Protein AF-A0A8T2TH40-F1 (afdb_monomer)

Mean predicted aligned error: 24.07 Å

Sequence (1000 aa):
MSAMVNRLKNELKEEKEKAQEEAEDLTQEMAELRYQLLQRVDEERELRARTEEVYLKRITELETQLRHSKQETALLLGQKQSAEVQAQSRNFELQNLKSALQEAKNVQNKLLQEKEQLENYMAAERQSLQSQLRISQEEFTSVSMKLRIADKNLEELGKTCSRLKEENEAIFLSMERKRVELQLKAIEEGIAQSDRISHLSDSKVLDHLRTSDQQKSYLLEGVSEMLELIASFKLQLFVLASEYQNLESRLQSKHQQSEARQDALEGMPYLDESCNDLNSDVIRDVACITDIEEATPWSDVSYCVTSTAHVFEEKPDTALANAQEGNATDAFNVDKFVRDLTQVSGSDFMNPTDLKEVEIEKTSLEAEVHINDRNSITSDCNLDPNCGQRQIEQTVVNMVDLVTEEMTKLLRILLKCSQFEKLEELNSLESRLQLWSNIPQKNLPDKIFGAGVLSEWVDLVIDLLVAYRQELSFAHQTCRNLESEVESLRSVEEQSHTLSKEARHAKNESAKIQMQFEAELALKEDMLQAVERELRARTSNLVEAHKTIAQLEACNKSFQDQIQQLEELFKNSKAGWESERQSLERSLAEQLVTMQGEKARTNKEIDRLERTLEEFRSRLAENEQELEELIHANNLNIDAVIAAKLRQLNLKLRDSQLAEAKLQAECNRLSGQVVQLQVKLQEAEWELEAENEHHVGALIQYEEERGLLEEKLEAGKQGLHSNIRALVHDGGQKRTPSHGVESWLDDAAGEELHYSIGEKKQMRELIEELKHSILEKDIFLSAQKEDLVFQKELNRKLMDQVDQLERELDSVREELLLCESQATDMESTIANLHEELLLERMKAEQAEADNERHARKQNEGYLQLKLSIDELLSNMQTELAESRKKEAEALDQVKKLGSELLLAKEQVKNSELRLQNVLKQFQDQLDAEREKLQSYVSAQEQAELHLLEQAEELNILKGERSTLQRLLVQVERERDDYRIAYMDLESQASRTRSRSMFFK

Secondary structure (DSSP, 8-state):
-HHHHHHHHHHHHHHHHHHHHHHHHHHHHHHHHHHHHHHHHHHHHHHHHHHHHHHHHHHHHHHHHHHHHHHHHHHHHHHHHHHHHHHHHHHHHHHHHHHHHHHHHHHHHHHHHHHHHHHHHHHHHHHHHHHHHHHHHHHHHHHHHHHHHHHHHHHHHHHHHHHHHHHHHHHHHHHHHHHHHHHHHHHHHHHHHHTT--------SSSSSSHHHHHHHHHHHHHHHHHHHHHHHHHHHHHHHHHHHHHHHHHHHHHHHHHHHHHHHH-----------------SS--S------------------PPP-PPPPPP-------------------SSS-SS---------------------------------------------S-SHHHHHHHHHHHHHHHHHHHHHHHHHHHH---TTHHHHHHHHHHHHHHHTS-GGGHHHHHSSSSHHHHHHHHHHHHHHHHHHHHHHHHHHHHHHHHHHHHHHHHHHHHHHHHHHHHHHHHHHHHHHHHHHHHHHHHHHHHHHHHHHHHHHHHHHHHHHHHHHHHHHHHHHHHHHHHHHHHHHHHHHHHHHHHHHHHHHHHHHHHHHHHHHHHHHHHHHHHHHHHHHHHHHHHHHHHHHHHHHHHHH----HHHHHHHHHHHHHHHHHHHHHHHHHHHHHHHHHHHHHHHHHHHHHHHHHHHHHHHHHHHHHHHHHHHHHHHHHHHHHHHHHHHHHHHHHHHHTTS--------TT-TTTHHHHHHHHHHHHHHHHHHHHHHHHHHHHHHHHHHHHHHHHHHHHHHHHHHHHHHHHHHHHHHHHHHHHHHHHHHHHHHHHHHHHHHHHHHHHHHHHHHHHHHHHTTT-SS-----SSSSHHHHHHHHHHHHHHHHHHHHHHHHHHHHHHHHHHHHHHHHHHHHHHHHHHHHHHHHHHHHHHHHHHHHHHHHHHHHHHHHHHHHHHHHHHHHHHHHHHHHHHHHHHHHHHHHHHHHHHHHHHHHHHHHHHHHH-

Radius of gyration: 78.17 Å; Cα contacts (8 Å, |Δi|>4): 16; chains: 1; bounding box: 186×70×258 Å

pLDDT: mean 70.6, std 19.07, range [25.77, 94.62]

Structure (mmCIF, N/CA/C/O backbone):
data_AF-A0A8T2TH40-F1
#
_entry.id   AF-A0A8T2TH40-F1
#
loop_
_atom_site.group_PDB
_atom_site.id
_atom_site.type_symbol
_atom_site.label_atom_id
_atom_site.label_alt_id
_atom_site.label_comp_id
_atom_site.label_asym_id
_atom_site.label_entity_id
_atom_site.label_seq_id
_atom_site.pdbx_PDB_ins_code
_atom_site.Cartn_x
_atom_site.Cartn_y
_atom_site.Cartn_z
_atom_site.occupancy
_atom_site.B_iso_or_equiv
_atom_site.auth_seq_id
_atom_site.auth_comp_id
_atom_site.auth_asym_id
_atom_site.auth_atom_id
_atom_site.pdbx_PDB_model_num
ATOM 1 N N . MET A 1 1 ? -81.983 -6.417 112.569 1.00 62.47 1 MET A N 1
ATOM 2 C CA . MET A 1 1 ? -82.206 -6.496 111.106 1.00 62.47 1 MET A CA 1
ATOM 3 C C . MET A 1 1 ? -81.988 -5.159 110.397 1.00 62.47 1 MET A C 1
ATOM 5 O O . MET A 1 1 ? -81.083 -5.111 109.583 1.00 62.47 1 MET A O 1
ATOM 9 N N . SER A 1 2 ? -82.705 -4.071 110.724 1.00 72.12 2 SER A N 1
ATOM 10 C CA . SER A 1 2 ? -82.573 -2.774 110.010 1.00 72.12 2 SER A CA 1
ATOM 11 C C . SER A 1 2 ? -81.133 -2.211 109.936 1.00 72.12 2 SER A C 1
ATOM 13 O O . SER A 1 2 ? -80.667 -1.847 108.862 1.00 72.12 2 SER A O 1
ATOM 15 N N . ALA A 1 3 ? -80.368 -2.250 111.036 1.00 76.44 3 ALA A N 1
ATOM 16 C CA . ALA A 1 3 ? -78.977 -1.772 111.048 1.00 76.44 3 ALA A CA 1
ATOM 17 C C . ALA A 1 3 ? -78.010 -2.607 110.181 1.00 76.44 3 ALA A C 1
ATOM 19 O O . ALA A 1 3 ? -77.065 -2.065 109.620 1.00 76.44 3 ALA A O 1
ATOM 20 N N . MET A 1 4 ? -78.256 -3.914 110.038 1.00 79.12 4 MET A N 1
ATOM 21 C CA . MET A 1 4 ? -77.413 -4.818 109.243 1.00 79.12 4 MET A CA 1
ATOM 22 C C . MET A 1 4 ? -77.676 -4.654 107.742 1.00 79.12 4 MET A C 1
ATOM 24 O O . MET A 1 4 ? -76.740 -4.637 106.954 1.00 79.12 4 MET A O 1
ATOM 28 N N . VAL A 1 5 ? -78.940 -4.451 107.357 1.00 81.94 5 VAL A N 1
ATOM 29 C CA . VAL A 1 5 ? -79.325 -4.178 105.962 1.00 81.94 5 VAL A CA 1
ATOM 30 C C . VAL A 1 5 ? -78.735 -2.855 105.472 1.00 81.94 5 VAL A C 1
ATOM 32 O O . VAL A 1 5 ? -78.277 -2.782 104.338 1.00 81.94 5 VAL A O 1
ATOM 35 N N . ASN A 1 6 ? -78.701 -1.822 106.320 1.00 83.81 6 ASN A N 1
ATOM 36 C CA . ASN A 1 6 ? -78.085 -0.544 105.957 1.00 83.81 6 ASN A CA 1
ATOM 37 C C . ASN A 1 6 ? -76.559 -0.641 105.827 1.00 83.81 6 ASN A C 1
ATOM 39 O O . ASN A 1 6 ? -75.999 -0.009 104.940 1.00 83.81 6 ASN A O 1
ATOM 43 N N . ARG A 1 7 ? -75.894 -1.459 106.657 1.00 85.31 7 ARG A N 1
ATOM 44 C CA . ARG A 1 7 ? -74.448 -1.702 106.539 1.00 85.31 7 ARG A CA 1
ATOM 45 C C . ARG A 1 7 ? -74.102 -2.409 105.229 1.00 85.31 7 ARG A C 1
ATOM 47 O O . ARG A 1 7 ? -73.306 -1.885 104.468 1.00 85.31 7 ARG A O 1
ATOM 54 N N . LEU A 1 8 ? -74.813 -3.494 104.912 1.00 84.94 8 LEU A N 1
ATOM 55 C CA . LEU A 1 8 ? -74.640 -4.238 103.658 1.00 84.94 8 LEU A CA 1
ATOM 56 C C . LEU A 1 8 ? -74.975 -3.397 102.417 1.00 84.94 8 LEU A C 1
ATOM 58 O O . LEU A 1 8 ? -74.342 -3.548 101.381 1.00 84.94 8 LEU A O 1
ATOM 62 N N . LYS A 1 9 ? -75.961 -2.490 102.499 1.00 84.56 9 LYS A N 1
ATOM 63 C CA . LYS A 1 9 ? -76.253 -1.545 101.408 1.00 84.56 9 LYS A CA 1
ATOM 64 C C . LYS A 1 9 ? -75.131 -0.536 101.186 1.00 84.56 9 LYS A C 1
ATOM 66 O O . LYS A 1 9 ? -74.907 -0.164 100.041 1.00 84.56 9 LYS A O 1
ATOM 71 N N . ASN A 1 10 ? -74.491 -0.072 102.257 1.00 87.44 10 ASN A N 1
ATOM 72 C CA . ASN A 1 10 ? -73.373 0.859 102.159 1.00 87.44 10 ASN A CA 1
ATOM 73 C C . ASN A 1 10 ? -72.119 0.145 101.647 1.00 87.44 10 ASN A C 1
ATOM 75 O O . ASN A 1 10 ? -71.521 0.641 100.705 1.00 87.44 10 ASN A O 1
ATOM 79 N N . GLU A 1 11 ? -71.812 -1.049 102.163 1.00 87.44 11 GLU A N 1
ATOM 80 C CA . GLU A 1 11 ? -70.717 -1.900 101.672 1.00 87.44 11 GLU A CA 1
ATOM 81 C C . GLU A 1 11 ? -70.893 -2.210 100.177 1.00 87.44 11 GLU A C 1
ATOM 83 O O . GLU A 1 11 ? -69.985 -1.963 99.400 1.00 87.44 11 GLU A O 1
ATOM 88 N N . LEU A 1 12 ? -72.094 -2.606 99.728 1.00 87.06 12 LEU A N 1
ATOM 89 C CA . LEU A 1 12 ? -72.374 -2.837 98.302 1.00 87.06 12 LEU A CA 1
ATOM 90 C C . LEU A 1 12 ? -72.225 -1.567 97.447 1.00 87.06 12 LEU A C 1
ATOM 92 O O . LEU A 1 12 ? -71.902 -1.644 96.263 1.00 87.06 12 LEU A O 1
ATOM 96 N N . LYS A 1 13 ? -72.521 -0.393 98.012 1.00 90.44 13 LYS A N 1
ATOM 97 C CA . LYS A 1 13 ? -72.400 0.876 97.292 1.00 90.44 13 LYS A CA 1
ATOM 98 C C . LYS A 1 13 ? -70.935 1.296 97.165 1.00 90.44 13 LYS A C 1
ATOM 100 O O . LYS A 1 13 ? -70.541 1.695 96.077 1.00 90.44 13 LYS A O 1
ATOM 105 N N . GLU A 1 14 ? -70.154 1.133 98.230 1.00 90.88 14 GLU A N 1
ATOM 106 C CA . GLU A 1 14 ? -68.702 1.346 98.237 1.00 90.88 14 GLU A CA 1
ATOM 107 C C . GLU A 1 14 ? -67.995 0.362 97.295 1.00 90.88 14 GLU A C 1
ATOM 109 O O . GLU A 1 14 ? -67.164 0.772 96.495 1.00 90.88 14 GLU A O 1
ATOM 114 N N . GLU A 1 15 ? -68.377 -0.917 97.302 1.00 88.94 15 GLU A N 1
ATOM 115 C CA . GLU A 1 15 ? -67.802 -1.938 96.417 1.00 88.94 15 GLU A CA 1
ATOM 116 C C . GLU A 1 15 ? -68.154 -1.677 94.943 1.00 88.94 15 GLU A C 1
ATOM 118 O O . GLU A 1 15 ? -67.334 -1.893 94.054 1.00 88.94 15 GLU A O 1
ATOM 123 N N . LYS A 1 16 ? -69.352 -1.138 94.673 1.00 88.31 16 LYS A N 1
ATOM 124 C CA . LYS A 1 16 ? -69.759 -0.716 93.327 1.00 88.31 16 LYS A CA 1
ATOM 125 C C . LYS A 1 16 ? -69.027 0.544 92.857 1.00 88.31 16 LYS A C 1
ATOM 127 O O . LYS A 1 16 ? -68.678 0.611 91.684 1.00 88.31 16 LYS A O 1
ATOM 132 N N . GLU A 1 17 ? -68.829 1.530 93.732 1.00 89.12 17 GLU A N 1
ATOM 133 C CA . GLU A 1 17 ? -68.045 2.736 93.422 1.00 89.12 17 GLU A CA 1
ATOM 134 C C . GLU A 1 17 ? -66.577 2.360 93.164 1.00 89.12 17 GLU A C 1
ATOM 136 O O . GLU A 1 17 ? -66.019 2.776 92.154 1.00 89.12 17 GLU A O 1
ATOM 141 N N . LYS A 1 18 ? -66.003 1.455 93.966 1.00 91.12 18 LYS A N 1
ATOM 142 C CA . LYS A 1 18 ? -64.640 0.948 93.769 1.00 91.12 18 LYS A CA 1
ATOM 143 C C . LYS A 1 18 ? -64.476 0.142 92.476 1.00 91.12 18 LYS A C 1
ATOM 145 O O . LYS A 1 18 ? -63.529 0.362 91.736 1.00 91.12 18 LYS A O 1
ATOM 150 N N . ALA A 1 19 ? -65.421 -0.747 92.162 1.00 89.56 19 ALA A N 1
ATOM 151 C CA . ALA A 1 19 ? -65.402 -1.492 90.901 1.00 89.56 19 ALA A CA 1
ATOM 152 C C . ALA A 1 19 ? -65.585 -0.583 89.672 1.00 89.56 19 ALA A C 1
ATOM 154 O O . ALA A 1 19 ? -65.152 -0.937 88.578 1.00 89.56 19 ALA A O 1
ATOM 155 N N . GLN A 1 20 ? -66.248 0.569 89.830 1.00 89.12 20 GLN A N 1
ATOM 156 C CA . GLN A 1 20 ? -66.361 1.566 88.770 1.00 89.12 20 GLN A CA 1
ATOM 157 C C . GLN A 1 20 ? -65.043 2.331 88.581 1.00 89.12 20 GLN A C 1
ATOM 159 O O . GLN A 1 20 ? -64.619 2.485 87.442 1.00 89.12 20 GLN A O 1
ATOM 164 N N . GLU A 1 21 ? -64.383 2.744 89.665 1.00 91.25 21 GLU A N 1
ATOM 165 C CA . GLU A 1 21 ? -63.069 3.405 89.627 1.00 91.25 21 GLU A CA 1
ATOM 166 C C . GLU A 1 21 ? -61.998 2.476 89.025 1.00 91.25 21 GLU A C 1
ATOM 168 O O . GLU A 1 21 ? -61.333 2.851 88.067 1.00 91.25 21 GLU A O 1
ATOM 173 N N . GLU A 1 22 ? -61.943 1.206 89.450 1.00 90.88 22 GLU A N 1
ATOM 174 C CA . GLU A 1 22 ? -61.042 0.194 88.869 1.00 90.88 22 GLU A CA 1
ATOM 175 C C . GLU A 1 22 ? -61.333 -0.063 87.374 1.00 90.88 22 GLU A C 1
ATOM 177 O O . GLU A 1 22 ? -60.416 -0.311 86.592 1.00 90.88 22 GLU A O 1
ATOM 182 N N . ALA A 1 23 ? -62.599 0.013 86.938 1.00 90.44 23 ALA A N 1
ATOM 183 C CA . ALA A 1 23 ? -62.955 -0.117 85.523 1.00 90.44 23 ALA A CA 1
ATOM 184 C C . ALA A 1 23 ? -62.583 1.128 84.696 1.00 90.44 23 ALA A C 1
ATOM 186 O O . ALA A 1 23 ? -62.231 0.994 83.520 1.00 90.44 23 ALA A O 1
ATOM 187 N N . GLU A 1 24 ? -62.667 2.325 85.280 1.00 89.81 24 GLU A N 1
ATOM 188 C CA . GLU A 1 24 ? -62.242 3.585 84.660 1.00 89.81 24 GLU A CA 1
ATOM 189 C C . GLU A 1 24 ? -60.709 3.635 84.529 1.00 89.81 24 GLU A C 1
ATOM 191 O O . GLU A 1 24 ? -60.220 3.880 83.421 1.00 89.81 24 GLU A O 1
ATOM 196 N N . ASP A 1 25 ? -59.966 3.255 85.575 1.00 92.19 25 ASP A N 1
ATOM 197 C CA . ASP A 1 25 ? -58.500 3.130 85.562 1.00 92.19 25 ASP A CA 1
ATOM 198 C C . ASP A 1 25 ? -58.032 2.124 84.500 1.00 92.19 25 ASP A C 1
ATOM 200 O O . ASP A 1 25 ? -57.187 2.438 83.660 1.00 92.19 25 ASP A O 1
ATOM 204 N N . LEU A 1 26 ? -58.654 0.939 84.439 1.00 91.75 26 LEU A N 1
ATOM 205 C CA . LEU A 1 26 ? -58.315 -0.072 83.432 1.00 91.75 26 LEU A CA 1
ATOM 206 C C . LEU A 1 26 ? -58.625 0.408 82.004 1.00 91.75 26 LEU A C 1
ATOM 208 O O . LEU A 1 26 ? -57.935 0.055 81.045 1.00 91.75 26 LEU A O 1
ATOM 212 N N . THR A 1 27 ? -59.672 1.220 81.835 1.00 90.06 27 THR A N 1
ATOM 213 C CA . THR A 1 27 ? -60.007 1.813 80.533 1.00 90.06 27 THR A CA 1
ATOM 214 C C . THR A 1 27 ? -58.964 2.853 80.123 1.00 90.06 27 THR A C 1
ATOM 216 O O . THR A 1 27 ? -58.609 2.917 78.942 1.00 90.06 27 THR A O 1
ATOM 219 N N . GLN A 1 28 ? -58.445 3.626 81.079 1.00 92.69 28 GLN A N 1
ATOM 220 C CA . GLN A 1 28 ? -57.371 4.583 80.846 1.00 92.69 28 GLN A CA 1
ATOM 221 C C . GLN A 1 28 ? -56.048 3.882 80.505 1.00 92.69 28 GLN A C 1
ATOM 223 O O . GLN A 1 28 ? -55.459 4.200 79.472 1.00 92.69 28 GLN A O 1
ATOM 228 N N . GLU A 1 29 ? -55.638 2.863 81.265 1.00 92.12 29 GLU A N 1
ATOM 229 C CA . GLU A 1 29 ? -54.441 2.066 80.956 1.00 92.12 29 GLU A CA 1
ATOM 230 C C . GLU A 1 29 ? -54.535 1.420 79.564 1.00 92.12 29 GLU A C 1
ATOM 232 O O . GLU A 1 29 ? -53.583 1.436 78.781 1.00 92.12 29 GLU A O 1
ATOM 237 N N . MET A 1 30 ? -55.713 0.905 79.193 1.00 89.38 30 MET A N 1
ATOM 238 C CA . MET A 1 30 ? -55.950 0.353 77.856 1.00 89.38 30 MET A CA 1
ATOM 239 C C . MET A 1 30 ? -55.881 1.414 76.749 1.00 89.38 30 MET A C 1
ATOM 241 O O . MET A 1 30 ? -55.498 1.092 75.620 1.00 89.38 30 MET A O 1
ATOM 245 N N . ALA A 1 31 ? -56.259 2.663 77.030 1.00 91.06 31 ALA A N 1
ATOM 246 C CA . ALA A 1 31 ? -56.126 3.769 76.087 1.00 91.06 31 ALA A CA 1
ATOM 247 C C . ALA A 1 31 ? -54.656 4.191 75.919 1.00 91.06 31 ALA A C 1
ATOM 249 O O . ALA A 1 31 ? -54.203 4.358 74.785 1.00 91.06 31 ALA A O 1
ATOM 250 N N . GLU A 1 32 ? -53.901 4.280 77.014 1.00 91.69 32 GLU A N 1
ATOM 251 C CA . GLU A 1 32 ? -52.466 4.587 77.006 1.00 91.69 32 GLU A CA 1
ATOM 252 C C . GLU A 1 32 ? -51.664 3.498 76.283 1.00 91.69 32 GLU A C 1
ATOM 254 O O . GLU A 1 32 ? -50.868 3.801 75.390 1.00 91.69 32 GLU A O 1
ATOM 259 N N . LEU A 1 33 ? -51.954 2.220 76.554 1.00 94.12 33 LEU A N 1
ATOM 260 C CA . LEU A 1 33 ? -51.353 1.094 75.838 1.00 94.12 33 LEU A CA 1
ATOM 261 C C . LEU A 1 33 ? -51.657 1.137 74.341 1.00 94.12 33 LEU A C 1
ATOM 263 O O . LEU A 1 33 ? -50.765 0.890 73.531 1.00 94.12 33 LEU A O 1
ATOM 267 N N . ARG A 1 34 ? -52.895 1.464 73.943 1.00 90.69 34 ARG A N 1
ATOM 268 C CA . ARG A 1 34 ? -53.246 1.622 72.520 1.00 90.69 34 ARG A CA 1
ATOM 269 C C . ARG A 1 34 ? -52.456 2.745 71.865 1.00 90.69 34 ARG A C 1
ATOM 271 O O . ARG A 1 34 ? -52.020 2.564 70.732 1.00 90.69 34 ARG A O 1
ATOM 278 N N . TYR A 1 35 ? -52.265 3.864 72.559 1.00 94.62 35 TYR A N 1
ATOM 279 C CA . TYR A 1 35 ? -51.498 4.994 72.044 1.00 94.62 35 TYR A CA 1
ATOM 280 C C . TYR A 1 35 ? -50.020 4.627 71.850 1.00 94.62 35 TYR A C 1
ATOM 282 O O . TYR A 1 35 ? -49.473 4.841 70.771 1.00 94.62 35 TYR A O 1
ATOM 290 N N . GLN A 1 36 ? -49.407 3.965 72.836 1.00 90.50 36 GLN A N 1
ATOM 291 C CA . GLN A 1 36 ? -48.027 3.473 72.740 1.00 90.50 36 GLN A CA 1
ATOM 292 C C . GLN A 1 36 ? -47.847 2.446 71.611 1.00 90.50 36 GLN A C 1
ATOM 294 O O . GLN A 1 36 ? -46.850 2.472 70.890 1.00 90.50 36 GLN A O 1
ATOM 299 N N . LEU A 1 37 ? -48.817 1.543 71.426 1.00 91.12 37 LEU A N 1
ATOM 300 C CA . LEU A 1 37 ? -48.788 0.561 70.338 1.00 91.12 37 LEU A CA 1
ATOM 301 C C . LEU A 1 37 ? -48.908 1.228 68.966 1.00 91.12 37 LEU A C 1
ATOM 303 O O . LEU A 1 37 ? -48.231 0.802 68.034 1.00 91.12 37 LEU A O 1
ATOM 307 N N . LEU A 1 38 ? -49.746 2.262 68.844 1.00 91.69 38 LEU A N 1
ATOM 308 C CA . LEU A 1 38 ? -49.887 3.029 67.608 1.00 91.69 38 LEU A CA 1
ATOM 309 C C . LEU A 1 38 ? -48.578 3.752 67.266 1.00 91.69 38 LEU A C 1
ATOM 311 O O . LEU A 1 38 ? -48.088 3.612 66.151 1.00 91.69 38 LEU A O 1
ATOM 315 N N . GLN A 1 39 ? -47.967 4.411 68.256 1.00 92.75 39 GLN A N 1
ATOM 316 C CA . GLN A 1 39 ? -46.684 5.093 68.096 1.00 92.75 39 GLN A CA 1
ATOM 317 C C . GLN A 1 39 ? -45.587 4.135 67.607 1.00 92.75 39 GLN A C 1
ATOM 319 O O . GLN A 1 39 ? -44.907 4.431 66.630 1.00 92.75 39 GLN A O 1
ATOM 324 N N . ARG A 1 40 ? -45.463 2.941 68.206 1.00 89.88 40 ARG A N 1
ATOM 325 C CA . ARG A 1 40 ? -44.482 1.939 67.745 1.00 89.88 40 ARG A CA 1
ATOM 326 C C . ARG A 1 40 ? -44.759 1.413 66.337 1.00 89.88 40 ARG A C 1
ATOM 328 O O . ARG A 1 40 ? -43.827 1.043 65.630 1.00 89.88 40 ARG A O 1
ATOM 335 N N . VAL A 1 41 ? -46.026 1.334 65.929 1.00 91.50 41 VAL A N 1
ATOM 336 C CA . VAL A 1 41 ? -46.385 0.933 64.560 1.00 91.50 41 VAL A CA 1
ATOM 337 C C . VAL A 1 41 ? -45.989 2.011 63.555 1.00 91.50 41 VAL A C 1
ATOM 339 O O . VAL A 1 41 ? -45.533 1.669 62.465 1.00 91.50 41 VAL A O 1
ATOM 342 N N . ASP A 1 42 ? -46.139 3.285 63.904 1.00 91.50 42 ASP A N 1
ATOM 343 C CA . ASP A 1 42 ? -45.733 4.388 63.036 1.00 91.50 42 ASP A CA 1
ATOM 344 C C . ASP A 1 42 ? -44.201 4.506 62.950 1.00 91.50 42 ASP A C 1
ATOM 346 O O . ASP A 1 42 ? -43.669 4.629 61.848 1.00 91.50 42 ASP A O 1
ATOM 350 N N . GLU A 1 43 ? -43.477 4.311 64.059 1.00 92.56 43 GLU A N 1
ATOM 351 C CA . GLU A 1 43 ? -42.006 4.215 64.066 1.00 92.56 43 GLU A CA 1
ATOM 352 C C . GLU A 1 43 ? -41.496 3.068 63.169 1.00 92.56 43 GLU A C 1
ATOM 354 O O . GLU A 1 43 ? -40.582 3.251 62.365 1.00 92.56 43 GLU A O 1
ATOM 359 N N . GLU A 1 44 ? -42.118 1.887 63.239 1.00 90.81 44 GLU A N 1
ATOM 360 C CA . GLU A 1 44 ? -41.777 0.741 62.382 1.00 90.81 44 GLU A CA 1
ATOM 361 C C . GLU A 1 44 ? -42.081 1.014 60.897 1.00 90.81 44 GLU A C 1
ATOM 363 O O . GLU A 1 44 ? -41.334 0.584 60.014 1.00 90.81 44 GLU A O 1
ATOM 368 N N . ARG A 1 45 ? -43.166 1.739 60.594 1.00 90.25 45 ARG A N 1
ATOM 369 C CA . ARG A 1 45 ? -43.485 2.162 59.221 1.00 90.25 45 ARG A CA 1
ATOM 370 C C . ARG A 1 45 ? -42.442 3.128 58.677 1.00 90.25 45 ARG A C 1
ATOM 372 O O . ARG A 1 45 ? -42.028 2.961 57.533 1.00 90.25 45 ARG A O 1
ATOM 379 N N . GLU A 1 46 ? -41.997 4.091 59.480 1.00 91.00 46 GLU A N 1
ATOM 380 C CA . GLU A 1 46 ? -40.926 5.005 59.083 1.00 91.00 46 GLU A CA 1
ATOM 381 C C . GLU A 1 46 ? -39.601 4.274 58.857 1.00 91.00 46 GLU A C 1
ATOM 383 O O . GLU A 1 46 ? -38.927 4.527 57.859 1.00 91.00 46 GLU A O 1
ATOM 388 N N . LEU A 1 47 ? -39.235 3.336 59.735 1.00 93.06 47 LEU A N 1
ATOM 389 C CA . LEU A 1 47 ? -38.017 2.539 59.569 1.00 93.06 47 LEU A CA 1
ATOM 390 C C . LEU A 1 47 ? -38.049 1.711 58.282 1.00 93.06 47 LEU A C 1
ATOM 392 O O . LEU A 1 47 ? -37.052 1.666 57.557 1.00 93.06 47 LEU A O 1
ATOM 396 N N . ARG A 1 48 ? -39.192 1.096 57.954 1.00 91.44 48 ARG A N 1
ATOM 397 C CA . ARG A 1 48 ? -39.363 0.370 56.687 1.00 91.44 48 ARG A CA 1
ATOM 398 C C . ARG A 1 48 ? -39.279 1.291 55.482 1.00 91.44 48 ARG A C 1
ATOM 400 O O . ARG A 1 48 ? -38.547 0.962 54.559 1.00 91.44 48 ARG A O 1
ATOM 407 N N . ALA A 1 49 ? -39.944 2.446 55.519 1.00 90.69 49 ALA A N 1
ATOM 408 C CA . ALA A 1 49 ? -39.887 3.420 54.432 1.00 90.69 49 ALA A CA 1
ATOM 409 C C . ALA A 1 49 ? -38.447 3.892 54.165 1.00 90.69 49 ALA A C 1
ATOM 411 O O . ALA A 1 49 ? -37.999 3.870 53.023 1.00 90.69 49 ALA A O 1
ATOM 412 N N . ARG A 1 50 ? -37.681 4.223 55.215 1.00 91.88 50 ARG A N 1
ATOM 413 C CA . ARG A 1 50 ? -36.263 4.612 55.080 1.00 91.88 50 ARG A CA 1
ATOM 414 C C . ARG A 1 50 ? -35.403 3.472 54.536 1.00 91.88 50 ARG A C 1
ATOM 416 O O . ARG A 1 50 ? -34.520 3.693 53.716 1.00 91.88 50 ARG A O 1
ATOM 423 N N . THR A 1 51 ? -35.663 2.245 54.979 1.00 91.38 51 THR A N 1
ATOM 424 C CA . THR A 1 51 ? -34.929 1.063 54.512 1.00 91.38 51 THR A CA 1
ATOM 425 C C . THR A 1 51 ? -35.218 0.775 53.034 1.00 91.38 51 THR A C 1
ATOM 427 O O . THR A 1 51 ? -34.293 0.512 52.268 1.00 91.38 51 THR A O 1
ATOM 430 N N . GLU A 1 52 ? -36.482 0.861 52.615 1.00 92.62 52 GLU A N 1
ATOM 431 C CA . GLU A 1 52 ? -36.887 0.731 51.210 1.00 92.62 52 GLU A CA 1
ATOM 432 C C . GLU A 1 52 ? -36.260 1.825 50.340 1.00 92.62 52 GLU A C 1
ATOM 434 O O . GLU A 1 52 ? -35.762 1.522 49.259 1.00 92.62 52 GLU A O 1
ATOM 439 N N . GLU A 1 53 ? -36.197 3.068 50.823 1.00 92.19 53 GLU A N 1
ATOM 440 C CA . GLU A 1 53 ? -35.557 4.173 50.105 1.00 92.19 53 GLU A CA 1
ATOM 441 C C . GLU A 1 53 ? -34.057 3.921 49.866 1.00 92.19 53 GLU A C 1
ATOM 443 O O . GLU A 1 53 ? -33.567 4.107 48.751 1.00 92.19 53 GLU A O 1
ATOM 448 N N . VAL A 1 54 ? -33.329 3.422 50.874 1.00 91.44 54 VAL A N 1
ATOM 449 C CA . VAL A 1 54 ? -31.906 3.052 50.736 1.00 91.44 54 VAL A CA 1
ATOM 450 C C . VAL A 1 54 ? -31.720 1.916 49.727 1.00 91.44 54 VAL A C 1
ATOM 452 O O . VAL A 1 54 ? -30.810 1.971 48.895 1.00 91.44 54 VAL A O 1
ATOM 455 N N . TYR A 1 55 ? -32.583 0.895 49.756 1.00 88.81 55 TYR A N 1
ATOM 456 C CA . TYR A 1 55 ? -32.524 -0.190 48.775 1.00 88.81 55 TYR A CA 1
ATOM 457 C C . TYR A 1 55 ? -32.830 0.295 47.358 1.00 88.81 55 TYR A C 1
ATOM 459 O O . TYR A 1 55 ? -32.134 -0.111 46.428 1.00 88.81 55 TYR A O 1
ATOM 467 N N . LEU A 1 56 ? -33.814 1.182 47.186 1.00 92.12 56 LEU A N 1
ATOM 468 C CA . LEU A 1 56 ? -34.135 1.769 45.887 1.00 92.12 56 LEU A CA 1
ATOM 469 C C . LEU A 1 56 ? -32.953 2.567 45.335 1.00 92.12 56 LEU A C 1
ATOM 471 O O . LEU A 1 56 ? -32.555 2.298 44.208 1.00 92.12 56 LEU A O 1
ATOM 475 N N . LYS A 1 57 ? -32.328 3.441 46.141 1.00 89.12 57 LYS A N 1
ATOM 476 C CA . LYS A 1 57 ? -31.113 4.186 45.749 1.00 89.12 57 LYS A CA 1
ATOM 477 C C . LYS A 1 57 ? -29.986 3.256 45.304 1.00 89.12 57 LYS A C 1
ATOM 479 O O . LYS A 1 57 ? -29.343 3.493 44.284 1.00 89.12 57 LYS A O 1
ATOM 484 N N . ARG A 1 58 ? -29.762 2.163 46.041 1.00 94.31 58 ARG A N 1
ATOM 485 C CA . ARG A 1 58 ? -28.725 1.187 45.689 1.00 94.31 58 ARG A CA 1
ATOM 486 C C . ARG A 1 58 ? -29.036 0.447 44.389 1.00 94.31 58 ARG A C 1
ATOM 488 O O . ARG A 1 58 ? -28.115 0.142 43.635 1.00 94.31 58 ARG A O 1
ATOM 495 N N . ILE A 1 59 ? -30.305 0.141 44.124 1.00 91.31 59 ILE A N 1
ATOM 496 C CA . ILE A 1 59 ? -30.725 -0.484 42.866 1.00 91.31 59 ILE A CA 1
ATOM 497 C C . ILE A 1 59 ? -30.480 0.474 41.697 1.00 91.31 59 ILE A C 1
ATOM 499 O O . ILE A 1 59 ? -29.857 0.057 40.724 1.00 91.31 59 ILE A O 1
ATOM 503 N N . THR A 1 60 ? -30.866 1.750 41.802 1.00 90.38 60 THR A N 1
ATOM 504 C CA . THR A 1 60 ? -30.596 2.739 40.744 1.00 90.38 60 THR A CA 1
ATOM 505 C C . THR A 1 60 ? -29.101 2.921 40.491 1.00 90.38 60 THR A C 1
ATOM 507 O O . THR A 1 60 ? -28.687 2.936 39.335 1.00 90.38 60 THR A O 1
ATOM 510 N N . GLU A 1 61 ? -28.272 2.981 41.537 1.00 91.56 61 GLU A N 1
ATOM 511 C CA . GLU A 1 61 ? -26.809 3.063 41.399 1.00 91.56 61 GLU A CA 1
ATOM 512 C C . GLU A 1 61 ? -26.222 1.835 40.675 1.00 91.56 61 GLU A C 1
ATOM 514 O O . GLU A 1 61 ? -25.350 1.948 39.813 1.00 91.56 61 GLU A O 1
ATOM 519 N N . LEU A 1 62 ? -26.714 0.632 40.984 1.00 90.38 62 LEU A N 1
ATOM 520 C CA . LEU A 1 62 ? -26.279 -0.584 40.294 1.00 90.38 62 LEU A CA 1
ATOM 521 C C . LEU A 1 62 ? -26.756 -0.616 38.834 1.00 90.38 62 LEU A C 1
ATOM 523 O O . LEU A 1 62 ? -26.025 -1.078 37.956 1.00 90.38 62 LEU A O 1
ATOM 527 N N . GLU A 1 63 ? -27.955 -0.109 38.544 1.00 90.38 63 GLU A N 1
ATOM 528 C CA . GLU A 1 63 ? -28.471 0.000 37.179 1.00 90.38 63 GLU A CA 1
ATOM 529 C C . GLU A 1 63 ? -27.674 1.002 36.331 1.00 90.38 63 GLU A C 1
ATOM 531 O O . GLU A 1 63 ? -27.411 0.725 35.156 1.00 90.38 63 GLU A O 1
ATOM 536 N N . THR A 1 64 ? -27.238 2.132 36.901 1.00 89.88 64 THR A N 1
ATOM 537 C CA . THR A 1 64 ? -26.388 3.104 36.193 1.00 89.88 64 THR A CA 1
ATOM 538 C C . THR A 1 64 ? -24.995 2.540 35.926 1.00 89.88 64 THR A C 1
ATOM 540 O O . THR A 1 64 ? -24.520 2.629 34.790 1.00 89.88 64 THR A O 1
ATOM 543 N N . GLN A 1 65 ? -24.379 1.864 36.903 1.00 88.19 65 GLN A N 1
ATOM 544 C CA . GLN A 1 65 ? -23.102 1.160 36.717 1.00 88.19 65 GLN A CA 1
ATOM 545 C C . GLN A 1 65 ? -23.197 0.086 35.623 1.00 88.19 65 GLN A C 1
ATOM 547 O O . GLN A 1 65 ? -22.318 -0.017 34.763 1.00 88.19 65 GLN A O 1
ATOM 552 N N . LEU A 1 66 ? -24.293 -0.680 35.595 1.00 90.81 66 LEU A N 1
ATOM 553 C CA . LEU A 1 66 ? -24.526 -1.689 34.563 1.00 90.81 66 LEU A CA 1
ATOM 554 C C . LEU A 1 66 ? -24.681 -1.059 33.169 1.00 90.81 66 LEU A C 1
ATOM 556 O O . LEU A 1 66 ? -24.145 -1.592 32.197 1.00 90.81 66 LEU A O 1
ATOM 560 N N . ARG A 1 67 ? -25.396 0.069 33.048 1.00 88.62 67 ARG A N 1
ATOM 561 C CA . ARG A 1 67 ? -25.531 0.797 31.772 1.00 88.62 67 ARG A CA 1
ATOM 562 C C . ARG A 1 67 ? -24.190 1.343 31.290 1.00 88.62 67 ARG A C 1
ATOM 564 O O . ARG A 1 67 ? -23.885 1.179 30.113 1.00 88.62 67 ARG A O 1
ATOM 571 N N . HIS A 1 68 ? -23.383 1.915 32.185 1.00 88.88 68 HIS A N 1
ATOM 572 C CA . HIS A 1 68 ? -22.046 2.402 31.844 1.00 88.88 68 HIS A CA 1
ATOM 573 C C . HIS A 1 68 ? -21.152 1.264 31.341 1.00 88.88 68 HIS A C 1
ATOM 575 O O . HIS A 1 68 ? -20.564 1.365 30.269 1.00 88.88 68 HIS A O 1
ATOM 581 N N . SER A 1 69 ? -21.122 0.133 32.053 1.00 88.75 69 SER A N 1
ATOM 582 C CA . SER A 1 69 ? -20.359 -1.048 31.629 1.00 88.75 69 SER A CA 1
ATOM 583 C C . SER A 1 69 ? -20.835 -1.600 30.275 1.00 88.75 69 SER A C 1
ATOM 585 O O . SER A 1 69 ? -20.021 -1.992 29.437 1.00 88.75 69 SER A O 1
ATOM 587 N N . LYS A 1 70 ? -22.148 -1.585 30.003 1.00 87.19 70 LYS A N 1
ATOM 588 C CA . LYS A 1 70 ? -22.697 -1.962 28.689 1.00 87.19 70 LYS A CA 1
ATOM 589 C C . LYS A 1 70 ? -22.286 -0.997 27.573 1.00 87.19 70 LYS A C 1
ATOM 591 O O . LYS A 1 70 ? -21.946 -1.454 26.488 1.00 87.19 70 LYS A O 1
ATOM 596 N N . GLN A 1 71 ? -22.290 0.311 27.824 1.00 90.12 71 GLN A N 1
ATOM 597 C CA . GLN A 1 71 ? -21.826 1.305 26.849 1.00 90.12 71 GLN A CA 1
ATOM 598 C C . GLN A 1 71 ? -20.326 1.158 26.568 1.00 90.12 71 GLN A C 1
ATOM 600 O O . GLN A 1 71 ? -19.912 1.163 25.413 1.00 90.12 71 GLN A O 1
ATOM 605 N N . GLU A 1 72 ? -19.521 0.948 27.607 1.00 89.25 72 GLU A N 1
ATOM 606 C CA . GLU A 1 72 ? -18.077 0.748 27.486 1.00 89.25 72 GLU A CA 1
ATOM 607 C C . GLU A 1 72 ? -17.740 -0.534 26.710 1.00 89.25 72 GLU A C 1
ATOM 609 O O . GLU A 1 72 ? -16.913 -0.520 25.799 1.00 89.25 72 GLU A O 1
ATOM 614 N N . THR A 1 73 ? -18.438 -1.637 26.994 1.00 86.81 73 THR A N 1
ATOM 615 C CA . THR A 1 73 ? -18.265 -2.890 26.242 1.00 86.81 73 THR A CA 1
ATOM 616 C C . THR A 1 73 ? -18.733 -2.776 24.791 1.00 86.81 73 THR A C 1
ATOM 618 O O . THR A 1 73 ? -18.062 -3.314 23.912 1.00 86.81 73 THR A O 1
ATOM 621 N N . ALA A 1 74 ? -19.813 -2.040 24.507 1.00 87.25 74 ALA A N 1
ATOM 622 C CA . ALA A 1 74 ? -20.260 -1.768 23.139 1.00 87.25 74 ALA A CA 1
ATOM 623 C C . ALA A 1 74 ? -19.253 -0.905 22.356 1.00 87.25 74 ALA A C 1
ATOM 625 O O . ALA A 1 74 ? -18.940 -1.222 21.208 1.00 87.25 74 ALA A O 1
ATOM 626 N N . LEU A 1 75 ? -18.684 0.131 22.983 1.00 90.00 75 LEU A N 1
ATOM 627 C CA . LEU A 1 75 ? -17.631 0.961 22.387 1.00 90.00 75 LEU A CA 1
ATOM 628 C C . LEU A 1 75 ? -16.369 0.149 22.084 1.00 90.00 75 LEU A C 1
ATOM 630 O O . LEU A 1 75 ? -15.836 0.233 20.978 1.00 90.00 75 LEU A O 1
ATOM 634 N N . LEU A 1 76 ? -15.913 -0.677 23.031 1.00 88.31 76 LEU A N 1
ATOM 635 C CA . LEU A 1 76 ? -14.759 -1.558 22.827 1.00 88.31 76 LEU A CA 1
ATOM 636 C C . LEU A 1 76 ? -15.015 -2.592 21.721 1.00 88.31 76 LEU A C 1
ATOM 638 O O . LEU A 1 76 ? -14.112 -2.893 20.939 1.00 88.31 76 LEU A O 1
ATOM 642 N N . LEU A 1 77 ? -16.242 -3.113 21.615 1.00 89.50 77 LEU A N 1
ATOM 643 C CA . LEU A 1 77 ? -16.626 -4.030 20.542 1.00 89.50 77 LEU A CA 1
ATOM 644 C C . LEU A 1 77 ? -16.611 -3.333 19.172 1.00 89.50 77 LEU A C 1
ATOM 646 O O . LEU A 1 77 ? -16.049 -3.882 18.226 1.00 89.50 77 LEU A O 1
ATOM 650 N N . GLY A 1 78 ? -17.141 -2.109 19.080 1.00 86.44 78 GLY A N 1
ATOM 651 C CA . GLY A 1 78 ? -17.104 -1.303 17.856 1.00 86.44 78 GLY A CA 1
ATOM 652 C C . GLY A 1 78 ? -15.678 -0.930 17.434 1.00 86.44 78 GLY A C 1
ATOM 653 O O . GLY A 1 78 ? -15.324 -1.041 16.260 1.00 86.44 78 GLY A O 1
ATOM 654 N N . GLN A 1 79 ? -14.814 -0.572 18.389 1.00 86.06 79 GLN A N 1
ATOM 655 C CA . GLN A 1 79 ? -13.390 -0.330 18.128 1.00 86.06 79 GLN A CA 1
ATOM 656 C C . GLN A 1 79 ? -12.679 -1.590 17.625 1.00 86.06 79 GLN A C 1
ATOM 658 O O . GLN A 1 79 ? -11.905 -1.516 16.671 1.00 86.06 79 GLN A O 1
ATOM 663 N N . LYS A 1 80 ? -12.968 -2.755 18.220 1.00 88.94 80 LYS A N 1
ATOM 664 C CA . LYS A 1 80 ? -12.422 -4.040 17.771 1.00 88.94 80 LYS A CA 1
ATOM 665 C C . LYS A 1 80 ? -12.857 -4.367 16.340 1.00 88.94 80 LYS A C 1
ATOM 667 O O . LYS A 1 80 ? -12.006 -4.716 15.531 1.00 88.94 80 LYS A O 1
ATOM 672 N N . GLN A 1 81 ? -14.144 -4.227 16.020 1.00 86.69 81 GLN A N 1
ATOM 673 C CA . GLN A 1 81 ? -14.665 -4.479 14.670 1.00 86.69 81 GLN A CA 1
ATOM 674 C C . GLN A 1 81 ? -14.058 -3.519 13.639 1.00 86.69 81 GLN A C 1
ATOM 676 O O . GLN A 1 81 ? -13.641 -3.952 12.571 1.00 86.69 81 GLN A O 1
ATOM 681 N N . SER A 1 82 ? -13.924 -2.232 13.974 1.00 84.75 82 SER A N 1
ATOM 682 C CA . SER A 1 82 ? -13.259 -1.248 13.110 1.00 84.75 82 SER A CA 1
ATOM 683 C C . SER A 1 82 ? -11.788 -1.603 12.855 1.00 84.75 82 SER A C 1
ATOM 685 O O . SER A 1 82 ? -11.330 -1.589 11.711 1.00 84.75 82 SER A O 1
ATOM 687 N N . ALA A 1 83 ? -11.054 -2.007 13.898 1.00 84.50 83 ALA A N 1
ATOM 688 C CA . ALA A 1 83 ? -9.676 -2.474 13.763 1.00 84.50 83 ALA A CA 1
ATOM 689 C C . ALA A 1 83 ? -9.572 -3.756 12.916 1.00 84.50 83 ALA A C 1
ATOM 691 O O . ALA A 1 83 ? -8.623 -3.908 12.149 1.00 84.50 83 ALA A O 1
ATOM 692 N N . GLU A 1 84 ? -10.548 -4.660 13.016 1.00 87.31 84 GLU A N 1
ATOM 693 C CA . GLU A 1 84 ? -10.612 -5.896 12.232 1.00 87.31 84 GLU A CA 1
ATOM 694 C C . GLU A 1 84 ? -10.891 -5.618 10.748 1.00 87.31 84 GLU A C 1
ATOM 696 O O . GLU A 1 84 ? -10.180 -6.140 9.890 1.00 87.31 84 GLU A O 1
ATOM 701 N N . VAL A 1 85 ? -11.821 -4.710 10.432 1.00 88.38 85 VAL A N 1
ATOM 702 C CA . VAL A 1 85 ? -12.077 -4.247 9.055 1.00 88.38 85 VAL A CA 1
ATOM 703 C C . VAL A 1 85 ? -10.846 -3.545 8.473 1.00 88.38 85 VAL A C 1
ATOM 705 O O . VAL A 1 85 ? -10.454 -3.816 7.338 1.00 88.38 85 VAL A O 1
ATOM 708 N N . GLN A 1 86 ? -10.173 -2.690 9.251 1.00 86.56 86 GLN A N 1
ATOM 709 C CA . GLN A 1 86 ? -8.920 -2.062 8.816 1.00 86.56 86 GLN A CA 1
ATOM 710 C C . GLN A 1 86 ? -7.808 -3.091 8.581 1.00 86.56 86 GLN A C 1
ATOM 712 O O . GLN A 1 86 ? -7.063 -2.978 7.605 1.00 86.56 86 GLN A O 1
ATOM 717 N N . ALA A 1 87 ? -7.691 -4.104 9.442 1.00 84.56 87 ALA A N 1
ATOM 718 C CA . ALA A 1 87 ? -6.725 -5.182 9.267 1.00 84.56 87 ALA A CA 1
ATOM 719 C C . ALA A 1 87 ? -7.021 -5.999 8.003 1.00 84.56 87 ALA A C 1
ATOM 721 O O . ALA A 1 87 ? -6.094 -6.293 7.253 1.00 84.56 87 ALA A O 1
ATOM 722 N N . GLN A 1 88 ? -8.291 -6.309 7.725 1.00 87.81 88 GLN A N 1
ATOM 723 C CA . GLN A 1 88 ? -8.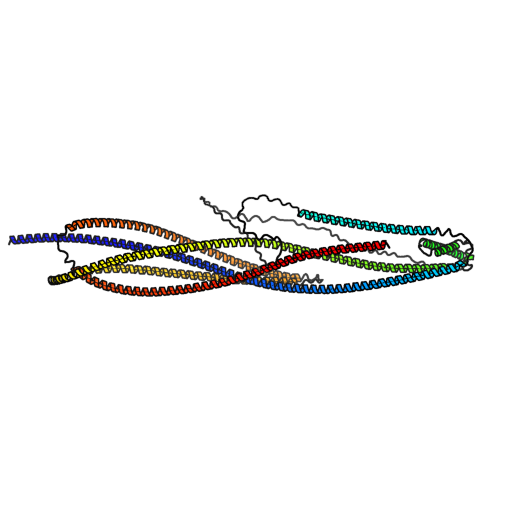713 -6.997 6.502 1.00 87.81 88 GLN A CA 1
ATOM 724 C C . GLN A 1 88 ? -8.410 -6.169 5.246 1.00 87.81 88 GLN A C 1
ATOM 726 O O . GLN A 1 88 ? -7.811 -6.699 4.310 1.00 87.81 88 GLN A O 1
ATOM 731 N N . SER A 1 89 ? -8.721 -4.867 5.253 1.00 89.31 89 SER A N 1
ATOM 732 C CA . SER A 1 89 ? -8.395 -3.947 4.152 1.00 89.31 89 SER A CA 1
ATOM 733 C C . SER A 1 89 ? -6.890 -3.912 3.872 1.00 89.31 89 SER A C 1
ATOM 735 O O . SER A 1 89 ? -6.462 -4.078 2.732 1.00 89.31 89 SER A O 1
ATOM 737 N N . ARG A 1 90 ? -6.062 -3.781 4.918 1.00 87.31 90 ARG A N 1
ATOM 738 C CA . ARG A 1 90 ? -4.596 -3.811 4.781 1.00 87.31 90 ARG A CA 1
ATOM 739 C C . ARG A 1 90 ? -4.081 -5.158 4.281 1.00 87.31 90 ARG A C 1
ATOM 741 O O . ARG A 1 90 ? -3.105 -5.202 3.539 1.00 87.31 90 ARG A O 1
ATOM 748 N N . ASN A 1 91 ? -4.712 -6.261 4.675 1.00 86.94 91 ASN A N 1
ATOM 749 C CA . ASN A 1 91 ? -4.321 -7.591 4.211 1.00 86.94 91 ASN A CA 1
ATOM 750 C C . ASN A 1 91 ? -4.612 -7.763 2.711 1.00 86.94 91 ASN A C 1
ATOM 752 O O . ASN A 1 91 ? -3.786 -8.306 1.979 1.00 86.94 91 ASN A O 1
ATOM 756 N N . PHE A 1 92 ? -5.743 -7.229 2.242 1.00 86.88 92 PHE A N 1
ATOM 757 C CA . PHE A 1 92 ? -6.079 -7.181 0.820 1.00 86.88 92 PHE A CA 1
ATOM 758 C C . PHE A 1 92 ? -5.081 -6.320 0.027 1.00 86.88 92 PHE A C 1
ATOM 760 O O . PHE A 1 92 ? -4.567 -6.754 -1.004 1.00 86.88 92 PHE A O 1
ATOM 767 N N . GLU A 1 93 ? -4.713 -5.143 0.542 1.00 88.94 93 GLU A N 1
ATOM 768 C CA . GLU A 1 93 ? -3.664 -4.298 -0.049 1.00 88.94 93 GLU A CA 1
ATOM 769 C C . GLU A 1 93 ? -2.309 -5.017 -0.123 1.00 88.94 93 GLU A C 1
ATOM 771 O O . GLU A 1 93 ? -1.655 -4.999 -1.167 1.00 88.94 93 GLU A O 1
ATOM 776 N N . LEU A 1 94 ? -1.899 -5.713 0.943 1.00 87.12 94 LEU A N 1
ATOM 777 C CA . LEU A 1 94 ? -0.670 -6.511 0.953 1.00 87.12 94 LEU A CA 1
ATOM 778 C C . LEU A 1 94 ? -0.710 -7.650 -0.072 1.00 87.12 94 LEU A C 1
ATOM 780 O O . LEU A 1 94 ? 0.304 -7.938 -0.710 1.00 87.12 94 LEU A O 1
ATOM 784 N N . GLN A 1 95 ? -1.864 -8.287 -0.266 1.00 86.94 95 GLN A N 1
ATOM 785 C CA . GLN A 1 95 ? -2.035 -9.337 -1.268 1.00 86.94 95 GLN A CA 1
ATOM 786 C C . GLN A 1 95 ? -1.943 -8.784 -2.700 1.00 86.94 95 GLN A C 1
ATOM 788 O O . GLN A 1 95 ? -1.302 -9.403 -3.558 1.00 86.94 95 GLN A O 1
ATOM 793 N N . ASN A 1 96 ? -2.488 -7.590 -2.941 1.00 87.81 96 ASN A N 1
ATOM 794 C CA . ASN A 1 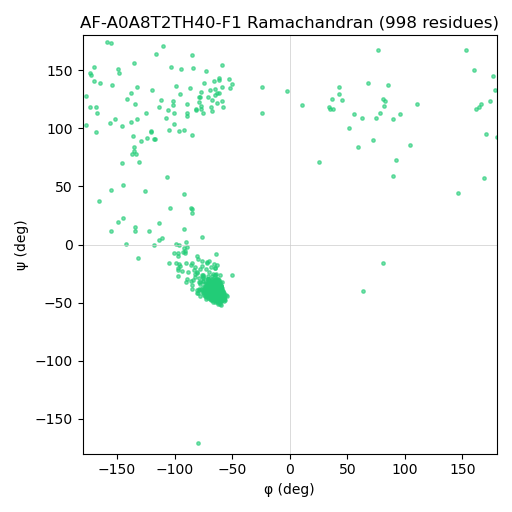96 ? -2.349 -6.882 -4.215 1.00 87.81 96 ASN A CA 1
ATOM 795 C C . ASN A 1 96 ? -0.893 -6.480 -4.476 1.00 87.81 96 ASN A C 1
ATOM 797 O O . ASN A 1 96 ? -0.360 -6.764 -5.549 1.00 87.81 96 ASN A O 1
ATOM 801 N N . LEU A 1 97 ? -0.207 -5.916 -3.477 1.00 88.50 97 LEU A N 1
ATOM 802 C CA . LEU A 1 97 ? 1.216 -5.571 -3.572 1.00 88.50 97 LEU A CA 1
ATOM 803 C C . LEU A 1 97 ? 2.093 -6.804 -3.815 1.00 88.50 97 LEU A C 1
ATOM 805 O O . LEU A 1 97 ? 3.027 -6.752 -4.612 1.00 88.50 97 LEU A O 1
ATOM 809 N N . LYS A 1 98 ? 1.780 -7.940 -3.183 1.00 90.06 98 LYS A N 1
ATOM 810 C CA . LYS A 1 98 ? 2.490 -9.206 -3.408 1.00 90.06 98 LYS A CA 1
ATOM 811 C C . LYS A 1 98 ? 2.301 -9.721 -4.836 1.00 90.06 98 LYS A C 1
ATOM 813 O O . LYS A 1 98 ? 3.259 -10.218 -5.428 1.00 90.06 98 LYS A O 1
ATOM 818 N N . SER A 1 99 ? 1.097 -9.580 -5.389 1.00 89.56 99 SER A N 1
ATOM 819 C CA . SER A 1 99 ? 0.792 -9.954 -6.775 1.00 89.56 99 SER A CA 1
ATOM 820 C C . SER A 1 99 ? 1.531 -9.049 -7.766 1.00 89.56 99 SER A C 1
ATOM 822 O O . SER A 1 99 ? 2.239 -9.554 -8.635 1.00 89.56 99 SER A O 1
ATOM 824 N N . ALA A 1 100 ? 1.501 -7.729 -7.552 1.00 88.00 100 ALA A N 1
ATOM 825 C CA . ALA A 1 100 ? 2.242 -6.757 -8.358 1.00 88.00 100 ALA A CA 1
ATOM 826 C C . ALA A 1 100 ? 3.766 -6.979 -8.297 1.00 88.00 100 ALA A C 1
ATOM 828 O O . ALA A 1 100 ? 4.454 -6.925 -9.316 1.00 88.00 100 ALA A O 1
ATOM 829 N N . LEU A 1 101 ? 4.313 -7.304 -7.120 1.00 90.06 101 LEU A N 1
ATOM 830 C CA . LEU A 1 101 ? 5.730 -7.641 -6.966 1.00 90.06 101 LEU A CA 1
ATOM 831 C C . LEU A 1 101 ? 6.099 -8.921 -7.731 1.00 90.06 101 LEU A C 1
ATOM 833 O O . LEU A 1 101 ? 7.181 -9.010 -8.315 1.00 90.06 101 LEU A O 1
ATOM 837 N N . GLN A 1 102 ? 5.216 -9.920 -7.737 1.00 89.88 102 GLN A N 1
ATOM 838 C CA . GLN A 1 102 ? 5.431 -11.149 -8.495 1.00 89.88 102 GLN A CA 1
ATOM 839 C C . GLN A 1 102 ? 5.387 -10.893 -10.009 1.00 89.88 102 GLN A C 1
ATOM 841 O O . GLN A 1 102 ? 6.208 -11.441 -10.744 1.00 89.88 102 GLN A O 1
ATOM 846 N N . GLU A 1 103 ? 4.483 -10.033 -10.478 1.00 89.38 103 GLU A N 1
ATOM 847 C CA . GLU A 1 103 ? 4.450 -9.584 -11.872 1.00 89.38 103 GLU A CA 1
ATOM 848 C C . GLU A 1 103 ? 5.720 -8.824 -12.256 1.00 89.38 103 GLU A C 1
ATOM 850 O O . GLU A 1 103 ? 6.331 -9.141 -13.277 1.00 89.38 103 GLU A O 1
ATOM 855 N N . ALA A 1 104 ? 6.187 -7.906 -11.408 1.00 85.94 104 ALA A N 1
ATOM 856 C CA . ALA A 1 104 ? 7.439 -7.185 -11.622 1.00 85.94 104 ALA A CA 1
ATOM 857 C C . ALA A 1 104 ? 8.640 -8.143 -11.730 1.00 85.94 104 ALA A C 1
ATOM 859 O O . ALA A 1 104 ? 9.457 -8.005 -12.640 1.00 85.94 104 ALA A O 1
ATOM 860 N N . LYS A 1 105 ? 8.710 -9.177 -10.878 1.00 89.81 105 LYS A N 1
ATOM 861 C CA . LYS A 1 105 ? 9.729 -10.239 -10.986 1.00 89.81 105 LYS A CA 1
ATOM 862 C C . LYS A 1 105 ? 9.626 -11.015 -12.297 1.00 89.81 105 LYS A C 1
ATOM 864 O O . LYS A 1 105 ? 10.644 -11.327 -12.911 1.00 89.81 105 LYS A O 1
ATOM 869 N N . ASN A 1 106 ? 8.413 -11.324 -12.749 1.00 89.75 106 ASN A N 1
ATOM 870 C CA . ASN A 1 106 ? 8.210 -12.009 -14.025 1.00 89.75 106 ASN A CA 1
ATOM 871 C C . ASN A 1 106 ? 8.665 -11.140 -15.209 1.00 89.75 106 ASN A C 1
ATOM 873 O O . ASN A 1 106 ? 9.288 -11.657 -16.137 1.00 89.75 106 ASN A O 1
ATOM 877 N N . VAL A 1 107 ? 8.396 -9.831 -15.168 1.00 90.31 107 VAL A N 1
ATOM 878 C CA . VAL A 1 107 ? 8.881 -8.864 -16.165 1.00 90.31 107 VAL A CA 1
ATOM 879 C C . VAL A 1 107 ? 10.406 -8.765 -16.129 1.00 90.31 107 VAL A C 1
ATOM 881 O O . VAL A 1 107 ? 11.037 -8.853 -17.177 1.00 90.31 107 VAL A O 1
ATOM 884 N N . GLN A 1 108 ? 11.013 -8.677 -14.943 1.00 90.25 108 GLN A N 1
ATOM 885 C CA . GLN A 1 108 ? 12.469 -8.655 -14.784 1.00 90.25 108 GLN A CA 1
ATOM 886 C C . GLN A 1 108 ? 13.128 -9.907 -15.378 1.00 90.25 108 GLN A C 1
ATOM 888 O O . GLN A 1 108 ? 14.118 -9.798 -16.098 1.00 90.25 108 GLN A O 1
ATOM 893 N N . ASN A 1 109 ? 12.559 -11.090 -15.138 1.00 89.69 109 ASN A N 1
ATOM 894 C CA . ASN A 1 109 ? 13.065 -12.339 -15.708 1.00 89.69 109 ASN A CA 1
ATOM 895 C C . ASN A 1 109 ? 12.949 -12.368 -17.240 1.00 89.69 109 ASN A C 1
ATOM 897 O O . ASN A 1 109 ? 13.870 -12.834 -17.908 1.00 89.69 109 ASN A O 1
ATOM 901 N N . LYS A 1 110 ? 11.853 -11.843 -17.806 1.00 90.00 110 LYS A N 1
ATOM 902 C CA . LYS A 1 110 ? 11.706 -11.700 -19.264 1.00 90.00 110 LYS A CA 1
ATOM 903 C C . LYS A 1 110 ? 12.741 -10.739 -19.845 1.00 90.00 110 LYS A C 1
ATOM 905 O O . LYS A 1 110 ? 13.385 -11.091 -20.823 1.00 90.00 110 LYS A O 1
ATOM 910 N N . LEU A 1 111 ? 12.952 -9.582 -19.217 1.00 88.06 111 LEU A N 1
ATOM 911 C CA . LEU A 1 111 ? 13.970 -8.617 -19.644 1.00 88.06 111 LEU A CA 1
ATOM 912 C C . LEU A 1 111 ? 15.382 -9.206 -19.566 1.00 88.06 111 LEU A C 1
ATOM 914 O O . LEU A 1 111 ? 16.194 -8.972 -20.455 1.00 88.06 111 LEU A O 1
ATOM 918 N N . LEU A 1 112 ? 15.676 -10.007 -18.539 1.00 89.88 112 LEU A N 1
ATOM 919 C CA . LEU A 1 112 ? 16.958 -10.702 -18.427 1.00 89.88 112 LEU A CA 1
ATOM 920 C C . LEU A 1 112 ? 17.143 -11.722 -19.562 1.00 89.88 112 LEU A C 1
ATOM 922 O O . LEU A 1 112 ? 18.221 -11.803 -20.145 1.00 89.88 112 LEU A O 1
ATOM 926 N N . GLN A 1 113 ? 16.083 -12.450 -19.917 1.00 90.12 113 GLN A N 1
ATOM 927 C CA . GLN A 1 113 ? 16.094 -13.391 -21.037 1.00 90.12 113 GLN A CA 1
ATOM 928 C C . GLN A 1 113 ? 16.252 -12.678 -22.391 1.00 90.12 113 GLN A C 1
ATOM 930 O O . GLN A 1 113 ? 17.011 -13.137 -23.242 1.00 90.12 113 GLN A O 1
ATOM 935 N N . GLU A 1 114 ? 15.570 -11.551 -22.599 1.00 90.12 114 GLU A N 1
ATOM 936 C CA . GLU A 1 114 ? 15.716 -10.720 -23.802 1.00 90.12 114 GLU A CA 1
ATOM 937 C C . GLU A 1 114 ? 17.124 -10.122 -23.902 1.00 90.12 114 GLU A C 1
ATOM 939 O O . GLU A 1 114 ? 17.722 -10.130 -24.978 1.00 90.12 114 GLU A O 1
ATOM 944 N N . LYS A 1 115 ? 17.702 -9.685 -22.776 1.00 89.56 115 LYS A N 1
ATOM 945 C CA . LYS A 1 115 ? 19.097 -9.242 -22.705 1.00 89.56 115 LYS A CA 1
ATOM 946 C C . LYS A 1 115 ? 20.056 -10.356 -23.125 1.00 89.56 115 LYS A C 1
ATOM 948 O O . LYS A 1 115 ? 20.927 -10.115 -23.953 1.00 89.56 115 LYS A O 1
ATOM 953 N N . GLU A 1 116 ? 19.881 -11.571 -22.611 1.00 91.31 116 GLU A N 1
ATOM 954 C CA . GLU A 1 116 ? 20.716 -12.719 -22.982 1.00 91.31 116 GLU A CA 1
ATOM 955 C C . GLU A 1 116 ? 20.568 -13.069 -24.476 1.00 91.31 116 GLU A C 1
ATOM 957 O O . GLU A 1 116 ? 21.545 -13.382 -25.159 1.00 91.31 116 GLU A O 1
ATOM 962 N N . GLN A 1 117 ? 19.358 -12.959 -25.036 1.00 88.50 117 GLN A N 1
ATOM 963 C CA . GLN A 1 117 ? 19.130 -13.130 -26.475 1.00 88.50 117 GLN A CA 1
ATOM 964 C C . GLN A 1 117 ? 19.839 -12.054 -27.309 1.00 88.50 117 GLN A C 1
ATOM 966 O O . GLN A 1 117 ? 20.465 -12.386 -28.319 1.00 88.50 117 GLN A O 1
ATOM 971 N N . LEU A 1 118 ? 19.787 -10.789 -26.884 1.00 86.69 118 LEU A N 1
ATOM 972 C CA . LEU A 1 118 ? 20.486 -9.684 -27.543 1.00 86.69 118 LEU A CA 1
ATOM 973 C C . LEU A 1 118 ? 22.006 -9.829 -27.446 1.00 86.69 118 LEU A C 1
ATOM 975 O O . LEU A 1 118 ? 22.695 -9.634 -28.443 1.00 86.69 118 LEU A O 1
ATOM 979 N N . GLU A 1 119 ? 22.544 -10.221 -26.292 1.00 88.69 119 GLU A N 1
ATOM 980 C CA . GLU A 1 119 ? 23.978 -10.484 -26.129 1.00 88.69 119 GLU A CA 1
ATOM 981 C C . GLU A 1 119 ? 24.447 -11.613 -27.055 1.00 88.69 119 GLU A C 1
ATOM 983 O O . GLU A 1 119 ? 25.478 -11.477 -27.719 1.00 88.69 119 GLU A O 1
ATOM 988 N N . ASN A 1 120 ? 23.657 -12.682 -27.185 1.00 88.94 120 ASN A N 1
ATOM 989 C CA . ASN A 1 120 ? 23.930 -13.770 -28.123 1.00 88.94 120 ASN A CA 1
ATOM 990 C C . ASN A 1 120 ? 23.866 -13.311 -29.589 1.00 88.94 120 ASN A C 1
ATOM 992 O O . ASN A 1 120 ? 24.732 -13.679 -30.387 1.00 88.94 120 ASN A O 1
ATOM 996 N N . TYR A 1 121 ? 22.883 -12.480 -29.948 1.00 89.56 121 TYR A N 1
ATOM 997 C CA . TYR A 1 121 ? 22.781 -11.889 -31.284 1.00 89.56 121 TYR A CA 1
ATOM 998 C C . TYR A 1 121 ? 23.993 -10.999 -31.598 1.00 89.56 121 TYR A C 1
ATOM 1000 O O . TYR A 1 121 ? 24.656 -11.187 -32.618 1.00 89.56 121 TYR A O 1
ATOM 1008 N N . MET A 1 122 ? 24.356 -10.100 -30.681 1.00 86.44 122 MET A N 1
ATOM 1009 C CA . MET A 1 122 ? 25.518 -9.218 -30.810 1.00 86.44 122 MET A CA 1
ATOM 1010 C C . MET A 1 122 ? 26.832 -10.006 -30.879 1.00 86.44 122 MET A C 1
ATOM 1012 O O . MET A 1 122 ? 27.749 -9.624 -31.607 1.00 86.44 122 MET A O 1
ATOM 1016 N N . ALA A 1 123 ? 26.950 -11.119 -30.150 1.00 84.94 123 ALA A N 1
ATOM 1017 C CA . ALA A 1 123 ? 28.107 -12.008 -30.233 1.00 84.94 123 ALA A CA 1
ATOM 1018 C C . ALA A 1 123 ? 28.207 -12.691 -31.608 1.00 84.94 123 ALA A C 1
ATOM 1020 O O . ALA A 1 123 ? 29.299 -12.750 -32.182 1.00 84.94 123 ALA A O 1
ATOM 1021 N N . ALA A 1 124 ? 27.083 -13.153 -32.165 1.00 86.12 124 ALA A N 1
ATOM 1022 C CA . ALA A 1 124 ? 27.028 -13.719 -33.511 1.00 86.12 124 ALA A CA 1
ATOM 1023 C C . ALA A 1 124 ? 27.366 -12.672 -34.587 1.00 86.12 124 ALA A C 1
ATOM 1025 O O . ALA A 1 124 ? 28.140 -12.953 -35.504 1.00 86.12 124 ALA A O 1
ATOM 1026 N N . GLU A 1 125 ? 26.860 -11.445 -34.450 1.00 87.69 125 GLU A N 1
ATOM 1027 C CA . GLU A 1 125 ? 27.173 -10.340 -35.359 1.00 87.69 125 GLU A CA 1
ATOM 1028 C C . GLU A 1 125 ? 28.653 -9.941 -35.280 1.00 87.69 125 GLU A C 1
ATOM 1030 O O . GLU A 1 125 ? 29.308 -9.796 -36.313 1.00 87.69 125 GLU A O 1
ATOM 1035 N N . ARG A 1 126 ? 29.236 -9.877 -34.074 1.00 87.25 126 ARG A N 1
ATOM 1036 C CA . ARG A 1 126 ? 30.684 -9.672 -33.895 1.00 87.25 126 ARG A CA 1
ATOM 1037 C C . ARG A 1 126 ? 31.505 -10.767 -34.568 1.00 87.25 126 ARG A C 1
ATOM 1039 O O . ARG A 1 126 ? 32.484 -10.444 -35.235 1.00 87.25 126 ARG A O 1
ATOM 1046 N N . GLN A 1 127 ? 31.120 -12.037 -34.437 1.00 85.50 127 GLN A N 1
ATOM 1047 C CA . GLN A 1 127 ? 31.803 -13.137 -35.129 1.00 85.50 127 GLN A CA 1
ATOM 1048 C C . GLN A 1 127 ? 31.679 -13.023 -36.653 1.00 85.50 127 GLN A C 1
ATOM 1050 O O . GLN A 1 127 ? 32.665 -13.227 -37.364 1.00 85.50 127 GLN A O 1
ATOM 1055 N N . SER A 1 128 ? 30.500 -12.649 -37.156 1.00 90.19 128 SER A N 1
ATOM 1056 C CA . SER A 1 128 ? 30.273 -12.395 -38.581 1.00 90.19 128 SER A CA 1
ATOM 1057 C C . SER A 1 128 ? 31.180 -11.272 -39.094 1.00 90.19 128 SER A C 1
ATOM 1059 O O . SER A 1 128 ? 31.956 -11.485 -40.027 1.00 90.19 128 SER A O 1
ATOM 1061 N N . LEU A 1 129 ? 31.194 -10.116 -38.426 1.00 85.88 129 LEU A N 1
ATOM 1062 C CA . LEU A 1 129 ? 32.063 -8.989 -38.773 1.00 85.88 129 LEU A CA 1
ATOM 1063 C C . LEU A 1 129 ? 33.549 -9.349 -38.672 1.00 85.88 129 LEU A C 1
ATOM 1065 O O . LEU A 1 129 ? 34.337 -8.966 -39.532 1.00 85.88 129 LEU A O 1
ATOM 1069 N N . GLN A 1 130 ? 33.945 -10.134 -37.670 1.00 84.25 130 GLN A N 1
ATOM 1070 C CA . GLN A 1 130 ? 35.322 -10.601 -37.524 1.00 84.25 130 GLN A CA 1
ATOM 1071 C C . GLN A 1 130 ? 35.726 -11.548 -38.666 1.00 84.25 130 GLN A C 1
ATOM 1073 O O . GLN A 1 130 ? 36.856 -11.481 -39.151 1.00 84.25 130 GLN A O 1
ATOM 1078 N N . SER A 1 131 ? 34.803 -12.390 -39.140 1.00 85.25 131 SER A N 1
ATOM 1079 C CA . SER A 1 131 ? 35.027 -13.239 -40.313 1.00 85.25 131 SER A CA 1
ATOM 1080 C C . SER A 1 131 ? 35.149 -12.421 -41.604 1.00 85.25 131 SER A C 1
ATOM 1082 O O . SER A 1 131 ? 36.066 -12.667 -42.386 1.00 85.25 131 SER A O 1
ATOM 1084 N N . GLN A 1 132 ? 34.318 -11.389 -41.789 1.00 84.50 132 GLN A N 1
ATOM 1085 C CA . GLN A 1 132 ? 34.413 -10.467 -42.926 1.00 84.50 132 GLN A CA 1
ATOM 1086 C C . GLN A 1 132 ? 35.718 -9.669 -42.901 1.00 84.50 132 GLN A C 1
ATOM 1088 O O . GLN A 1 132 ? 36.400 -9.575 -43.918 1.00 84.50 132 GLN A O 1
ATOM 1093 N N . LEU A 1 133 ? 36.118 -9.153 -41.735 1.00 85.31 133 LEU A N 1
ATOM 1094 C CA . LEU A 1 133 ? 37.386 -8.445 -41.570 1.00 85.31 133 LEU A CA 1
ATOM 1095 C C . LEU A 1 133 ? 38.571 -9.344 -41.927 1.00 85.31 133 LEU A C 1
ATOM 1097 O O . LEU A 1 133 ? 39.497 -8.900 -42.601 1.00 85.31 133 LEU A O 1
ATOM 1101 N N . ARG A 1 134 ? 38.532 -10.614 -41.511 1.00 86.56 134 ARG A N 1
ATOM 1102 C CA . ARG A 1 134 ? 39.560 -11.594 -41.862 1.00 86.56 134 ARG A CA 1
ATOM 1103 C C . ARG A 1 134 ? 39.620 -11.837 -43.371 1.00 86.56 134 ARG A C 1
ATOM 1105 O O . ARG A 1 134 ? 40.718 -11.847 -43.918 1.00 86.56 134 ARG A O 1
ATOM 1112 N N . ILE A 1 135 ? 38.476 -11.984 -44.041 1.00 85.19 135 ILE A N 1
ATOM 1113 C CA . ILE A 1 135 ? 38.418 -12.130 -45.504 1.00 85.19 135 ILE A CA 1
ATOM 1114 C C . ILE A 1 135 ? 39.031 -10.897 -46.181 1.00 85.19 135 ILE A C 1
ATOM 1116 O O . ILE A 1 135 ? 39.938 -11.040 -46.997 1.00 85.19 135 ILE A O 1
ATOM 1120 N N . SER A 1 136 ? 38.637 -9.688 -45.776 1.00 79.56 136 SER A N 1
ATOM 1121 C CA . SER A 1 136 ? 39.197 -8.442 -46.315 1.00 79.56 136 SER A CA 1
ATOM 1122 C C . SER A 1 136 ? 40.703 -8.306 -46.054 1.00 79.56 136 SER A C 1
ATOM 1124 O O . SER A 1 136 ? 41.441 -7.806 -46.901 1.00 79.56 136 SER A O 1
ATOM 1126 N N . GLN A 1 137 ? 41.197 -8.769 -44.901 1.00 83.44 137 GLN A N 1
ATOM 1127 C CA . GLN A 1 137 ? 42.633 -8.817 -44.606 1.00 83.44 137 GLN A CA 1
ATOM 1128 C C . GLN A 1 137 ? 43.365 -9.813 -45.514 1.00 83.44 137 GLN A C 1
ATOM 1130 O O . GLN A 1 137 ? 44.424 -9.483 -46.049 1.00 83.44 137 GLN A O 1
ATOM 1135 N N . GLU A 1 138 ? 42.810 -11.007 -45.727 1.00 86.19 138 GLU A N 1
ATOM 1136 C CA . GLU A 1 138 ? 43.357 -12.012 -46.646 1.00 86.19 138 GLU A CA 1
ATOM 1137 C C . GLU A 1 138 ? 43.395 -11.468 -48.090 1.00 86.19 138 GLU A C 1
ATOM 1139 O O . GLU A 1 138 ? 44.428 -11.557 -48.762 1.00 86.19 138 GLU A O 1
ATOM 1144 N N . GLU A 1 139 ? 42.340 -10.787 -48.543 1.00 85.56 139 GLU A N 1
ATOM 1145 C CA . GLU A 1 139 ? 42.302 -10.099 -49.839 1.00 85.56 139 GLU A CA 1
ATOM 1146 C C . GLU A 1 139 ? 43.351 -8.986 -49.938 1.00 85.56 139 GLU 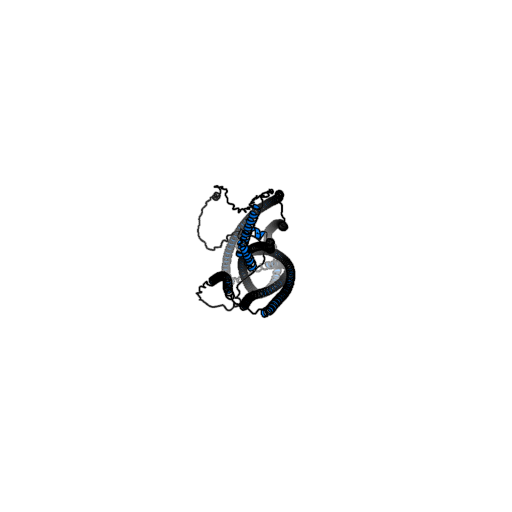A C 1
ATOM 1148 O O . GLU A 1 139 ? 44.092 -8.918 -50.924 1.00 85.56 139 GLU A O 1
ATOM 1153 N N . PHE A 1 140 ? 43.490 -8.162 -48.897 1.00 81.88 140 PHE A N 1
ATOM 1154 C CA . PHE A 1 140 ? 44.512 -7.120 -48.843 1.00 81.88 140 PHE A CA 1
ATOM 1155 C C . PHE A 1 140 ? 45.924 -7.711 -48.919 1.00 81.88 140 PHE A C 1
ATOM 1157 O O . PHE A 1 140 ? 46.764 -7.215 -49.672 1.00 81.88 140 PHE A O 1
ATOM 1164 N N . THR A 1 141 ? 46.197 -8.812 -48.207 1.00 83.81 141 THR A N 1
ATOM 1165 C CA . THR A 1 141 ? 47.499 -9.494 -48.296 1.00 83.81 141 THR A CA 1
ATOM 1166 C C . THR A 1 141 ? 47.763 -10.065 -49.691 1.00 83.81 141 THR A C 1
ATOM 1168 O O . THR A 1 141 ? 48.883 -9.950 -50.195 1.00 83.81 141 THR A O 1
ATOM 1171 N N . SER A 1 142 ? 46.735 -10.596 -50.361 1.00 86.62 142 SER A N 1
ATOM 1172 C CA . SER A 1 142 ? 46.809 -11.085 -51.743 1.00 86.62 142 SER A CA 1
ATOM 1173 C C . SER A 1 142 ? 47.125 -9.957 -52.729 1.00 86.62 142 SER A C 1
ATOM 1175 O O . SER A 1 142 ? 48.027 -10.087 -53.563 1.00 86.62 142 SER A O 1
ATOM 1177 N N . VAL A 1 143 ? 46.450 -8.811 -52.602 1.00 82.00 143 VAL A N 1
ATOM 1178 C CA . VAL A 1 143 ? 46.721 -7.612 -53.412 1.00 82.00 143 VAL A CA 1
ATOM 1179 C C . VAL A 1 143 ? 48.126 -7.076 -53.143 1.00 82.00 143 VAL A C 1
ATOM 1181 O O . VAL A 1 143 ? 48.865 -6.797 -54.085 1.00 82.00 143 VAL A O 1
ATOM 1184 N N . SER A 1 144 ? 48.542 -7.005 -51.878 1.00 81.44 144 SER A N 1
ATOM 1185 C CA . SER A 1 144 ? 49.885 -6.565 -51.493 1.00 81.44 144 SER A CA 1
ATOM 1186 C C . SER A 1 144 ? 50.976 -7.480 -52.072 1.00 81.44 144 SER A C 1
ATOM 1188 O O . SER A 1 144 ? 52.006 -7.008 -52.557 1.00 81.44 144 SER A O 1
ATOM 1190 N N . MET A 1 145 ? 50.736 -8.796 -52.120 1.00 82.25 145 MET A N 1
ATOM 1191 C CA . MET A 1 145 ? 51.640 -9.752 -52.763 1.00 82.25 145 MET A CA 1
ATOM 1192 C C . MET A 1 145 ? 51.702 -9.556 -54.286 1.00 82.25 145 MET A C 1
ATOM 1194 O O . MET A 1 145 ? 52.795 -9.574 -54.854 1.00 82.25 145 MET A O 1
ATOM 1198 N N . LYS A 1 146 ? 50.561 -9.314 -54.946 1.00 83.88 146 LYS A N 1
ATOM 1199 C CA . LYS A 1 146 ? 50.510 -8.995 -56.386 1.00 83.88 146 LYS A CA 1
ATOM 1200 C C . LYS A 1 146 ? 51.248 -7.695 -56.715 1.00 83.88 146 LYS A C 1
ATOM 1202 O O . LYS A 1 146 ? 51.977 -7.664 -57.701 1.00 83.88 146 LYS A O 1
ATOM 1207 N N . LEU A 1 147 ? 51.121 -6.664 -55.876 1.00 78.75 147 LEU A N 1
ATOM 1208 C CA . LEU A 1 147 ? 51.862 -5.405 -56.018 1.00 78.75 147 LEU A CA 1
ATOM 1209 C C . LEU A 1 147 ? 53.373 -5.620 -55.903 1.00 78.75 147 LEU A C 1
ATOM 1211 O O . LEU A 1 147 ? 54.108 -5.183 -56.778 1.00 78.75 147 LEU A O 1
ATOM 1215 N N . ARG A 1 148 ? 53.842 -6.397 -54.917 1.00 80.06 148 ARG A N 1
ATOM 1216 C CA . ARG A 1 148 ? 55.274 -6.742 -54.810 1.00 80.06 148 ARG A CA 1
ATOM 1217 C C . ARG A 1 148 ? 55.802 -7.492 -56.035 1.00 80.06 148 ARG A C 1
ATOM 1219 O O . ARG A 1 148 ? 56.954 -7.305 -56.419 1.00 80.06 148 ARG A O 1
ATOM 1226 N N . ILE A 1 149 ? 54.987 -8.359 -56.638 1.00 82.56 149 ILE A N 1
ATOM 1227 C CA . ILE A 1 149 ? 55.348 -9.049 -57.885 1.00 82.56 149 ILE A CA 1
ATOM 1228 C C . ILE A 1 149 ? 55.428 -8.044 -59.041 1.00 82.56 149 ILE A C 1
ATOM 1230 O O . ILE A 1 149 ? 56.380 -8.095 -59.816 1.00 82.56 149 ILE A O 1
ATOM 1234 N N . ALA A 1 150 ? 54.474 -7.115 -59.141 1.00 76.81 150 ALA A N 1
ATOM 1235 C CA . ALA A 1 150 ? 54.488 -6.061 -60.152 1.00 76.81 150 ALA A CA 1
ATOM 1236 C C . ALA A 1 150 ? 55.708 -5.135 -60.009 1.00 76.81 150 ALA A C 1
ATOM 1238 O O . ALA A 1 150 ? 56.375 -4.872 -61.008 1.00 76.81 150 ALA A O 1
ATOM 1239 N N . ASP A 1 151 ? 56.064 -4.731 -58.787 1.00 78.50 151 ASP A N 1
ATOM 1240 C CA . ASP A 1 151 ? 57.264 -3.934 -58.506 1.00 78.50 151 ASP A CA 1
ATOM 1241 C C . ASP A 1 151 ? 58.538 -4.667 -58.934 1.00 78.50 151 ASP A C 1
ATOM 1243 O O . ASP A 1 151 ? 59.406 -4.091 -59.590 1.00 78.50 151 ASP A O 1
ATOM 1247 N N . LYS A 1 152 ? 58.634 -5.969 -58.637 1.00 83.06 152 LYS A N 1
ATOM 1248 C CA . LYS A 1 152 ? 59.771 -6.795 -59.061 1.00 83.06 152 LYS A CA 1
ATOM 1249 C C . LYS A 1 152 ? 59.858 -6.911 -60.586 1.00 83.06 152 LYS A C 1
ATOM 1251 O O . LYS A 1 152 ? 60.950 -6.826 -61.145 1.00 83.06 152 LYS A O 1
ATOM 1256 N N . ASN A 1 153 ? 58.717 -7.057 -61.260 1.00 82.25 153 ASN A N 1
ATOM 1257 C CA . ASN A 1 153 ? 58.653 -7.090 -62.720 1.00 82.25 153 ASN A CA 1
ATOM 1258 C C . ASN A 1 153 ? 59.052 -5.740 -63.333 1.00 82.25 153 ASN A C 1
ATOM 1260 O O . ASN A 1 153 ? 59.768 -5.722 -64.330 1.00 82.25 153 ASN A O 1
ATOM 1264 N N . LEU A 1 154 ? 58.641 -4.615 -62.738 1.00 77.06 154 LEU A N 1
ATOM 1265 C CA . LEU A 1 154 ? 59.058 -3.271 -63.155 1.00 77.06 154 LEU A CA 1
ATOM 1266 C C . LEU A 1 154 ? 60.559 -3.050 -62.946 1.00 77.06 154 LEU A C 1
ATOM 1268 O O . LEU A 1 154 ? 61.214 -2.460 -63.803 1.00 77.06 154 LEU A O 1
ATOM 1272 N N . GLU A 1 155 ? 61.125 -3.558 -61.851 1.00 80.12 155 GLU A N 1
ATOM 1273 C CA . GLU A 1 155 ? 62.567 -3.508 -61.601 1.00 80.12 155 GLU A CA 1
ATOM 1274 C C . GLU A 1 155 ? 63.350 -4.331 -62.642 1.00 80.12 155 GLU A C 1
ATOM 1276 O O . GLU A 1 155 ? 64.381 -3.884 -63.152 1.00 80.12 155 GLU A O 1
ATOM 1281 N N . GLU A 1 156 ? 62.857 -5.519 -63.005 1.00 80.25 156 GLU A N 1
ATOM 1282 C CA . GLU A 1 156 ? 63.423 -6.327 -64.091 1.00 80.25 156 GLU A CA 1
ATOM 1283 C C . GLU A 1 156 ? 63.293 -5.633 -65.451 1.00 80.25 156 GLU A C 1
ATOM 1285 O O . GLU A 1 156 ? 64.272 -5.590 -66.203 1.00 80.25 156 GLU A O 1
ATOM 1290 N N . LEU A 1 157 ? 62.148 -5.006 -65.739 1.00 77.25 157 LEU A N 1
ATOM 1291 C CA . LEU A 1 157 ? 61.952 -4.214 -66.953 1.00 77.25 157 LEU A CA 1
ATOM 1292 C C . LEU A 1 157 ? 62.937 -3.038 -67.007 1.00 77.25 157 LEU A C 1
ATOM 1294 O O . LEU A 1 157 ? 63.598 -2.824 -68.023 1.00 77.25 157 LEU A O 1
ATOM 1298 N N . GLY A 1 158 ? 63.116 -2.331 -65.890 1.00 79.62 158 GLY A N 1
ATOM 1299 C CA . GLY A 1 158 ? 64.103 -1.262 -65.747 1.00 79.62 158 GLY A CA 1
ATOM 1300 C C . GLY A 1 158 ? 65.526 -1.748 -66.032 1.00 79.62 158 GLY A C 1
ATOM 1301 O O . GLY A 1 158 ? 66.261 -1.102 -66.778 1.00 79.62 158 GLY A O 1
ATOM 1302 N N . LYS A 1 159 ? 65.903 -2.933 -65.533 1.00 80.75 159 LYS A N 1
ATOM 1303 C CA . LYS A 1 159 ? 67.197 -3.568 -65.845 1.00 80.75 159 LYS A CA 1
ATOM 1304 C C . LYS A 1 159 ? 67.330 -3.912 -67.329 1.00 80.75 159 LYS A C 1
ATOM 1306 O O . LYS A 1 159 ? 68.416 -3.747 -67.883 1.00 80.75 159 LYS A O 1
ATOM 1311 N N . THR A 1 160 ? 66.264 -4.375 -67.986 1.00 79.56 160 THR A N 1
ATOM 1312 C CA . THR A 1 160 ? 66.291 -4.645 -69.435 1.00 79.56 160 THR A CA 1
ATOM 1313 C C . THR A 1 160 ? 66.401 -3.369 -70.267 1.00 79.56 160 THR A C 1
ATOM 1315 O O . THR A 1 160 ? 67.213 -3.331 -71.187 1.00 79.56 160 THR A O 1
ATOM 1318 N N . CYS A 1 161 ? 65.688 -2.301 -69.901 1.00 72.62 161 CYS A N 1
ATOM 1319 C CA . CYS A 1 161 ? 65.796 -0.998 -70.556 1.00 72.62 161 CYS A CA 1
ATOM 1320 C C . CYS A 1 161 ? 67.198 -0.397 -70.404 1.00 72.62 161 CYS A C 1
ATOM 1322 O O . CYS A 1 161 ? 67.745 0.110 -71.379 1.00 72.62 161 CYS A O 1
ATOM 1324 N N . SER A 1 162 ? 67.815 -0.501 -69.222 1.00 76.50 162 SER A N 1
ATOM 1325 C CA . SER A 1 162 ? 69.203 -0.064 -69.018 1.00 76.50 162 SER A CA 1
ATOM 1326 C C . SER A 1 162 ? 70.185 -0.852 -69.885 1.00 76.50 162 SER A C 1
ATOM 1328 O O . SER A 1 162 ? 71.065 -0.258 -70.496 1.00 76.50 162 SER A O 1
ATOM 1330 N N . ARG A 1 163 ? 69.996 -2.170 -70.018 1.00 77.25 163 ARG A N 1
ATOM 1331 C CA . ARG A 1 163 ? 70.843 -3.020 -70.868 1.00 77.25 163 ARG A CA 1
ATOM 1332 C C . ARG A 1 163 ? 70.696 -2.681 -72.353 1.00 77.25 163 ARG A C 1
ATOM 1334 O O . ARG A 1 163 ? 71.694 -2.542 -73.044 1.00 77.25 163 ARG A O 1
ATOM 1341 N N . LEU A 1 164 ? 69.464 -2.472 -72.822 1.00 74.06 164 LEU A N 1
ATOM 1342 C CA . LEU A 1 164 ? 69.191 -2.012 -74.189 1.00 74.06 164 LEU A CA 1
ATOM 1343 C C . LEU A 1 164 ? 69.761 -0.615 -74.445 1.00 74.06 164 LEU A C 1
ATOM 1345 O O . LEU A 1 164 ? 70.239 -0.336 -75.540 1.00 74.06 164 LEU A O 1
ATOM 1349 N N . LYS A 1 165 ? 69.733 0.267 -73.442 1.00 76.88 165 LYS A N 1
ATOM 1350 C CA . LYS A 1 165 ? 70.363 1.585 -73.525 1.00 76.88 165 LYS A CA 1
ATOM 1351 C C . LYS A 1 165 ? 71.882 1.466 -73.672 1.00 76.88 165 LYS A C 1
ATOM 1353 O O . LYS A 1 165 ? 72.437 2.109 -74.553 1.00 76.88 165 LYS A O 1
ATOM 1358 N N . GLU A 1 166 ? 72.531 0.628 -72.865 1.00 77.56 166 GLU A N 1
ATOM 1359 C CA . GLU A 1 166 ? 73.973 0.360 -72.957 1.00 77.56 166 GLU A CA 1
ATOM 1360 C C . GLU A 1 166 ? 74.354 -0.293 -74.297 1.00 77.56 166 GLU A C 1
ATOM 1362 O O . GLU A 1 166 ? 75.349 0.093 -74.909 1.00 77.56 166 GLU A O 1
ATOM 1367 N N . GLU A 1 167 ? 73.548 -1.234 -74.799 1.00 79.00 167 GLU A N 1
ATOM 1368 C CA . GLU A 1 167 ? 73.737 -1.848 -76.120 1.00 79.00 167 GLU A CA 1
ATOM 1369 C C . GLU A 1 167 ? 73.576 -0.826 -77.252 1.00 79.00 167 GLU A C 1
ATOM 1371 O O . GLU A 1 167 ? 74.413 -0.772 -78.152 1.00 79.00 167 GLU A O 1
ATOM 1376 N N . ASN A 1 168 ? 72.556 0.034 -77.190 1.00 72.62 168 ASN A N 1
ATOM 1377 C CA . ASN A 1 168 ? 72.355 1.100 -78.170 1.00 72.62 168 ASN A CA 1
ATOM 1378 C C . ASN A 1 168 ? 73.474 2.148 -78.121 1.00 72.62 168 ASN A C 1
ATOM 1380 O O . ASN A 1 168 ? 73.950 2.570 -79.174 1.00 72.62 168 ASN A O 1
ATOM 1384 N N . GLU A 1 169 ? 73.947 2.537 -76.933 1.00 76.75 169 GLU A N 1
ATOM 1385 C CA . GLU A 1 169 ? 75.122 3.406 -76.784 1.00 76.75 169 GLU A CA 1
ATOM 1386 C C . GLU A 1 169 ? 76.386 2.735 -77.341 1.00 76.75 169 GLU A C 1
ATOM 1388 O O . GLU A 1 169 ? 77.172 3.384 -78.033 1.00 76.75 169 GLU A O 1
ATOM 1393 N N . ALA A 1 170 ? 76.576 1.430 -77.128 1.00 75.38 170 ALA A N 1
ATOM 1394 C CA . ALA A 1 170 ? 77.703 0.685 -77.685 1.00 75.38 170 ALA A CA 1
ATOM 1395 C C . ALA A 1 170 ? 77.643 0.588 -79.219 1.00 75.38 170 ALA A C 1
ATOM 1397 O O . ALA A 1 170 ? 78.668 0.760 -79.886 1.00 75.38 170 ALA A O 1
ATOM 1398 N N . ILE A 1 171 ? 76.456 0.364 -79.791 1.00 75.94 171 ILE A N 1
ATOM 1399 C CA . ILE A 1 171 ? 76.224 0.372 -81.242 1.00 75.94 171 ILE A CA 1
ATOM 1400 C C . ILE A 1 171 ? 76.493 1.767 -81.809 1.00 75.94 171 ILE A C 1
ATOM 1402 O O . ILE A 1 171 ? 77.214 1.892 -82.799 1.00 75.94 171 ILE A O 1
ATOM 1406 N N . PHE A 1 172 ? 75.988 2.817 -81.158 1.00 75.25 172 PHE A N 1
ATOM 1407 C CA . PHE A 1 172 ? 76.219 4.202 -81.560 1.00 75.25 172 PHE A CA 1
ATOM 1408 C C . PHE A 1 172 ? 77.714 4.552 -81.537 1.00 75.25 172 PHE A C 1
ATOM 1410 O O . PHE A 1 172 ? 78.259 5.028 -82.531 1.00 75.25 172 PHE A O 1
ATOM 1417 N N . LEU A 1 173 ? 78.427 4.212 -80.459 1.00 75.69 173 LEU A N 1
ATOM 1418 C CA . LEU A 1 173 ? 79.875 4.413 -80.351 1.00 75.69 173 LEU A CA 1
ATOM 1419 C C . LEU A 1 173 ? 80.672 3.562 -81.351 1.00 75.69 173 LEU A C 1
ATOM 1421 O O . LEU A 1 173 ? 81.743 3.983 -81.791 1.00 75.69 173 LEU A O 1
ATOM 1425 N N . SER A 1 174 ? 80.182 2.375 -81.718 1.00 73.75 174 SER A N 1
ATOM 1426 C CA . SER A 1 174 ? 80.766 1.538 -82.772 1.00 73.75 174 SER A CA 1
ATOM 1427 C C . SER A 1 174 ? 80.569 2.160 -84.154 1.00 73.75 174 SER A C 1
ATOM 1429 O O . SER A 1 174 ? 81.489 2.127 -84.971 1.00 73.75 174 SER A O 1
ATOM 1431 N N . MET A 1 175 ? 79.384 2.704 -84.438 1.00 73.44 175 MET A N 1
ATOM 1432 C CA . MET A 1 175 ? 79.100 3.399 -85.693 1.00 73.44 175 MET A CA 1
ATOM 1433 C C . MET A 1 175 ? 79.951 4.658 -85.821 1.00 73.44 175 MET A C 1
ATOM 1435 O O . MET A 1 175 ? 80.568 4.866 -86.865 1.00 73.44 175 MET A O 1
ATOM 1439 N N . GLU A 1 176 ? 80.070 5.434 -84.744 1.00 75.00 176 GLU A N 1
ATOM 1440 C CA . GLU A 1 176 ? 80.858 6.663 -84.745 1.00 75.00 176 GLU A CA 1
ATOM 1441 C C . GLU A 1 176 ? 82.360 6.373 -84.866 1.00 75.00 176 GLU A C 1
ATOM 1443 O O . GLU A 1 176 ? 83.055 7.035 -85.634 1.00 75.00 176 GLU A O 1
ATOM 1448 N N . ARG A 1 177 ? 82.865 5.302 -84.233 1.00 72.62 177 ARG A N 1
ATOM 1449 C CA . ARG A 1 177 ? 84.244 4.833 -84.467 1.00 72.62 177 ARG A CA 1
ATOM 1450 C C . ARG A 1 177 ? 84.494 4.480 -85.929 1.00 72.62 177 ARG A C 1
ATOM 1452 O O . ARG A 1 177 ? 85.512 4.883 -86.478 1.00 72.62 177 ARG A O 1
ATOM 1459 N N . LYS A 1 178 ? 83.560 3.770 -86.566 1.00 76.06 178 LYS A N 1
ATOM 1460 C CA . LYS A 1 178 ? 83.669 3.352 -87.971 1.00 76.06 178 LYS A CA 1
ATOM 1461 C C . LYS A 1 178 ? 83.584 4.543 -88.930 1.00 76.06 178 LYS A C 1
ATOM 1463 O O . LYS A 1 178 ? 84.285 4.574 -89.938 1.00 76.06 178 LYS A O 1
ATOM 1468 N N . ARG A 1 179 ? 82.769 5.547 -88.595 1.00 74.50 179 ARG A N 1
ATOM 1469 C CA . ARG A 1 179 ? 82.690 6.827 -89.309 1.00 74.50 179 ARG A CA 1
ATOM 1470 C C . ARG A 1 179 ? 84.011 7.592 -89.226 1.00 74.50 179 ARG A C 1
ATOM 1472 O O . ARG A 1 179 ? 84.510 8.033 -90.257 1.00 74.50 179 ARG A O 1
ATOM 1479 N N . VAL A 1 180 ? 84.602 7.690 -88.035 1.00 72.88 180 VAL A N 1
ATOM 1480 C CA . VAL A 1 180 ? 85.909 8.334 -87.827 1.00 72.88 180 VAL A CA 1
ATOM 1481 C C . VAL A 1 180 ? 87.032 7.563 -88.534 1.00 72.88 180 VAL A C 1
ATOM 1483 O O . VAL A 1 180 ? 87.893 8.182 -89.147 1.00 72.88 180 VAL A O 1
ATOM 1486 N N . GLU A 1 181 ? 87.003 6.228 -88.539 1.00 71.56 181 GLU A N 1
ATOM 1487 C CA . GLU A 1 181 ? 87.953 5.392 -89.295 1.00 71.56 181 GLU A CA 1
ATOM 1488 C C . GLU A 1 181 ? 87.878 5.635 -90.810 1.00 71.56 181 GLU A C 1
ATOM 1490 O O . GLU A 1 181 ? 88.906 5.731 -91.479 1.00 71.56 181 GLU A O 1
ATOM 1495 N N . LEU A 1 182 ? 86.666 5.769 -91.360 1.00 74.06 182 LEU A N 1
ATOM 1496 C CA . LEU A 1 182 ? 86.459 6.089 -92.776 1.00 74.06 182 LEU A CA 1
ATOM 1497 C C . LEU A 1 182 ? 86.895 7.522 -93.112 1.00 74.06 182 LEU A C 1
ATOM 1499 O O . LEU A 1 182 ? 87.477 7.746 -94.170 1.00 74.06 182 LEU A O 1
ATOM 1503 N N . GLN A 1 183 ? 86.670 8.476 -92.205 1.00 69.94 183 GLN A N 1
ATOM 1504 C CA . GLN A 1 183 ? 87.154 9.852 -92.354 1.00 69.94 183 GLN A CA 1
ATOM 1505 C C . GLN A 1 183 ? 88.683 9.939 -92.273 1.00 69.94 183 GLN A C 1
ATOM 1507 O O . GLN A 1 183 ? 89.286 10.658 -93.065 1.00 69.94 183 GLN A O 1
ATOM 1512 N N . LEU A 1 184 ? 89.326 9.177 -91.383 1.00 66.56 184 LEU A N 1
ATOM 1513 C CA . LEU A 1 184 ? 90.786 9.094 -91.306 1.00 66.56 184 LEU A CA 1
ATOM 1514 C C . LEU A 1 184 ? 91.383 8.461 -92.567 1.00 66.56 184 LEU A C 1
ATOM 1516 O O . LEU A 1 184 ? 92.351 8.997 -93.092 1.00 66.56 184 LEU A O 1
ATOM 1520 N N . LYS A 1 185 ? 90.755 7.416 -93.124 1.00 66.38 185 LYS A N 1
ATOM 1521 C CA . LYS A 1 185 ? 91.143 6.856 -94.430 1.00 66.38 185 LYS A CA 1
ATOM 1522 C C . LYS A 1 185 ? 91.031 7.867 -95.573 1.00 66.38 185 LYS A C 1
ATOM 1524 O O . LYS A 1 185 ? 91.938 7.949 -96.391 1.00 66.38 185 LYS A O 1
ATOM 1529 N N . ALA A 1 186 ? 89.961 8.662 -95.609 1.00 64.06 186 ALA A N 1
ATOM 1530 C CA . ALA A 1 186 ? 89.782 9.707 -96.618 1.00 64.06 186 ALA A CA 1
ATOM 1531 C C . ALA A 1 186 ? 90.808 10.849 -96.475 1.00 64.06 186 ALA A C 1
ATOM 1533 O O . ALA A 1 186 ? 91.248 11.421 -97.471 1.00 64.06 186 ALA A O 1
ATOM 1534 N N . ILE A 1 187 ? 91.225 11.165 -95.245 1.00 62.47 187 ILE A N 1
ATOM 1535 C CA . ILE A 1 187 ? 92.281 12.150 -94.973 1.00 62.47 187 ILE A CA 1
ATOM 1536 C C . ILE A 1 187 ? 93.664 11.583 -95.333 1.00 62.47 187 ILE A C 1
ATOM 1538 O O . ILE A 1 187 ? 94.465 12.295 -95.930 1.00 62.47 187 ILE A O 1
ATOM 1542 N N . GLU A 1 188 ? 93.946 10.311 -95.043 1.00 60.19 188 GLU A N 1
ATOM 1543 C CA . GLU A 1 188 ? 95.194 9.641 -95.442 1.00 60.19 188 GLU A CA 1
ATOM 1544 C C . GLU A 1 188 ? 95.312 9.504 -96.972 1.00 60.19 188 GLU A C 1
ATOM 1546 O O . GLU A 1 188 ? 96.386 9.744 -97.527 1.00 60.19 188 GLU A O 1
ATOM 1551 N N . GLU A 1 189 ? 94.208 9.224 -97.675 1.00 58.66 189 GLU A N 1
ATOM 1552 C CA . GLU A 1 189 ? 94.142 9.246 -99.144 1.00 58.66 189 GLU A CA 1
ATOM 1553 C C . GLU A 1 189 ? 94.288 10.675 -99.700 1.00 58.66 189 GLU A C 1
ATOM 1555 O O . GLU A 1 189 ? 95.023 10.884 -100.666 1.00 58.66 189 GLU A O 1
ATOM 1560 N N . GLY A 1 190 ? 93.702 11.682 -99.042 1.00 56.25 190 GLY A N 1
ATOM 1561 C CA . GLY A 1 190 ? 93.873 13.097 -99.390 1.00 56.25 190 GLY A CA 1
ATOM 1562 C C . GLY A 1 190 ? 95.303 13.619 -99.191 1.00 56.25 190 GLY A C 1
ATOM 1563 O O . GLY A 1 190 ? 95.801 14.388 -100.015 1.00 56.25 190 GLY A O 1
ATOM 1564 N N . ILE A 1 191 ? 96.008 13.163 -98.152 1.00 54.19 191 ILE A N 1
ATOM 1565 C CA . ILE A 1 191 ? 97.412 13.522 -97.890 1.00 54.19 191 ILE A CA 1
ATOM 1566 C C . ILE A 1 191 ? 98.349 12.805 -98.879 1.00 54.19 191 ILE A C 1
ATOM 1568 O O . ILE A 1 191 ? 99.274 13.431 -99.395 1.00 54.19 191 ILE A O 1
ATOM 1572 N N . ALA A 1 192 ? 98.060 11.555 -99.263 1.00 51.03 192 ALA A N 1
ATOM 1573 C CA . ALA A 1 192 ? 98.804 10.837 -100.307 1.00 51.03 192 ALA A CA 1
ATOM 1574 C C . ALA A 1 192 ? 98.608 11.421 -101.726 1.00 51.03 192 ALA A C 1
ATOM 1576 O O . ALA A 1 192 ? 99.436 11.197 -102.615 1.00 51.03 192 ALA A O 1
ATOM 1577 N N . GLN A 1 193 ? 97.540 12.196 -101.944 1.00 49.38 193 GLN A N 1
ATOM 1578 C CA . GLN A 1 193 ? 97.237 12.879 -103.208 1.00 49.38 193 GLN A CA 1
ATOM 1579 C C . GLN A 1 193 ? 97.728 14.344 -103.230 1.00 49.38 193 GLN A C 1
ATOM 1581 O O . GLN A 1 193 ? 97.948 14.900 -104.308 1.00 49.38 193 GLN A O 1
ATOM 1586 N N . SER A 1 194 ? 97.993 14.929 -102.055 1.00 43.66 194 SER A N 1
ATOM 1587 C CA . SER A 1 194 ? 98.547 16.281 -101.859 1.00 43.66 194 SER A CA 1
ATOM 1588 C C . SER A 1 194 ? 100.057 16.376 -102.154 1.00 43.66 194 SER A C 1
ATOM 1590 O O . SER A 1 194 ? 100.530 17.401 -102.641 1.00 43.66 194 SER A O 1
ATOM 1592 N N . ASP A 1 195 ? 100.816 15.283 -102.008 1.00 44.25 195 ASP A N 1
ATOM 1593 C CA . ASP A 1 195 ? 102.260 15.246 -102.317 1.00 44.25 195 ASP A CA 1
ATOM 1594 C C . ASP A 1 195 ? 102.596 15.176 -103.828 1.00 44.25 195 ASP A C 1
ATOM 1596 O O . ASP A 1 195 ? 103.762 15.038 -104.210 1.00 44.25 195 ASP A O 1
ATOM 1600 N N . ARG A 1 196 ? 101.603 15.285 -104.729 1.00 47.25 196 ARG A N 1
ATOM 1601 C CA . ARG A 1 196 ? 101.813 15.198 -106.191 1.00 47.25 196 ARG A CA 1
ATOM 1602 C C . ARG A 1 196 ? 101.461 16.422 -107.023 1.00 47.25 196 ARG A C 1
ATOM 1604 O O . ARG A 1 196 ? 101.694 16.369 -108.229 1.00 47.25 196 ARG A O 1
ATOM 1611 N N . ILE A 1 197 ? 100.971 17.522 -106.454 1.00 41.34 197 ILE A N 1
ATOM 1612 C CA . ILE A 1 197 ? 100.704 18.734 -107.249 1.00 41.34 197 ILE A CA 1
ATOM 1613 C C . ILE A 1 197 ? 101.183 19.974 -106.495 1.00 41.34 197 ILE A C 1
ATOM 1615 O O . ILE A 1 197 ? 100.422 20.745 -105.920 1.00 41.34 197 ILE A O 1
ATOM 1619 N N . SER A 1 198 ? 102.498 20.176 -106.540 1.00 37.59 198 SER A N 1
ATOM 1620 C CA . SER A 1 198 ? 103.082 21.508 -106.532 1.00 37.59 198 SER A CA 1
ATOM 1621 C C . SER A 1 198 ? 102.869 22.152 -107.907 1.00 37.59 198 SER A C 1
ATOM 1623 O O . SER A 1 198 ? 103.062 21.509 -108.936 1.00 37.59 198 SER A O 1
ATOM 1625 N N . HIS A 1 199 ? 102.522 23.442 -107.879 1.00 39.06 199 HIS A N 1
ATOM 1626 C CA . HIS A 1 199 ? 102.422 24.418 -108.974 1.00 39.06 199 HIS A CA 1
ATOM 1627 C C . HIS A 1 199 ? 101.005 24.879 -109.358 1.00 39.06 199 HIS A C 1
ATOM 1629 O O . HIS A 1 199 ? 100.191 24.123 -109.872 1.00 39.06 199 HIS A O 1
ATOM 1635 N N . LEU A 1 200 ? 100.859 26.208 -109.229 1.00 38.75 200 LEU A N 1
ATOM 1636 C CA . LEU A 1 200 ? 99.893 27.135 -109.836 1.00 38.75 200 LEU A CA 1
ATOM 1637 C C . LEU A 1 200 ? 98.756 27.656 -108.933 1.00 38.75 200 LEU A C 1
ATOM 1639 O O . LEU A 1 200 ? 97.625 27.192 -108.954 1.00 38.75 200 LEU A O 1
ATOM 1643 N N . SER A 1 201 ? 99.127 28.730 -108.222 1.00 37.94 201 SER A N 1
ATOM 1644 C CA . SER A 1 201 ? 98.510 30.070 -108.265 1.00 37.94 201 SER A CA 1
ATOM 1645 C C . SER A 1 201 ? 97.049 30.253 -107.834 1.00 37.94 201 SER A C 1
ATOM 1647 O O . SER A 1 201 ? 96.118 29.944 -108.570 1.00 37.94 201 SER A O 1
ATOM 1649 N N . ASP A 1 202 ? 96.918 30.901 -106.673 1.00 44.94 202 ASP A N 1
ATOM 1650 C CA . ASP A 1 202 ? 96.218 32.171 -106.432 1.00 44.94 202 ASP A CA 1
ATOM 1651 C C . ASP A 1 202 ? 94.917 32.467 -107.193 1.00 44.94 202 ASP A C 1
ATOM 1653 O O . ASP A 1 202 ? 94.920 32.725 -108.394 1.00 44.94 202 ASP A O 1
ATOM 1657 N N . SER A 1 203 ? 93.834 32.587 -106.406 1.00 46.50 203 SER A N 1
ATOM 1658 C CA . SER A 1 203 ? 92.813 33.662 -106.463 1.00 46.50 203 SER A CA 1
ATOM 1659 C C . SER A 1 203 ? 91.393 33.181 -106.102 1.00 46.50 203 SER A C 1
ATOM 1661 O O . SER A 1 203 ? 90.434 33.549 -106.777 1.00 46.50 203 SER A O 1
ATOM 1663 N N . LYS A 1 204 ? 91.224 32.374 -105.037 1.00 47.31 204 LYS A N 1
ATOM 1664 C CA . LYS A 1 204 ? 89.897 32.046 -104.450 1.00 47.31 204 LYS A CA 1
ATOM 1665 C C . LYS A 1 204 ? 89.880 31.887 -102.917 1.00 47.31 204 LYS A C 1
ATOM 1667 O O . LYS A 1 204 ? 88.987 31.260 -102.365 1.00 47.31 204 LYS A O 1
ATOM 1672 N N . VAL A 1 205 ? 90.843 32.478 -102.204 1.00 50.53 205 VAL A N 1
ATOM 1673 C CA . VAL A 1 205 ? 90.917 32.413 -100.723 1.00 50.53 205 VAL A CA 1
ATOM 1674 C C . VAL A 1 205 ? 90.135 33.557 -100.040 1.00 50.53 205 VAL A C 1
ATOM 1676 O O . VAL A 1 205 ? 89.997 33.583 -98.824 1.00 50.53 205 VAL A O 1
ATOM 1679 N N . LEU A 1 206 ? 89.533 34.473 -100.810 1.00 48.78 206 LEU A N 1
ATOM 1680 C CA . LEU A 1 206 ? 88.762 35.613 -100.284 1.00 48.78 206 LEU A CA 1
ATOM 1681 C C . LEU A 1 206 ? 87.229 35.433 -100.298 1.00 48.78 206 LEU A C 1
ATOM 1683 O O . LEU A 1 206 ? 86.541 36.226 -99.663 1.00 48.78 206 LEU A O 1
ATOM 1687 N N . ASP A 1 207 ? 86.696 34.366 -100.906 1.00 47.75 207 ASP A N 1
ATOM 1688 C CA . ASP A 1 207 ? 85.243 34.094 -100.930 1.00 47.75 207 ASP A CA 1
ATOM 1689 C C . ASP A 1 207 ? 84.774 33.106 -99.842 1.00 47.75 207 ASP A C 1
ATOM 1691 O O . ASP A 1 207 ? 83.578 32.983 -99.588 1.00 47.75 207 ASP A O 1
ATOM 1695 N N . HIS A 1 208 ? 85.691 32.446 -99.126 1.00 48.72 208 HIS A N 1
ATOM 1696 C CA . HIS A 1 208 ? 85.355 31.535 -98.015 1.00 48.72 208 HIS A CA 1
ATOM 1697 C C . HIS A 1 208 ? 85.292 32.204 -96.633 1.00 48.72 208 HIS A C 1
ATOM 1699 O O . HIS A 1 208 ? 84.858 31.582 -95.670 1.00 48.72 208 HIS A O 1
ATOM 1705 N N . LEU A 1 209 ? 85.642 33.491 -96.526 1.00 47.91 209 LEU A N 1
ATOM 1706 C CA . LEU A 1 209 ? 85.463 34.272 -95.293 1.00 47.91 209 LEU A CA 1
ATOM 1707 C C . LEU A 1 209 ? 84.119 35.020 -95.230 1.00 47.91 209 LEU A C 1
ATOM 1709 O O . LEU A 1 209 ? 83.818 35.626 -94.208 1.00 47.91 209 LEU A O 1
ATOM 1713 N N . ARG A 1 210 ? 83.279 34.952 -96.276 1.00 48.59 210 ARG A N 1
ATOM 1714 C CA . ARG A 1 210 ? 81.947 35.596 -96.300 1.00 48.59 210 ARG A CA 1
ATOM 1715 C C . ARG A 1 210 ? 80.785 34.666 -95.941 1.00 48.59 210 ARG A C 1
ATOM 1717 O O . ARG A 1 210 ? 79.738 35.145 -95.521 1.00 48.59 210 ARG A O 1
ATOM 1724 N N . THR A 1 211 ? 80.970 33.353 -96.041 1.00 50.22 211 THR A N 1
ATOM 1725 C CA . THR A 1 211 ? 79.946 32.349 -95.698 1.00 50.22 211 THR A CA 1
ATOM 1726 C C . THR A 1 211 ? 79.940 31.976 -94.211 1.00 50.22 211 THR A C 1
ATOM 1728 O O . THR A 1 211 ? 78.926 31.503 -93.703 1.00 50.22 211 THR A O 1
ATOM 1731 N N . SER A 1 212 ? 81.018 32.282 -93.476 1.00 47.34 212 SER A N 1
ATOM 1732 C C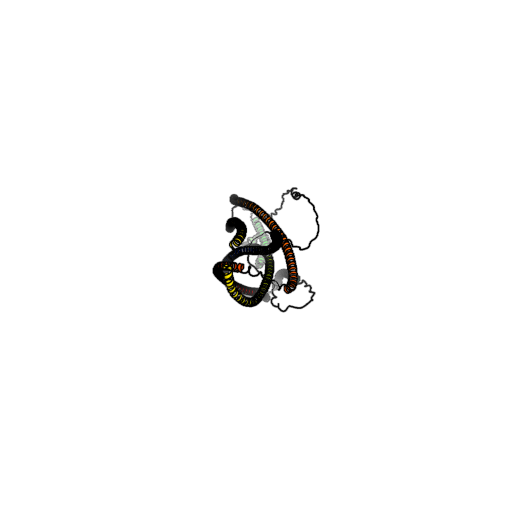A . SER A 1 212 ? 81.096 32.071 -92.022 1.00 47.34 212 SER A CA 1
ATOM 1733 C C . SER A 1 212 ? 80.307 33.107 -91.206 1.00 47.34 212 SER A C 1
ATOM 1735 O O . SER A 1 212 ? 79.869 32.785 -90.103 1.00 47.34 212 SER A O 1
ATOM 1737 N N . ASP A 1 213 ? 80.087 34.321 -91.724 1.00 48.34 213 ASP A N 1
ATOM 1738 C CA . ASP A 1 213 ? 79.287 35.347 -91.031 1.00 48.34 213 ASP A CA 1
ATOM 1739 C C . ASP A 1 213 ? 77.775 35.152 -91.243 1.00 48.34 213 ASP A C 1
ATOM 1741 O O . ASP A 1 213 ? 76.982 35.452 -90.351 1.00 48.34 213 ASP A O 1
ATOM 1745 N N . GLN A 1 214 ? 77.354 34.549 -92.362 1.00 52.47 214 GLN A N 1
ATOM 1746 C CA . GLN A 1 214 ? 75.948 34.187 -92.589 1.00 52.47 214 GLN A CA 1
ATOM 1747 C C . GLN A 1 214 ? 75.504 33.002 -91.721 1.00 52.47 214 GLN A C 1
ATOM 1749 O O . GLN A 1 214 ? 74.415 33.044 -91.155 1.00 52.47 214 GLN A O 1
ATOM 1754 N N . GLN A 1 215 ? 76.357 31.994 -91.514 1.00 52.50 215 GLN A N 1
ATOM 1755 C CA . GLN A 1 215 ? 76.054 30.885 -90.595 1.00 52.50 215 GLN A CA 1
ATOM 1756 C C . GLN A 1 215 ? 75.991 31.331 -89.123 1.00 52.50 215 GLN A C 1
ATOM 1758 O O . GLN A 1 215 ? 75.242 30.763 -88.330 1.00 52.50 215 GLN A O 1
ATOM 1763 N N . LYS A 1 216 ? 76.711 32.401 -88.762 1.00 53.97 216 LYS A N 1
ATOM 1764 C CA . LYS A 1 216 ? 76.649 33.011 -87.427 1.00 53.97 216 LYS A CA 1
ATOM 1765 C C . LYS A 1 216 ? 75.332 33.757 -87.182 1.00 53.97 216 LYS A C 1
ATOM 1767 O O . LYS A 1 216 ? 74.827 33.719 -86.065 1.00 53.97 216 LYS A O 1
ATOM 1772 N N . SER A 1 217 ? 74.763 34.380 -88.218 1.00 57.50 217 SER A N 1
ATOM 1773 C CA . SER A 1 217 ? 73.459 35.056 -88.153 1.00 57.50 217 SER A CA 1
ATOM 1774 C C . SER A 1 217 ? 72.310 34.070 -87.915 1.00 57.50 217 SER A C 1
ATOM 1776 O O . SER A 1 217 ? 71.487 34.312 -87.042 1.00 57.50 217 SER A O 1
ATOM 1778 N N . TYR A 1 218 ? 72.302 32.923 -88.604 1.00 53.81 218 TYR A N 1
ATOM 1779 C CA . TYR A 1 218 ? 71.259 31.900 -88.430 1.00 53.81 218 TYR A CA 1
ATOM 1780 C C . TYR A 1 218 ? 71.304 31.211 -87.057 1.00 53.81 218 TYR A C 1
ATOM 1782 O O . TYR A 1 218 ? 70.264 30.899 -86.483 1.00 53.81 218 TYR A O 1
ATOM 1790 N N . LEU A 1 219 ? 72.500 31.014 -86.489 1.00 56.91 219 LEU A N 1
ATOM 1791 C CA . LEU A 1 219 ? 72.646 30.483 -85.129 1.00 56.91 219 LEU A CA 1
ATOM 1792 C C . LEU A 1 219 ? 72.259 31.508 -84.051 1.00 56.91 219 LEU A C 1
ATOM 1794 O O . LEU A 1 219 ? 71.729 31.122 -83.013 1.00 56.91 219 LEU A O 1
ATOM 1798 N N . LEU A 1 220 ? 72.487 32.805 -84.284 1.00 57.72 220 LEU A N 1
ATOM 1799 C CA . LEU A 1 220 ? 72.049 33.870 -83.373 1.00 57.72 220 LEU A CA 1
ATOM 1800 C C . LEU A 1 220 ? 70.525 34.057 -83.381 1.00 57.72 220 LEU A C 1
ATOM 1802 O O . LEU A 1 220 ? 69.950 34.297 -82.323 1.00 57.72 220 LEU A O 1
ATOM 1806 N N . GLU A 1 221 ? 69.875 33.893 -84.532 1.00 62.16 221 GLU A N 1
ATOM 1807 C CA . GLU A 1 221 ? 68.418 34.016 -84.673 1.00 62.16 221 GLU A CA 1
ATOM 1808 C C . GLU A 1 221 ? 67.684 32.835 -84.012 1.00 62.16 221 GLU A C 1
ATOM 1810 O O . GLU A 1 221 ? 66.802 33.052 -83.183 1.00 62.16 221 GLU A O 1
ATOM 1815 N N . GLY A 1 222 ? 68.156 31.596 -84.212 1.00 63.53 222 GLY A N 1
ATOM 1816 C CA . GLY A 1 222 ? 67.603 30.417 -83.526 1.00 63.53 222 GLY A CA 1
ATOM 1817 C C . GLY A 1 222 ? 67.831 30.403 -82.005 1.00 63.53 222 GLY A C 1
ATOM 1818 O O . GLY A 1 222 ? 66.993 29.916 -81.245 1.00 63.53 222 GLY A O 1
ATOM 1819 N N . VAL A 1 223 ? 68.941 30.976 -81.521 1.00 68.19 223 VAL A N 1
ATOM 1820 C CA . VAL A 1 223 ? 69.165 31.169 -80.075 1.00 68.19 223 VAL A CA 1
ATOM 1821 C C . VAL A 1 223 ? 68.260 32.274 -79.521 1.00 68.19 223 VAL A C 1
ATOM 1823 O O . VAL A 1 223 ? 67.793 32.153 -78.390 1.00 68.19 223 VAL A O 1
ATOM 1826 N N . SER A 1 224 ? 67.958 33.315 -80.302 1.00 66.44 224 SER A N 1
ATOM 1827 C CA . SER A 1 224 ? 67.027 34.378 -79.902 1.00 66.44 224 SER A CA 1
ATOM 1828 C C . SER A 1 224 ? 65.588 33.864 -79.770 1.00 66.44 224 SER A C 1
ATOM 1830 O O . SER A 1 224 ? 64.939 34.147 -78.765 1.00 66.44 224 SER A O 1
ATOM 1832 N N . GLU A 1 225 ? 65.118 33.040 -80.710 1.00 66.12 225 GLU A N 1
ATOM 1833 C CA . GLU A 1 225 ? 63.787 32.410 -80.650 1.00 66.12 225 GLU A CA 1
ATOM 1834 C C . GLU A 1 225 ? 63.660 31.431 -79.470 1.00 66.12 225 GLU A C 1
ATOM 1836 O O . GLU A 1 225 ? 62.656 31.431 -78.753 1.00 66.12 225 GLU A O 1
ATOM 1841 N N . MET A 1 226 ? 64.705 30.643 -79.184 1.00 64.94 226 MET A N 1
ATOM 1842 C CA . MET A 1 226 ? 64.728 29.786 -77.991 1.00 64.94 226 MET A CA 1
ATOM 1843 C C . MET A 1 226 ? 64.739 30.596 -76.687 1.00 64.94 226 MET A C 1
ATOM 1845 O O . MET A 1 226 ? 64.104 30.196 -75.710 1.00 64.94 226 MET A O 1
ATOM 1849 N N . LEU A 1 227 ? 65.424 31.743 -76.650 1.00 67.19 227 LEU A N 1
ATOM 1850 C CA . LEU A 1 227 ? 65.431 32.623 -75.480 1.00 67.19 227 LEU A CA 1
ATOM 1851 C C . LEU A 1 227 ? 64.077 33.321 -75.266 1.00 67.19 227 LEU A C 1
ATOM 1853 O O . LEU A 1 227 ? 63.668 33.468 -74.113 1.00 67.19 227 LEU A O 1
ATOM 1857 N N . GLU A 1 228 ? 63.346 33.674 -76.328 1.00 68.69 228 GLU A N 1
ATOM 1858 C CA . GLU A 1 228 ? 61.963 34.169 -76.232 1.00 68.69 228 GLU A CA 1
ATOM 1859 C C . GLU A 1 228 ? 60.988 33.086 -75.752 1.00 68.69 228 GLU A C 1
ATOM 1861 O O . GLU A 1 228 ? 60.143 33.355 -74.893 1.00 68.69 228 GLU A O 1
ATOM 1866 N N . LEU A 1 229 ? 61.145 31.839 -76.207 1.00 68.06 229 LEU A N 1
ATOM 1867 C CA . LEU A 1 229 ? 60.326 30.718 -75.739 1.00 68.06 229 LEU A CA 1
ATOM 1868 C C . LEU A 1 229 ? 60.576 30.411 -74.250 1.00 68.06 229 LEU A C 1
ATOM 1870 O O . LEU A 1 229 ? 59.636 30.194 -73.483 1.00 68.06 229 LEU A O 1
ATOM 1874 N N . ILE A 1 230 ? 61.835 30.475 -73.806 1.00 68.50 230 ILE A N 1
ATOM 1875 C CA . ILE A 1 230 ? 62.204 30.329 -72.389 1.00 68.50 230 ILE A CA 1
ATOM 1876 C C . ILE A 1 230 ? 61.685 31.514 -71.556 1.00 68.50 230 ILE A C 1
ATOM 1878 O O . ILE A 1 230 ? 61.255 31.321 -70.415 1.00 68.50 230 ILE A O 1
ATOM 1882 N N . ALA A 1 231 ? 61.692 32.737 -72.097 1.00 66.56 231 ALA A N 1
ATOM 1883 C CA . ALA A 1 231 ? 61.126 33.910 -71.431 1.00 66.56 231 ALA A CA 1
ATOM 1884 C C . ALA A 1 231 ? 59.596 33.806 -71.280 1.00 66.56 231 ALA A C 1
ATOM 1886 O O . ALA A 1 231 ? 59.071 34.122 -70.211 1.00 66.56 231 ALA A O 1
ATOM 1887 N N . SER A 1 232 ? 58.900 33.282 -72.294 1.00 63.47 232 SER A N 1
ATOM 1888 C CA . SER A 1 232 ? 57.461 32.980 -72.261 1.00 63.47 232 SER A CA 1
ATOM 1889 C C . SER A 1 232 ? 57.115 31.946 -71.179 1.00 63.47 232 SER A C 1
ATOM 1891 O O . SER A 1 232 ? 56.257 32.199 -70.329 1.00 63.47 232 SER A O 1
ATOM 1893 N N . PHE A 1 233 ? 57.866 30.840 -71.105 1.00 67.25 233 PHE A N 1
ATOM 1894 C CA . PHE A 1 233 ? 57.697 29.832 -70.050 1.00 67.25 233 PHE A CA 1
ATOM 1895 C C . PHE A 1 233 ? 57.988 30.381 -68.646 1.00 67.25 233 PHE A C 1
ATOM 1897 O O . PHE A 1 233 ? 57.281 30.055 -67.690 1.00 67.25 233 PHE A O 1
ATOM 1904 N N . LYS A 1 234 ? 58.992 31.257 -68.499 1.00 67.12 234 LYS A N 1
ATOM 1905 C CA . LYS A 1 234 ? 59.260 31.940 -67.224 1.00 67.12 234 LYS A CA 1
ATOM 1906 C C . LYS A 1 234 ? 58.117 32.865 -66.810 1.00 67.12 234 LYS A C 1
ATOM 1908 O O . LYS A 1 234 ? 57.806 32.911 -65.623 1.00 67.12 234 LYS A O 1
ATOM 1913 N N . LEU A 1 235 ? 57.482 33.567 -67.751 1.00 71.19 235 LEU A N 1
ATOM 1914 C CA . LEU A 1 235 ? 56.324 34.415 -67.459 1.00 71.19 235 LEU A CA 1
ATOM 1915 C C . LEU A 1 235 ? 55.112 33.584 -67.018 1.00 71.19 235 LEU A C 1
ATOM 1917 O O . LEU A 1 235 ? 54.460 33.944 -66.042 1.00 71.19 235 LEU A O 1
ATOM 1921 N N . GLN A 1 236 ? 54.853 32.444 -67.665 1.00 67.94 236 GLN A N 1
ATOM 1922 C CA . GLN A 1 236 ? 53.774 31.530 -67.267 1.00 67.94 236 GLN A CA 1
ATOM 1923 C C . GLN A 1 236 ? 54.005 30.927 -65.875 1.00 67.94 236 GLN A C 1
ATOM 1925 O O . GLN A 1 236 ? 53.085 30.893 -65.060 1.00 67.94 236 GLN A O 1
ATOM 1930 N N . LEU A 1 237 ? 55.242 30.529 -65.557 1.00 70.00 237 LEU A N 1
ATOM 1931 C CA . LEU A 1 237 ? 55.598 30.064 -64.212 1.00 70.00 237 LEU A CA 1
ATOM 1932 C C . LEU A 1 237 ? 55.498 31.178 -63.160 1.00 70.00 237 LEU A C 1
ATOM 1934 O O . LEU A 1 237 ? 55.123 30.903 -62.023 1.00 70.00 237 LEU A O 1
ATOM 1938 N N . PHE A 1 238 ? 55.791 32.429 -63.523 1.00 72.06 238 PHE A N 1
ATOM 1939 C CA . PHE A 1 238 ? 55.637 33.574 -62.623 1.00 72.06 238 PHE A CA 1
ATOM 1940 C C . PHE A 1 238 ? 54.161 33.891 -62.339 1.00 72.06 238 PHE A C 1
ATOM 1942 O O . PHE A 1 238 ? 53.809 34.184 -61.198 1.00 72.06 238 PHE A O 1
ATOM 1949 N N . VAL A 1 239 ? 53.284 33.763 -63.343 1.00 70.94 239 VAL A N 1
ATOM 1950 C CA . VAL A 1 239 ? 51.829 33.898 -63.167 1.00 70.94 239 VAL A CA 1
ATOM 1951 C C . VAL A 1 239 ? 51.294 32.801 -62.242 1.00 70.94 239 VAL A C 1
ATOM 1953 O O . VAL A 1 239 ? 50.643 33.123 -61.251 1.00 70.94 239 VAL A O 1
ATOM 1956 N N . LEU A 1 240 ? 51.669 31.538 -62.466 1.00 70.56 240 LEU A N 1
ATOM 1957 C CA . LEU A 1 240 ? 51.300 30.416 -61.591 1.00 70.56 240 LEU A CA 1
ATOM 1958 C C . LEU A 1 240 ? 51.816 30.579 -60.151 1.00 70.56 240 LEU A C 1
ATOM 1960 O O . LEU A 1 240 ? 51.085 30.311 -59.199 1.00 70.56 240 LEU A O 1
ATOM 1964 N N . ALA A 1 241 ? 53.048 31.062 -59.972 1.00 69.06 241 ALA A N 1
ATOM 1965 C CA . ALA A 1 241 ? 53.590 31.356 -58.646 1.00 69.06 241 ALA A CA 1
ATOM 1966 C C . ALA A 1 241 ? 52.817 32.490 -57.950 1.00 69.06 241 ALA A C 1
ATOM 1968 O O . ALA A 1 241 ? 52.545 32.402 -56.753 1.00 69.06 241 ALA A O 1
ATOM 1969 N N . SER A 1 242 ? 52.406 33.524 -58.694 1.00 68.44 242 SER A N 1
ATOM 1970 C CA . SER A 1 242 ? 51.597 34.619 -58.151 1.00 68.44 242 SER A CA 1
ATOM 1971 C C . SER A 1 242 ? 50.184 34.170 -57.757 1.00 68.44 242 SER A C 1
ATOM 1973 O O . SER A 1 242 ? 49.689 34.580 -56.709 1.00 68.44 242 SER A O 1
ATOM 1975 N N . GLU A 1 243 ? 49.552 33.278 -58.529 1.00 74.12 243 GLU A N 1
ATOM 1976 C CA . GLU A 1 243 ? 48.240 32.701 -58.206 1.00 74.12 243 GLU A CA 1
ATOM 1977 C C . GLU A 1 243 ? 48.302 31.799 -56.971 1.00 74.12 243 GLU A C 1
ATOM 1979 O O . GLU A 1 243 ? 47.420 31.868 -56.111 1.00 74.12 243 GLU A O 1
ATOM 1984 N N . TYR A 1 244 ? 49.376 31.018 -56.833 1.00 73.50 244 TYR A N 1
ATOM 1985 C CA . TYR A 1 244 ? 49.633 30.208 -55.645 1.00 73.50 244 TYR A CA 1
ATOM 1986 C C . TYR A 1 244 ? 49.795 31.076 -54.387 1.00 73.50 244 TYR A C 1
ATOM 1988 O O . TYR A 1 244 ? 49.149 30.828 -53.372 1.00 73.50 244 TYR A O 1
ATOM 1996 N N . GLN A 1 245 ? 50.572 32.159 -54.471 1.00 70.44 245 GLN A N 1
ATOM 1997 C CA . GLN A 1 245 ? 50.790 33.082 -53.352 1.00 70.44 245 GLN A CA 1
ATOM 1998 C C . GLN A 1 245 ? 49.510 33.855 -52.966 1.00 70.44 245 GLN A C 1
ATOM 2000 O O . GLN A 1 245 ? 49.282 34.181 -51.797 1.00 70.44 245 GLN A O 1
ATOM 2005 N N . ASN A 1 246 ? 48.623 34.096 -53.937 1.00 69.62 246 ASN A N 1
ATOM 2006 C CA . ASN A 1 246 ? 47.303 34.688 -53.712 1.00 69.62 246 ASN A CA 1
ATOM 2007 C C . ASN A 1 246 ? 46.333 33.694 -53.038 1.00 69.62 246 ASN A C 1
ATOM 2009 O O . ASN A 1 246 ? 45.550 34.073 -52.167 1.00 69.62 246 ASN A O 1
ATOM 2013 N N . LEU A 1 247 ? 46.405 32.405 -53.391 1.00 70.81 247 LEU A N 1
ATOM 2014 C CA . LEU A 1 247 ? 45.676 31.327 -52.709 1.00 70.81 247 LEU A CA 1
ATOM 2015 C C . LEU A 1 247 ? 46.160 31.131 -51.266 1.00 70.81 247 LEU A C 1
ATOM 2017 O O . LEU A 1 247 ? 45.334 31.005 -50.363 1.00 70.81 247 LEU A O 1
ATOM 2021 N N . GLU A 1 248 ? 47.471 31.185 -51.040 1.00 73.94 248 GLU A N 1
ATOM 2022 C CA . GLU A 1 248 ? 48.088 31.099 -49.713 1.00 73.94 248 GLU A CA 1
ATOM 2023 C C . GLU A 1 248 ? 47.668 32.277 -48.817 1.00 73.94 248 GLU A C 1
ATOM 2025 O O . GLU A 1 248 ? 47.237 32.076 -47.682 1.00 73.94 248 GLU A O 1
ATOM 2030 N N . SER A 1 249 ? 47.645 33.498 -49.365 1.00 73.00 249 SER A N 1
ATOM 2031 C CA . SER A 1 249 ? 47.152 34.692 -48.658 1.00 73.00 249 SER A CA 1
ATOM 2032 C C . SER A 1 249 ? 45.655 34.598 -48.315 1.00 73.00 249 SER A C 1
ATOM 2034 O O . SER A 1 249 ? 45.228 35.022 -47.240 1.00 73.00 249 SER A O 1
ATOM 2036 N N . ARG A 1 250 ? 44.832 33.998 -49.191 1.00 72.50 250 ARG A N 1
ATOM 2037 C CA . ARG A 1 250 ? 43.399 33.752 -48.920 1.00 72.50 250 ARG A CA 1
ATOM 2038 C C . ARG A 1 250 ? 43.178 32.669 -47.862 1.00 72.50 250 ARG A C 1
ATOM 2040 O O . ARG A 1 250 ? 42.210 32.763 -47.108 1.00 72.50 250 ARG A O 1
ATOM 2047 N N . LEU A 1 251 ? 44.051 31.666 -47.793 1.00 69.19 251 LEU A N 1
ATOM 2048 C CA . LEU A 1 251 ? 44.032 30.639 -46.749 1.00 69.19 251 LEU A CA 1
ATOM 2049 C C . LEU A 1 251 ? 44.448 31.212 -45.390 1.00 69.19 251 LEU A C 1
ATOM 2051 O O . LEU A 1 251 ? 43.736 30.995 -44.412 1.00 69.19 251 LEU A O 1
ATOM 2055 N N . GLN A 1 252 ? 45.508 32.023 -45.334 1.00 71.62 252 GLN A N 1
ATOM 2056 C CA . GLN A 1 252 ? 45.918 32.718 -44.107 1.00 71.62 252 GLN A CA 1
ATOM 2057 C C . GLN A 1 252 ? 44.855 33.708 -43.617 1.00 71.62 252 GLN A C 1
ATOM 2059 O O . GLN A 1 252 ? 44.557 33.750 -42.427 1.00 71.62 252 GLN A O 1
ATOM 2064 N N . SER A 1 253 ? 44.202 34.440 -44.527 1.00 67.62 253 SER A N 1
ATOM 2065 C CA . SER A 1 253 ? 43.079 35.318 -44.176 1.00 67.62 253 SER A CA 1
ATOM 2066 C C . SER A 1 253 ? 41.892 34.547 -43.586 1.00 67.62 253 SER A C 1
ATOM 2068 O O . SER A 1 253 ? 41.287 35.021 -42.627 1.00 67.62 253 SER A O 1
ATOM 2070 N N . LYS A 1 254 ? 41.574 33.350 -44.103 1.00 70.25 254 LYS A N 1
ATOM 2071 C CA . LYS A 1 254 ? 40.532 32.486 -43.522 1.00 70.25 254 LYS A CA 1
ATOM 2072 C C . LYS A 1 254 ? 40.935 31.896 -42.170 1.00 70.25 254 LYS A C 1
ATOM 2074 O O . LYS A 1 254 ? 40.070 31.753 -41.313 1.00 70.25 254 LYS A O 1
ATOM 2079 N N . HIS A 1 255 ? 42.217 31.598 -41.973 1.00 64.56 255 HIS A N 1
ATOM 2080 C CA . HIS A 1 255 ? 42.747 31.100 -40.704 1.00 64.56 255 HIS A CA 1
ATOM 2081 C C . HIS A 1 255 ? 42.704 32.173 -39.601 1.00 64.56 255 HIS A C 1
ATOM 2083 O O . HIS A 1 255 ? 42.194 31.921 -38.513 1.00 64.56 255 HIS A O 1
ATOM 2089 N N . GLN A 1 256 ? 43.081 33.413 -39.924 1.00 67.31 256 GLN A N 1
ATOM 2090 C CA . GLN A 1 256 ? 42.925 34.556 -39.013 1.00 67.31 256 GLN A CA 1
ATOM 2091 C C . GLN A 1 256 ? 41.447 34.870 -38.720 1.00 67.31 256 GLN A C 1
ATOM 2093 O O . GLN A 1 256 ? 41.106 35.308 -37.625 1.00 67.31 256 GLN A O 1
ATOM 2098 N N . GLN A 1 257 ? 40.539 34.607 -39.670 1.00 56.81 257 GLN A N 1
ATOM 2099 C CA . GLN A 1 257 ? 39.093 34.725 -39.449 1.00 56.81 257 GLN A CA 1
ATOM 2100 C C . GLN A 1 257 ? 38.525 33.630 -38.532 1.00 56.81 257 GLN A C 1
ATOM 2102 O O . GLN A 1 257 ? 37.505 33.871 -37.884 1.00 56.81 257 GLN A O 1
ATOM 2107 N N . SER A 1 258 ? 39.143 32.443 -38.478 1.00 56.41 258 SER A N 1
ATOM 2108 C CA . SER A 1 258 ? 38.772 31.402 -37.512 1.00 56.41 258 SER A CA 1
ATOM 2109 C C . SER A 1 258 ? 39.350 31.668 -36.123 1.00 56.41 258 SER A C 1
ATOM 2111 O O . SER A 1 258 ? 38.615 31.513 -35.156 1.00 56.41 258 SER A O 1
ATOM 2113 N N . GLU A 1 259 ? 40.591 32.158 -36.015 1.00 58.47 259 GLU A N 1
ATOM 2114 C CA . GLU A 1 259 ? 41.189 32.550 -34.725 1.00 58.47 259 GLU A CA 1
ATOM 2115 C C . GLU A 1 259 ? 40.434 33.726 -34.086 1.00 58.47 259 GLU A C 1
ATOM 2117 O O . GLU A 1 259 ? 40.035 33.646 -32.931 1.00 58.47 259 GLU A O 1
ATOM 2122 N N . ALA A 1 260 ? 40.076 34.758 -34.861 1.00 54.09 260 ALA A N 1
ATOM 2123 C CA . ALA A 1 260 ? 39.287 35.885 -34.350 1.00 54.09 260 ALA A CA 1
ATOM 2124 C C . ALA A 1 260 ? 37.856 35.502 -33.907 1.00 54.09 260 ALA A C 1
ATOM 2126 O O . ALA A 1 260 ? 37.223 36.239 -33.153 1.00 54.09 260 ALA A O 1
ATOM 2127 N N . ARG A 1 261 ? 37.318 34.365 -34.377 1.00 53.50 261 ARG A N 1
ATOM 2128 C CA . ARG A 1 261 ? 36.043 33.804 -33.888 1.00 53.50 261 ARG A CA 1
ATOM 2129 C C . ARG A 1 261 ? 36.213 33.002 -32.601 1.00 53.50 261 ARG A C 1
ATOM 2131 O O . ARG A 1 261 ? 35.251 32.892 -31.850 1.00 53.50 261 ARG A O 1
ATOM 2138 N N . GLN A 1 262 ? 37.404 32.470 -32.362 1.00 51.03 262 GLN A N 1
ATOM 2139 C CA . GLN A 1 262 ? 37.745 31.709 -31.168 1.00 51.03 262 GLN A CA 1
ATOM 2140 C C . GLN A 1 262 ? 38.063 32.659 -30.000 1.00 51.03 262 GLN A C 1
ATOM 2142 O O . GLN A 1 262 ? 37.490 32.509 -28.925 1.00 51.03 262 GLN A O 1
ATOM 2147 N N . ASP A 1 263 ? 38.791 33.748 -30.262 1.00 48.31 263 ASP A N 1
ATOM 2148 C CA . ASP A 1 263 ? 39.061 34.807 -29.274 1.00 48.31 263 ASP A CA 1
ATOM 2149 C C . ASP A 1 263 ? 37.793 35.586 -28.856 1.00 48.31 263 ASP A C 1
ATOM 2151 O O . ASP A 1 263 ? 37.710 36.122 -27.751 1.00 48.31 263 ASP A O 1
ATOM 2155 N N . ALA A 1 264 ? 36.763 35.632 -29.712 1.00 49.94 264 ALA A N 1
ATOM 2156 C CA . ALA A 1 264 ? 35.472 36.251 -29.392 1.00 49.94 264 ALA A CA 1
ATOM 2157 C C . ALA A 1 264 ? 34.579 35.390 -28.472 1.00 49.94 264 ALA A C 1
ATOM 2159 O O . ALA A 1 264 ? 33.603 35.906 -27.927 1.00 49.94 264 ALA A O 1
ATOM 2160 N N . LEU A 1 265 ? 34.898 34.101 -28.295 1.00 49.59 265 LEU A N 1
ATOM 2161 C CA . LEU A 1 265 ? 34.200 33.190 -27.377 1.00 49.59 265 LEU A CA 1
ATOM 2162 C C . LEU A 1 265 ? 34.866 33.123 -25.993 1.00 49.59 265 LEU A C 1
ATOM 2164 O O . LEU A 1 265 ? 34.180 32.841 -25.016 1.00 49.59 265 LEU A O 1
ATOM 2168 N N . GLU A 1 266 ? 36.157 33.452 -25.885 1.00 45.22 266 GLU A N 1
ATOM 2169 C CA . GLU A 1 266 ? 36.902 33.453 -24.612 1.00 45.22 266 GLU A CA 1
ATOM 2170 C C . GLU A 1 266 ? 36.885 34.814 -23.879 1.00 45.22 266 GLU A C 1
ATOM 2172 O O . GLU A 1 266 ? 37.309 34.917 -22.729 1.00 45.22 266 GLU A O 1
ATOM 2177 N N . GLY A 1 267 ? 36.352 35.870 -24.505 1.00 42.41 267 GLY A N 1
ATOM 2178 C CA . GLY A 1 267 ? 36.333 37.237 -23.971 1.00 42.41 267 GLY A CA 1
ATOM 2179 C C . GLY A 1 267 ? 34.972 37.732 -23.465 1.00 42.41 267 GLY A C 1
ATOM 2180 O O . GLY A 1 267 ? 34.493 38.757 -23.946 1.00 42.41 267 GLY A O 1
ATOM 2181 N N . MET A 1 268 ? 34.343 37.059 -22.496 1.00 37.50 268 MET A N 1
ATOM 2182 C CA . MET A 1 268 ? 33.212 37.615 -21.724 1.00 37.50 268 MET A CA 1
ATOM 2183 C C . MET A 1 268 ? 33.651 37.855 -20.266 1.00 37.50 268 MET A C 1
ATOM 2185 O O . MET A 1 268 ? 34.152 36.931 -19.627 1.00 37.50 268 MET A O 1
ATOM 2189 N N . PRO A 1 269 ? 33.510 39.080 -19.723 1.00 41.06 269 PRO A N 1
ATOM 2190 C CA . PRO A 1 269 ? 34.054 39.428 -18.416 1.00 41.06 269 PRO A CA 1
ATOM 2191 C C . PRO A 1 269 ? 33.188 38.879 -17.276 1.00 41.06 269 PRO A C 1
ATOM 2193 O O . PRO A 1 269 ? 31.997 39.177 -17.185 1.00 41.06 269 PRO A O 1
ATOM 2196 N N . TYR A 1 270 ? 33.826 38.144 -16.365 1.00 40.19 270 TYR A N 1
ATOM 2197 C CA . TYR A 1 270 ? 33.331 37.915 -15.010 1.00 40.19 270 TYR A CA 1
ATOM 2198 C C . TYR A 1 270 ? 33.136 39.268 -14.309 1.00 40.19 270 TYR A C 1
ATOM 2200 O O . TYR A 1 270 ? 34.095 40.020 -14.123 1.00 40.19 270 TYR A O 1
ATOM 2208 N N . LEU A 1 271 ? 31.897 39.577 -13.920 1.00 35.50 271 LEU A N 1
ATOM 2209 C CA . LEU A 1 271 ? 31.589 40.643 -12.971 1.00 35.50 271 LEU A CA 1
ATOM 2210 C C . LEU A 1 271 ? 31.448 40.040 -11.573 1.00 35.50 271 LEU A C 1
ATOM 2212 O O . LEU A 1 271 ? 30.427 39.456 -11.232 1.00 35.50 271 LEU A O 1
ATOM 2216 N N . ASP A 1 272 ? 32.556 40.167 -10.852 1.00 30.28 272 ASP A N 1
ATOM 2217 C CA . ASP A 1 272 ? 32.717 40.605 -9.464 1.00 30.28 272 ASP A CA 1
ATOM 2218 C C . ASP A 1 272 ? 31.637 40.244 -8.426 1.00 30.28 272 ASP A C 1
ATOM 2220 O O . ASP A 1 272 ? 30.506 40.736 -8.423 1.00 30.28 272 ASP A O 1
ATOM 2224 N N . GLU A 1 273 ? 32.091 39.447 -7.461 1.00 36.09 273 GLU A N 1
ATOM 2225 C CA . GLU A 1 273 ? 31.501 39.229 -6.151 1.00 36.09 273 GLU A CA 1
ATOM 2226 C C . GLU A 1 273 ? 31.686 40.477 -5.275 1.00 36.09 273 GLU A C 1
ATOM 2228 O O . GLU A 1 273 ? 32.802 40.926 -5.019 1.00 36.09 273 GLU A O 1
ATOM 2233 N N . SER A 1 274 ? 30.602 40.999 -4.701 1.00 34.47 274 SER A N 1
ATOM 2234 C CA . SER A 1 274 ? 30.715 41.816 -3.491 1.00 34.47 274 SER A CA 1
ATOM 2235 C C . SER A 1 274 ? 29.498 41.599 -2.594 1.00 34.47 274 SER A C 1
ATOM 2237 O O . SER A 1 274 ? 28.414 42.106 -2.881 1.00 34.47 274 SER A O 1
ATOM 2239 N N . CYS A 1 275 ? 29.678 40.804 -1.538 1.00 29.02 275 CYS A N 1
ATOM 2240 C CA . CYS A 1 275 ? 29.435 41.187 -0.141 1.00 29.02 275 CYS A CA 1
ATOM 2241 C C . CYS A 1 275 ? 29.526 39.946 0.761 1.00 29.02 275 CYS A C 1
ATOM 2243 O O . CYS A 1 275 ? 28.549 39.233 0.978 1.00 29.02 275 CYS A O 1
ATOM 2245 N N . ASN A 1 276 ? 30.720 39.748 1.322 1.00 34.69 276 ASN A N 1
ATOM 2246 C CA . ASN A 1 276 ? 30.898 39.103 2.618 1.00 34.69 276 ASN A CA 1
ATOM 2247 C C . ASN A 1 276 ? 30.264 39.980 3.708 1.00 34.69 276 ASN A C 1
ATOM 2249 O O . ASN A 1 276 ? 30.470 41.193 3.706 1.00 34.69 276 ASN A O 1
ATOM 2253 N N . ASP A 1 277 ? 29.496 39.365 4.608 1.00 31.56 277 ASP A N 1
ATOM 2254 C CA . ASP A 1 277 ? 29.767 39.330 6.055 1.00 31.56 277 ASP A CA 1
ATOM 2255 C C . ASP A 1 277 ? 28.491 38.946 6.824 1.00 31.56 277 ASP A C 1
ATOM 2257 O O . ASP A 1 277 ? 27.512 39.690 6.819 1.00 31.56 277 ASP A O 1
ATOM 2261 N N . LEU A 1 278 ? 28.516 37.801 7.526 1.00 33.12 278 LEU A N 1
ATOM 2262 C CA . LEU A 1 278 ? 28.347 37.727 8.990 1.00 33.12 278 LEU A CA 1
ATOM 2263 C C . LEU A 1 278 ? 28.262 36.270 9.503 1.00 33.12 278 LEU A C 1
ATOM 2265 O O . LEU A 1 278 ? 27.360 35.515 9.162 1.00 33.12 278 LEU A O 1
ATOM 2269 N N . ASN A 1 279 ? 29.178 35.980 10.433 1.00 31.84 279 ASN A N 1
ATOM 2270 C CA . ASN A 1 279 ? 29.178 34.951 11.482 1.00 31.84 279 ASN A CA 1
ATOM 2271 C C . ASN A 1 279 ? 29.363 33.462 11.134 1.00 31.84 279 ASN A C 1
ATOM 2273 O O . ASN A 1 279 ? 28.431 32.672 11.037 1.00 31.84 279 ASN A O 1
ATOM 2277 N N . SER A 1 280 ? 30.652 33.104 11.148 1.00 41.81 280 SER A N 1
ATOM 2278 C CA . SER A 1 280 ? 31.249 31.952 11.841 1.00 41.81 280 SER A CA 1
ATOM 2279 C C . SER A 1 280 ? 30.432 31.451 13.036 1.00 41.81 280 SER A C 1
ATOM 2281 O O . SER A 1 280 ? 30.333 32.140 14.047 1.00 41.81 280 SER A O 1
ATOM 2283 N N . ASP A 1 281 ? 29.886 30.244 12.931 1.00 34.47 281 ASP A N 1
ATOM 2284 C CA . ASP A 1 281 ? 30.333 29.085 13.710 1.00 34.47 281 ASP A CA 1
ATOM 2285 C C . ASP A 1 281 ? 29.585 27.833 13.215 1.00 34.47 281 ASP A C 1
ATOM 2287 O O . ASP A 1 281 ? 28.424 27.909 12.830 1.00 34.47 281 ASP A O 1
ATOM 2291 N N . VAL A 1 282 ? 30.249 26.673 13.270 1.00 36.97 282 VAL A N 1
ATOM 2292 C CA . VAL A 1 282 ? 29.753 25.329 12.885 1.00 36.97 282 VAL A CA 1
ATOM 2293 C C . VAL A 1 282 ? 29.974 24.918 11.415 1.00 36.97 282 VAL A C 1
ATOM 2295 O O . VAL A 1 282 ? 29.049 24.523 10.719 1.00 36.97 282 VAL A O 1
ATOM 2298 N N . ILE A 1 283 ? 31.235 24.881 10.963 1.00 30.61 283 ILE A N 1
ATOM 2299 C CA . ILE A 1 283 ? 31.684 23.900 9.953 1.00 30.61 283 ILE A CA 1
ATOM 2300 C C . ILE A 1 283 ? 33.060 23.364 10.373 1.00 30.61 283 ILE A C 1
ATOM 2302 O O . ILE A 1 283 ? 34.074 24.052 10.258 1.00 30.61 283 ILE A O 1
ATOM 2306 N N . ARG A 1 284 ? 33.101 22.123 10.875 1.00 33.53 284 ARG A N 1
ATOM 2307 C CA . ARG A 1 284 ? 34.327 21.301 10.901 1.00 33.53 284 ARG A CA 1
ATOM 2308 C C . ARG A 1 284 ? 34.127 19.867 10.388 1.00 33.53 284 ARG A C 1
ATOM 2310 O O . ARG A 1 284 ? 35.123 19.241 10.060 1.00 33.53 284 ARG A O 1
ATOM 2317 N N . ASP A 1 285 ? 32.902 19.381 10.180 1.00 33.16 285 ASP A N 1
ATOM 2318 C CA . ASP A 1 285 ? 32.703 17.936 9.950 1.00 33.16 285 ASP A CA 1
ATOM 2319 C C . ASP A 1 285 ? 32.218 17.526 8.550 1.00 33.16 285 ASP A C 1
ATOM 2321 O O . ASP A 1 285 ? 31.775 16.398 8.368 1.00 33.16 285 ASP A O 1
ATOM 2325 N N . VAL A 1 286 ? 32.355 18.370 7.522 1.00 34.22 286 VAL A N 1
ATOM 2326 C CA . VAL A 1 286 ? 32.089 17.938 6.135 1.00 34.22 286 VAL A CA 1
ATOM 2327 C C . VAL A 1 286 ? 33.189 18.444 5.210 1.00 34.22 286 VAL A C 1
ATOM 2329 O O . VAL A 1 286 ? 33.077 19.492 4.586 1.00 34.22 286 VAL A O 1
ATOM 2332 N N . ALA A 1 287 ? 34.287 17.696 5.158 1.00 32.06 287 ALA A N 1
ATOM 2333 C CA . ALA A 1 287 ? 35.347 17.874 4.175 1.00 32.06 287 ALA A CA 1
ATOM 2334 C C . ALA A 1 287 ? 35.726 16.507 3.601 1.00 32.06 287 ALA A C 1
ATOM 2336 O O . ALA A 1 287 ? 36.715 15.914 4.009 1.00 32.06 287 ALA A O 1
ATOM 2337 N N . CYS A 1 288 ? 34.893 16.013 2.690 1.00 33.78 288 CYS A N 1
ATOM 2338 C CA . CYS A 1 288 ? 35.240 15.123 1.584 1.00 33.78 288 CYS A CA 1
ATOM 2339 C C . CYS A 1 288 ? 34.045 15.152 0.624 1.00 33.78 288 CYS A C 1
ATOM 2341 O O . CYS A 1 288 ? 32.909 15.085 1.079 1.00 33.78 288 CYS A O 1
ATOM 2343 N N . ILE A 1 289 ? 34.321 15.191 -0.680 1.00 32.56 289 ILE A N 1
ATOM 2344 C CA . ILE A 1 289 ? 33.379 15.303 -1.807 1.00 32.56 289 ILE A CA 1
ATOM 2345 C C . ILE A 1 289 ? 33.126 16.752 -2.249 1.00 32.56 289 ILE A C 1
ATOM 2347 O O . ILE A 1 289 ? 32.042 17.306 -2.107 1.00 32.56 289 ILE A O 1
ATOM 2351 N N 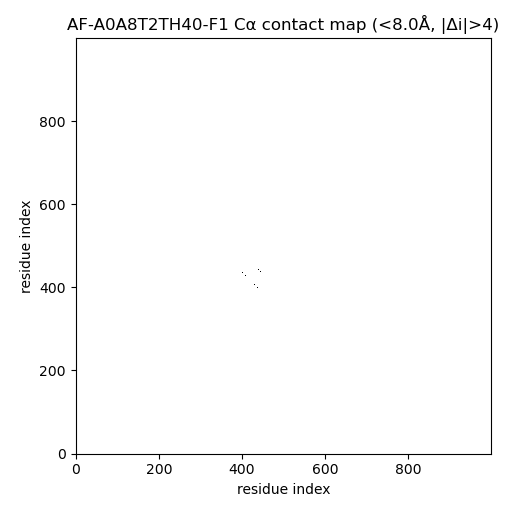. THR A 1 290 ? 34.138 17.327 -2.891 1.00 31.78 290 THR A N 1
ATOM 2352 C CA . THR A 1 290 ? 33.932 18.102 -4.119 1.00 31.78 290 THR A CA 1
ATOM 2353 C C . THR A 1 290 ? 35.001 17.664 -5.107 1.00 31.78 290 THR A C 1
ATOM 2355 O O . THR A 1 290 ? 36.176 17.677 -4.750 1.00 31.78 290 THR A O 1
ATOM 2358 N N . ASP A 1 291 ? 34.564 17.158 -6.260 1.00 32.91 291 ASP A N 1
ATOM 2359 C CA . ASP A 1 291 ? 35.098 17.426 -7.603 1.00 32.91 291 ASP A CA 1
ATOM 2360 C C . ASP A 1 291 ? 34.534 16.370 -8.569 1.00 32.91 291 ASP A C 1
ATOM 2362 O O . ASP A 1 291 ? 34.723 15.175 -8.350 1.00 32.91 291 ASP A O 1
ATOM 2366 N N . ILE A 1 292 ? 33.813 16.818 -9.608 1.00 30.56 292 ILE A N 1
ATOM 2367 C CA . ILE A 1 292 ? 33.935 16.413 -11.027 1.00 30.56 292 ILE A CA 1
ATOM 2368 C C . ILE A 1 292 ? 32.682 16.859 -11.808 1.00 30.56 292 ILE A C 1
ATOM 2370 O O . ILE A 1 292 ? 31.558 16.423 -11.554 1.00 30.56 292 ILE A O 1
ATOM 2374 N N . GLU A 1 293 ? 32.929 17.726 -12.790 1.00 31.75 293 GLU A N 1
ATOM 2375 C CA . GLU A 1 293 ? 32.058 18.096 -13.906 1.00 31.75 293 GLU A CA 1
ATOM 2376 C C . GLU A 1 293 ? 32.181 17.085 -15.082 1.00 31.75 293 GLU A C 1
ATOM 2378 O O . GLU A 1 293 ? 33.245 16.515 -15.309 1.00 31.75 293 GLU A O 1
ATOM 2383 N N . GLU A 1 294 ? 31.083 16.954 -15.848 1.00 31.92 294 GLU A N 1
ATOM 2384 C CA . GLU A 1 294 ? 30.921 16.510 -17.261 1.00 31.92 294 GLU A CA 1
ATOM 2385 C C . GLU A 1 294 ? 30.891 15.010 -17.730 1.00 31.92 294 GLU A C 1
ATOM 2387 O O . GLU A 1 294 ? 31.846 14.249 -17.621 1.00 31.92 294 GLU A O 1
ATOM 2392 N N . ALA A 1 295 ? 29.781 14.692 -18.446 1.00 28.45 295 ALA A N 1
ATOM 2393 C CA . ALA A 1 295 ? 29.619 13.932 -19.721 1.00 28.45 295 ALA A CA 1
ATOM 2394 C C . ALA A 1 295 ? 29.413 12.372 -19.833 1.00 28.45 295 ALA A C 1
ATOM 2396 O O . ALA A 1 295 ? 30.364 11.597 -19.897 1.00 28.45 295 ALA A O 1
ATOM 2397 N N . THR A 1 296 ? 28.159 11.976 -20.196 1.00 33.00 296 THR A N 1
ATOM 2398 C CA . THR A 1 296 ? 27.676 10.895 -21.149 1.00 33.00 296 THR A CA 1
ATOM 2399 C C . THR A 1 296 ? 27.687 9.369 -20.776 1.00 33.00 296 THR A C 1
ATOM 2401 O O . THR A 1 296 ? 28.463 8.964 -19.913 1.00 33.00 296 THR A O 1
ATOM 2404 N N . PRO A 1 297 ? 27.028 8.422 -21.526 1.00 48.41 297 PRO A N 1
ATOM 2405 C CA . PRO A 1 297 ? 25.613 8.268 -21.973 1.00 48.41 297 PRO A CA 1
ATOM 2406 C C . PRO A 1 297 ? 24.970 6.825 -21.821 1.00 48.41 297 PRO A C 1
ATOM 2408 O O . PRO A 1 297 ? 25.677 5.824 -21.833 1.00 48.41 297 PRO A O 1
ATOM 2411 N N . TRP A 1 298 ? 23.621 6.770 -21.734 1.00 38.19 298 TRP A N 1
ATOM 2412 C CA . TRP A 1 298 ? 22.548 5.897 -22.328 1.00 38.19 298 TRP A CA 1
ATOM 2413 C C . TRP A 1 298 ? 22.550 4.344 -22.508 1.00 38.19 298 TRP A C 1
ATOM 2415 O O . TRP A 1 298 ? 23.458 3.771 -23.106 1.00 38.19 298 TRP A O 1
ATOM 2425 N N . SER A 1 299 ? 21.397 3.715 -22.159 1.00 43.06 299 SER A N 1
ATOM 2426 C CA . SER A 1 299 ? 20.440 2.837 -22.942 1.00 43.06 299 SER A CA 1
ATOM 2427 C C . SER A 1 299 ? 19.564 1.987 -21.967 1.00 43.06 299 SER A C 1
ATOM 2429 O O . SER A 1 299 ? 20.048 1.701 -20.878 1.00 43.06 299 SER A O 1
ATOM 2431 N N . ASP A 1 300 ? 18.306 1.533 -22.165 1.00 41.91 300 ASP A N 1
ATOM 2432 C CA . ASP A 1 300 ? 17.235 1.636 -23.189 1.00 41.91 300 ASP A CA 1
ATOM 2433 C C . ASP A 1 300 ? 15.829 1.302 -22.568 1.00 41.91 300 ASP A C 1
ATOM 2435 O O . ASP A 1 300 ? 15.742 0.923 -21.401 1.00 41.91 300 ASP A O 1
ATOM 2439 N N . VAL A 1 301 ? 14.733 1.468 -23.342 1.00 34.88 301 VAL A N 1
ATOM 2440 C CA . VAL A 1 301 ? 13.338 1.872 -22.967 1.00 34.88 301 VAL A CA 1
ATOM 2441 C C . VAL A 1 301 ? 12.215 0.820 -23.212 1.00 34.88 301 VAL A C 1
ATOM 2443 O O . VAL A 1 301 ? 12.369 -0.063 -24.048 1.00 34.88 301 VAL A O 1
ATOM 2446 N N . SER A 1 302 ? 11.018 1.003 -22.600 1.00 31.72 302 SER A N 1
ATOM 2447 C CA . SER A 1 302 ? 9.693 0.691 -23.213 1.00 31.72 302 SER A CA 1
ATOM 2448 C C . SER A 1 302 ? 8.542 1.618 -22.718 1.00 31.72 302 SER A C 1
ATOM 2450 O O . SER A 1 302 ? 8.602 2.146 -21.609 1.00 31.72 302 SER A O 1
ATOM 2452 N N . TYR A 1 303 ? 7.527 1.850 -23.572 1.00 29.08 303 TYR A N 1
ATOM 2453 C CA . TYR A 1 303 ? 6.552 2.969 -23.628 1.00 29.08 303 TYR A CA 1
ATOM 2454 C C . TYR A 1 303 ? 5.191 2.750 -22.922 1.00 29.08 303 TYR A C 1
ATOM 2456 O O . TYR A 1 303 ? 4.638 1.658 -22.989 1.00 29.08 303 TYR A O 1
ATOM 2464 N N . CYS A 1 304 ? 4.564 3.836 -22.428 1.00 26.67 304 CYS A N 1
ATOM 2465 C CA . CYS A 1 304 ? 3.097 3.991 -22.358 1.00 26.67 304 CYS A CA 1
ATOM 2466 C C . CYS A 1 304 ? 2.676 5.480 -22.366 1.00 26.67 304 CYS A C 1
ATOM 2468 O O . CYS A 1 304 ? 3.293 6.313 -21.708 1.00 26.67 304 CYS A O 1
ATOM 2470 N N . VAL A 1 305 ? 1.632 5.800 -23.137 1.00 31.36 305 VAL A N 1
ATOM 2471 C CA . VAL A 1 305 ? 1.063 7.144 -23.367 1.00 31.36 305 VAL A CA 1
ATOM 2472 C C . VAL A 1 305 ? -0.106 7.380 -22.407 1.00 31.36 305 VAL A C 1
ATOM 2474 O O . VAL A 1 305 ? -1.032 6.572 -22.398 1.00 31.36 305 VAL A O 1
ATOM 2477 N N . THR A 1 306 ? -0.138 8.502 -21.675 1.00 30.19 306 THR A N 1
ATOM 2478 C CA . THR A 1 306 ? -1.356 8.961 -20.975 1.00 30.19 306 THR A CA 1
ATOM 2479 C C . THR A 1 306 ? -1.577 10.466 -21.086 1.00 30.19 306 THR A C 1
ATOM 2481 O O . THR A 1 306 ? -0.684 11.268 -20.819 1.00 30.19 306 THR A O 1
ATOM 2484 N N . SER A 1 307 ? -2.812 10.808 -21.464 1.00 28.89 307 SER A N 1
ATOM 2485 C CA . SER A 1 307 ? -3.411 12.141 -21.528 1.00 28.89 307 SER A CA 1
ATOM 2486 C C . SER A 1 307 ? -3.421 12.864 -20.183 1.00 28.89 307 SER A C 1
ATOM 2488 O O . SER A 1 307 ? -3.847 12.318 -19.169 1.00 28.89 307 SER A O 1
ATOM 2490 N N . THR A 1 308 ? -3.044 14.137 -20.208 1.00 28.06 308 THR A N 1
ATOM 2491 C CA . THR A 1 308 ? -3.163 15.093 -19.107 1.00 28.06 308 THR A CA 1
ATOM 2492 C C . THR A 1 308 ? -4.610 15.585 -18.982 1.00 28.06 308 THR A C 1
ATOM 2494 O O . THR A 1 308 ? -5.124 16.247 -19.883 1.00 28.06 308 THR A O 1
ATOM 2497 N N . ALA A 1 309 ? -5.262 15.294 -17.855 1.00 29.47 309 ALA A N 1
ATOM 2498 C CA . ALA A 1 309 ? -6.454 16.001 -17.392 1.00 29.47 309 ALA A CA 1
ATOM 2499 C C . ALA A 1 309 ? -6.029 16.983 -16.290 1.00 29.47 309 ALA A C 1
ATOM 2501 O O . ALA A 1 309 ? -5.403 16.588 -15.309 1.00 29.47 309 ALA A O 1
ATOM 2502 N N . HIS A 1 310 ? -6.336 18.268 -16.469 1.00 30.30 310 HIS A N 1
ATOM 2503 C CA . HIS A 1 310 ? -6.153 19.290 -15.442 1.00 30.30 310 HIS A CA 1
ATOM 2504 C C . HIS A 1 310 ? -7.121 19.047 -14.279 1.00 30.30 310 HIS A C 1
ATOM 2506 O O . HIS A 1 310 ? -8.331 19.194 -14.443 1.00 30.30 310 HIS A O 1
ATOM 2512 N N . VAL A 1 311 ? -6.578 18.731 -13.104 1.00 27.83 311 VAL A N 1
ATOM 2513 C CA . VAL A 1 311 ? -7.273 18.838 -11.818 1.00 27.83 311 VAL A CA 1
ATOM 2514 C C . VAL A 1 311 ? -6.780 20.120 -11.149 1.00 27.83 311 VAL A C 1
ATOM 2516 O O . VAL A 1 311 ? -5.582 20.305 -10.953 1.00 27.83 311 VAL A O 1
ATOM 2519 N N . PHE A 1 312 ? -7.710 21.034 -10.875 1.00 28.69 312 PHE A N 1
ATOM 2520 C CA . PHE A 1 312 ? -7.497 22.209 -10.034 1.00 28.69 312 PHE A CA 1
ATOM 2521 C C . PHE A 1 312 ? -7.305 21.737 -8.584 1.00 28.69 312 PHE A C 1
ATOM 2523 O O . PHE A 1 312 ? -8.217 21.142 -8.015 1.00 28.69 312 PHE A O 1
ATOM 2530 N N . GLU A 1 313 ? -6.141 21.999 -7.990 1.00 28.55 313 GLU A N 1
ATOM 2531 C CA . GLU A 1 313 ? -5.935 21.888 -6.543 1.00 28.55 313 GLU A CA 1
ATOM 2532 C C . GLU A 1 313 ? -6.466 23.152 -5.851 1.00 28.55 313 GLU A C 1
ATOM 2534 O O . GLU A 1 313 ? -5.971 24.261 -6.074 1.00 28.55 313 GLU A O 1
ATOM 2539 N N . GLU A 1 314 ? -7.481 22.986 -5.002 1.00 32.25 314 GLU A N 1
ATOM 2540 C CA . GLU A 1 314 ? -7.906 23.997 -4.034 1.00 32.25 314 GLU A CA 1
ATOM 2541 C C . GLU A 1 314 ? -6.964 23.986 -2.819 1.00 32.25 314 GLU A C 1
ATOM 2543 O O . GLU A 1 314 ? -6.734 22.957 -2.183 1.00 32.25 314 GLU A O 1
ATOM 2548 N N . LYS A 1 315 ? -6.419 25.162 -2.490 1.00 31.55 315 LYS A N 1
ATOM 2549 C CA . LYS A 1 315 ? -5.698 25.435 -1.238 1.00 31.55 315 LYS A CA 1
ATOM 2550 C C . LYS A 1 315 ? -6.673 25.509 -0.052 1.00 31.55 315 LYS A C 1
ATOM 2552 O O . LYS A 1 315 ? -7.771 26.034 -0.230 1.00 31.55 315 LYS A O 1
ATOM 2557 N N . PRO A 1 316 ? -6.263 25.128 1.172 1.00 38.78 316 PRO A N 1
ATOM 2558 C CA . PRO A 1 316 ? -7.040 25.402 2.370 1.00 38.78 316 PRO A CA 1
ATOM 2559 C C . PRO A 1 316 ? -6.646 26.764 2.964 1.00 38.78 316 PRO A C 1
ATOM 2561 O O . PRO A 1 316 ? -5.495 26.960 3.351 1.00 38.78 316 PRO A O 1
ATOM 2564 N N . ASP A 1 317 ? -7.610 27.678 3.089 1.00 30.38 317 ASP A N 1
ATOM 2565 C CA . ASP A 1 317 ? -7.479 28.884 3.913 1.00 30.38 317 ASP A CA 1
ATOM 2566 C C . ASP A 1 317 ? -8.310 28.742 5.196 1.00 30.38 317 ASP A C 1
ATOM 2568 O O . ASP A 1 317 ? -9.539 28.685 5.195 1.00 30.38 317 ASP A O 1
ATOM 2572 N N . THR A 1 318 ? -7.605 28.721 6.323 1.00 35.25 318 THR A N 1
ATOM 2573 C CA . THR A 1 318 ? -8.125 29.002 7.662 1.00 35.25 318 THR A CA 1
ATOM 2574 C C . THR A 1 318 ? -8.191 30.514 7.892 1.00 35.25 318 THR A C 1
ATOM 2576 O O . THR A 1 318 ? -7.132 31.127 7.998 1.00 35.25 318 THR A O 1
ATOM 2579 N N . ALA A 1 319 ? -9.384 31.103 8.069 1.00 30.86 319 ALA A N 1
ATOM 2580 C CA . ALA A 1 319 ? -9.605 32.243 8.980 1.00 30.86 319 ALA A CA 1
ATOM 2581 C C . ALA A 1 319 ? -11.091 32.650 9.139 1.00 30.86 319 ALA A C 1
ATOM 2583 O O . ALA A 1 319 ? -11.734 33.107 8.204 1.00 30.86 319 ALA A O 1
ATOM 2584 N N . LEU A 1 320 ? -11.551 32.540 10.390 1.00 30.25 320 LEU A N 1
ATOM 2585 C CA . LEU A 1 320 ? -12.459 33.402 11.167 1.00 30.25 320 LEU A CA 1
ATOM 2586 C C . LEU A 1 320 ? -13.786 33.978 10.607 1.00 30.25 320 LEU A C 1
ATOM 2588 O O . LEU A 1 320 ? -13.844 34.818 9.718 1.00 30.25 320 LEU A O 1
ATOM 2592 N N . ALA A 1 321 ? -14.822 33.644 11.385 1.00 34.72 321 ALA A N 1
ATOM 2593 C CA . ALA A 1 321 ? -16.099 34.303 11.665 1.00 34.72 321 ALA A CA 1
ATOM 2594 C C . ALA A 1 321 ? -16.205 35.835 11.484 1.00 34.72 321 ALA A C 1
ATOM 2596 O O . ALA A 1 321 ? -15.432 36.592 12.070 1.00 34.72 321 ALA A O 1
ATOM 2597 N N . ASN A 1 322 ? -17.299 36.289 10.852 1.00 31.45 322 ASN A N 1
ATOM 2598 C CA . ASN A 1 322 ? -18.416 36.971 11.534 1.00 31.45 322 ASN A CA 1
ATOM 2599 C C . ASN A 1 322 ? -19.504 37.468 10.557 1.00 31.45 322 ASN A C 1
ATOM 2601 O O . ASN A 1 322 ? -19.203 38.024 9.508 1.00 31.45 322 ASN A O 1
ATOM 2605 N N . ALA A 1 323 ? -20.745 37.395 11.050 1.00 30.66 323 ALA A N 1
ATOM 2606 C CA . ALA A 1 323 ? -21.889 38.272 10.779 1.00 30.66 323 ALA A CA 1
ATOM 2607 C C . ALA A 1 323 ? -22.766 38.087 9.512 1.00 30.66 323 ALA A C 1
ATOM 2609 O O . ALA A 1 323 ? -22.377 38.369 8.387 1.00 30.66 323 ALA A O 1
ATOM 2610 N N . GLN A 1 324 ? -24.040 37.826 9.838 1.00 28.80 324 GLN A N 1
ATOM 2611 C CA . GLN A 1 324 ? -25.272 38.465 9.346 1.00 28.80 324 GLN A CA 1
ATOM 2612 C C . GLN A 1 324 ? -26.077 37.848 8.188 1.00 28.80 324 GLN A C 1
ATOM 2614 O O . GLN A 1 324 ? -25.705 37.863 7.023 1.00 28.80 324 GLN A O 1
ATOM 2619 N N . GLU A 1 325 ? -27.263 37.388 8.610 1.00 31.86 325 GLU A N 1
ATOM 2620 C CA . GLU A 1 325 ? -28.587 37.426 7.975 1.00 31.86 325 GLU A CA 1
ATOM 2621 C C . GLU A 1 325 ? -28.716 38.140 6.619 1.00 31.86 325 GLU A C 1
ATOM 2623 O O . GLU A 1 325 ? -28.404 39.321 6.475 1.00 31.86 325 GLU A O 1
ATOM 2628 N N . GLY A 1 326 ? -29.373 37.458 5.676 1.00 27.39 326 GLY A N 1
ATOM 2629 C CA . GLY A 1 326 ? -29.929 38.088 4.483 1.00 27.39 326 GLY A CA 1
ATOM 2630 C C . GLY A 1 326 ? -30.632 37.100 3.557 1.00 27.39 326 GLY A C 1
ATOM 2631 O O . GLY A 1 326 ? -30.008 36.518 2.679 1.00 27.39 326 GLY A O 1
ATOM 2632 N N . ASN A 1 327 ? -31.944 36.936 3.742 1.00 33.03 327 ASN A N 1
ATOM 2633 C CA . ASN A 1 327 ? -32.859 36.331 2.769 1.00 33.03 327 ASN A CA 1
ATOM 2634 C C . ASN A 1 327 ? -32.721 36.983 1.382 1.00 33.03 327 ASN A C 1
ATOM 2636 O O . ASN A 1 327 ? -32.825 38.205 1.300 1.00 33.03 327 ASN A O 1
ATOM 2640 N N . ALA A 1 328 ? -32.665 36.187 0.310 1.00 30.25 328 ALA A N 1
ATOM 2641 C CA . ALA A 1 328 ? -33.363 36.484 -0.947 1.00 30.25 328 ALA A CA 1
ATOM 2642 C C . ALA A 1 328 ? -33.352 35.276 -1.897 1.00 30.25 328 ALA A C 1
ATOM 2644 O O . ALA A 1 328 ? -32.315 34.813 -2.361 1.00 30.25 328 ALA A O 1
ATOM 2645 N N . THR A 1 329 ? -34.560 34.812 -2.191 1.00 32.94 329 THR A N 1
ATOM 2646 C CA . THR A 1 329 ? -34.970 34.134 -3.421 1.00 32.94 329 THR A CA 1
ATOM 2647 C C . THR A 1 329 ? -34.534 34.912 -4.665 1.00 32.94 329 THR A C 1
ATOM 2649 O O . THR A 1 329 ? -34.743 36.120 -4.689 1.00 32.94 329 THR A O 1
ATOM 2652 N N . ASP A 1 330 ? -34.040 34.238 -5.709 1.00 28.80 330 ASP A N 1
ATOM 2653 C CA . ASP A 1 330 ? -34.603 34.380 -7.059 1.00 28.80 330 ASP A CA 1
ATOM 2654 C C . ASP A 1 330 ? -34.015 33.384 -8.070 1.00 28.80 330 ASP A C 1
ATOM 2656 O O . ASP A 1 330 ? -32.863 32.961 -8.006 1.00 28.80 330 ASP A O 1
ATOM 2660 N N . ALA A 1 331 ? -34.903 32.983 -8.976 1.00 32.12 331 ALA A N 1
ATOM 2661 C CA . ALA A 1 331 ? -34.724 32.054 -10.081 1.00 32.12 331 ALA A CA 1
ATOM 2662 C C . ALA A 1 331 ? -34.028 32.705 -11.304 1.00 32.12 331 ALA A C 1
ATOM 2664 O O . ALA A 1 331 ? -33.632 33.864 -11.254 1.00 32.12 331 ALA A O 1
ATOM 2665 N N . PHE A 1 332 ? -34.015 31.962 -12.426 1.00 30.66 332 PHE A N 1
ATOM 2666 C CA . PHE A 1 332 ? -33.596 32.323 -13.801 1.00 30.66 332 PHE A CA 1
ATOM 2667 C C . PHE A 1 332 ? -32.087 32.194 -14.116 1.00 30.66 332 PHE A C 1
ATOM 2669 O O . PHE A 1 332 ? -31.247 32.655 -13.364 1.00 30.66 332 PHE A O 1
ATOM 2676 N N . ASN A 1 333 ? -31.634 31.661 -15.258 1.00 30.19 333 ASN A N 1
ATOM 2677 C CA . ASN A 1 333 ? -32.275 30.982 -16.389 1.00 30.19 333 ASN A CA 1
ATOM 2678 C C . ASN A 1 333 ? -31.175 30.374 -17.275 1.00 30.19 333 ASN A C 1
ATOM 2680 O O . ASN A 1 333 ? -30.149 31.008 -17.529 1.00 30.19 333 ASN A O 1
ATOM 2684 N N . VAL A 1 334 ? -31.432 29.174 -17.780 1.00 36.16 334 VAL A N 1
ATOM 2685 C CA . VAL A 1 334 ? -30.630 28.456 -18.770 1.00 36.16 334 VAL A CA 1
ATOM 2686 C C . VAL A 1 334 ? -31.071 28.947 -20.147 1.00 36.16 334 VAL A C 1
ATOM 2688 O O . VAL A 1 334 ? -32.067 28.445 -20.648 1.00 36.16 334 VAL A O 1
ATOM 2691 N N . ASP A 1 335 ? -30.401 29.950 -20.741 1.00 33.19 335 ASP A N 1
ATOM 2692 C CA . ASP A 1 335 ? -30.657 30.279 -22.162 1.00 33.19 335 ASP A CA 1
ATOM 2693 C C . ASP A 1 335 ? -29.636 31.199 -22.878 1.00 33.19 335 ASP A C 1
ATOM 2695 O O . ASP A 1 335 ? -29.997 32.041 -23.703 1.00 33.19 335 ASP A O 1
ATOM 2699 N N . LYS A 1 336 ? -28.326 31.085 -22.602 1.00 32.09 336 LYS A N 1
ATOM 2700 C CA . LYS A 1 336 ? -27.336 31.943 -23.292 1.00 32.09 336 LYS A CA 1
ATOM 2701 C C . LYS A 1 336 ? -25.985 31.295 -23.594 1.00 32.09 336 LYS A C 1
ATOM 2703 O O . LYS A 1 336 ? -24.950 31.879 -23.295 1.00 32.09 336 LYS A O 1
ATOM 2708 N N . PHE A 1 337 ? -25.980 30.116 -24.222 1.00 30.22 337 PHE A N 1
ATOM 2709 C CA . PHE A 1 337 ? -24.732 29.588 -24.802 1.00 30.22 337 PHE A CA 1
ATOM 2710 C C . PHE A 1 337 ? -24.887 28.698 -26.053 1.00 30.22 337 PHE A C 1
ATOM 2712 O O . PHE A 1 337 ? -23.975 27.960 -26.402 1.00 30.22 337 PHE A O 1
ATOM 2719 N N . VAL A 1 338 ? -26.019 28.768 -26.769 1.00 33.56 338 VAL A N 1
ATOM 2720 C CA . VAL A 1 338 ? -26.253 27.964 -27.994 1.00 33.56 338 VAL A CA 1
ATOM 2721 C C . VAL A 1 338 ? -26.631 28.850 -29.187 1.00 33.56 338 VAL A C 1
ATOM 2723 O O . VAL A 1 338 ? -27.600 28.579 -29.887 1.00 33.56 338 VAL A O 1
ATOM 2726 N N . ARG A 1 339 ? -25.926 29.962 -29.443 1.00 33.88 339 ARG A N 1
ATOM 2727 C CA . ARG A 1 339 ? -26.253 30.748 -30.652 1.00 33.88 339 ARG A CA 1
ATOM 2728 C C . ARG A 1 339 ? -25.132 31.393 -31.455 1.00 33.88 339 ARG A C 1
ATOM 2730 O O . ARG A 1 339 ? -25.433 31.897 -32.527 1.00 33.88 339 ARG A O 1
ATOM 2737 N N . ASP A 1 340 ? -23.871 31.242 -31.076 1.00 31.86 340 ASP A N 1
ATOM 2738 C CA . ASP A 1 340 ? -22.776 31.744 -31.907 1.00 31.86 340 ASP A CA 1
ATOM 2739 C C . ASP A 1 340 ? -21.908 30.573 -32.361 1.00 31.86 340 ASP A C 1
ATOM 2741 O O . ASP A 1 340 ? -21.022 30.158 -31.626 1.00 31.86 340 ASP A O 1
ATOM 2745 N N . LEU A 1 341 ? -22.241 29.998 -33.528 1.00 31.61 341 LEU A N 1
ATOM 2746 C CA . LEU A 1 341 ? -21.321 29.385 -34.512 1.00 31.61 341 LEU A CA 1
ATOM 2747 C C . LEU A 1 341 ? -22.097 28.592 -35.586 1.00 31.61 341 LEU A C 1
ATOM 2749 O O . LEU A 1 341 ? -21.865 27.408 -35.813 1.00 31.61 341 LEU A O 1
ATOM 2753 N N . THR A 1 342 ? -23.022 29.243 -36.297 1.00 28.64 342 THR A N 1
ATOM 2754 C CA . THR A 1 342 ? -23.454 28.763 -37.621 1.00 28.64 342 THR A CA 1
ATOM 2755 C C . THR A 1 342 ? -23.675 29.926 -38.593 1.00 28.64 342 THR A C 1
ATOM 2757 O O . THR A 1 342 ? -24.474 30.817 -38.336 1.00 28.64 342 THR A O 1
ATOM 2760 N N . GLN A 1 343 ? -22.983 29.821 -39.736 1.00 30.02 343 GLN A N 1
ATOM 2761 C CA . GLN A 1 343 ? -23.192 30.479 -41.038 1.00 30.02 343 GLN A CA 1
ATOM 2762 C C . GLN A 1 343 ? -22.753 31.938 -41.248 1.00 30.02 343 GLN A C 1
ATOM 2764 O O . GLN A 1 343 ? -23.380 32.852 -40.737 1.00 30.02 343 GLN A O 1
ATOM 2769 N N . VAL A 1 344 ? -21.744 32.108 -42.123 1.00 28.62 344 VAL A N 1
ATOM 2770 C CA . VAL A 1 344 ? -21.717 32.874 -43.406 1.00 28.62 344 VAL A CA 1
ATOM 2771 C C . VAL A 1 344 ? -20.393 32.457 -44.106 1.00 28.62 344 VAL A C 1
ATOM 2773 O O . VAL A 1 344 ? -19.323 32.729 -43.578 1.00 28.62 344 VAL A O 1
ATOM 2776 N N . SER A 1 345 ? -20.386 31.493 -45.049 1.00 30.83 345 SER A N 1
ATOM 2777 C CA . SER A 1 345 ? -20.313 31.666 -46.529 1.00 30.83 345 SER A CA 1
ATOM 2778 C C . SER A 1 345 ? -19.302 32.733 -46.991 1.00 30.83 345 SER A C 1
ATOM 2780 O O . SER A 1 345 ? -19.394 33.860 -46.540 1.00 30.83 345 SER A O 1
ATOM 2782 N N . GLY A 1 346 ? -18.367 32.544 -47.918 1.00 25.77 346 GLY A N 1
ATOM 2783 C CA . GLY A 1 346 ? -18.179 31.592 -49.008 1.00 25.77 346 GLY A CA 1
ATOM 2784 C C . GLY A 1 346 ? -17.314 32.277 -50.091 1.00 25.77 346 GLY A C 1
ATOM 2785 O O . GLY A 1 346 ? -17.164 33.493 -50.041 1.00 25.77 346 GLY A O 1
ATOM 2786 N N . SER A 1 347 ? -16.822 31.470 -51.043 1.00 28.52 347 SER A N 1
ATOM 2787 C CA . SER A 1 347 ? -16.175 31.818 -52.333 1.00 28.52 347 SER A CA 1
ATOM 2788 C C . SER A 1 347 ? -14.784 32.507 -52.254 1.00 28.52 347 SER A C 1
ATOM 2790 O O . SER A 1 347 ? -14.503 33.253 -51.332 1.00 28.52 347 SER A O 1
ATOM 2792 N N . ASP A 1 348 ? -13.776 32.195 -53.081 1.00 26.53 348 ASP A N 1
ATOM 2793 C CA . ASP A 1 348 ? -13.796 32.024 -54.535 1.00 26.53 348 ASP A CA 1
ATOM 2794 C C . ASP A 1 348 ? -12.788 30.991 -55.086 1.00 26.53 348 ASP A C 1
ATOM 2796 O O . ASP A 1 348 ? -11.671 30.813 -54.604 1.00 26.53 348 ASP A O 1
ATOM 2800 N N . PHE A 1 349 ? -13.228 30.364 -56.179 1.00 31.69 349 PHE A N 1
ATOM 2801 C CA . PHE A 1 349 ? -12.454 29.686 -57.220 1.00 31.69 349 PHE A CA 1
ATOM 2802 C C . PHE A 1 349 ? -11.508 30.660 -57.942 1.00 31.69 349 PHE A C 1
ATOM 2804 O O . PHE A 1 349 ? -11.955 31.747 -58.282 1.00 31.69 349 PHE A O 1
ATOM 2811 N N . MET A 1 350 ? -10.301 30.220 -58.326 1.00 28.48 350 MET A N 1
ATOM 2812 C CA . MET A 1 350 ? -9.679 30.510 -59.636 1.00 28.48 350 MET A CA 1
ATOM 2813 C C . MET A 1 350 ? -8.456 29.594 -59.861 1.00 28.48 350 MET A C 1
ATOM 2815 O O . MET A 1 350 ? -7.436 29.711 -59.193 1.00 28.48 350 MET A O 1
ATOM 2819 N N . ASN A 1 351 ? -8.573 28.706 -60.847 1.00 30.44 351 ASN A N 1
ATOM 2820 C CA . ASN A 1 351 ? -7.501 28.318 -61.779 1.00 30.44 351 ASN A CA 1
ATOM 2821 C C . ASN A 1 351 ? -7.843 29.064 -63.095 1.00 30.44 351 ASN A C 1
ATOM 2823 O O . ASN A 1 351 ? -9.049 29.264 -63.296 1.00 30.44 351 ASN A O 1
ATOM 2827 N N . PRO A 1 352 ? -6.915 29.437 -64.012 1.00 39.00 352 PRO A N 1
ATOM 2828 C CA . PRO A 1 352 ? -5.930 28.498 -64.578 1.00 39.00 352 PRO A CA 1
ATOM 2829 C C . PRO A 1 352 ? -4.592 29.098 -65.132 1.00 39.00 352 PRO A C 1
ATOM 2831 O O . PRO A 1 352 ? -4.426 30.308 -65.225 1.00 39.00 352 PRO A O 1
ATOM 2834 N N . THR A 1 353 ? -3.668 28.192 -65.508 1.00 30.23 353 THR A N 1
ATOM 2835 C CA . THR A 1 353 ? -2.619 28.228 -66.578 1.00 30.23 353 THR A CA 1
ATOM 2836 C C . THR A 1 353 ? -1.855 29.520 -66.930 1.00 30.23 353 THR A C 1
ATOM 2838 O O . THR A 1 353 ? -2.458 30.474 -67.403 1.00 30.23 353 THR A O 1
ATOM 2841 N N . ASP A 1 354 ? -0.506 29.475 -66.895 1.00 27.41 354 ASP A N 1
ATOM 2842 C CA . ASP A 1 354 ? 0.341 29.431 -68.116 1.00 27.41 354 ASP A CA 1
ATOM 2843 C C . ASP A 1 354 ? 1.876 29.427 -67.859 1.00 27.41 354 ASP A C 1
ATOM 2845 O O . ASP A 1 354 ? 2.413 30.252 -67.126 1.00 27.41 354 ASP A O 1
ATOM 2849 N N . LEU A 1 355 ? 2.552 28.506 -68.566 1.00 27.64 355 LEU A N 1
ATOM 2850 C CA . LEU A 1 355 ? 3.822 28.629 -69.315 1.00 27.64 355 LEU A CA 1
ATOM 2851 C C . LEU A 1 355 ? 5.115 29.133 -68.627 1.00 27.64 355 LEU A C 1
ATOM 2853 O O . LEU A 1 355 ? 5.324 30.334 -68.454 1.00 27.64 355 LEU A O 1
ATOM 2857 N N . LYS A 1 356 ? 6.101 28.228 -68.492 1.00 29.64 356 LYS A N 1
ATOM 2858 C CA . LYS A 1 356 ? 7.287 28.169 -69.385 1.00 29.64 356 LYS A CA 1
ATOM 2859 C C . LYS A 1 356 ? 8.207 26.992 -69.032 1.00 29.64 356 LYS A C 1
ATOM 2861 O O . LYS A 1 356 ? 8.993 27.055 -68.090 1.00 29.64 356 LYS A O 1
ATOM 2866 N N . GLU A 1 357 ? 8.118 25.948 -69.849 1.00 30.00 357 GLU A N 1
ATOM 2867 C CA . GLU A 1 357 ? 9.187 24.977 -70.080 1.00 30.00 357 GLU A CA 1
ATOM 2868 C C . GLU A 1 357 ? 10.369 25.672 -70.775 1.00 30.00 357 GLU A C 1
ATOM 2870 O O . GLU A 1 357 ? 10.183 26.523 -71.647 1.00 30.00 357 GLU A O 1
ATOM 2875 N N . VAL A 1 358 ? 11.591 25.311 -70.383 1.00 29.80 358 VAL A N 1
ATOM 2876 C CA . VAL A 1 358 ? 12.814 25.598 -71.140 1.00 29.80 358 VAL A CA 1
ATOM 2877 C C . VAL A 1 358 ? 13.415 24.249 -71.508 1.00 29.80 358 VAL A C 1
ATOM 2879 O O . VAL A 1 358 ? 14.181 23.659 -70.749 1.00 29.80 358 VAL A O 1
ATOM 2882 N N . GLU A 1 359 ? 13.009 23.751 -72.674 1.00 29.16 359 GLU A N 1
ATOM 2883 C CA . GLU A 1 359 ? 13.737 22.740 -73.433 1.00 29.16 359 GLU A CA 1
ATOM 2884 C C . GLU A 1 359 ? 15.029 23.364 -73.979 1.00 29.16 359 GLU A C 1
ATOM 2886 O O . GLU A 1 359 ? 15.018 24.452 -74.557 1.00 29.16 359 GLU A O 1
ATOM 2891 N N . ILE A 1 360 ? 16.156 22.670 -73.814 1.00 32.19 360 ILE A N 1
ATOM 2892 C CA . ILE A 1 360 ? 17.371 22.924 -74.593 1.00 32.19 360 ILE A CA 1
ATOM 2893 C C . ILE A 1 360 ? 17.475 21.788 -75.608 1.00 32.19 360 ILE A C 1
ATOM 2895 O O . ILE A 1 360 ? 17.912 20.680 -75.295 1.00 32.19 360 ILE A O 1
ATOM 2899 N N . GLU A 1 361 ? 17.029 22.089 -76.826 1.00 29.31 361 GLU A N 1
ATOM 2900 C CA . GLU A 1 361 ? 17.168 21.257 -78.014 1.00 29.31 361 GLU A CA 1
ATOM 2901 C C . GLU A 1 361 ? 18.645 21.060 -78.392 1.00 29.31 361 GLU A C 1
ATOM 2903 O O . GLU A 1 361 ? 19.424 22.003 -78.552 1.00 29.31 361 GLU A O 1
ATOM 2908 N N . LYS A 1 362 ? 19.008 19.792 -78.607 1.00 31.95 362 LYS A N 1
ATOM 2909 C CA . LYS A 1 362 ? 20.161 19.364 -79.402 1.00 31.95 362 LYS A CA 1
ATOM 2910 C C . LYS A 1 362 ? 19.819 19.549 -80.880 1.00 31.95 362 LYS A C 1
ATOM 2912 O O . LYS A 1 362 ? 18.997 18.809 -81.414 1.00 31.95 362 LYS A O 1
ATOM 2917 N N . THR A 1 363 ? 20.493 20.467 -81.561 1.00 30.08 363 THR A N 1
ATOM 2918 C CA . THR A 1 363 ? 20.461 20.549 -83.025 1.00 30.08 363 THR A CA 1
ATOM 2919 C C . THR A 1 363 ? 21.562 19.672 -83.622 1.00 30.08 363 THR A C 1
ATOM 2921 O O . THR A 1 363 ? 22.753 19.924 -83.456 1.00 30.08 363 THR A O 1
ATOM 2924 N N . SER A 1 364 ? 21.136 18.608 -84.308 1.00 30.56 364 SER A N 1
ATOM 2925 C CA . SER A 1 364 ? 21.926 17.932 -85.340 1.00 30.56 364 SER A CA 1
ATOM 2926 C C . SER A 1 364 ? 21.864 18.772 -86.612 1.00 30.56 364 SER A C 1
ATOM 2928 O O . SER A 1 364 ? 20.780 19.169 -87.035 1.00 30.56 364 SER A O 1
ATOM 2930 N N . LEU A 1 365 ? 23.015 19.028 -87.224 1.00 31.97 365 LEU A N 1
ATOM 2931 C CA . LEU A 1 365 ? 23.132 19.619 -88.554 1.00 31.97 365 LEU A CA 1
ATOM 2932 C C . LEU A 1 365 ? 24.079 18.732 -89.364 1.00 31.97 365 LEU A C 1
ATOM 2934 O O . LEU A 1 365 ? 25.294 18.912 -89.367 1.00 31.97 365 LEU A O 1
ATOM 2938 N N . GLU A 1 366 ? 23.485 17.736 -90.016 1.00 29.84 366 GLU A N 1
ATOM 2939 C CA . GLU A 1 366 ? 24.041 17.097 -91.201 1.00 29.84 366 GLU A CA 1
ATOM 2940 C C . GLU A 1 366 ? 23.790 18.042 -92.381 1.00 29.84 366 GLU A C 1
ATOM 2942 O O . GLU A 1 366 ? 22.649 18.385 -92.691 1.00 29.84 366 GLU A O 1
ATOM 2947 N N . ALA A 1 367 ? 24.865 18.495 -93.020 1.00 31.31 367 ALA A N 1
ATOM 2948 C CA . ALA A 1 367 ? 24.810 19.174 -94.305 1.00 31.31 367 ALA A CA 1
ATOM 2949 C C . ALA A 1 367 ? 25.641 18.364 -95.302 1.00 31.31 367 ALA A C 1
ATOM 2951 O O . ALA A 1 367 ? 26.865 18.480 -95.367 1.00 31.31 367 ALA A O 1
ATOM 2952 N N . GLU A 1 368 ? 24.943 17.529 -96.068 1.00 30.17 368 GLU A N 1
ATOM 2953 C CA . GLU A 1 368 ? 25.404 17.004 -97.347 1.00 30.17 368 GLU A CA 1
ATOM 2954 C C . GLU A 1 368 ? 25.678 18.173 -98.303 1.00 30.17 368 GLU A C 1
ATOM 2956 O O . GLU A 1 368 ? 24.792 18.973 -98.607 1.00 30.17 368 GLU A O 1
ATOM 2961 N N . VAL A 1 369 ? 26.902 18.251 -98.827 1.00 30.12 369 VAL A N 1
ATOM 2962 C CA . VAL A 1 369 ? 27.213 19.050 -100.016 1.00 30.12 369 VAL A CA 1
ATOM 2963 C C . VAL A 1 369 ? 27.761 18.112 -101.083 1.00 30.12 369 VAL A C 1
ATOM 2965 O O . VAL A 1 369 ? 28.939 17.766 -101.117 1.00 30.12 369 VAL A O 1
ATOM 2968 N N . HIS A 1 370 ? 26.858 17.718 -101.978 1.00 28.70 370 HIS A N 1
ATOM 2969 C CA . HIS A 1 370 ? 27.170 17.272 -103.327 1.00 28.70 370 HIS A CA 1
ATOM 2970 C C . HIS A 1 370 ? 27.799 18.430 -104.119 1.00 28.70 370 HIS A C 1
ATOM 2972 O O . HIS A 1 370 ? 27.147 19.449 -104.341 1.00 28.70 370 HIS A O 1
ATOM 2978 N N . ILE A 1 371 ? 29.016 18.243 -104.635 1.00 32.00 371 ILE A N 1
ATOM 2979 C CA . ILE A 1 371 ? 29.464 18.924 -105.857 1.00 32.00 371 ILE A CA 1
ATOM 2980 C C . ILE A 1 371 ? 29.931 17.861 -106.846 1.00 32.00 371 ILE A C 1
ATOM 2982 O O . ILE A 1 371 ? 30.898 17.136 -106.627 1.00 32.00 371 ILE A O 1
ATOM 2986 N N . ASN A 1 372 ? 29.155 17.788 -107.919 1.00 28.12 372 ASN A N 1
ATOM 2987 C CA . ASN A 1 372 ? 29.345 17.006 -109.123 1.00 28.12 372 ASN A CA 1
ATOM 2988 C C . ASN A 1 372 ? 30.245 17.774 -110.115 1.00 28.12 372 ASN A C 1
ATOM 2990 O O . ASN A 1 372 ? 30.353 18.998 -110.050 1.00 28.12 372 ASN A O 1
ATOM 2994 N N . ASP A 1 373 ? 30.768 17.032 -111.091 1.00 29.00 373 ASP A N 1
ATOM 2995 C CA . ASP A 1 373 ? 31.229 17.470 -112.416 1.00 29.00 373 ASP A CA 1
ATOM 2996 C C . ASP A 1 373 ? 32.562 18.235 -112.561 1.00 29.00 373 ASP A C 1
ATOM 2998 O O . ASP A 1 373 ? 32.646 19.454 -112.417 1.00 29.00 373 ASP A O 1
ATOM 3002 N N . ARG A 1 374 ? 33.560 17.539 -113.136 1.00 29.38 374 ARG A N 1
ATOM 3003 C CA . ARG A 1 374 ? 34.173 18.017 -114.389 1.00 29.38 374 ARG A CA 1
ATOM 3004 C C . ARG A 1 374 ? 34.745 16.896 -115.263 1.00 29.38 374 ARG A C 1
ATOM 3006 O O . ARG A 1 374 ? 35.773 16.287 -114.994 1.00 29.38 374 ARG A O 1
ATOM 3013 N N . ASN A 1 375 ? 33.994 16.707 -116.337 1.00 31.61 375 ASN A N 1
ATOM 3014 C CA . ASN A 1 375 ? 34.155 15.892 -117.527 1.00 31.61 375 ASN A CA 1
ATOM 3015 C C . ASN A 1 375 ? 35.473 16.048 -118.315 1.00 31.61 375 ASN A C 1
ATOM 3017 O O . ASN A 1 375 ? 35.969 17.150 -118.533 1.00 31.61 375 ASN A O 1
ATOM 3021 N N . SER A 1 376 ? 35.930 14.893 -118.813 1.00 30.66 376 SER A N 1
ATOM 3022 C CA . SER A 1 376 ? 36.345 14.575 -120.192 1.00 30.66 376 SER A CA 1
ATOM 3023 C C . SER A 1 376 ? 37.028 15.646 -121.056 1.00 30.66 376 SER A C 1
ATOM 3025 O O . SER A 1 376 ? 36.376 16.569 -121.542 1.00 30.66 376 SER A O 1
ATOM 3027 N N . ILE A 1 377 ? 38.275 15.373 -121.454 1.00 31.58 377 ILE A N 1
ATOM 3028 C CA . ILE A 1 377 ? 38.787 15.727 -122.787 1.00 31.58 377 ILE A CA 1
ATOM 3029 C C . ILE A 1 377 ? 39.586 14.529 -123.326 1.00 31.58 377 ILE A C 1
ATOM 3031 O O . ILE A 1 377 ? 40.771 14.370 -123.058 1.00 31.58 377 ILE A O 1
ATOM 3035 N N . THR A 1 378 ? 38.910 13.674 -124.091 1.00 31.88 378 THR A N 1
ATOM 3036 C CA . THR A 1 378 ? 39.510 12.805 -125.115 1.00 31.88 378 THR A CA 1
ATOM 3037 C C . THR A 1 378 ? 38.978 13.292 -126.453 1.00 31.88 378 THR A C 1
ATOM 3039 O O . THR A 1 378 ? 37.765 13.281 -126.654 1.00 31.88 378 THR A O 1
ATOM 3042 N N . SER A 1 379 ? 39.854 13.747 -127.344 1.00 33.72 379 SER A N 1
ATOM 3043 C CA . SER A 1 379 ? 39.497 14.067 -128.727 1.00 33.72 379 SER A CA 1
ATOM 3044 C C . SER A 1 379 ? 40.732 13.990 -129.614 1.00 33.72 379 SER A C 1
ATOM 3046 O O . SER A 1 379 ? 41.588 14.871 -129.582 1.00 33.72 379 SER A O 1
ATOM 3048 N N . ASP A 1 380 ? 40.786 12.904 -130.378 1.00 31.08 380 ASP A N 1
ATOM 3049 C CA . ASP A 1 380 ? 41.130 12.822 -131.798 1.00 31.08 380 ASP A CA 1
ATOM 3050 C C . ASP A 1 380 ? 41.722 14.075 -132.461 1.00 31.08 380 ASP A C 1
ATOM 3052 O O . ASP A 1 380 ? 41.037 15.081 -132.641 1.00 31.08 380 ASP A O 1
ATOM 3056 N N . CYS A 1 381 ? 42.945 13.932 -132.981 1.00 31.91 381 CYS A N 1
ATOM 3057 C CA . CYS A 1 381 ? 43.429 14.701 -134.125 1.00 31.91 381 CYS A CA 1
ATOM 3058 C C . CYS A 1 381 ? 44.085 13.744 -135.127 1.00 31.91 381 CYS A C 1
ATOM 3060 O O . CYS A 1 381 ? 45.159 13.191 -134.890 1.00 31.91 381 CYS A O 1
ATOM 3062 N N . ASN A 1 382 ? 43.384 13.552 -136.243 1.00 35.72 382 ASN A N 1
ATOM 3063 C CA . ASN A 1 382 ? 43.821 12.821 -137.422 1.00 35.72 382 ASN A CA 1
ATOM 3064 C C . ASN A 1 382 ? 45.065 13.454 -138.061 1.00 35.72 382 ASN A C 1
ATOM 3066 O O . ASN A 1 382 ? 45.190 14.673 -138.165 1.00 35.72 382 ASN A O 1
ATOM 3070 N N . LEU A 1 383 ? 45.943 12.572 -138.534 1.00 36.66 383 LEU A N 1
ATOM 3071 C CA . LEU A 1 383 ? 47.125 12.849 -139.341 1.00 36.66 383 LEU A CA 1
ATOM 3072 C C . LEU A 1 383 ? 46.727 13.368 -140.734 1.00 36.66 383 LEU A C 1
ATOM 3074 O O . LEU A 1 383 ? 46.035 12.668 -141.472 1.00 36.66 383 LEU A O 1
ATOM 3078 N N . ASP A 1 384 ? 47.235 14.543 -141.113 1.00 41.41 384 ASP A N 1
ATOM 3079 C CA . ASP A 1 384 ? 47.351 14.990 -142.507 1.00 41.41 384 ASP A CA 1
ATOM 3080 C C . ASP A 1 384 ? 48.845 14.947 -142.911 1.00 41.41 384 ASP A C 1
ATOM 3082 O O . ASP A 1 384 ? 49.648 15.721 -142.380 1.00 41.41 384 ASP A O 1
ATOM 3086 N N . PRO A 1 385 ? 49.279 14.010 -143.776 1.00 46.09 385 PRO A N 1
ATOM 3087 C CA . PRO A 1 385 ? 50.691 13.732 -144.029 1.00 46.09 385 PRO A CA 1
ATOM 3088 C C . PRO A 1 385 ? 51.273 14.539 -145.203 1.00 46.09 385 PRO A C 1
ATOM 3090 O O . PRO A 1 385 ? 52.000 13.978 -146.025 1.00 46.09 385 PRO A O 1
ATOM 3093 N N . ASN A 1 386 ? 50.976 15.843 -145.325 1.00 50.34 386 ASN A N 1
ATOM 3094 C CA . ASN A 1 386 ? 51.601 16.662 -146.378 1.00 50.34 386 ASN A CA 1
ATOM 3095 C C . ASN A 1 386 ? 51.688 18.185 -146.121 1.00 50.34 386 ASN A C 1
ATOM 3097 O O . ASN A 1 386 ? 51.444 18.992 -147.018 1.00 50.34 386 ASN A O 1
ATOM 3101 N N . CYS A 1 387 ? 52.125 18.602 -144.927 1.00 40.78 387 CYS A N 1
ATOM 3102 C CA . CYS A 1 387 ? 52.668 19.951 -144.706 1.00 40.78 387 CYS A CA 1
ATOM 3103 C C . CYS A 1 387 ? 54.080 19.849 -144.106 1.00 40.78 387 CYS A C 1
ATOM 3105 O O . CYS A 1 387 ? 54.285 19.680 -142.905 1.00 40.78 387 CYS A O 1
ATOM 3107 N N . GLY A 1 388 ? 55.063 19.841 -145.007 1.00 42.78 388 GLY A N 1
ATOM 3108 C CA . GLY A 1 388 ? 56.445 19.451 -144.756 1.00 42.78 388 GLY A CA 1
ATOM 3109 C C . GLY A 1 388 ? 57.219 20.349 -143.789 1.00 42.78 388 GLY A C 1
ATOM 3110 O O . GLY A 1 388 ? 57.341 21.555 -143.993 1.00 42.78 388 GLY A O 1
ATOM 3111 N N . GLN A 1 389 ? 57.818 19.688 -142.795 1.00 53.31 389 GLN A N 1
ATOM 3112 C CA . GLN A 1 389 ? 59.098 19.969 -142.124 1.00 53.31 389 GLN A CA 1
ATOM 3113 C C . GLN A 1 389 ? 59.241 21.290 -141.333 1.00 53.31 389 GLN A C 1
ATOM 3115 O O . GLN A 1 389 ? 59.722 21.250 -140.206 1.00 53.31 389 GLN A O 1
ATOM 3120 N N . ARG A 1 390 ? 58.722 22.432 -141.802 1.00 53.50 390 ARG A N 1
ATOM 3121 C CA . ARG A 1 390 ? 58.792 23.722 -141.080 1.00 53.50 390 ARG A CA 1
ATOM 3122 C C . ARG A 1 390 ? 57.828 23.848 -139.894 1.00 53.50 390 ARG A C 1
ATOM 3124 O O . ARG A 1 390 ? 58.135 24.558 -138.944 1.00 53.50 390 ARG A O 1
ATOM 3131 N N . GLN A 1 391 ? 56.672 23.179 -139.917 1.00 54.75 391 GLN A N 1
ATOM 3132 C CA . GLN A 1 391 ? 55.727 23.211 -138.785 1.00 54.75 391 GLN A CA 1
ATOM 3133 C C . GLN A 1 391 ? 56.145 22.281 -137.641 1.00 54.75 391 GLN A C 1
ATOM 3135 O O . GLN A 1 391 ? 55.918 22.612 -136.480 1.00 54.75 391 GLN A O 1
ATOM 3140 N N . ILE A 1 392 ? 56.801 21.159 -137.948 1.00 57.34 392 ILE A N 1
ATOM 3141 C CA . ILE A 1 392 ? 57.334 20.244 -136.931 1.00 57.34 392 ILE A CA 1
ATOM 3142 C C . ILE A 1 392 ? 58.509 20.908 -136.208 1.00 57.34 392 ILE A C 1
ATOM 3144 O O . ILE A 1 392 ? 58.522 20.918 -134.982 1.00 57.34 392 ILE A O 1
ATOM 3148 N N . GLU A 1 393 ? 59.428 21.553 -136.937 1.00 56.03 393 GLU A N 1
ATOM 3149 C CA . GLU A 1 393 ? 60.529 22.314 -136.327 1.00 56.03 393 GLU A CA 1
ATOM 3150 C C . GLU A 1 393 ? 60.012 23.420 -135.398 1.00 56.03 393 GLU A C 1
ATOM 3152 O O . GLU A 1 393 ? 60.464 23.519 -134.261 1.00 56.03 393 GLU A O 1
ATOM 3157 N N . GLN A 1 394 ? 59.001 24.191 -135.815 1.00 62.28 394 GLN A N 1
ATOM 3158 C CA . GLN A 1 394 ? 58.427 25.238 -134.963 1.00 62.28 394 GLN A CA 1
ATOM 3159 C C . GLN A 1 394 ? 57.671 24.672 -133.751 1.00 62.28 394 GLN A C 1
ATOM 3161 O O . GLN A 1 394 ? 57.709 25.262 -132.675 1.00 62.28 394 GLN A O 1
ATOM 3166 N N . THR A 1 395 ? 56.997 23.528 -133.895 1.00 65.44 395 THR A N 1
ATOM 3167 C CA . THR A 1 395 ? 56.266 22.892 -132.785 1.00 65.44 395 THR A CA 1
ATOM 3168 C C . THR A 1 395 ? 57.230 22.308 -131.754 1.00 65.44 395 THR A C 1
ATOM 3170 O O . THR A 1 395 ? 57.004 22.464 -130.557 1.00 65.44 395 THR A O 1
ATOM 3173 N N . VAL A 1 396 ? 58.334 21.703 -132.203 1.00 64.50 396 VAL A N 1
ATOM 3174 C CA . VAL A 1 396 ? 59.397 21.203 -131.321 1.00 64.50 396 VAL A CA 1
ATOM 3175 C C . VAL A 1 396 ? 60.095 22.360 -130.605 1.00 64.50 396 VAL A C 1
ATOM 3177 O O . VAL A 1 396 ? 60.283 22.275 -129.397 1.00 64.50 396 VAL A O 1
ATOM 3180 N N . VAL A 1 397 ? 60.400 23.468 -131.294 1.00 66.19 397 VAL A N 1
ATOM 3181 C CA . VAL A 1 397 ? 60.960 24.678 -130.657 1.00 66.19 397 VAL A CA 1
ATOM 3182 C C . VAL A 1 397 ? 60.002 25.231 -129.596 1.00 66.19 397 VAL A C 1
ATOM 3184 O O . VAL A 1 397 ? 60.415 25.447 -128.462 1.00 66.19 397 VAL A O 1
ATOM 3187 N N . ASN A 1 398 ? 58.709 25.363 -129.912 1.00 68.81 398 ASN A N 1
ATOM 3188 C CA . ASN A 1 398 ? 57.713 25.848 -128.953 1.00 68.81 398 ASN A CA 1
ATOM 3189 C C . ASN A 1 398 ? 57.536 24.897 -127.749 1.00 68.81 398 ASN A C 1
ATOM 3191 O O . ASN A 1 398 ? 57.307 25.362 -126.636 1.00 68.81 398 ASN A O 1
ATOM 3195 N N . MET A 1 399 ? 57.641 23.576 -127.947 1.00 66.56 399 MET A N 1
ATOM 3196 C CA . MET A 1 399 ? 57.599 22.601 -126.849 1.00 66.56 399 MET A CA 1
ATOM 3197 C C . MET A 1 399 ? 58.848 22.669 -125.969 1.00 66.56 399 MET A C 1
ATOM 3199 O O . MET A 1 399 ? 58.723 22.604 -124.750 1.00 66.56 399 MET A O 1
ATOM 3203 N N . VAL A 1 400 ? 60.038 22.822 -126.558 1.00 69.75 400 VAL A N 1
ATOM 3204 C CA . VAL A 1 400 ? 61.290 22.965 -125.799 1.00 69.75 400 VAL A CA 1
ATOM 3205 C C . VAL A 1 400 ? 61.272 24.253 -124.978 1.00 69.75 400 VAL A C 1
ATOM 3207 O O . VAL A 1 400 ? 61.603 24.206 -123.795 1.00 69.75 400 VAL A O 1
ATOM 3210 N N . ASP A 1 401 ? 60.818 25.371 -125.549 1.00 69.69 401 ASP A N 1
ATOM 3211 C CA . ASP A 1 401 ? 60.692 26.641 -124.824 1.00 69.69 401 ASP A CA 1
ATOM 3212 C C . ASP A 1 401 ? 59.705 26.513 -123.648 1.00 69.69 401 ASP A C 1
ATOM 3214 O O . ASP A 1 401 ? 60.027 26.907 -122.526 1.00 69.69 401 ASP A O 1
ATOM 3218 N N . LEU A 1 402 ? 58.549 25.870 -123.861 1.00 71.81 402 LEU A N 1
ATOM 3219 C CA . LEU A 1 402 ? 57.538 25.661 -122.819 1.00 71.81 402 LEU A CA 1
ATOM 3220 C C . LEU A 1 402 ? 58.035 24.740 -121.691 1.00 71.81 402 LEU A C 1
ATOM 3222 O O . LEU A 1 402 ? 57.862 25.050 -120.515 1.00 71.81 402 LEU A O 1
ATOM 3226 N N . VAL A 1 403 ? 58.679 23.619 -122.030 1.00 69.44 403 VAL A N 1
ATOM 3227 C CA . VAL A 1 403 ? 59.233 22.683 -121.036 1.00 69.44 403 VAL A CA 1
ATOM 3228 C C . VAL A 1 403 ? 60.368 23.337 -120.254 1.00 69.44 403 VAL A C 1
ATOM 3230 O O . VAL A 1 403 ? 60.437 23.182 -119.036 1.00 69.44 403 VAL A O 1
ATOM 3233 N N . THR A 1 404 ? 61.225 24.112 -120.920 1.00 71.44 404 THR A N 1
ATOM 3234 C CA . THR A 1 404 ? 62.317 24.838 -120.258 1.00 71.44 404 THR A CA 1
ATOM 3235 C C . THR A 1 404 ? 61.765 25.905 -119.312 1.00 71.44 404 THR A C 1
ATOM 3237 O O . THR A 1 404 ? 62.259 26.043 -118.192 1.00 71.44 404 THR A O 1
ATOM 3240 N N . GLU A 1 405 ? 60.712 26.628 -119.707 1.00 72.75 405 GLU A N 1
ATOM 3241 C CA . GLU A 1 405 ? 60.057 27.621 -118.853 1.00 72.75 405 GLU A CA 1
ATOM 3242 C C . GLU A 1 405 ? 59.415 26.980 -117.611 1.00 72.75 405 GLU A C 1
ATOM 3244 O O . GLU A 1 405 ? 59.640 27.448 -116.491 1.00 72.75 405 GLU A O 1
ATOM 3249 N N . GLU A 1 406 ? 58.676 25.880 -117.778 1.00 69.94 406 GLU A N 1
ATOM 3250 C CA . GLU A 1 406 ? 58.021 25.188 -116.662 1.00 69.94 406 GLU A CA 1
ATOM 3251 C C . GLU A 1 406 ? 59.021 24.481 -115.737 1.00 69.94 406 GLU A C 1
ATOM 3253 O O . GLU A 1 406 ? 58.892 24.565 -114.513 1.00 69.94 406 GLU A O 1
ATOM 3258 N N . MET A 1 407 ? 60.087 23.880 -116.278 1.00 68.69 407 MET A N 1
ATOM 3259 C CA . MET A 1 407 ? 61.183 23.350 -115.457 1.00 68.69 407 MET A CA 1
ATOM 3260 C C . MET A 1 407 ? 61.886 24.456 -114.672 1.00 68.69 407 MET A C 1
ATOM 3262 O O . MET A 1 407 ? 62.190 24.273 -113.495 1.00 68.69 407 MET A O 1
ATOM 3266 N N . THR A 1 408 ? 62.086 25.629 -115.278 1.00 70.19 408 THR A N 1
ATOM 3267 C CA . THR A 1 408 ? 62.671 26.781 -114.582 1.00 70.19 408 THR A CA 1
ATOM 3268 C C . THR A 1 408 ? 61.750 27.277 -113.463 1.00 70.19 408 THR A C 1
ATOM 3270 O O . THR A 1 408 ? 62.237 27.621 -112.388 1.00 70.19 408 THR A O 1
ATOM 3273 N N . LYS A 1 409 ? 60.423 27.292 -113.662 1.00 71.12 409 LYS A N 1
ATOM 3274 C CA . LYS A 1 409 ? 59.452 27.645 -112.608 1.00 71.12 409 LYS A CA 1
ATOM 3275 C C . LYS A 1 409 ? 59.475 26.638 -111.456 1.00 71.12 409 LYS A C 1
ATOM 3277 O O . LYS A 1 409 ? 59.539 27.065 -110.304 1.00 71.12 409 LYS A O 1
ATOM 3282 N N . LEU A 1 410 ? 59.488 25.337 -111.753 1.00 65.44 410 LEU A N 1
ATOM 3283 C CA . LEU A 1 410 ? 59.576 24.271 -110.748 1.00 65.44 410 LEU A CA 1
ATOM 3284 C C . LEU A 1 410 ? 60.880 24.343 -109.946 1.00 65.44 410 LEU A C 1
ATOM 3286 O O . LEU A 1 410 ? 60.836 24.315 -108.719 1.00 65.44 410 LEU A O 1
ATOM 3290 N N . LEU A 1 411 ? 62.021 24.540 -110.611 1.00 70.00 411 LEU A N 1
ATOM 3291 C CA . LEU A 1 411 ? 63.310 24.764 -109.947 1.00 70.00 411 LEU A CA 1
ATOM 3292 C C . LEU A 1 411 ? 63.295 26.000 -109.052 1.00 70.00 411 LEU A C 1
ATOM 3294 O O . LEU A 1 411 ? 63.817 25.964 -107.944 1.00 70.00 411 LEU A O 1
ATOM 3298 N N . ARG A 1 412 ? 62.653 27.085 -109.488 1.00 70.38 412 ARG A N 1
ATOM 3299 C CA . ARG A 1 412 ? 62.572 28.328 -108.711 1.00 70.38 412 ARG A CA 1
ATOM 3300 C C . ARG A 1 412 ? 61.654 28.202 -107.488 1.00 70.38 412 ARG A C 1
ATOM 3302 O O . ARG A 1 412 ? 61.883 28.886 -106.493 1.00 70.38 412 ARG A O 1
ATOM 3309 N N . ILE A 1 413 ? 60.631 27.345 -107.549 1.00 67.25 413 ILE A N 1
ATOM 3310 C CA . ILE A 1 413 ? 59.804 26.974 -106.388 1.00 67.25 413 ILE A CA 1
ATOM 3311 C C . ILE A 1 413 ? 60.622 26.097 -105.436 1.00 67.25 413 ILE A C 1
ATOM 3313 O O . ILE A 1 413 ? 60.668 26.377 -104.243 1.00 67.25 413 ILE A O 1
ATOM 3317 N N . LEU A 1 414 ? 61.338 25.105 -105.966 1.00 62.28 414 LEU A N 1
ATOM 3318 C CA . LEU A 1 414 ? 62.198 24.217 -105.184 1.00 62.28 414 LEU A CA 1
ATOM 3319 C C . LEU A 1 414 ? 63.303 24.959 -104.435 1.00 62.28 414 LEU A C 1
ATOM 3321 O O . LEU A 1 414 ? 63.457 24.766 -103.233 1.00 62.28 414 LEU A O 1
ATOM 3325 N N . LEU A 1 415 ? 63.997 25.871 -105.115 1.00 67.25 415 LEU A N 1
ATOM 3326 C CA . LEU A 1 415 ? 65.026 26.727 -104.522 1.00 67.25 415 LEU A CA 1
ATOM 3327 C C . LEU A 1 415 ? 64.457 27.698 -103.474 1.00 67.25 415 LEU A C 1
ATOM 3329 O O . LEU A 1 415 ? 65.175 28.109 -102.568 1.00 67.25 415 LEU A O 1
ATOM 3333 N N . LYS A 1 416 ? 63.169 28.065 -103.562 1.00 66.25 416 LYS A N 1
ATOM 3334 C CA . LYS A 1 416 ? 62.489 28.879 -102.538 1.00 66.25 416 LYS A CA 1
ATOM 3335 C C . LYS A 1 416 ? 62.033 28.074 -101.324 1.00 66.25 416 LYS A C 1
ATOM 3337 O O . LYS A 1 416 ? 61.866 28.657 -100.257 1.00 66.25 416 LYS A O 1
ATOM 3342 N N . CYS A 1 417 ? 61.810 26.774 -101.478 1.00 51.47 417 CYS A N 1
ATOM 3343 C CA . CYS A 1 417 ? 61.292 25.909 -100.422 1.00 51.47 417 CYS A CA 1
ATOM 3344 C C . CYS A 1 417 ? 62.388 25.153 -99.649 1.00 51.47 417 CYS A C 1
ATOM 3346 O O . CYS A 1 417 ? 62.059 24.398 -98.738 1.00 51.47 417 CYS A O 1
ATOM 3348 N N . SER A 1 418 ? 63.674 25.316 -99.980 1.00 48.72 418 SER A N 1
ATOM 3349 C CA . SER A 1 418 ? 64.706 24.378 -99.532 1.00 48.72 418 SER A CA 1
ATOM 3350 C C . SER A 1 418 ? 65.550 24.817 -98.329 1.00 48.72 418 SER A C 1
ATOM 3352 O O . SER A 1 418 ? 66.442 25.650 -98.463 1.00 48.72 418 SER A O 1
ATOM 3354 N N . GLN A 1 419 ? 65.377 24.106 -97.208 1.00 52.53 419 GLN A N 1
ATOM 3355 C CA . GLN A 1 419 ? 66.443 23.767 -96.245 1.00 52.53 419 GLN A CA 1
ATOM 3356 C C . GLN A 1 419 ? 67.184 22.468 -96.667 1.00 52.53 419 GLN A C 1
ATOM 3358 O O . GLN A 1 419 ? 67.607 21.684 -95.824 1.00 52.53 419 GLN A O 1
ATOM 3363 N N . PHE A 1 420 ? 67.297 22.179 -97.971 1.00 56.00 420 PHE A N 1
ATOM 3364 C CA . PHE A 1 420 ? 67.823 20.896 -98.465 1.00 56.00 420 PHE A CA 1
ATOM 3365 C C . PHE A 1 420 ? 69.357 20.895 -98.599 1.00 56.00 420 PHE A C 1
ATOM 3367 O O . PHE A 1 420 ? 69.938 21.796 -99.202 1.00 56.00 420 PHE A O 1
ATOM 3374 N N . GLU A 1 421 ? 70.002 19.820 -98.128 1.00 53.97 421 GLU A N 1
ATOM 3375 C CA . GLU A 1 421 ? 71.458 19.570 -98.207 1.00 53.97 421 GLU A CA 1
ATOM 3376 C C . GLU A 1 421 ? 72.005 19.424 -99.646 1.00 53.97 421 GLU A C 1
ATOM 3378 O O . GLU A 1 421 ? 73.216 19.417 -99.848 1.00 53.97 421 GLU A O 1
ATOM 3383 N N . LYS A 1 422 ? 71.140 19.356 -100.668 1.00 61.34 422 LYS A N 1
ATOM 3384 C CA . LYS A 1 422 ? 71.508 19.166 -102.086 1.00 61.34 422 LYS A CA 1
ATOM 3385 C C . LYS A 1 422 ? 71.413 20.435 -102.941 1.00 61.34 422 LYS A C 1
ATOM 3387 O O . LYS A 1 422 ? 71.128 20.384 -104.138 1.00 61.34 422 LYS A O 1
ATOM 3392 N N . LEU A 1 423 ? 71.661 21.595 -102.334 1.00 64.25 423 LEU A N 1
ATOM 3393 C CA . LEU A 1 423 ? 71.602 22.893 -103.015 1.00 64.25 423 LEU A CA 1
ATOM 3394 C C . LEU A 1 423 ? 72.580 22.986 -104.208 1.00 64.25 423 LEU A C 1
ATOM 3396 O O . LEU A 1 423 ? 72.279 23.635 -105.207 1.00 64.25 423 LEU A O 1
ATOM 3400 N N . GLU A 1 424 ? 73.734 22.312 -104.142 1.00 64.50 424 GLU A N 1
ATOM 3401 C CA . GLU A 1 424 ? 74.725 22.299 -105.231 1.00 64.50 424 GLU A CA 1
ATOM 3402 C C . GLU A 1 424 ? 74.243 21.546 -106.482 1.00 64.50 424 GLU A C 1
ATOM 3404 O O . GLU A 1 424 ? 74.495 21.999 -107.601 1.00 64.50 424 GLU A O 1
ATOM 3409 N N . GLU A 1 425 ? 73.499 20.446 -106.322 1.00 66.19 425 GLU A N 1
ATOM 3410 C CA . GLU A 1 425 ? 72.945 19.674 -107.445 1.00 66.19 425 GLU A CA 1
ATOM 3411 C C . GLU A 1 425 ? 71.844 20.471 -108.164 1.00 66.19 425 GLU A C 1
ATOM 3413 O O . GLU A 1 425 ? 71.819 20.523 -109.395 1.00 66.19 425 GLU A O 1
ATOM 3418 N N . LEU A 1 426 ? 70.995 21.178 -107.406 1.00 65.50 426 LEU A N 1
ATOM 3419 C CA . LEU A 1 426 ? 69.948 22.053 -107.950 1.00 65.50 426 LEU A CA 1
ATOM 3420 C C . LEU A 1 426 ? 70.527 23.299 -108.643 1.00 65.50 426 LEU A C 1
ATOM 3422 O O . LEU A 1 426 ? 70.070 23.653 -109.729 1.00 65.50 426 LEU A O 1
ATOM 3426 N N . ASN A 1 427 ? 71.577 23.912 -108.086 1.00 67.44 427 ASN A N 1
ATOM 3427 C CA . ASN A 1 427 ? 72.279 25.040 -108.716 1.00 67.44 427 ASN A CA 1
ATOM 3428 C C . ASN A 1 427 ? 73.038 24.622 -109.989 1.00 67.44 427 ASN A C 1
ATOM 3430 O O . ASN A 1 427 ? 73.097 25.376 -110.965 1.00 67.44 427 ASN A O 1
ATOM 3434 N N . SER A 1 428 ? 73.601 23.409 -110.008 1.00 69.19 428 SER A N 1
ATOM 3435 C CA . SER A 1 428 ? 74.202 22.806 -111.206 1.00 69.19 428 SER A CA 1
ATOM 3436 C C . SER A 1 428 ? 73.151 22.578 -112.298 1.00 69.19 428 SER A C 1
ATOM 3438 O O . SER A 1 428 ? 73.384 22.888 -113.469 1.00 69.19 428 SER A O 1
ATOM 3440 N N . LEU A 1 429 ? 71.957 22.118 -111.915 1.00 66.12 429 LEU A N 1
ATOM 3441 C CA . LEU A 1 429 ? 70.835 21.920 -112.828 1.00 66.12 429 LEU A CA 1
ATOM 3442 C C . LEU A 1 429 ? 70.304 23.242 -113.397 1.00 66.12 429 LEU A C 1
ATOM 3444 O O . LEU A 1 429 ? 70.090 23.346 -114.604 1.00 66.12 429 LEU A O 1
ATOM 3448 N N . GLU A 1 430 ? 70.154 24.268 -112.555 1.00 70.19 430 GLU A N 1
ATOM 3449 C CA . GLU A 1 430 ? 69.770 25.617 -112.982 1.00 70.19 430 GLU A CA 1
ATOM 3450 C C . GLU A 1 430 ? 70.811 26.206 -113.944 1.00 70.19 430 GLU A C 1
ATOM 3452 O O . GLU A 1 430 ? 70.456 26.738 -114.997 1.00 70.19 430 GLU A O 1
ATOM 3457 N N . SER A 1 431 ? 72.102 26.034 -113.644 1.00 69.75 431 SER A N 1
ATOM 3458 C CA . SER A 1 431 ? 73.201 26.483 -114.509 1.00 69.75 431 SER A CA 1
ATOM 3459 C C . SER A 1 431 ? 73.189 25.775 -115.868 1.00 69.75 431 SER A C 1
ATOM 3461 O O . SER A 1 431 ? 73.407 26.403 -116.907 1.00 69.75 431 SER A O 1
ATOM 3463 N N . ARG A 1 432 ? 72.886 24.470 -115.890 1.00 65.94 432 ARG A N 1
ATOM 3464 C CA . ARG A 1 432 ? 72.720 23.705 -117.133 1.00 65.94 432 ARG A CA 1
ATOM 3465 C C . ARG A 1 432 ? 71.494 24.177 -117.911 1.00 65.94 432 ARG A C 1
ATOM 3467 O O . ARG A 1 432 ? 71.616 24.404 -119.105 1.00 65.94 432 ARG A O 1
ATOM 3474 N N . LEU A 1 433 ? 70.353 24.418 -117.272 1.00 65.81 433 LEU A N 1
ATOM 3475 C CA . LEU A 1 433 ? 69.156 24.948 -117.941 1.00 65.81 433 LEU A CA 1
ATOM 3476 C C . LEU A 1 433 ? 69.352 26.375 -118.485 1.00 65.81 433 LEU A C 1
ATOM 3478 O O . LEU A 1 433 ? 68.894 26.681 -119.586 1.00 65.81 433 LEU A O 1
ATOM 3482 N N . GLN A 1 434 ? 70.105 27.232 -117.788 1.00 66.75 434 GLN A N 1
ATOM 3483 C CA . GLN A 1 434 ? 70.471 28.568 -118.281 1.00 66.75 434 GLN A CA 1
ATOM 3484 C C . GLN A 1 434 ? 71.419 28.530 -119.489 1.00 66.75 434 GLN A C 1
ATOM 3486 O O . GLN A 1 434 ? 71.353 29.396 -120.362 1.00 66.75 434 GLN A O 1
ATOM 3491 N N . LEU A 1 435 ? 72.304 27.533 -119.585 1.00 66.44 435 LEU A N 1
ATOM 3492 C CA . LEU A 1 435 ? 73.133 27.333 -120.781 1.00 66.44 435 LEU A CA 1
ATOM 3493 C C . LEU A 1 435 ? 72.286 27.006 -122.019 1.00 66.44 435 LEU A C 1
ATOM 3495 O O . LEU A 1 435 ? 72.658 27.369 -123.135 1.00 66.44 435 LEU A O 1
ATOM 3499 N N . TRP A 1 436 ? 71.137 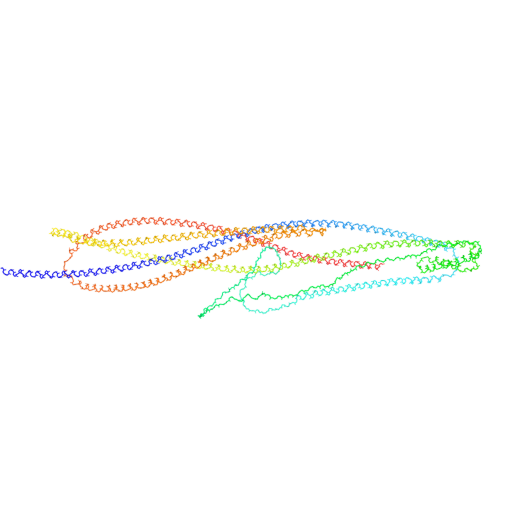26.367 -121.817 1.00 61.69 436 TRP A N 1
ATOM 3500 C CA . TRP A 1 436 ? 70.208 26.002 -122.880 1.00 61.69 436 TRP A CA 1
ATOM 3501 C C . TRP A 1 436 ? 69.305 27.150 -123.324 1.00 61.69 436 TRP A C 1
ATOM 3503 O O . TRP A 1 436 ? 69.123 27.335 -124.527 1.00 61.69 436 TRP A O 1
ATOM 3513 N N . SER A 1 437 ? 68.818 27.977 -122.395 1.00 63.97 437 SER A N 1
ATOM 3514 C CA . SER A 1 437 ? 67.990 29.146 -122.735 1.00 63.97 437 SER A CA 1
ATOM 3515 C C . SER A 1 437 ? 68.744 30.231 -123.522 1.00 63.97 437 SER A C 1
ATOM 3517 O O . SER A 1 437 ? 68.124 31.074 -124.166 1.00 63.97 437 SER A O 1
ATOM 3519 N N . ASN A 1 438 ? 70.083 30.192 -123.522 1.00 63.62 438 ASN A N 1
ATOM 3520 C CA . ASN A 1 438 ? 70.949 31.140 -124.228 1.00 63.62 438 ASN A CA 1
ATOM 3521 C C . ASN A 1 438 ? 71.318 30.729 -125.671 1.00 63.62 438 ASN A C 1
ATOM 3523 O O . ASN A 1 438 ? 72.082 31.439 -126.333 1.00 63.62 438 ASN A O 1
ATOM 3527 N N . ILE A 1 439 ? 70.816 29.603 -126.195 1.00 64.31 439 ILE A N 1
ATOM 3528 C CA . ILE A 1 439 ? 71.104 29.184 -127.576 1.00 64.31 439 ILE A CA 1
ATOM 3529 C C . ILE A 1 439 ? 70.223 29.991 -128.556 1.00 64.31 439 ILE A C 1
ATOM 3531 O O . ILE A 1 439 ? 68.999 29.935 -128.464 1.00 64.31 439 ILE A O 1
ATOM 3535 N N . PRO A 1 440 ? 70.794 30.721 -129.538 1.00 61.03 440 PRO A N 1
ATOM 3536 C CA . PRO A 1 440 ? 70.002 31.505 -130.488 1.00 61.03 440 PRO A CA 1
ATOM 3537 C C . PRO A 1 440 ? 69.067 30.619 -131.327 1.00 61.03 440 PRO A C 1
ATOM 3539 O O . PRO A 1 440 ? 69.536 29.676 -131.968 1.00 61.03 440 PRO A O 1
ATOM 3542 N N . GLN A 1 441 ? 67.776 30.976 -131.411 1.00 57.72 441 GLN A N 1
ATOM 3543 C CA . GLN A 1 441 ? 66.720 30.204 -132.102 1.00 57.72 441 GLN A CA 1
ATOM 3544 C C . GLN A 1 441 ? 67.062 29.783 -133.547 1.00 57.72 441 GLN A C 1
ATOM 3546 O O . GLN A 1 441 ? 66.576 28.765 -134.027 1.00 57.72 441 GLN A O 1
ATOM 3551 N N . LYS A 1 442 ? 67.940 30.517 -134.247 1.00 54.91 442 LYS A N 1
ATOM 3552 C CA . LYS A 1 442 ? 68.372 30.184 -135.618 1.00 54.91 442 LYS A CA 1
ATOM 3553 C C . LYS A 1 442 ? 69.307 28.969 -135.726 1.00 54.91 442 LYS A C 1
ATOM 3555 O O . LYS A 1 442 ? 69.466 28.463 -136.827 1.00 54.91 442 LYS A O 1
ATOM 3560 N N . ASN A 1 443 ? 69.894 28.504 -134.619 1.00 58.34 443 ASN A N 1
ATOM 3561 C CA . ASN A 1 443 ? 70.851 27.386 -134.586 1.00 58.34 443 ASN A CA 1
ATOM 3562 C C . ASN A 1 443 ? 70.305 26.148 -133.844 1.00 58.34 443 ASN A C 1
ATOM 3564 O O . ASN A 1 443 ? 71.043 25.186 -133.631 1.00 58.34 443 ASN A O 1
ATOM 3568 N N . LEU A 1 444 ? 69.042 26.187 -133.406 1.00 58.84 444 LEU A N 1
ATOM 3569 C CA . LEU A 1 444 ? 68.411 25.111 -132.638 1.00 58.84 444 LEU A CA 1
ATOM 3570 C C . LEU A 1 444 ? 68.203 23.823 -133.462 1.00 58.84 444 LEU A C 1
ATOM 3572 O O . LEU A 1 444 ? 68.548 22.760 -132.951 1.00 58.84 444 LEU A O 1
ATOM 3576 N N . PRO A 1 445 ? 67.731 23.867 -134.728 1.00 57.69 445 PRO A N 1
ATOM 3577 C CA . PRO A 1 445 ? 67.484 22.646 -135.501 1.00 57.69 445 PRO A CA 1
ATOM 3578 C C . PRO A 1 445 ? 68.761 21.824 -135.752 1.00 57.69 445 PRO A C 1
ATOM 3580 O O . PRO A 1 445 ? 68.779 20.621 -135.502 1.00 57.69 445 PRO A O 1
ATOM 3583 N N . ASP A 1 446 ? 69.868 22.472 -136.124 1.00 57.38 446 ASP A N 1
ATOM 3584 C CA . ASP A 1 446 ? 71.135 21.784 -136.425 1.00 57.38 446 ASP A CA 1
ATOM 3585 C C . ASP A 1 446 ? 71.824 21.190 -135.179 1.00 57.38 446 ASP A C 1
ATOM 3587 O O . ASP A 1 446 ? 72.583 20.227 -135.290 1.00 57.38 446 ASP A O 1
ATOM 3591 N N . LYS A 1 447 ? 71.545 21.721 -133.978 1.00 58.59 447 LYS A N 1
ATOM 3592 C CA . LYS A 1 447 ? 72.042 21.171 -132.701 1.00 58.59 447 LYS A CA 1
ATOM 3593 C C . LYS A 1 447 ? 71.120 20.121 -132.082 1.00 58.59 447 LYS A C 1
ATOM 3595 O O . LYS A 1 447 ? 71.617 19.228 -131.407 1.00 58.59 447 LYS A O 1
ATOM 3600 N N . ILE A 1 448 ? 69.808 20.197 -132.309 1.00 58.41 448 ILE A N 1
ATOM 3601 C CA . ILE A 1 448 ? 68.846 19.194 -131.820 1.00 58.41 448 ILE A CA 1
ATOM 3602 C C . ILE A 1 448 ? 68.995 17.877 -132.600 1.00 58.41 448 ILE A C 1
ATOM 3604 O O . ILE A 1 448 ? 68.903 16.803 -132.008 1.00 58.41 448 ILE A O 1
ATOM 3608 N N . PHE A 1 449 ? 69.288 17.942 -133.905 1.00 56.72 449 PHE A N 1
ATOM 3609 C CA . PHE A 1 449 ? 69.488 16.753 -134.747 1.00 56.72 449 PHE A CA 1
ATOM 3610 C C . PHE A 1 449 ? 70.958 16.291 -134.857 1.00 56.72 449 PHE A C 1
ATOM 3612 O O . PHE A 1 449 ? 71.227 15.219 -135.401 1.00 56.72 449 PHE A O 1
ATOM 3619 N N . GLY A 1 450 ? 71.913 17.051 -134.308 1.00 51.91 450 GLY A N 1
ATOM 3620 C CA . GLY A 1 450 ? 73.338 16.717 -134.272 1.00 51.91 450 GLY A CA 1
ATOM 3621 C C . GLY A 1 450 ? 73.793 16.146 -132.922 1.00 51.91 450 GLY A C 1
ATOM 3622 O O . GLY A 1 450 ? 74.003 16.897 -131.983 1.00 51.91 450 GLY A O 1
ATOM 3623 N N . ALA A 1 451 ? 74.001 14.825 -132.870 1.00 51.78 451 ALA A N 1
ATOM 3624 C CA . ALA A 1 451 ? 74.710 14.054 -131.832 1.00 51.78 451 ALA A CA 1
ATOM 3625 C C . ALA A 1 451 ? 74.294 14.257 -130.347 1.00 51.78 451 ALA A C 1
ATOM 3627 O O . ALA A 1 451 ? 74.786 15.141 -129.656 1.00 51.78 451 ALA A O 1
ATOM 3628 N N . GLY A 1 452 ? 73.490 13.322 -129.819 1.00 56.44 452 GLY A N 1
ATOM 3629 C CA . GLY A 1 452 ? 73.474 12.924 -128.393 1.00 56.44 452 GLY A CA 1
ATOM 3630 C C . GLY A 1 452 ? 72.706 13.805 -127.402 1.00 56.44 452 GLY A C 1
ATOM 3631 O O . GLY A 1 452 ? 72.362 13.351 -126.317 1.00 56.44 452 GLY A O 1
ATOM 3632 N N . VAL A 1 453 ? 72.366 15.034 -127.771 1.00 60.00 453 VAL A N 1
ATOM 3633 C CA . VAL A 1 453 ? 71.890 16.030 -126.802 1.00 60.00 453 VAL A CA 1
ATOM 3634 C C . VAL A 1 453 ? 70.479 15.742 -126.240 1.00 60.00 453 VAL A C 1
ATOM 3636 O O . VAL A 1 453 ? 70.181 16.041 -125.085 1.00 60.00 453 VAL A O 1
ATOM 3639 N N . LEU A 1 454 ? 69.609 15.111 -127.033 1.00 59.41 454 LEU A N 1
ATOM 3640 C CA . LEU A 1 454 ? 68.265 14.707 -126.599 1.00 59.41 454 LEU A CA 1
ATOM 3641 C C . LEU A 1 454 ? 68.283 13.543 -125.594 1.00 59.41 454 LEU A C 1
ATOM 3643 O O . LEU A 1 454 ? 67.390 13.481 -124.754 1.00 59.41 454 LEU A O 1
ATOM 3647 N N . SER A 1 455 ? 69.278 12.643 -125.639 1.00 62.12 455 SER A N 1
ATOM 3648 C CA . SER A 1 455 ? 69.340 11.534 -124.673 1.00 62.12 455 SER A CA 1
ATOM 3649 C C . SER A 1 455 ? 69.777 12.021 -123.296 1.00 62.12 455 SER A C 1
ATOM 3651 O O . SER A 1 455 ? 69.154 11.652 -122.312 1.00 62.12 455 SER A O 1
ATOM 3653 N N . GLU A 1 456 ? 70.750 12.937 -123.224 1.00 65.00 456 GLU A N 1
ATOM 3654 C CA . GLU A 1 456 ? 71.175 13.533 -121.949 1.00 65.00 456 GLU A CA 1
ATOM 3655 C C . GLU A 1 456 ? 70.042 14.290 -121.244 1.00 65.00 456 GLU A C 1
ATOM 3657 O O . GLU A 1 456 ? 69.981 14.319 -120.017 1.00 65.00 456 GLU A O 1
ATOM 3662 N N . TRP A 1 457 ? 69.132 14.898 -122.008 1.00 67.19 457 TRP A N 1
ATOM 3663 C CA . TRP A 1 457 ? 67.948 15.561 -121.460 1.00 67.19 457 TRP A CA 1
ATOM 3664 C C . TRP A 1 457 ? 66.923 14.571 -120.915 1.00 67.19 457 TRP A C 1
ATOM 3666 O O . TRP A 1 457 ? 66.365 14.788 -119.842 1.00 67.19 457 TRP A O 1
ATOM 3676 N N . VAL A 1 458 ? 66.682 13.480 -121.643 1.00 67.81 458 VAL A N 1
ATOM 3677 C CA . VAL A 1 458 ? 65.777 12.416 -121.198 1.00 67.81 458 VAL A CA 1
ATOM 3678 C C . VAL A 1 458 ? 66.310 11.763 -119.923 1.00 67.81 458 VAL A C 1
ATOM 3680 O O . VAL A 1 458 ? 65.547 11.610 -118.972 1.00 67.81 458 VAL A O 1
ATOM 3683 N N . ASP A 1 459 ? 67.609 11.471 -119.861 1.00 71.12 459 ASP A N 1
ATOM 3684 C CA . ASP A 1 459 ? 68.242 10.877 -118.680 1.00 71.12 459 ASP A CA 1
ATOM 3685 C C . ASP A 1 459 ? 68.157 11.821 -117.467 1.00 71.12 459 ASP A C 1
ATOM 3687 O O . ASP A 1 459 ? 67.760 11.399 -116.383 1.00 71.12 459 ASP A O 1
ATOM 3691 N N . LEU A 1 460 ? 68.390 13.126 -117.660 1.00 70.69 460 LEU A N 1
ATOM 3692 C CA . LEU A 1 460 ? 68.276 14.129 -116.594 1.00 70.69 460 LEU A CA 1
ATOM 3693 C C . LEU A 1 460 ? 66.855 14.230 -116.021 1.00 70.69 460 LEU A C 1
ATOM 3695 O O . LEU A 1 460 ? 66.673 14.350 -114.810 1.00 70.69 460 LEU A O 1
ATOM 3699 N N . VAL A 1 461 ? 65.839 14.196 -116.888 1.00 69.31 461 VAL A N 1
ATOM 3700 C CA . VAL A 1 461 ? 64.429 14.247 -116.476 1.00 69.31 461 VAL A CA 1
ATOM 3701 C C . VAL A 1 461 ? 64.037 12.962 -115.747 1.00 69.31 461 VAL A C 1
ATOM 3703 O O . VAL A 1 461 ? 63.321 13.023 -114.747 1.00 69.31 461 VAL A O 1
ATOM 3706 N N . ILE A 1 462 ? 64.512 11.804 -116.215 1.00 72.25 462 ILE A N 1
ATOM 3707 C CA . ILE A 1 462 ? 64.257 10.512 -115.571 1.00 72.25 462 ILE A CA 1
ATOM 3708 C C . ILE A 1 462 ? 64.893 10.472 -114.179 1.00 72.25 462 ILE A C 1
ATOM 3710 O O . ILE A 1 462 ? 64.198 10.132 -113.222 1.00 72.25 462 ILE A O 1
ATOM 3714 N N . ASP A 1 463 ? 66.156 10.874 -114.040 1.00 72.94 463 ASP A N 1
ATOM 3715 C CA . ASP A 1 463 ? 66.848 10.899 -112.747 1.00 72.94 463 ASP A CA 1
ATOM 3716 C C . ASP A 1 463 ? 66.143 11.827 -111.749 1.00 72.94 463 ASP A C 1
ATOM 3718 O O . ASP A 1 463 ? 65.934 11.461 -110.588 1.00 72.94 463 ASP A O 1
ATOM 3722 N N . LEU A 1 464 ? 65.678 12.992 -112.214 1.00 71.19 464 LEU A N 1
ATOM 3723 C CA . LEU A 1 464 ? 64.938 13.937 -111.380 1.00 71.19 464 LEU A CA 1
ATOM 3724 C C . LEU A 1 464 ? 63.589 13.369 -110.923 1.00 71.19 464 LEU A C 1
ATOM 3726 O O . LEU A 1 464 ? 63.222 13.509 -109.757 1.00 71.19 464 LEU A O 1
ATOM 3730 N N . LEU A 1 465 ? 62.861 12.691 -111.816 1.00 71.69 465 LEU A N 1
ATOM 3731 C CA . LEU A 1 465 ? 61.586 12.045 -111.493 1.00 71.69 465 LEU A CA 1
ATOM 3732 C C . LEU A 1 465 ? 61.763 10.855 -110.541 1.00 71.69 465 LEU A C 1
ATOM 3734 O O . LEU A 1 465 ? 60.911 10.630 -109.678 1.00 71.69 465 LEU A O 1
ATOM 3738 N N . VAL A 1 466 ? 62.857 10.099 -110.665 1.00 72.31 466 VAL A N 1
ATOM 3739 C CA . VAL A 1 466 ? 63.175 8.987 -109.760 1.00 72.31 466 VAL A CA 1
ATOM 3740 C C . VAL A 1 466 ? 63.510 9.505 -108.362 1.00 72.31 466 VAL A C 1
ATOM 3742 O O . VAL A 1 466 ? 62.951 8.986 -107.392 1.00 72.31 466 VAL A O 1
ATOM 3745 N N . ALA A 1 467 ? 64.341 10.547 -108.251 1.00 71.56 467 ALA A N 1
ATOM 3746 C CA . ALA A 1 467 ? 64.660 11.181 -106.972 1.00 71.56 467 ALA A CA 1
ATOM 3747 C C . ALA A 1 467 ? 63.394 11.723 -106.285 1.00 71.56 467 ALA A C 1
ATOM 3749 O O . ALA A 1 467 ? 63.120 11.400 -105.128 1.00 71.56 467 ALA A O 1
ATOM 3750 N N . TYR A 1 468 ? 62.544 12.430 -107.036 1.00 73.19 468 TYR A N 1
ATOM 3751 C CA . TYR A 1 468 ? 61.280 12.951 -106.519 1.00 73.19 468 TYR A CA 1
ATOM 3752 C C . TYR A 1 468 ? 60.324 11.860 -106.049 1.00 73.19 468 TYR A C 1
ATOM 3754 O O . TYR A 1 468 ? 59.675 12.000 -105.016 1.00 73.19 468 TYR A O 1
ATOM 3762 N N . ARG A 1 469 ? 60.219 10.754 -106.791 1.00 72.25 469 ARG A N 1
ATOM 3763 C CA . ARG A 1 469 ? 59.347 9.639 -106.413 1.00 72.25 469 ARG A CA 1
ATOM 3764 C C . ARG A 1 469 ? 59.799 8.985 -105.107 1.00 72.25 469 ARG A C 1
ATOM 3766 O O . ARG A 1 469 ? 58.948 8.560 -104.327 1.00 72.25 469 ARG A O 1
ATOM 3773 N N . GLN A 1 470 ? 61.107 8.898 -104.869 1.00 73.31 470 GLN A N 1
ATOM 3774 C CA . GLN A 1 470 ? 61.653 8.357 -103.624 1.00 73.31 470 GLN A CA 1
ATOM 3775 C C . GLN A 1 470 ? 61.362 9.280 -102.436 1.00 73.31 470 GLN A C 1
ATOM 3777 O O . GLN A 1 470 ? 60.864 8.806 -101.416 1.00 73.31 470 GLN A O 1
ATOM 3782 N N . GLU A 1 471 ? 61.575 10.588 -102.585 1.00 72.94 471 GLU A N 1
ATOM 3783 C CA . GLU A 1 471 ? 61.263 11.564 -101.532 1.00 72.94 471 GLU A CA 1
ATOM 3784 C C . GLU A 1 471 ? 59.759 11.651 -101.251 1.00 72.94 471 GLU A C 1
ATOM 3786 O O . GLU A 1 471 ? 59.345 11.643 -100.092 1.00 72.94 471 GLU A O 1
ATOM 3791 N N . LEU A 1 472 ? 58.921 11.633 -102.293 1.00 71.25 472 LEU A N 1
ATOM 3792 C CA . LEU A 1 472 ? 57.468 11.624 -102.132 1.00 71.25 472 LEU A CA 1
ATOM 3793 C C . LEU A 1 472 ? 56.998 10.343 -101.429 1.00 71.25 472 LEU A C 1
ATOM 3795 O O . LEU A 1 472 ? 56.120 10.401 -100.575 1.00 71.25 472 LEU A O 1
ATOM 3799 N N . SER A 1 473 ? 57.601 9.191 -101.745 1.00 73.38 473 SER A N 1
ATOM 3800 C CA . SER A 1 473 ? 57.317 7.927 -101.057 1.00 73.38 473 SER A CA 1
ATOM 3801 C C . SER A 1 473 ? 57.719 7.973 -99.582 1.00 73.38 473 SER A C 1
ATOM 3803 O O . SER A 1 473 ? 56.997 7.431 -98.746 1.00 73.38 473 SER A O 1
ATOM 3805 N N . PHE A 1 474 ? 58.849 8.606 -99.256 1.00 74.75 474 PHE A N 1
ATOM 3806 C CA . PHE A 1 474 ? 59.294 8.785 -97.877 1.00 74.75 474 PHE A CA 1
ATOM 3807 C C . PHE A 1 474 ? 58.343 9.708 -97.106 1.00 74.75 474 PHE A C 1
ATOM 3809 O O . PHE A 1 474 ? 57.840 9.324 -96.053 1.00 74.75 474 PHE A O 1
ATOM 3816 N N . ALA A 1 475 ? 58.009 10.873 -97.667 1.00 71.50 475 ALA A N 1
ATOM 3817 C CA . ALA A 1 475 ? 57.057 11.807 -97.068 1.00 71.50 475 ALA A CA 1
ATOM 3818 C C . ALA A 1 475 ? 55.680 11.159 -96.846 1.00 71.50 475 ALA A C 1
ATOM 3820 O O . ALA A 1 475 ? 55.101 11.287 -95.770 1.00 71.50 475 ALA A O 1
ATOM 3821 N N . HIS A 1 476 ? 55.187 10.393 -97.823 1.00 75.06 476 HIS A N 1
ATOM 3822 C CA . HIS A 1 476 ? 53.903 9.700 -97.719 1.00 75.06 476 HIS A CA 1
ATOM 3823 C C . HIS A 1 476 ? 53.899 8.631 -96.614 1.00 75.06 476 HIS A C 1
ATOM 3825 O O . HIS A 1 476 ? 52.898 8.464 -95.918 1.00 75.06 476 HIS A O 1
ATOM 3831 N N . GLN A 1 477 ? 55.017 7.926 -96.412 1.00 80.19 477 GLN A N 1
ATOM 3832 C CA . GLN A 1 477 ? 55.149 6.964 -95.317 1.00 80.19 477 GLN A CA 1
ATOM 3833 C C . GLN A 1 477 ? 55.193 7.660 -93.950 1.00 80.19 477 GLN A C 1
ATOM 3835 O O . GLN A 1 477 ? 54.555 7.194 -93.008 1.00 80.19 477 GLN A O 1
ATOM 3840 N N . THR A 1 478 ? 55.893 8.790 -93.844 1.00 77.88 478 THR A N 1
ATOM 3841 C CA . THR A 1 478 ? 55.932 9.595 -92.616 1.00 77.88 478 THR A CA 1
ATOM 3842 C C . THR A 1 478 ? 54.547 10.137 -92.260 1.00 77.88 478 THR A C 1
ATOM 3844 O O . THR A 1 478 ? 54.143 10.041 -91.104 1.00 77.88 478 THR A O 1
ATOM 3847 N N . CYS A 1 479 ? 53.775 10.615 -93.244 1.00 77.06 479 CYS A N 1
ATOM 3848 C CA . CYS A 1 479 ? 52.390 11.038 -93.027 1.00 77.06 479 CYS A CA 1
ATOM 3849 C C . CYS A 1 479 ? 51.513 9.898 -92.492 1.00 77.06 479 CYS A C 1
ATOM 3851 O O . CYS A 1 479 ? 50.818 10.105 -91.504 1.00 77.06 479 CYS A O 1
ATOM 3853 N N . ARG A 1 480 ? 51.600 8.682 -93.053 1.00 81.56 480 ARG A N 1
ATOM 3854 C CA . ARG A 1 480 ? 50.843 7.526 -92.530 1.00 81.56 480 ARG A CA 1
ATOM 3855 C C . ARG A 1 480 ? 51.203 7.171 -91.091 1.00 81.56 480 ARG A C 1
ATOM 3857 O O . ARG A 1 480 ? 50.328 6.802 -90.313 1.00 81.56 480 ARG A O 1
ATOM 3864 N N . ASN A 1 481 ? 52.484 7.255 -90.735 1.00 83.69 481 ASN A N 1
ATOM 3865 C CA . ASN A 1 481 ? 52.917 6.977 -89.368 1.00 83.69 481 ASN A CA 1
ATOM 3866 C C . ASN A 1 481 ? 52.334 8.018 -88.396 1.00 83.69 481 ASN A C 1
ATOM 3868 O O . ASN A 1 481 ? 51.782 7.640 -87.365 1.00 83.69 481 ASN A O 1
ATOM 3872 N N . LEU A 1 482 ? 52.372 9.305 -88.758 1.00 82.19 482 LEU A N 1
ATOM 3873 C CA . LEU A 1 482 ? 51.774 10.377 -87.956 1.00 82.19 482 LEU A CA 1
ATOM 3874 C C . LEU A 1 482 ? 50.248 10.247 -87.853 1.00 82.19 482 LEU A C 1
ATOM 3876 O O . LEU A 1 482 ? 49.696 10.448 -86.777 1.00 82.19 482 LEU A O 1
ATOM 3880 N N . GLU A 1 483 ? 49.560 9.855 -88.928 1.00 83.56 483 GLU A N 1
ATOM 3881 C CA . GLU A 1 483 ? 48.120 9.563 -88.890 1.00 83.56 483 GLU A CA 1
ATOM 3882 C C . GLU A 1 483 ? 47.801 8.437 -87.896 1.00 83.56 483 GLU A C 1
ATOM 3884 O O . GLU A 1 483 ? 46.867 8.563 -87.107 1.00 83.56 483 GLU A O 1
ATOM 3889 N N . SER A 1 484 ? 48.609 7.368 -87.868 1.00 80.44 484 SER A N 1
ATOM 3890 C CA . SER A 1 484 ? 48.427 6.275 -86.903 1.00 80.44 484 SER A CA 1
ATOM 3891 C C . SER A 1 484 ? 48.679 6.701 -85.450 1.00 80.44 484 SER A C 1
ATOM 3893 O O . SER A 1 484 ? 47.984 6.245 -84.542 1.00 80.44 484 SER A O 1
ATOM 3895 N N . GLU A 1 485 ? 49.628 7.614 -85.223 1.00 83.94 485 GLU A N 1
ATOM 3896 C CA . GLU A 1 485 ? 49.925 8.160 -83.898 1.00 83.94 485 GLU A CA 1
ATOM 3897 C C . GLU A 1 485 ? 48.796 9.080 -83.411 1.00 83.94 485 GLU A C 1
ATOM 3899 O O . GLU A 1 485 ? 48.325 8.931 -82.283 1.00 83.94 485 GLU A O 1
ATOM 3904 N N . VAL A 1 486 ? 48.275 9.951 -84.282 1.00 79.75 486 VAL A N 1
ATOM 3905 C CA . VAL A 1 486 ? 47.108 10.801 -83.993 1.00 79.75 486 VAL A CA 1
ATOM 3906 C C . VAL A 1 486 ? 45.875 9.959 -83.659 1.00 79.75 486 VAL A C 1
ATOM 3908 O O . VAL A 1 486 ? 45.158 10.279 -82.712 1.00 79.75 486 VAL A O 1
ATOM 3911 N N . GLU A 1 487 ? 45.644 8.859 -84.375 1.00 83.25 487 GLU A N 1
ATOM 3912 C CA . GLU A 1 487 ? 44.514 7.970 -84.092 1.00 83.25 487 GLU A CA 1
ATOM 3913 C C . GLU A 1 487 ? 44.671 7.255 -82.736 1.00 83.25 487 GLU A C 1
ATOM 3915 O O . GLU A 1 487 ? 43.708 7.122 -81.978 1.00 83.25 487 GLU A O 1
ATOM 3920 N N . SER A 1 488 ? 45.900 6.876 -82.363 1.00 82.56 488 SER A N 1
ATOM 3921 C CA . SER A 1 488 ? 46.180 6.323 -81.031 1.00 82.56 488 SER A CA 1
ATOM 3922 C C . SER A 1 488 ? 45.947 7.345 -79.908 1.00 82.56 488 SER A C 1
ATOM 3924 O O . SER A 1 488 ? 45.392 6.998 -78.864 1.00 82.56 488 SER A O 1
ATOM 3926 N N . LEU A 1 489 ? 46.289 8.619 -80.139 1.00 80.25 489 LEU A N 1
ATOM 3927 C CA . LEU A 1 489 ? 46.059 9.703 -79.184 1.00 80.25 489 LEU A CA 1
ATOM 3928 C C . LEU A 1 489 ? 44.566 10.008 -79.013 1.00 80.25 489 LEU A C 1
ATOM 3930 O O . LEU A 1 489 ? 44.126 10.199 -77.880 1.00 80.25 489 LEU A O 1
ATOM 3934 N N . ARG A 1 490 ? 43.770 9.961 -80.091 1.00 83.75 490 ARG A N 1
ATOM 3935 C CA . ARG A 1 490 ? 42.302 10.070 -79.999 1.00 83.75 490 ARG A CA 1
ATOM 3936 C C . ARG A 1 490 ? 41.701 8.969 -79.131 1.00 83.75 490 ARG A C 1
ATOM 3938 O O . ARG A 1 490 ? 40.852 9.249 -78.292 1.00 83.75 490 ARG A O 1
ATOM 3945 N N . SER A 1 491 ? 42.180 7.732 -79.272 1.00 85.12 491 SER A N 1
ATOM 3946 C CA . SER A 1 491 ? 41.710 6.619 -78.437 1.00 85.12 491 SER A CA 1
ATOM 3947 C C . SER A 1 491 ? 42.019 6.834 -76.947 1.00 85.12 491 SER A C 1
ATOM 3949 O O . SER A 1 491 ? 41.172 6.567 -76.092 1.00 85.12 491 SER A O 1
ATOM 3951 N N . VAL A 1 492 ? 43.198 7.373 -76.617 1.00 80.38 492 VAL A N 1
ATOM 3952 C CA . VAL A 1 492 ? 43.557 7.728 -75.232 1.00 80.38 492 VAL A CA 1
ATOM 3953 C C . VAL A 1 492 ? 42.694 8.882 -74.707 1.00 80.38 492 VAL A C 1
ATOM 3955 O O . VAL A 1 492 ? 42.272 8.862 -73.548 1.00 80.38 492 VAL A O 1
ATOM 3958 N N . GLU A 1 493 ? 42.383 9.869 -75.546 1.00 80.69 493 GLU A N 1
ATOM 3959 C CA . GLU A 1 493 ? 41.510 10.992 -75.194 1.00 80.69 493 GLU A CA 1
ATOM 3960 C C . GLU A 1 493 ? 40.070 10.529 -74.900 1.00 80.69 493 GLU A C 1
ATOM 3962 O O . GLU A 1 493 ? 39.482 10.919 -73.887 1.00 80.69 493 GLU A O 1
ATOM 3967 N N . GLU A 1 494 ? 39.527 9.606 -75.696 1.00 83.94 494 GLU A N 1
ATOM 3968 C CA . GLU A 1 494 ? 38.216 8.989 -75.450 1.00 83.94 494 GLU A CA 1
ATOM 3969 C C . GLU A 1 494 ? 38.178 8.181 -74.141 1.00 83.94 494 GLU A C 1
ATOM 3971 O O . GLU A 1 494 ? 37.218 8.282 -73.364 1.00 83.94 494 GLU A O 1
ATOM 3976 N N . GLN A 1 495 ? 39.235 7.420 -73.841 1.00 82.38 495 GLN A N 1
ATOM 3977 C CA . GLN A 1 495 ? 39.355 6.696 -72.569 1.00 82.38 495 GLN A CA 1
ATOM 3978 C C . GLN A 1 495 ? 39.440 7.657 -71.375 1.00 82.38 495 GLN A C 1
ATOM 3980 O O . GLN A 1 495 ? 38.749 7.461 -70.372 1.00 82.38 495 GLN A O 1
ATOM 3985 N N . SER A 1 496 ? 40.207 8.743 -71.500 1.00 80.00 496 SER A N 1
ATOM 3986 C CA . SER A 1 496 ? 40.300 9.803 -70.487 1.00 80.00 496 SER A CA 1
ATOM 3987 C C . SER A 1 496 ? 38.943 10.471 -70.227 1.00 80.00 496 SER A C 1
ATOM 3989 O O . SER A 1 496 ? 38.536 10.663 -69.076 1.00 80.00 496 SER A O 1
ATOM 3991 N N . HIS A 1 497 ? 38.173 10.751 -71.282 1.00 81.75 497 HIS A N 1
ATOM 3992 C CA . HIS A 1 497 ? 36.818 11.286 -71.148 1.00 81.75 497 HIS A CA 1
ATOM 3993 C C . HIS A 1 497 ? 35.862 10.324 -70.443 1.00 81.75 497 HIS A C 1
ATOM 3995 O O . HIS A 1 497 ? 35.018 10.769 -69.658 1.00 81.75 497 HIS A O 1
ATOM 4001 N N . THR A 1 498 ? 35.998 9.024 -70.692 1.00 82.88 498 THR A N 1
ATOM 4002 C CA . THR A 1 498 ? 35.169 7.993 -70.059 1.00 82.88 498 THR A CA 1
ATOM 4003 C C . THR A 1 498 ? 35.481 7.888 -68.564 1.00 82.88 498 THR A C 1
ATOM 4005 O O . THR A 1 498 ? 34.575 8.035 -67.743 1.00 82.88 498 THR A O 1
ATOM 4008 N N . LEU A 1 499 ? 36.764 7.815 -68.196 1.00 80.81 499 LEU A N 1
ATOM 4009 C CA . LEU A 1 499 ? 37.207 7.826 -66.796 1.00 80.81 499 LEU A CA 1
ATOM 4010 C C . LEU A 1 499 ? 36.806 9.118 -66.064 1.00 80.81 499 LEU A C 1
ATOM 4012 O O . LEU A 1 499 ? 36.404 9.084 -64.903 1.00 80.81 499 LEU A O 1
ATOM 4016 N N . SER A 1 500 ? 36.840 10.271 -66.742 1.00 82.75 500 SER A N 1
ATOM 4017 C CA . SER A 1 500 ? 36.376 11.542 -66.165 1.00 82.75 500 SER A CA 1
ATOM 4018 C C . SER A 1 500 ? 34.871 11.534 -65.861 1.00 82.75 500 SER A C 1
ATOM 4020 O O . SER A 1 500 ? 34.442 12.124 -64.865 1.00 82.75 500 SER A O 1
ATOM 4022 N N . LYS A 1 501 ? 34.054 10.873 -66.694 1.00 82.62 501 LYS A N 1
ATOM 4023 C CA . LYS A 1 501 ? 32.611 10.716 -66.448 1.00 82.62 501 LYS A CA 1
ATOM 4024 C C . LYS A 1 501 ? 32.346 9.776 -65.273 1.00 82.62 501 LYS A C 1
ATOM 4026 O O . LYS A 1 501 ? 31.538 10.119 -64.413 1.00 82.62 501 LYS A O 1
ATOM 4031 N N . GLU A 1 502 ? 33.056 8.655 -65.195 1.00 83.62 502 GLU A N 1
ATOM 4032 C CA . GLU A 1 502 ? 32.947 7.705 -64.081 1.00 83.62 502 GLU A CA 1
ATOM 4033 C C . GLU A 1 502 ? 33.380 8.334 -62.752 1.00 83.62 502 GLU A C 1
ATOM 4035 O O . GLU A 1 502 ? 32.665 8.227 -61.757 1.00 83.62 502 GLU A O 1
ATOM 4040 N N . ALA A 1 503 ? 34.476 9.098 -62.743 1.00 78.19 503 ALA A N 1
ATOM 4041 C CA . ALA A 1 503 ? 34.925 9.831 -61.561 1.00 78.19 503 ALA A CA 1
ATOM 4042 C C . ALA A 1 503 ? 33.891 10.869 -61.086 1.00 78.19 503 ALA A C 1
ATOM 4044 O O . ALA A 1 503 ? 33.671 11.027 -59.884 1.00 78.19 503 ALA A O 1
ATOM 4045 N N . ARG A 1 504 ? 33.210 11.561 -62.013 1.00 78.56 504 ARG A N 1
ATOM 4046 C CA . ARG A 1 504 ? 32.108 12.480 -61.668 1.00 78.56 504 ARG A CA 1
ATOM 4047 C C . ARG A 1 504 ? 30.899 11.738 -61.110 1.00 78.56 504 ARG A C 1
ATOM 4049 O O . ARG A 1 504 ? 30.309 12.212 -60.145 1.00 78.56 504 ARG A O 1
ATOM 4056 N N . HIS A 1 505 ? 30.549 10.587 -61.679 1.00 81.56 505 HIS A N 1
ATOM 4057 C CA . HIS A 1 505 ? 29.456 9.762 -61.170 1.00 81.56 505 HIS A CA 1
ATOM 4058 C C . HIS A 1 505 ? 29.753 9.256 -59.751 1.00 81.56 505 HIS A C 1
ATOM 4060 O O . HIS A 1 505 ? 28.928 9.425 -58.857 1.00 81.56 505 HIS A O 1
ATOM 4066 N N . ALA A 1 506 ? 30.952 8.717 -59.513 1.00 79.62 506 ALA A N 1
ATOM 4067 C CA . ALA A 1 506 ? 31.384 8.267 -58.190 1.00 79.62 506 ALA A CA 1
ATOM 4068 C C . ALA A 1 506 ? 31.395 9.411 -57.162 1.00 79.62 506 ALA A C 1
ATOM 4070 O O . ALA A 1 506 ? 30.954 9.231 -56.029 1.00 79.62 506 ALA A O 1
ATOM 4071 N N . LYS A 1 507 ? 31.829 10.615 -57.564 1.00 82.69 507 LYS A N 1
ATOM 4072 C CA . LYS A 1 507 ? 31.786 11.806 -56.705 1.00 82.69 507 LYS A CA 1
ATOM 4073 C C . LYS A 1 507 ? 30.355 12.211 -56.337 1.00 82.69 507 LYS A C 1
ATOM 4075 O O . LYS A 1 507 ? 30.106 12.569 -55.190 1.00 82.69 507 LYS A O 1
ATOM 4080 N N . ASN A 1 508 ? 29.423 12.143 -57.286 1.00 82.44 508 ASN A N 1
ATOM 4081 C CA . ASN A 1 508 ? 28.020 12.478 -57.040 1.00 82.44 508 ASN A CA 1
ATOM 4082 C C . ASN A 1 508 ? 27.331 11.447 -56.133 1.00 82.44 508 ASN A C 1
ATOM 4084 O O . ASN A 1 508 ? 26.611 11.837 -55.218 1.00 82.44 508 ASN A O 1
ATOM 4088 N N . GLU A 1 509 ? 27.588 10.153 -56.334 1.00 81.69 509 GLU A N 1
ATOM 4089 C CA . GLU A 1 509 ? 27.088 9.095 -55.444 1.00 81.69 509 GLU A CA 1
ATOM 4090 C C . GLU A 1 509 ? 27.676 9.222 -54.032 1.00 81.69 509 GLU A C 1
ATOM 4092 O O . GLU A 1 509 ? 26.938 9.169 -53.051 1.00 81.69 509 GLU A O 1
ATOM 4097 N N . SER A 1 510 ? 28.975 9.513 -53.907 1.00 78.62 510 SER A N 1
ATOM 4098 C CA . SER A 1 510 ? 29.598 9.783 -52.605 1.00 78.62 510 SER A CA 1
ATOM 4099 C C . SER A 1 510 ? 28.961 10.981 -51.894 1.00 78.62 510 SER A C 1
ATOM 4101 O O . SER A 1 510 ? 28.732 10.912 -50.691 1.00 78.62 510 SER A O 1
ATOM 4103 N N . ALA A 1 511 ? 28.652 12.065 -52.614 1.00 81.56 511 ALA A N 1
ATOM 4104 C CA . ALA A 1 511 ? 27.986 13.234 -52.037 1.00 81.56 511 ALA A CA 1
ATOM 4105 C C . ALA A 1 511 ? 26.548 12.920 -51.594 1.00 81.56 511 ALA A C 1
ATOM 4107 O O . ALA A 1 511 ? 26.097 13.404 -50.559 1.00 81.56 511 ALA A O 1
ATOM 4108 N N . LYS A 1 512 ? 25.834 12.073 -52.344 1.00 83.25 512 LYS A N 1
ATOM 4109 C CA . LYS A 1 512 ? 24.478 11.632 -52.001 1.00 83.25 512 LYS A CA 1
ATOM 4110 C C . LYS A 1 512 ? 24.463 10.759 -50.746 1.00 83.25 512 LYS A C 1
ATOM 4112 O O . LYS A 1 512 ? 23.636 10.991 -49.869 1.00 83.25 512 LYS A O 1
ATOM 4117 N N . ILE A 1 513 ? 25.396 9.811 -50.638 1.00 81.94 513 ILE A N 1
ATOM 4118 C CA . ILE A 1 513 ? 25.568 8.976 -49.440 1.00 81.94 513 ILE A CA 1
ATOM 4119 C C . ILE A 1 513 ? 25.942 9.849 -48.239 1.00 81.94 513 ILE A C 1
ATOM 4121 O O . ILE A 1 513 ? 25.380 9.678 -47.161 1.00 81.94 513 ILE A O 1
ATOM 4125 N N . GLN A 1 514 ? 26.831 10.828 -48.428 1.00 84.94 514 GLN A N 1
ATOM 4126 C CA . GLN A 1 514 ? 27.200 11.763 -47.368 1.00 84.94 514 GLN A CA 1
ATOM 4127 C C . GLN A 1 514 ? 25.997 12.586 -46.880 1.00 84.94 514 GLN A C 1
ATOM 4129 O O . GLN A 1 514 ? 25.765 12.653 -45.677 1.00 84.94 514 GLN A O 1
ATOM 4134 N N . MET A 1 515 ? 25.181 13.136 -47.786 1.00 81.44 515 MET A N 1
ATOM 4135 C CA . MET A 1 515 ? 23.961 13.863 -47.407 1.00 81.44 515 MET A CA 1
ATOM 4136 C C . MET A 1 515 ? 22.939 12.977 -46.684 1.00 81.44 515 MET A C 1
ATOM 4138 O O . MET A 1 515 ? 22.273 13.439 -45.761 1.00 81.44 515 MET A O 1
ATOM 4142 N N . GLN A 1 516 ? 22.797 11.711 -47.089 1.00 82.94 516 GLN A N 1
ATOM 4143 C CA . GLN A 1 516 ? 21.923 10.757 -46.397 1.00 82.94 516 GLN A CA 1
ATOM 4144 C C . GLN A 1 516 ? 22.423 10.468 -44.980 1.00 82.94 516 GLN A C 1
ATOM 4146 O O . GLN A 1 516 ? 21.630 10.481 -44.043 1.00 82.94 516 GLN A O 1
ATOM 4151 N N . PHE A 1 517 ? 23.733 10.279 -44.814 1.00 83.88 517 PHE A N 1
ATOM 4152 C CA . PHE A 1 517 ? 24.336 10.046 -43.506 1.00 83.88 517 PHE A CA 1
ATOM 4153 C C . PHE A 1 517 ? 24.188 11.263 -42.584 1.00 83.88 517 PHE A C 1
ATOM 4155 O O . PHE A 1 517 ? 23.812 11.105 -41.429 1.00 83.88 517 PHE A O 1
ATOM 4162 N N . GLU A 1 518 ? 24.409 12.478 -43.096 1.00 83.94 518 GLU A N 1
ATOM 4163 C CA . GLU A 1 518 ? 24.215 13.726 -42.344 1.00 83.94 518 GLU A CA 1
ATOM 4164 C C . GLU A 1 518 ? 22.748 13.919 -41.917 1.00 83.94 518 GLU A C 1
ATOM 4166 O O . GLU A 1 518 ? 22.486 14.310 -40.780 1.00 83.94 518 GLU A O 1
ATOM 4171 N N . ALA A 1 519 ? 21.782 13.581 -42.780 1.00 82.44 519 ALA A N 1
ATOM 4172 C CA . ALA A 1 519 ? 20.359 13.637 -42.443 1.00 82.44 519 ALA A CA 1
ATOM 4173 C C . ALA A 1 519 ? 19.955 12.600 -41.377 1.00 82.44 519 ALA A C 1
ATOM 4175 O O . ALA A 1 519 ? 19.184 12.917 -40.470 1.00 82.44 519 ALA A O 1
ATOM 4176 N N . GLU A 1 520 ? 20.487 11.376 -41.449 1.00 85.69 520 GLU A N 1
ATOM 4177 C CA . GLU A 1 520 ? 20.276 10.357 -40.412 1.00 85.69 520 GLU A CA 1
ATOM 4178 C C . GLU A 1 520 ? 20.911 10.750 -39.074 1.00 85.69 520 GLU A C 1
ATOM 4180 O O . GLU A 1 520 ? 20.339 10.472 -38.018 1.00 85.69 520 GLU A O 1
ATOM 4185 N N . LEU A 1 521 ? 22.075 11.405 -39.105 1.00 83.50 521 LEU A N 1
ATOM 4186 C CA . LEU A 1 521 ? 22.756 11.884 -37.904 1.00 83.50 521 LEU A CA 1
ATOM 4187 C C . LEU A 1 521 ? 21.950 12.992 -37.223 1.00 83.50 521 LEU A C 1
ATOM 4189 O O . LEU A 1 521 ? 21.700 12.893 -36.026 1.00 83.50 521 LEU A O 1
ATOM 4193 N N . ALA A 1 522 ? 21.456 13.964 -37.996 1.00 82.06 522 ALA A N 1
ATOM 4194 C CA . ALA A 1 522 ? 20.596 15.032 -37.490 1.00 82.06 522 ALA A CA 1
ATOM 4195 C C . ALA A 1 522 ? 19.302 14.484 -36.860 1.00 82.06 522 ALA A C 1
ATOM 4197 O O . ALA A 1 522 ? 18.932 14.879 -35.758 1.00 82.06 522 ALA A O 1
ATOM 4198 N N . LEU A 1 523 ? 18.651 13.509 -37.508 1.00 87.81 523 LEU A N 1
ATOM 4199 C CA . LEU A 1 523 ? 17.452 12.870 -36.958 1.00 87.81 523 LEU A CA 1
ATOM 4200 C C . LEU A 1 523 ? 17.741 12.144 -35.632 1.00 87.81 523 LEU A C 1
ATOM 4202 O O . LEU A 1 523 ? 16.955 12.235 -34.689 1.00 87.81 523 LEU A O 1
ATOM 4206 N N . LYS A 1 524 ? 18.867 11.424 -35.543 1.00 83.38 524 LYS A N 1
ATOM 4207 C CA . LYS A 1 524 ? 19.281 10.747 -34.303 1.00 83.38 524 LYS A CA 1
ATOM 4208 C C . LYS A 1 524 ? 19.618 11.742 -33.196 1.00 83.38 524 LYS A C 1
ATOM 4210 O O . LYS A 1 524 ? 19.308 11.475 -32.039 1.00 83.38 524 LYS A O 1
ATOM 4215 N N . GLU A 1 525 ? 20.213 12.877 -33.537 1.00 85.88 525 GLU A N 1
ATOM 4216 C CA . GLU A 1 525 ? 20.549 13.937 -32.589 1.00 85.88 525 GLU A CA 1
ATOM 4217 C C . GLU A 1 525 ? 19.289 14.612 -32.021 1.00 85.88 525 GLU A C 1
ATOM 4219 O O . GLU A 1 525 ? 19.175 14.771 -30.804 1.00 85.88 525 GLU A O 1
ATOM 4224 N N . ASP A 1 526 ? 18.278 14.873 -32.855 1.00 84.38 526 ASP A N 1
ATOM 4225 C CA . ASP A 1 526 ? 16.966 15.365 -32.408 1.00 84.38 526 ASP A CA 1
ATOM 4226 C C . ASP A 1 526 ? 16.257 14.365 -31.475 1.00 84.38 526 ASP A C 1
ATOM 4228 O O . ASP A 1 526 ? 15.674 14.750 -30.453 1.00 84.38 526 ASP A O 1
ATOM 4232 N N . MET A 1 527 ? 16.330 13.065 -31.788 1.00 83.06 527 MET A N 1
ATOM 4233 C CA . MET A 1 527 ? 15.795 12.007 -30.924 1.00 83.06 527 MET A CA 1
ATOM 4234 C C . MET A 1 527 ? 16.536 11.930 -29.583 1.00 83.06 527 MET A C 1
ATOM 4236 O O . MET A 1 527 ? 15.888 11.813 -28.540 1.00 83.06 527 MET A O 1
ATOM 4240 N N . LEU A 1 528 ? 17.870 12.047 -29.588 1.00 77.81 528 LEU A N 1
ATOM 4241 C CA . LEU A 1 528 ? 18.677 12.099 -28.367 1.00 77.81 528 LEU A CA 1
ATOM 4242 C C . LEU A 1 528 ? 18.252 13.279 -27.483 1.00 77.81 528 LEU A C 1
ATOM 4244 O O . LEU A 1 528 ? 17.952 13.095 -26.303 1.00 77.81 528 LEU A O 1
ATOM 4248 N N . GLN A 1 529 ? 18.112 14.475 -28.058 1.00 82.19 529 GLN A N 1
ATOM 4249 C CA . GLN A 1 529 ? 17.671 15.657 -27.313 1.00 82.19 529 GLN A CA 1
ATOM 4250 C C . GLN A 1 529 ? 16.253 15.519 -26.736 1.00 82.19 529 GLN A C 1
ATOM 4252 O O . GLN A 1 529 ? 15.960 16.069 -25.670 1.00 82.19 529 GLN A O 1
ATOM 4257 N N . ALA A 1 530 ? 15.344 14.824 -27.425 1.00 80.69 530 ALA A N 1
ATOM 4258 C CA . ALA A 1 530 ? 13.982 14.606 -26.940 1.00 80.69 530 ALA A CA 1
ATOM 4259 C C . ALA A 1 530 ? 13.948 13.725 -25.683 1.00 80.69 530 ALA A C 1
ATOM 4261 O O . ALA A 1 530 ? 13.298 14.077 -24.698 1.00 80.69 530 ALA A O 1
ATOM 4262 N N . VAL A 1 531 ? 14.692 12.624 -25.685 1.00 76.19 531 VAL A N 1
ATOM 4263 C CA . VAL A 1 531 ? 14.769 11.719 -24.531 1.00 76.19 531 VAL A CA 1
ATOM 4264 C C . VAL A 1 531 ? 15.565 12.342 -23.386 1.00 76.19 531 VAL A C 1
ATOM 4266 O O . VAL A 1 531 ? 15.193 12.149 -22.232 1.00 76.19 531 VAL A O 1
ATOM 4269 N N . GLU A 1 532 ? 16.607 13.138 -23.656 1.00 79.06 532 GLU A N 1
ATOM 4270 C CA . GLU A 1 532 ? 17.297 13.888 -22.597 1.00 79.06 532 GLU A CA 1
ATOM 4271 C C . GLU A 1 532 ? 16.334 14.800 -21.830 1.00 79.06 532 GLU A C 1
ATOM 4273 O O . GLU A 1 532 ? 16.396 14.882 -20.600 1.00 79.06 532 GLU A O 1
ATOM 4278 N N . ARG A 1 533 ? 15.418 15.470 -22.541 1.00 80.94 533 ARG A N 1
ATOM 4279 C CA . ARG A 1 533 ? 14.382 16.302 -21.915 1.00 80.94 533 ARG A CA 1
ATOM 4280 C C . ARG A 1 533 ? 13.451 15.476 -21.028 1.00 80.94 533 ARG A C 1
ATOM 4282 O O . ARG A 1 533 ? 13.137 15.905 -19.919 1.00 80.94 533 ARG A O 1
ATOM 4289 N N . GLU A 1 534 ? 13.045 14.294 -21.477 1.00 79.75 534 GLU A N 1
ATOM 4290 C CA . GLU A 1 534 ? 12.163 13.415 -20.707 1.00 79.75 534 GLU A CA 1
ATOM 4291 C C . GLU A 1 534 ? 12.866 12.801 -19.483 1.00 79.75 534 GLU A C 1
ATOM 4293 O O . GLU A 1 534 ? 12.288 12.755 -18.396 1.00 79.75 534 GLU A O 1
ATOM 4298 N N . LEU A 1 535 ? 14.138 12.411 -19.619 1.00 74.94 535 LEU A N 1
ATOM 4299 C CA . LEU A 1 535 ? 14.978 11.952 -18.509 1.00 74.94 535 LEU A CA 1
ATOM 4300 C C . LEU A 1 535 ? 15.106 13.027 -17.432 1.00 74.94 535 LEU A C 1
ATOM 4302 O O . LEU A 1 535 ? 14.884 12.734 -16.262 1.00 74.94 535 LEU A O 1
ATOM 4306 N N . ARG A 1 536 ? 15.384 14.282 -17.810 1.00 78.94 536 ARG A N 1
ATOM 4307 C CA . ARG A 1 536 ? 15.444 15.394 -16.845 1.00 78.94 536 ARG A CA 1
ATOM 4308 C C . ARG A 1 536 ? 14.124 15.565 -16.091 1.00 78.94 536 ARG A C 1
ATOM 4310 O O . ARG A 1 536 ? 14.147 15.744 -14.875 1.00 78.94 536 ARG A O 1
ATOM 4317 N N . ALA A 1 537 ? 12.987 15.456 -16.780 1.00 80.00 537 ALA A N 1
ATOM 4318 C CA . ALA A 1 537 ? 11.671 15.534 -16.146 1.00 80.00 537 ALA A CA 1
ATOM 4319 C C . ALA A 1 537 ? 11.436 14.382 -15.150 1.00 80.00 537 ALA A C 1
ATOM 4321 O O . ALA A 1 537 ? 11.004 14.616 -14.023 1.00 80.00 537 ALA A O 1
ATOM 4322 N N . ARG A 1 538 ? 11.781 13.141 -15.517 1.00 76.44 538 ARG A N 1
ATOM 4323 C CA . ARG A 1 538 ? 11.636 11.981 -14.619 1.00 76.44 538 ARG A CA 1
ATOM 4324 C C . ARG A 1 538 ? 12.576 12.044 -13.418 1.00 76.44 538 ARG A C 1
ATOM 4326 O O . ARG A 1 538 ? 12.146 11.730 -12.312 1.00 76.44 538 ARG A O 1
ATOM 4333 N N . THR A 1 539 ? 13.817 12.491 -13.603 1.00 81.44 539 THR A N 1
ATOM 4334 C CA . THR A 1 539 ? 14.758 12.708 -12.494 1.00 81.44 539 THR A CA 1
ATOM 4335 C C . THR A 1 539 ? 14.227 13.762 -11.525 1.00 81.44 539 THR A C 1
ATOM 4337 O O . THR A 1 539 ? 14.302 13.560 -10.316 1.00 81.44 539 THR A O 1
ATOM 4340 N N . SER A 1 540 ? 13.617 14.840 -12.031 1.00 83.94 540 SER A N 1
ATOM 4341 C CA . SER A 1 540 ? 12.946 15.839 -11.187 1.00 83.94 540 SER A CA 1
ATOM 4342 C C . SER A 1 540 ? 11.830 15.212 -10.344 1.00 83.94 540 SER A C 1
ATOM 4344 O O . SER A 1 540 ? 11.790 15.415 -9.132 1.00 83.94 540 SER A O 1
ATOM 4346 N N . ASN A 1 541 ? 10.978 14.384 -10.955 1.00 83.81 541 ASN A N 1
ATOM 4347 C CA . ASN A 1 541 ? 9.892 13.701 -10.246 1.00 83.81 541 ASN A CA 1
ATOM 4348 C C . ASN A 1 541 ? 10.414 12.698 -9.200 1.00 83.81 541 ASN A C 1
ATOM 4350 O O . ASN A 1 541 ? 9.831 12.572 -8.127 1.00 83.81 541 ASN A O 1
ATOM 4354 N N . LEU A 1 542 ? 11.520 11.998 -9.481 1.00 82.81 542 LEU A N 1
ATOM 4355 C CA . LEU A 1 542 ? 12.148 11.070 -8.534 1.00 82.81 542 LEU A CA 1
ATOM 4356 C C . LEU A 1 542 ? 12.707 11.808 -7.307 1.00 82.81 542 LEU A C 1
ATOM 4358 O O . LEU A 1 542 ? 12.539 11.353 -6.179 1.00 82.81 542 LEU A O 1
ATOM 4362 N N . VAL A 1 543 ? 13.344 12.965 -7.516 1.00 84.62 543 VAL A N 1
ATOM 4363 C CA . VAL A 1 543 ? 13.831 13.822 -6.423 1.00 84.62 543 VAL A CA 1
ATOM 4364 C C . VAL A 1 543 ? 12.667 14.294 -5.547 1.00 84.62 543 VAL A C 1
ATOM 4366 O O . VAL A 1 543 ? 12.773 14.292 -4.319 1.00 84.62 543 VAL A O 1
ATOM 4369 N N . GLU A 1 544 ? 11.537 14.646 -6.155 1.00 82.00 544 GLU A N 1
ATOM 4370 C CA . GLU A 1 544 ? 10.330 15.040 -5.429 1.00 82.00 544 GLU A CA 1
ATOM 4371 C C . GLU A 1 544 ? 9.708 13.865 -4.656 1.00 82.00 544 GLU A C 1
ATOM 4373 O O . GLU A 1 544 ? 9.382 14.008 -3.476 1.00 82.00 544 GLU A O 1
ATOM 4378 N N . ALA A 1 545 ? 9.669 12.668 -5.250 1.00 78.25 545 ALA A N 1
ATOM 4379 C CA . ALA A 1 545 ? 9.247 11.449 -4.565 1.00 78.25 545 ALA A CA 1
ATOM 4380 C C . ALA A 1 545 ? 10.149 11.125 -3.357 1.00 78.25 545 ALA A C 1
ATOM 4382 O O . ALA A 1 545 ? 9.642 10.881 -2.262 1.00 78.25 545 ALA A O 1
ATOM 4383 N N . HIS A 1 546 ? 11.476 11.216 -3.487 1.00 80.19 546 HIS A N 1
ATOM 4384 C CA . HIS A 1 546 ? 12.391 11.027 -2.354 1.00 80.19 546 HIS A CA 1
ATOM 4385 C C . HIS A 1 546 ? 12.165 12.050 -1.236 1.00 80.19 546 HIS A C 1
ATOM 4387 O O . HIS A 1 546 ? 12.219 11.700 -0.057 1.00 80.19 546 HIS A O 1
ATOM 4393 N N . LYS A 1 547 ? 11.838 13.301 -1.580 1.00 86.50 547 LYS A N 1
ATOM 4394 C CA . LYS A 1 547 ? 11.468 14.320 -0.592 1.00 86.50 547 LYS A CA 1
ATOM 4395 C C . LYS A 1 547 ? 10.190 13.942 0.164 1.00 86.50 547 LYS A C 1
ATOM 4397 O O . LYS A 1 547 ? 10.143 14.117 1.380 1.00 86.50 547 LYS A O 1
ATOM 4402 N N . THR A 1 548 ? 9.181 13.393 -0.519 1.00 86.62 548 THR A N 1
ATOM 4403 C CA . THR A 1 548 ? 7.956 12.909 0.147 1.00 86.62 548 THR A CA 1
ATOM 4404 C C . THR A 1 548 ? 8.213 11.692 1.038 1.00 86.62 548 THR A C 1
ATOM 4406 O O . THR A 1 548 ? 7.686 11.634 2.146 1.00 86.62 548 THR A O 1
ATOM 4409 N N . ILE A 1 549 ? 9.086 10.767 0.623 1.00 81.50 549 ILE A N 1
ATOM 4410 C CA . ILE A 1 549 ? 9.485 9.612 1.443 1.00 81.50 549 ILE A CA 1
ATOM 4411 C C . ILE A 1 549 ? 10.184 10.087 2.721 1.00 81.50 549 ILE A C 1
ATOM 4413 O O . ILE A 1 549 ? 9.785 9.686 3.811 1.00 81.50 549 ILE A O 1
ATOM 4417 N N . ALA A 1 550 ? 11.130 11.024 2.620 1.00 85.56 550 ALA A N 1
ATOM 4418 C CA . ALA A 1 550 ? 11.800 11.599 3.787 1.00 85.56 550 ALA A CA 1
ATOM 4419 C C . ALA A 1 550 ? 10.819 12.302 4.753 1.00 85.56 550 ALA A C 1
ATOM 4421 O O . ALA A 1 550 ? 10.982 12.242 5.973 1.00 85.56 550 ALA A O 1
ATOM 4422 N N . GLN A 1 551 ? 9.770 12.950 4.231 1.00 86.62 551 GLN A N 1
ATOM 4423 C CA . GLN A 1 551 ? 8.705 13.538 5.056 1.00 86.62 551 GLN A CA 1
ATOM 4424 C C . GLN A 1 551 ? 7.869 12.470 5.774 1.00 86.62 551 GLN A C 1
ATOM 4426 O O . GLN A 1 551 ? 7.553 12.633 6.955 1.00 86.62 551 GLN A O 1
ATOM 4431 N N . LEU A 1 552 ? 7.535 11.370 5.093 1.00 84.44 552 LEU A N 1
ATOM 4432 C CA . LEU A 1 552 ? 6.818 10.243 5.692 1.00 84.44 552 LEU A CA 1
ATOM 4433 C C . LEU A 1 552 ? 7.659 9.542 6.764 1.00 84.44 552 LEU A C 1
ATOM 4435 O O . LEU A 1 552 ? 7.132 9.211 7.824 1.00 84.44 552 LEU A O 1
ATOM 4439 N N . GLU A 1 553 ? 8.963 9.375 6.546 1.00 86.75 553 GLU A N 1
ATOM 4440 C CA . GLU A 1 553 ? 9.890 8.824 7.541 1.00 86.75 553 GLU A CA 1
ATOM 4441 C C . GLU A 1 553 ? 9.983 9.712 8.788 1.00 86.75 553 GLU A C 1
ATOM 4443 O O . GLU A 1 553 ? 9.921 9.211 9.913 1.00 86.75 553 GLU A O 1
ATOM 4448 N N . ALA A 1 554 ? 10.051 11.036 8.610 1.00 85.75 554 ALA A N 1
ATOM 4449 C CA . ALA A 1 554 ? 10.017 11.986 9.720 1.00 85.75 554 ALA A CA 1
ATOM 4450 C C . ALA A 1 554 ? 8.690 11.920 10.500 1.00 85.75 554 ALA A C 1
ATOM 4452 O O . ALA A 1 554 ? 8.689 11.951 11.733 1.00 85.75 554 ALA A O 1
ATOM 4453 N N . CYS A 1 555 ? 7.563 11.777 9.796 1.00 83.81 555 CYS A N 1
ATOM 4454 C CA . CYS A 1 555 ? 6.244 11.620 10.408 1.00 83.81 555 CYS A CA 1
ATOM 4455 C C . CYS A 1 555 ? 6.131 10.298 11.186 1.00 83.81 555 CYS A C 1
ATOM 4457 O O . CYS A 1 555 ? 5.697 10.289 12.337 1.00 83.81 555 CYS A O 1
ATOM 4459 N N . ASN A 1 556 ? 6.602 9.193 10.606 1.00 86.31 556 ASN A N 1
ATOM 4460 C CA . ASN A 1 556 ? 6.621 7.885 11.256 1.00 86.31 556 ASN A CA 1
ATOM 4461 C C . ASN A 1 556 ? 7.484 7.895 12.527 1.00 86.31 556 ASN A C 1
ATOM 4463 O O . ASN A 1 556 ? 7.073 7.373 13.562 1.00 86.31 556 ASN A O 1
ATOM 4467 N N . LYS A 1 557 ? 8.643 8.563 12.489 1.00 88.50 557 LYS A N 1
ATOM 4468 C CA . LYS A 1 557 ? 9.484 8.757 13.675 1.00 88.50 557 LYS A CA 1
ATOM 4469 C C . LYS A 1 557 ? 8.753 9.536 14.774 1.00 88.50 557 LYS A C 1
ATOM 4471 O O . LYS A 1 557 ? 8.748 9.102 15.919 1.00 88.50 557 LYS A O 1
ATOM 4476 N N . SER A 1 558 ? 8.055 10.619 14.420 1.00 89.31 558 SER A N 1
ATOM 4477 C CA . SER A 1 558 ? 7.221 11.365 15.374 1.00 89.31 558 SER A CA 1
ATOM 4478 C C . SER A 1 558 ? 6.115 10.501 15.991 1.00 89.31 558 SER A C 1
ATOM 4480 O O . SER A 1 558 ? 5.814 10.657 17.173 1.00 89.31 558 SER A O 1
ATOM 4482 N N . PHE A 1 559 ? 5.493 9.605 15.219 1.00 82.94 559 PHE A N 1
ATOM 4483 C CA . PHE A 1 559 ? 4.492 8.678 15.751 1.00 82.94 559 PHE A CA 1
ATOM 4484 C C . PHE A 1 559 ? 5.109 7.648 16.699 1.00 82.94 559 PHE A C 1
ATOM 4486 O O . PHE A 1 559 ? 4.536 7.376 17.751 1.00 82.94 559 PHE A O 1
ATOM 4493 N N . GLN A 1 560 ? 6.285 7.107 16.375 1.00 86.00 560 GLN A N 1
ATOM 4494 C CA . GLN A 1 560 ? 7.010 6.208 17.276 1.00 86.00 560 GLN A CA 1
ATOM 4495 C C . GLN A 1 560 ? 7.373 6.898 18.596 1.00 86.00 560 GLN A C 1
ATOM 4497 O O . GLN A 1 560 ? 7.169 6.310 19.657 1.00 86.00 560 GLN A O 1
ATOM 4502 N N . ASP A 1 561 ? 7.820 8.153 18.545 1.00 88.12 561 ASP A N 1
ATOM 4503 C CA . ASP A 1 561 ? 8.118 8.944 19.742 1.00 88.12 561 ASP A CA 1
ATOM 4504 C C . ASP A 1 561 ? 6.852 9.173 20.596 1.00 88.12 561 ASP A C 1
ATOM 4506 O O . ASP A 1 561 ? 6.895 9.059 21.823 1.00 88.12 561 ASP A O 1
ATOM 4510 N N . GLN A 1 562 ? 5.696 9.433 19.969 1.00 88.06 562 GLN A N 1
ATOM 4511 C CA . GLN A 1 562 ? 4.408 9.552 20.671 1.00 88.06 562 GLN A CA 1
ATOM 4512 C C . GLN A 1 562 ? 3.955 8.229 21.302 1.00 88.06 562 GLN A C 1
ATOM 4514 O O . GLN A 1 562 ? 3.462 8.226 22.430 1.00 88.06 562 GLN A O 1
ATOM 4519 N N . ILE A 1 563 ? 4.136 7.104 20.606 1.00 85.62 563 ILE A N 1
ATOM 4520 C CA . ILE A 1 563 ? 3.824 5.773 21.144 1.00 85.62 563 ILE A CA 1
ATOM 4521 C C . ILE A 1 563 ? 4.694 5.488 22.370 1.00 85.62 563 ILE A C 1
ATOM 4523 O O . ILE A 1 563 ? 4.159 5.103 23.406 1.00 85.62 563 ILE A O 1
ATOM 4527 N N . GLN A 1 564 ? 6.001 5.760 22.303 1.00 87.31 564 GLN A N 1
ATOM 4528 C CA . GLN A 1 564 ? 6.899 5.594 23.450 1.00 87.31 564 GLN A CA 1
ATOM 4529 C C . GLN A 1 564 ? 6.483 6.473 24.638 1.00 87.31 564 GLN A C 1
ATOM 4531 O O . GLN A 1 564 ? 6.473 6.006 25.776 1.00 87.31 564 GLN A O 1
ATOM 4536 N N . GLN A 1 565 ? 6.068 7.721 24.394 1.00 88.62 565 GLN A N 1
ATOM 4537 C CA . GLN A 1 565 ? 5.535 8.586 25.453 1.00 88.62 565 GLN A CA 1
ATOM 4538 C C . GLN A 1 565 ? 4.261 8.015 26.087 1.00 88.62 565 GLN A C 1
ATOM 4540 O O . GLN A 1 565 ? 4.122 8.039 27.311 1.00 88.62 565 GLN A O 1
ATOM 4545 N N . LEU A 1 566 ? 3.337 7.483 25.283 1.00 83.75 566 LEU A N 1
ATOM 4546 C CA . LEU A 1 566 ? 2.120 6.850 25.790 1.00 83.75 566 LEU A CA 1
ATOM 4547 C C . LEU A 1 566 ? 2.431 5.583 26.593 1.00 83.75 566 LEU A C 1
ATOM 4549 O O . LEU A 1 566 ? 1.841 5.387 27.654 1.00 83.75 566 LEU A O 1
ATOM 4553 N N . GLU A 1 567 ? 3.379 4.759 26.149 1.00 88.69 567 GLU A N 1
ATOM 4554 C CA . GLU A 1 567 ? 3.842 3.579 26.888 1.00 88.69 567 GLU A CA 1
ATOM 4555 C C . GLU A 1 567 ? 4.466 3.958 28.241 1.00 88.69 567 GLU A C 1
ATOM 4557 O O . GLU A 1 567 ? 4.176 3.323 29.259 1.00 88.69 567 GLU A O 1
ATOM 4562 N N . GLU A 1 568 ? 5.270 5.025 28.286 1.00 89.62 568 GLU A N 1
ATOM 4563 C CA . GLU A 1 568 ? 5.857 5.565 29.517 1.00 89.62 568 GLU A CA 1
ATOM 4564 C C . GLU A 1 568 ? 4.766 6.071 30.480 1.00 89.62 568 GLU A C 1
ATOM 4566 O O . GLU A 1 568 ? 4.778 5.751 31.672 1.00 89.62 568 GLU A O 1
ATOM 4571 N N . LEU A 1 569 ? 3.766 6.799 29.967 1.00 86.56 569 LEU A N 1
ATOM 4572 C CA . LEU A 1 569 ? 2.608 7.246 30.748 1.00 86.56 569 LEU A CA 1
ATOM 4573 C C . LEU A 1 569 ? 1.795 6.065 31.286 1.00 86.56 569 LEU A C 1
ATOM 4575 O O . LEU A 1 569 ? 1.398 6.074 32.454 1.00 86.56 569 LEU A O 1
ATOM 4579 N N . PHE A 1 570 ? 1.597 5.024 30.479 1.00 84.38 570 PHE A N 1
ATOM 4580 C CA . PHE A 1 570 ? 0.885 3.817 30.893 1.00 84.38 570 PHE A CA 1
ATOM 4581 C C . PHE A 1 570 ? 1.645 3.068 31.990 1.00 84.38 570 PHE A C 1
ATOM 4583 O O . PHE A 1 570 ? 1.059 2.621 32.978 1.00 84.38 570 PHE A O 1
ATOM 4590 N N . LYS A 1 571 ? 2.972 2.977 31.863 1.00 87.06 571 LYS A N 1
ATOM 4591 C CA . LYS A 1 571 ? 3.855 2.372 32.865 1.00 87.06 571 LYS A CA 1
ATOM 4592 C C . LYS A 1 571 ? 3.820 3.142 34.187 1.00 87.06 571 LYS A C 1
ATOM 4594 O O . LYS A 1 571 ? 3.732 2.522 35.248 1.00 87.06 571 LYS A O 1
ATOM 4599 N N . ASN A 1 572 ? 3.815 4.473 34.125 1.00 84.56 572 ASN A N 1
ATOM 4600 C CA . ASN A 1 572 ? 3.698 5.342 35.296 1.00 84.56 572 ASN A CA 1
ATOM 4601 C C . ASN A 1 572 ? 2.316 5.237 35.955 1.00 84.56 572 ASN A C 1
ATOM 4603 O O . ASN A 1 572 ? 2.229 5.124 37.177 1.00 84.56 572 ASN A O 1
ATOM 4607 N N . SER A 1 573 ? 1.243 5.200 35.159 1.00 87.00 573 SER A N 1
ATOM 4608 C CA . SER A 1 573 ? -0.120 4.986 35.656 1.00 87.00 573 SER A CA 1
ATOM 4609 C C . SER A 1 573 ? -0.240 3.635 36.359 1.00 87.00 573 SER A C 1
ATOM 4611 O O . SER A 1 573 ? -0.685 3.576 37.504 1.00 87.00 573 SER A O 1
ATOM 4613 N N . LYS A 1 574 ? 0.252 2.558 35.734 1.00 86.00 574 LYS A N 1
ATOM 4614 C CA . LYS A 1 574 ? 0.264 1.215 36.324 1.00 86.00 574 LYS A CA 1
ATOM 4615 C C . LYS A 1 574 ? 1.002 1.186 37.663 1.00 86.00 574 LYS A C 1
ATOM 4617 O O . LYS A 1 574 ? 0.481 0.630 38.622 1.00 86.00 574 LYS A O 1
ATOM 4622 N N . ALA A 1 575 ? 2.170 1.823 37.755 1.00 82.75 575 ALA A N 1
ATOM 4623 C CA . ALA A 1 575 ? 2.905 1.936 39.014 1.00 82.75 575 ALA A CA 1
ATOM 4624 C C . ALA A 1 575 ? 2.120 2.713 40.092 1.00 82.75 575 ALA A C 1
ATOM 4626 O O . ALA A 1 575 ? 2.164 2.342 41.267 1.00 82.75 575 ALA A O 1
ATOM 4627 N N . GLY A 1 576 ? 1.372 3.750 39.697 1.00 84.31 576 GLY A N 1
ATOM 4628 C CA . GLY A 1 576 ? 0.450 4.482 40.570 1.00 84.31 576 GLY A CA 1
ATOM 4629 C C . GLY A 1 576 ? -0.659 3.589 41.129 1.00 84.31 576 GLY A C 1
ATOM 4630 O O . GLY A 1 576 ? -0.807 3.496 42.348 1.00 84.31 576 GLY A O 1
ATOM 4631 N N . TRP A 1 577 ? -1.355 2.855 40.257 1.00 82.25 577 TRP A N 1
ATOM 4632 C CA . TRP A 1 577 ? -2.394 1.894 40.646 1.00 82.25 577 TRP A CA 1
ATOM 4633 C C . TRP A 1 577 ? -1.858 0.777 41.548 1.00 82.25 577 TRP A C 1
ATOM 4635 O O . TRP A 1 577 ? -2.507 0.400 42.522 1.00 82.25 577 TRP A O 1
ATOM 4645 N N . GLU A 1 578 ? -0.659 0.258 41.273 1.00 80.75 578 GLU A N 1
ATOM 4646 C CA . GLU A 1 578 ? -0.018 -0.768 42.103 1.00 80.75 578 GLU A CA 1
ATOM 4647 C C . GLU A 1 578 ? 0.295 -0.233 43.516 1.00 80.75 578 GLU A C 1
ATOM 4649 O O . GLU A 1 578 ? 0.102 -0.934 44.512 1.00 80.75 578 GLU A O 1
ATOM 4654 N N . SER A 1 579 ? 0.739 1.024 43.619 1.00 81.38 579 SER A N 1
ATOM 4655 C CA . SER A 1 579 ? 1.011 1.699 44.895 1.00 81.38 579 SER A CA 1
ATOM 4656 C C . SER A 1 579 ? -0.270 1.958 45.694 1.00 81.38 579 SER A C 1
ATOM 4658 O O . SER A 1 579 ? -0.320 1.692 46.900 1.00 81.38 579 SER A O 1
ATOM 4660 N N . GLU A 1 580 ? -1.327 2.420 45.026 1.00 84.19 580 GLU A N 1
ATOM 4661 C CA . GLU A 1 580 ? -2.635 2.665 45.636 1.00 84.19 580 GLU A CA 1
ATOM 4662 C C . GLU A 1 580 ? -3.280 1.365 46.118 1.00 84.19 580 GLU A C 1
ATOM 4664 O O . GLU A 1 580 ? -3.712 1.271 47.268 1.00 84.19 580 GLU A O 1
ATOM 4669 N N . ARG A 1 581 ? -3.221 0.310 45.301 1.00 85.12 581 ARG A N 1
ATOM 4670 C CA . ARG A 1 581 ? -3.643 -1.035 45.693 1.00 85.12 581 ARG A CA 1
ATOM 4671 C C . ARG A 1 581 ? -2.900 -1.525 46.934 1.00 85.12 581 ARG A C 1
ATOM 4673 O O . ARG A 1 581 ? -3.538 -1.999 47.869 1.00 85.12 581 ARG A O 1
ATOM 4680 N N . GLN A 1 582 ? -1.573 -1.393 46.983 1.00 82.56 582 GLN A N 1
ATOM 4681 C CA . GLN A 1 582 ? -0.802 -1.779 48.171 1.00 82.56 582 GLN A CA 1
ATOM 4682 C C . GLN A 1 582 ? -1.151 -0.928 49.400 1.00 82.56 582 GLN A C 1
ATOM 4684 O O . GLN A 1 582 ? -1.083 -1.416 50.528 1.00 82.56 582 GLN A O 1
ATOM 4689 N N . SER A 1 583 ? -1.508 0.344 49.208 1.00 85.75 583 SER A N 1
ATOM 4690 C CA . SER A 1 583 ? -1.987 1.219 50.281 1.00 85.75 583 SER A CA 1
ATOM 4691 C C . SER A 1 583 ? -3.329 0.740 50.840 1.00 85.75 583 SER A C 1
ATOM 4693 O O . SER A 1 583 ? -3.478 0.597 52.054 1.00 85.75 583 SER A O 1
ATOM 4695 N N . LEU A 1 584 ? -4.270 0.402 49.956 1.00 81.06 584 LEU A N 1
ATOM 4696 C CA . LEU A 1 584 ? -5.576 -0.145 50.322 1.00 81.06 584 LEU A CA 1
ATOM 4697 C C . LEU A 1 584 ? -5.451 -1.514 50.998 1.00 81.06 584 LEU A C 1
ATOM 4699 O O . LEU A 1 584 ? -6.079 -1.740 52.027 1.00 81.06 584 LEU A O 1
ATOM 4703 N N . GLU A 1 585 ? -4.597 -2.405 50.488 1.00 85.81 585 GLU A N 1
ATOM 4704 C CA . GLU A 1 585 ? -4.326 -3.708 51.111 1.00 85.81 585 GLU A CA 1
ATOM 4705 C C . GLU A 1 585 ? -3.734 -3.547 52.526 1.00 85.81 585 GLU A C 1
ATOM 4707 O O . GLU A 1 585 ? -4.128 -4.275 53.439 1.00 85.81 585 GLU A O 1
ATOM 4712 N N . ARG A 1 586 ? -2.849 -2.561 52.749 1.00 83.94 586 ARG A N 1
ATOM 4713 C CA . ARG A 1 586 ? -2.337 -2.228 54.093 1.00 83.94 586 ARG A CA 1
ATOM 4714 C C . ARG A 1 586 ? -3.429 -1.673 55.008 1.00 83.94 586 ARG A C 1
ATOM 4716 O O . ARG A 1 586 ? -3.546 -2.135 56.139 1.00 83.94 586 ARG A O 1
ATOM 4723 N N . SER A 1 587 ? -4.252 -0.748 54.519 1.00 82.25 587 SER A N 1
ATOM 4724 C CA . SER A 1 587 ? -5.365 -0.177 55.290 1.00 82.25 587 SER A CA 1
ATOM 4725 C C . SER A 1 587 ? -6.395 -1.242 55.685 1.00 82.25 587 SER A C 1
ATOM 4727 O O . SER A 1 587 ? -6.824 -1.302 56.838 1.00 82.25 587 SER A O 1
ATOM 4729 N N . LEU A 1 588 ? -6.725 -2.150 54.764 1.00 78.81 588 LEU A N 1
ATOM 4730 C CA . LEU A 1 588 ? -7.627 -3.269 55.022 1.00 78.81 588 LEU A CA 1
ATOM 4731 C C . LEU A 1 588 ? -7.029 -4.248 56.044 1.00 78.81 588 LEU A C 1
ATOM 4733 O O . LEU A 1 588 ? -7.740 -4.739 56.920 1.00 78.81 588 LEU A O 1
ATOM 4737 N N . ALA A 1 589 ? -5.721 -4.517 55.969 1.00 78.00 589 ALA A N 1
ATOM 4738 C CA . ALA A 1 589 ? -5.026 -5.349 56.948 1.00 78.00 589 ALA A CA 1
ATOM 4739 C C . ALA A 1 589 ? -5.029 -4.713 58.350 1.00 78.00 589 ALA A C 1
ATOM 4741 O O . ALA A 1 589 ? -5.262 -5.409 59.338 1.00 78.00 589 ALA A O 1
ATOM 4742 N N . GLU A 1 590 ? -4.834 -3.397 58.447 1.00 82.81 590 GLU A N 1
ATOM 4743 C CA . GLU A 1 590 ? -4.924 -2.652 59.708 1.00 82.81 590 GLU A CA 1
ATOM 4744 C C . GLU A 1 590 ? -6.345 -2.684 60.291 1.00 82.81 590 GLU A C 1
ATOM 4746 O O . GLU A 1 590 ? -6.507 -2.966 61.481 1.00 82.81 590 GLU A O 1
ATOM 4751 N N . GLN A 1 591 ? -7.377 -2.501 59.458 1.00 75.44 591 GLN A N 1
ATOM 4752 C CA . GLN A 1 591 ? -8.780 -2.637 59.871 1.00 75.44 591 GLN A CA 1
ATOM 4753 C C . GLN A 1 591 ? -9.133 -4.063 60.317 1.00 75.44 591 GLN A C 1
ATOM 4755 O O . GLN A 1 591 ? -9.881 -4.264 61.273 1.00 75.44 591 GLN A O 1
ATOM 4760 N N . LEU A 1 592 ? -8.577 -5.087 59.670 1.00 76.88 592 LEU A N 1
ATOM 4761 C CA . LEU A 1 592 ? -8.753 -6.476 60.096 1.00 76.88 592 LEU A CA 1
ATOM 4762 C C . LEU A 1 592 ? -8.134 -6.732 61.473 1.00 76.88 592 LEU A C 1
ATOM 4764 O O . LEU A 1 592 ? -8.728 -7.442 62.285 1.00 76.88 592 LEU A O 1
ATOM 4768 N N . VAL A 1 593 ? -6.976 -6.138 61.768 1.00 78.75 593 VAL A N 1
ATOM 4769 C CA . VAL A 1 593 ? -6.330 -6.244 63.084 1.00 78.75 593 VAL A CA 1
ATOM 4770 C C . VAL A 1 593 ? -7.145 -5.526 64.164 1.00 78.75 593 VAL A C 1
ATOM 4772 O O . VAL A 1 593 ? -7.319 -6.076 65.256 1.00 78.75 593 VAL A O 1
ATOM 4775 N N . THR A 1 594 ? -7.695 -4.340 63.882 1.00 74.06 594 THR A N 1
ATOM 4776 C CA . THR A 1 594 ? -8.560 -3.632 64.842 1.00 74.06 594 THR A CA 1
ATOM 4777 C C . THR A 1 594 ? -9.860 -4.393 65.093 1.00 74.06 594 THR A C 1
ATOM 4779 O O . THR A 1 594 ? -10.196 -4.632 66.255 1.00 74.06 594 THR A O 1
ATOM 4782 N N . MET A 1 595 ? -10.519 -4.893 64.042 1.00 69.25 595 MET A N 1
ATOM 4783 C CA . MET A 1 595 ? -11.718 -5.727 64.177 1.00 69.25 595 MET A CA 1
ATOM 4784 C C . MET A 1 595 ? -11.444 -7.032 64.930 1.00 69.25 595 MET A C 1
ATOM 4786 O O . MET A 1 595 ? -12.267 -7.471 65.731 1.00 69.25 595 MET A O 1
ATOM 4790 N N . GLN A 1 596 ? -10.283 -7.664 64.739 1.00 70.56 596 GLN A N 1
ATOM 4791 C CA . GLN A 1 596 ? -9.893 -8.837 65.530 1.00 70.56 596 GLN A CA 1
ATOM 4792 C C . GLN A 1 596 ? -9.656 -8.487 67.007 1.00 70.56 596 GLN A C 1
ATOM 4794 O O . GLN A 1 596 ? -10.017 -9.269 67.891 1.00 70.56 596 GLN A O 1
ATOM 4799 N N . GLY A 1 597 ? -9.106 -7.304 67.296 1.00 74.88 597 GLY A N 1
ATOM 4800 C CA . GLY A 1 597 ? -8.970 -6.782 68.657 1.00 74.88 597 GLY A CA 1
ATOM 4801 C C . GLY A 1 597 ? -10.319 -6.519 69.335 1.00 74.88 597 GLY A C 1
ATOM 4802 O O . GLY A 1 597 ? -10.505 -6.873 70.501 1.00 74.88 597 GLY A O 1
ATOM 4803 N N . GLU A 1 598 ? -11.282 -5.958 68.607 1.00 69.44 598 GLU A N 1
ATOM 4804 C CA . GLU A 1 598 ? -12.657 -5.751 69.078 1.00 69.44 598 GLU A CA 1
ATOM 4805 C C . GLU A 1 598 ? -13.414 -7.069 69.239 1.00 69.44 598 GLU A C 1
ATOM 4807 O O . GLU A 1 598 ? -14.091 -7.271 70.249 1.00 69.44 598 GLU A O 1
ATOM 4812 N N . LYS A 1 599 ? -13.209 -8.029 68.333 1.00 72.62 599 LYS A N 1
ATOM 4813 C CA . LYS A 1 599 ? -13.720 -9.399 68.461 1.00 72.62 599 LYS A CA 1
ATOM 4814 C C . LYS A 1 599 ? -13.187 -10.095 69.718 1.00 72.62 599 LYS A C 1
ATOM 4816 O O . LYS A 1 599 ? -13.920 -10.783 70.417 1.00 72.62 599 LYS A O 1
ATOM 4821 N N . ALA A 1 600 ? -11.919 -9.885 70.067 1.00 70.38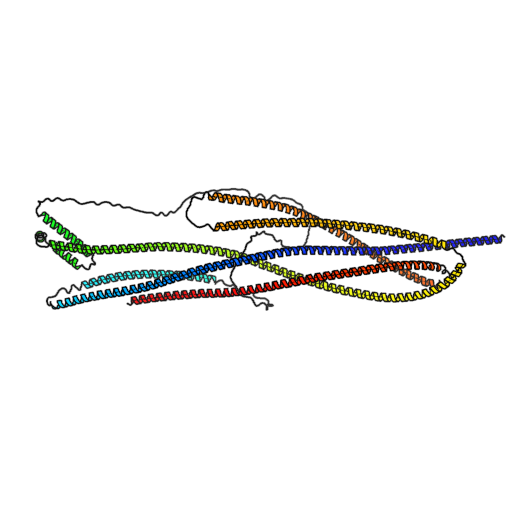 600 ALA A N 1
ATOM 4822 C CA . ALA A 1 600 ? -11.353 -10.427 71.301 1.00 70.38 600 ALA A CA 1
ATOM 4823 C C . ALA A 1 600 ? -11.925 -9.757 72.567 1.00 70.38 600 ALA A C 1
ATOM 4825 O O . ALA A 1 600 ? -12.032 -10.405 73.610 1.00 70.38 600 ALA A O 1
ATOM 4826 N N . ARG A 1 601 ? -12.293 -8.469 72.505 1.00 71.56 601 ARG A N 1
ATOM 4827 C CA . ARG A 1 601 ? -12.955 -7.760 73.617 1.00 71.56 601 ARG A CA 1
ATOM 4828 C C . ARG A 1 601 ? -14.404 -8.203 73.784 1.00 71.56 601 ARG A C 1
ATOM 4830 O O . ARG A 1 601 ? -14.808 -8.493 74.904 1.00 71.56 601 ARG A O 1
ATOM 4837 N N . THR A 1 602 ? -15.142 -8.302 72.685 1.00 73.31 602 THR A N 1
ATOM 4838 C CA . THR A 1 602 ? -16.526 -8.788 72.677 1.00 73.31 602 THR A CA 1
ATOM 4839 C C . THR A 1 602 ? -16.600 -10.242 73.122 1.00 73.31 602 THR A C 1
ATOM 4841 O O . THR A 1 602 ? -17.421 -10.544 73.973 1.00 73.31 602 THR A O 1
ATOM 4844 N N . ASN A 1 603 ? -15.677 -11.113 72.704 1.00 72.75 603 ASN A N 1
ATOM 4845 C CA . ASN A 1 603 ? -15.607 -12.486 73.220 1.00 72.75 603 ASN A CA 1
ATOM 4846 C C . ASN A 1 603 ? -15.358 -12.543 74.735 1.00 72.75 603 ASN A C 1
ATOM 4848 O O . ASN A 1 603 ? -16.003 -13.319 75.425 1.00 72.75 603 ASN A O 1
ATOM 4852 N N . LYS A 1 604 ? -14.486 -11.690 75.290 1.00 78.12 604 LYS A N 1
ATOM 4853 C CA . LYS A 1 604 ? -14.294 -11.617 76.753 1.00 78.12 604 LYS A CA 1
ATOM 4854 C C . LYS A 1 604 ? -15.538 -11.132 77.492 1.00 78.12 604 LYS A C 1
ATOM 4856 O O . LYS A 1 604 ? -15.730 -11.491 78.653 1.00 78.12 604 LYS A O 1
ATOM 4861 N N . GLU A 1 605 ? -16.333 -10.282 76.853 1.00 75.75 605 GLU A N 1
ATOM 4862 C CA . GLU A 1 605 ? -17.594 -9.804 77.407 1.00 75.75 605 GLU A CA 1
ATOM 4863 C C . GLU A 1 605 ? -18.685 -10.872 77.296 1.00 75.75 605 GLU A C 1
ATOM 4865 O O . GLU A 1 605 ? -19.397 -11.104 78.266 1.00 75.75 605 GLU A O 1
ATOM 4870 N N . ILE A 1 606 ? -18.727 -11.618 76.191 1.00 76.38 606 ILE A N 1
ATOM 4871 C CA . ILE A 1 606 ? -19.555 -12.818 76.036 1.00 76.38 606 ILE A CA 1
ATOM 4872 C C . ILE A 1 606 ? -19.207 -13.835 77.130 1.00 76.38 606 ILE A C 1
ATOM 4874 O O . ILE A 1 606 ? -20.098 -14.232 77.863 1.00 76.38 606 ILE A O 1
ATOM 4878 N N . ASP A 1 607 ? -17.929 -14.146 77.369 1.00 79.31 607 ASP A N 1
ATOM 4879 C CA . ASP A 1 607 ? -17.512 -15.072 78.438 1.00 79.31 607 ASP A CA 1
ATOM 4880 C C . ASP A 1 607 ? -17.913 -14.597 79.851 1.00 79.31 607 ASP A C 1
ATOM 4882 O O . ASP A 1 607 ? -18.002 -15.392 80.794 1.00 79.31 607 ASP A O 1
ATOM 4886 N N . ARG A 1 608 ? -18.063 -13.281 80.060 1.00 82.88 608 ARG A N 1
ATOM 4887 C CA . ARG A 1 608 ? -18.571 -12.712 81.321 1.00 82.88 608 ARG A CA 1
ATOM 4888 C C . ARG A 1 608 ? -20.085 -12.839 81.405 1.00 82.88 608 ARG A C 1
ATOM 4890 O O . ARG A 1 608 ? -20.580 -13.236 82.456 1.00 82.88 608 ARG A O 1
ATOM 4897 N N . LEU A 1 609 ? -20.781 -12.530 80.314 1.00 75.06 609 LEU A N 1
ATOM 4898 C CA . LEU A 1 609 ? -22.232 -12.641 80.199 1.00 75.06 609 LEU A CA 1
ATOM 4899 C C . LEU A 1 609 ? -22.704 -14.096 80.272 1.00 75.06 609 LEU A C 1
ATOM 4901 O O . LEU A 1 609 ? -23.737 -14.376 80.862 1.00 75.06 609 LEU A O 1
ATOM 4905 N N . GLU A 1 610 ? -21.935 -15.045 79.746 1.00 77.81 610 GLU A N 1
ATOM 4906 C CA . GLU A 1 610 ? -22.210 -16.476 79.875 1.00 77.81 610 GLU A CA 1
ATOM 4907 C C . GLU A 1 610 ? -22.080 -16.943 81.328 1.00 77.81 610 GLU A C 1
ATOM 4909 O O . GLU A 1 610 ? -22.908 -17.715 81.803 1.00 77.81 610 GLU A O 1
ATOM 4914 N N . ARG A 1 611 ? -21.098 -16.424 82.078 1.00 78.81 611 ARG A N 1
ATOM 4915 C CA . ARG A 1 611 ? -20.965 -16.711 83.515 1.00 78.81 611 ARG A CA 1
ATOM 4916 C C . ARG A 1 611 ? -22.118 -16.144 84.337 1.00 78.81 611 ARG A C 1
ATOM 4918 O O . ARG A 1 611 ? -22.619 -16.840 85.215 1.00 78.81 611 ARG A O 1
ATOM 4925 N N . THR A 1 612 ? -22.560 -14.920 84.052 1.00 76.81 612 THR A N 1
ATOM 4926 C CA . THR A 1 612 ? -23.737 -14.353 84.727 1.00 76.81 612 THR A CA 1
ATOM 4927 C C . THR A 1 612 ? -25.025 -15.058 84.305 1.00 76.81 612 THR A C 1
ATOM 4929 O O . THR A 1 612 ? -25.894 -15.281 85.143 1.00 76.81 612 THR A O 1
ATOM 4932 N N . LEU A 1 613 ? -25.147 -15.482 83.043 1.00 70.19 613 LEU A N 1
ATOM 4933 C CA . LEU A 1 613 ? -26.258 -16.317 82.581 1.00 70.19 613 LEU A CA 1
ATOM 4934 C C . LEU A 1 613 ? -26.293 -17.673 83.286 1.00 70.19 613 LEU A C 1
ATOM 4936 O O . LEU A 1 613 ? -27.377 -18.139 83.621 1.00 70.19 613 LEU A O 1
ATOM 4940 N N . GLU A 1 614 ? -25.148 -18.295 83.551 1.00 79.62 614 GLU A N 1
ATOM 4941 C CA . GLU A 1 614 ? -25.095 -19.572 84.267 1.00 79.62 614 GLU A CA 1
ATOM 4942 C C . GLU A 1 614 ? -25.474 -19.420 85.755 1.00 79.62 614 GLU A C 1
ATOM 4944 O O . GLU A 1 614 ? -26.195 -20.256 86.309 1.00 79.62 614 GLU A O 1
ATOM 4949 N N . GLU A 1 615 ? -25.098 -18.302 86.390 1.00 76.81 615 GLU A N 1
ATOM 4950 C CA . GLU A 1 615 ? -25.622 -17.923 87.713 1.00 76.81 615 GLU A CA 1
ATOM 4951 C C . GLU A 1 615 ? -27.141 -17.701 87.680 1.00 76.81 615 GLU A C 1
ATOM 4953 O O . GLU A 1 615 ? -27.860 -18.162 88.571 1.00 76.81 615 GLU A O 1
ATOM 4958 N N . PHE A 1 616 ? -27.657 -17.031 86.645 1.00 68.62 616 PHE A N 1
ATOM 4959 C CA . PHE A 1 616 ? -29.096 -16.837 86.487 1.00 68.62 616 PHE A CA 1
ATOM 4960 C C . PHE A 1 616 ? -29.840 -18.145 86.233 1.00 68.62 616 PHE A C 1
ATOM 4962 O O . PHE A 1 616 ? -30.907 -18.317 86.810 1.00 68.62 616 PHE A O 1
ATOM 4969 N N . ARG A 1 617 ? -29.288 -19.076 85.449 1.00 73.38 617 ARG A N 1
ATOM 4970 C CA . ARG A 1 617 ? -29.859 -20.416 85.228 1.00 73.38 617 ARG A CA 1
ATOM 4971 C C . ARG A 1 617 ? -29.919 -21.232 86.508 1.00 73.38 617 ARG A C 1
ATOM 4973 O O . ARG A 1 617 ? -30.942 -21.846 86.779 1.00 73.38 617 ARG A O 1
ATOM 4980 N N . SER A 1 618 ? -28.868 -21.179 87.324 1.00 73.56 618 SER A N 1
ATOM 4981 C CA . SER A 1 618 ? -28.850 -21.851 88.629 1.00 73.56 618 SER A CA 1
ATOM 4982 C C . SER A 1 618 ? -29.952 -21.309 89.545 1.00 73.56 618 SER A C 1
ATOM 4984 O O . SER A 1 618 ? -30.695 -22.075 90.149 1.00 73.56 618 SER A O 1
ATOM 4986 N N . ARG A 1 619 ? -30.143 -19.982 89.563 1.00 68.69 619 ARG A N 1
ATOM 4987 C CA . ARG A 1 619 ? -31.259 -19.351 90.286 1.00 68.69 619 ARG A CA 1
ATOM 4988 C C . ARG A 1 619 ? -32.611 -19.622 89.630 1.00 68.69 619 ARG A C 1
ATOM 4990 O O . ARG A 1 619 ? -33.626 -19.600 90.315 1.00 68.69 619 ARG A O 1
ATOM 4997 N N . LEU A 1 620 ? -32.671 -19.804 88.313 1.00 65.19 620 LEU A N 1
ATOM 4998 C CA . LEU A 1 620 ? -33.902 -20.133 87.600 1.00 65.19 620 LEU A CA 1
ATOM 4999 C C . LEU A 1 620 ? -34.391 -21.513 88.031 1.00 65.19 620 LEU A C 1
ATOM 5001 O O . LEU A 1 620 ? -35.535 -21.609 88.445 1.00 65.19 620 LEU A O 1
ATOM 5005 N N . ALA A 1 621 ? -33.501 -22.506 88.065 1.00 70.00 621 ALA A N 1
ATOM 5006 C CA . ALA A 1 621 ? -33.816 -23.864 88.496 1.00 70.00 621 ALA A CA 1
ATOM 5007 C C . ALA A 1 621 ? -34.324 -23.920 89.950 1.00 70.00 621 ALA A C 1
ATOM 5009 O O . ALA A 1 621 ? -35.276 -24.637 90.246 1.00 70.00 621 ALA A O 1
ATOM 5010 N N . GLU A 1 622 ? -33.748 -23.116 90.852 1.00 68.44 622 GLU A N 1
ATOM 5011 C CA . GLU A 1 622 ? -34.246 -22.977 92.232 1.00 68.44 622 GLU A CA 1
ATOM 5012 C C . GLU A 1 622 ? -35.665 -22.381 92.280 1.00 68.44 622 GLU A C 1
ATOM 5014 O O . GLU A 1 622 ? -36.512 -22.844 93.038 1.00 68.44 622 GLU A O 1
ATOM 5019 N N . ASN A 1 623 ? -35.956 -21.387 91.435 1.00 58.59 623 ASN A N 1
ATOM 5020 C CA . ASN A 1 623 ? -37.279 -20.756 91.382 1.00 58.59 623 ASN A CA 1
ATOM 5021 C C . ASN A 1 623 ? -38.321 -21.604 90.632 1.00 58.59 623 ASN A C 1
ATOM 5023 O O . ASN A 1 623 ? -39.498 -21.532 90.961 1.00 58.59 623 ASN A O 1
ATOM 5027 N N . GLU A 1 624 ? -37.922 -22.376 89.620 1.00 63.75 624 GLU A N 1
ATOM 5028 C CA . GLU A 1 624 ? -38.792 -23.333 88.923 1.00 63.75 624 GLU A CA 1
ATOM 5029 C C . GLU A 1 624 ? -39.260 -24.421 89.892 1.00 63.75 624 GLU A C 1
ATOM 5031 O O . GLU A 1 624 ? -40.442 -24.756 89.904 1.00 63.75 624 GLU A O 1
ATOM 5036 N N . GLN A 1 625 ? -38.374 -24.880 90.782 1.00 66.19 625 GLN A N 1
ATOM 5037 C CA . GLN A 1 625 ? -38.728 -25.806 91.854 1.00 66.19 625 GLN A CA 1
ATOM 5038 C C . GLN A 1 625 ? -39.753 -25.196 92.834 1.00 66.19 625 GLN A C 1
ATOM 5040 O O . GLN A 1 625 ? -40.733 -25.853 93.180 1.00 66.19 625 GLN A O 1
ATOM 5045 N N . GLU A 1 626 ? -39.594 -23.927 93.230 1.00 59.41 626 GLU A N 1
ATOM 5046 C CA . GLU A 1 626 ? -40.574 -23.212 94.074 1.00 59.41 626 GLU A CA 1
ATOM 5047 C C . GLU A 1 626 ? -41.913 -22.957 93.357 1.00 59.41 626 GLU A C 1
ATOM 5049 O O . GLU A 1 626 ? -42.978 -22.888 93.977 1.00 59.41 626 GLU A O 1
ATOM 5054 N N . LEU A 1 627 ? -41.882 -22.814 92.034 1.00 54.50 627 LEU A N 1
ATOM 5055 C CA . LEU A 1 627 ? -43.058 -22.514 91.237 1.00 54.50 627 LEU A CA 1
ATOM 5056 C C . LEU A 1 627 ? -43.856 -23.772 90.863 1.00 54.50 627 LEU A C 1
ATOM 5058 O O . LEU A 1 627 ? -45.085 -23.719 90.854 1.00 54.50 627 LEU A O 1
ATOM 5062 N N . GLU A 1 628 ? -43.207 -24.914 90.628 1.00 55.59 628 GLU A N 1
ATOM 5063 C CA . GLU A 1 628 ? -43.885 -26.212 90.499 1.00 55.59 628 GLU A CA 1
ATOM 5064 C C . GLU A 1 628 ? -44.660 -26.568 91.782 1.00 55.59 628 GLU A C 1
ATOM 5066 O O . GLU A 1 628 ? -45.788 -27.069 91.708 1.00 55.59 628 GLU A O 1
ATOM 5071 N N . GLU A 1 629 ? -44.123 -26.202 92.953 1.00 56.56 629 GLU A N 1
ATOM 5072 C CA . GLU A 1 629 ? -44.811 -26.317 94.246 1.00 56.56 629 GLU A CA 1
ATOM 5073 C C . GLU A 1 629 ? -46.049 -25.396 94.349 1.00 56.56 629 GLU A C 1
ATOM 5075 O O . GLU A 1 629 ? -47.056 -25.772 94.956 1.00 56.56 629 GLU A O 1
ATOM 5080 N N . LEU A 1 630 ? -46.033 -24.223 93.702 1.00 52.72 630 LEU A N 1
ATOM 5081 C CA . LEU A 1 630 ? -47.147 -23.260 93.687 1.00 52.72 630 LEU A CA 1
ATOM 5082 C C . LEU A 1 630 ? -48.199 -23.542 92.600 1.00 52.72 630 LEU A C 1
ATOM 5084 O O . LEU A 1 630 ? -49.389 -23.286 92.810 1.00 52.72 630 LEU A O 1
ATOM 5088 N N . ILE A 1 631 ? -47.804 -24.102 91.456 1.00 50.12 631 ILE A N 1
ATOM 5089 C CA . ILE A 1 631 ? -48.713 -24.460 90.356 1.00 50.12 631 ILE A CA 1
ATOM 5090 C C . ILE A 1 631 ? -49.594 -25.656 90.748 1.00 50.12 631 ILE A C 1
ATOM 5092 O O . ILE A 1 631 ? -50.780 -25.675 90.409 1.00 50.12 631 ILE A O 1
ATOM 5096 N N . HIS A 1 632 ? -49.087 -26.593 91.560 1.00 52.78 632 HIS A N 1
ATOM 5097 C CA . HIS A 1 632 ? -49.912 -27.651 92.162 1.00 52.78 632 HIS A CA 1
ATOM 5098 C C . HIS A 1 632 ? -50.995 -27.125 93.126 1.00 52.78 632 HIS A C 1
ATOM 5100 O O . HIS A 1 632 ? -51.961 -27.839 93.399 1.00 52.78 632 HIS A O 1
ATOM 5106 N N . ALA A 1 633 ? -50.886 -25.884 93.616 1.00 50.38 633 ALA A N 1
ATOM 5107 C CA . ALA A 1 633 ? -51.822 -25.327 94.589 1.00 50.38 633 ALA A CA 1
ATOM 5108 C C . ALA A 1 633 ? -53.048 -24.628 93.970 1.00 50.38 633 ALA A C 1
ATOM 5110 O O . ALA A 1 633 ? -54.071 -24.535 94.646 1.00 50.38 633 ALA A O 1
ATOM 5111 N N . ASN A 1 634 ? -52.987 -24.139 92.721 1.00 50.06 634 ASN A N 1
ATOM 5112 C CA . ASN A 1 634 ? -53.913 -23.077 92.291 1.00 50.06 634 ASN A CA 1
ATOM 5113 C C . ASN A 1 634 ? -54.614 -23.217 90.926 1.00 50.06 634 ASN A C 1
ATOM 5115 O O . ASN A 1 634 ? -55.215 -22.241 90.498 1.00 50.06 634 ASN A O 1
ATOM 5119 N N . ASN A 1 635 ? -54.630 -24.392 90.277 1.00 49.66 635 ASN A N 1
ATOM 5120 C CA . ASN A 1 635 ? -55.555 -24.765 89.176 1.00 49.66 635 ASN A CA 1
ATOM 5121 C C . ASN A 1 635 ? -56.139 -23.592 88.339 1.00 49.66 635 ASN A C 1
ATOM 5123 O O . ASN A 1 635 ? -57.336 -23.297 88.417 1.00 49.66 635 ASN A O 1
ATOM 5127 N N . LEU A 1 636 ? -55.317 -22.935 87.511 1.00 53.72 636 LEU A N 1
ATOM 5128 C CA . LEU A 1 636 ? -55.769 -21.867 86.609 1.00 53.72 636 LEU A CA 1
ATOM 5129 C C . LEU A 1 636 ? -55.507 -22.218 85.139 1.00 53.72 636 LEU A C 1
ATOM 5131 O O . LEU A 1 636 ? -54.439 -22.688 84.763 1.00 53.72 636 LEU A O 1
ATOM 5135 N N . ASN A 1 637 ? -56.535 -22.000 84.316 1.00 53.53 637 ASN A N 1
ATOM 5136 C CA . ASN A 1 637 ? -56.640 -22.438 82.926 1.00 53.53 637 ASN A CA 1
ATOM 5137 C C . ASN A 1 637 ? -56.105 -21.357 81.959 1.00 53.53 637 ASN A C 1
ATOM 5139 O O . ASN A 1 637 ? -56.809 -20.394 81.647 1.00 53.53 637 ASN A O 1
ATOM 5143 N N . ILE A 1 638 ? -54.852 -21.523 81.519 1.00 56.16 638 ILE A N 1
ATOM 5144 C CA . ILE A 1 638 ? -54.070 -20.610 80.654 1.00 56.16 638 ILE A CA 1
ATOM 5145 C C . ILE A 1 638 ? -54.355 -20.837 79.148 1.00 56.16 638 ILE A C 1
ATOM 5147 O O . ILE A 1 638 ? -54.121 -19.957 78.313 1.00 56.16 638 ILE A O 1
ATOM 5151 N N . ASP A 1 639 ? -54.971 -21.967 78.792 1.00 53.53 639 ASP A N 1
ATOM 5152 C CA . ASP A 1 639 ? -55.129 -22.433 77.405 1.00 53.53 639 ASP A CA 1
ATOM 5153 C C . ASP A 1 639 ? -55.988 -21.505 76.524 1.00 53.53 639 ASP A C 1
ATOM 5155 O O . ASP A 1 639 ? -55.825 -21.443 75.301 1.00 53.53 639 ASP A O 1
ATOM 5159 N N . ALA A 1 640 ? -56.891 -20.727 77.126 1.00 51.16 640 ALA A N 1
ATOM 5160 C CA . ALA A 1 640 ? -57.797 -19.846 76.388 1.00 51.16 640 ALA A CA 1
ATOM 5161 C C . ALA A 1 640 ? -57.098 -18.613 75.779 1.00 51.16 640 ALA A C 1
ATOM 5163 O O . ALA A 1 640 ? -57.517 -18.121 74.727 1.00 51.16 640 ALA A O 1
ATOM 5164 N N . VAL A 1 641 ? -56.026 -18.119 76.407 1.00 54.12 641 VAL A N 1
ATOM 5165 C CA . VAL A 1 641 ? -55.325 -16.893 75.980 1.00 54.12 641 VAL A CA 1
ATOM 5166 C C . VAL A 1 641 ? -54.292 -17.201 74.891 1.00 54.12 641 VAL A C 1
ATOM 5168 O O . VAL A 1 641 ? -54.191 -16.465 73.904 1.00 54.12 641 VAL A O 1
ATOM 5171 N N . ILE A 1 642 ? -53.601 -18.338 75.004 1.00 60.38 642 ILE A N 1
ATOM 5172 C CA . ILE A 1 642 ? -52.639 -18.831 74.005 1.00 60.38 642 ILE A CA 1
ATOM 5173 C C . ILE A 1 642 ? -53.348 -19.105 72.667 1.00 60.38 642 ILE A C 1
ATOM 5175 O O . ILE A 1 642 ? -52.886 -18.684 71.600 1.00 60.38 642 ILE A O 1
ATOM 5179 N N . ALA A 1 643 ? -54.545 -19.698 72.716 1.00 59.28 643 ALA A N 1
ATOM 5180 C CA . ALA A 1 643 ? -55.344 -19.989 71.528 1.00 59.28 643 ALA A CA 1
ATOM 5181 C C . ALA A 1 643 ? -55.786 -18.729 70.751 1.00 59.28 643 ALA A C 1
ATOM 5183 O O . ALA A 1 643 ? -55.941 -18.780 69.527 1.00 59.28 643 ALA A O 1
ATOM 5184 N N . ALA A 1 644 ? -55.982 -17.591 71.426 1.00 60.25 644 ALA A N 1
ATOM 5185 C CA . ALA A 1 644 ? -56.373 -16.340 70.775 1.00 60.25 644 ALA A CA 1
ATOM 5186 C C . ALA A 1 644 ? -55.201 -15.688 70.020 1.00 60.25 644 ALA A C 1
ATOM 5188 O O . ALA A 1 644 ? -55.377 -15.194 68.903 1.00 60.25 644 ALA A O 1
ATOM 5189 N N . LYS A 1 645 ? -53.991 -15.741 70.586 1.00 65.19 645 LYS A N 1
ATOM 5190 C CA . LYS A 1 645 ? -52.800 -15.087 70.019 1.00 65.19 645 LYS A CA 1
ATOM 5191 C C . LYS A 1 645 ? -52.203 -15.867 68.840 1.00 65.19 645 LYS A C 1
ATOM 5193 O O . LYS A 1 645 ? -51.815 -15.264 67.838 1.00 65.19 645 LYS A O 1
ATOM 5198 N N . LEU A 1 646 ? -52.274 -17.201 68.876 1.00 67.75 646 LEU A N 1
ATOM 5199 C CA . LEU A 1 646 ? -51.899 -18.071 67.749 1.00 67.75 646 LEU A CA 1
ATOM 5200 C C . LEU A 1 646 ? -52.767 -17.862 66.496 1.00 67.75 646 LEU A C 1
ATOM 5202 O O . LEU A 1 646 ? -52.284 -18.004 65.370 1.00 67.75 646 LEU A O 1
ATOM 5206 N N . ARG A 1 647 ? -54.044 -17.486 66.653 1.00 67.75 647 ARG A N 1
ATOM 5207 C CA . ARG A 1 647 ? -54.917 -17.169 65.505 1.00 67.75 647 ARG A CA 1
ATOM 5208 C C . ARG A 1 647 ? -54.530 -15.857 64.824 1.00 67.75 647 ARG A C 1
ATOM 5210 O O . ARG A 1 647 ? -54.636 -15.759 63.605 1.00 67.75 647 ARG A O 1
ATOM 5217 N N . GLN A 1 648 ? -54.051 -14.875 65.585 1.00 68.44 648 GLN A N 1
ATOM 5218 C CA . GLN A 1 648 ? -53.650 -13.571 65.055 1.00 68.44 648 GLN A CA 1
ATOM 5219 C C . GLN A 1 648 ? -52.349 -13.649 64.239 1.00 68.44 648 GLN A C 1
ATOM 5221 O O . GLN A 1 648 ? -52.244 -13.018 63.188 1.00 68.44 648 GLN A O 1
ATOM 5226 N N . LEU A 1 649 ? -51.375 -14.446 64.687 1.00 72.31 649 LEU A N 1
ATOM 5227 C CA . LEU A 1 649 ? -50.107 -14.632 63.971 1.00 72.31 649 LEU A CA 1
ATOM 5228 C C . LEU A 1 649 ? -50.281 -15.426 62.670 1.00 72.31 649 LEU A C 1
ATOM 5230 O O . LEU A 1 649 ? -49.712 -15.057 61.646 1.00 72.31 649 LEU A O 1
ATOM 5234 N N . ASN A 1 650 ? -51.149 -16.442 62.671 1.00 73.06 650 ASN A N 1
ATOM 5235 C CA . ASN A 1 650 ? -51.470 -17.200 61.458 1.00 73.06 650 ASN A CA 1
ATOM 5236 C C . ASN A 1 650 ? -52.127 -16.348 60.359 1.00 73.06 650 ASN A C 1
ATOM 5238 O O . ASN A 1 650 ? -51.957 -16.631 59.175 1.00 73.06 650 ASN A O 1
ATOM 5242 N N . LEU A 1 651 ? -52.866 -15.301 60.735 1.00 77.06 651 LEU A N 1
ATOM 5243 C CA . LEU A 1 651 ? -53.448 -14.355 59.781 1.00 77.06 651 LEU A CA 1
ATOM 5244 C C . LEU A 1 651 ? -52.364 -13.499 59.111 1.00 77.06 651 LEU A C 1
ATOM 5246 O O . LEU A 1 651 ? -52.315 -13.434 57.888 1.00 77.06 651 LEU A O 1
ATOM 5250 N N . LYS A 1 652 ? -51.426 -12.951 59.894 1.00 75.56 652 LYS A N 1
ATOM 5251 C CA . LYS A 1 652 ? -50.308 -12.150 59.363 1.00 75.56 652 LYS A CA 1
ATOM 5252 C C . LYS A 1 652 ? -49.370 -12.954 58.457 1.00 75.56 652 LYS A C 1
ATOM 5254 O O . LYS A 1 652 ? -48.871 -12.423 57.469 1.00 75.56 652 LYS A O 1
ATOM 5259 N N . LEU A 1 653 ? -49.156 -14.235 58.764 1.00 79.31 653 LEU A N 1
ATOM 5260 C CA . LEU A 1 653 ? -48.334 -15.118 57.934 1.00 79.31 653 LEU A CA 1
ATOM 5261 C C . LEU A 1 653 ? -48.958 -15.346 56.547 1.00 79.31 653 LEU A C 1
ATOM 5263 O O . LEU A 1 653 ? -48.250 -15.322 55.543 1.00 79.31 653 LEU A O 1
ATOM 5267 N N . ARG A 1 654 ? -50.287 -15.507 56.475 1.00 78.44 654 ARG A N 1
ATOM 5268 C CA . ARG A 1 654 ? -50.998 -15.659 55.194 1.00 78.44 654 ARG A CA 1
ATOM 5269 C C . ARG A 1 654 ? -50.935 -14.399 54.338 1.00 78.44 654 ARG A C 1
ATOM 5271 O O . ARG A 1 654 ? -50.757 -14.511 53.128 1.00 78.44 654 ARG A O 1
ATOM 5278 N N . ASP A 1 655 ? -51.037 -13.225 54.953 1.00 76.75 655 ASP A N 1
ATOM 5279 C CA . ASP A 1 655 ? -50.950 -11.954 54.227 1.00 76.75 655 ASP A CA 1
ATOM 5280 C C . ASP A 1 655 ? -49.548 -11.741 53.625 1.00 76.75 655 ASP A C 1
ATOM 5282 O O . ASP A 1 655 ? -49.427 -11.307 52.479 1.00 76.75 655 ASP A O 1
ATOM 5286 N N . SER A 1 656 ? -48.490 -12.136 54.345 1.00 78.56 656 SER A N 1
ATOM 5287 C CA . SER A 1 656 ? -47.109 -12.096 53.840 1.00 78.56 656 SER A CA 1
ATOM 5288 C C . SER A 1 656 ? -46.886 -13.052 52.663 1.00 78.56 656 SER A C 1
ATOM 5290 O O . SER A 1 656 ? -46.310 -12.662 51.651 1.00 78.56 656 SER A O 1
ATOM 5292 N N . GLN A 1 657 ? -47.392 -14.285 52.754 1.00 82.56 657 GLN A N 1
ATOM 5293 C CA . GLN A 1 657 ? -47.283 -15.275 51.673 1.00 82.56 657 GLN A CA 1
ATOM 5294 C C . GLN A 1 657 ? -48.035 -14.838 50.406 1.00 82.56 657 GLN A C 1
ATOM 5296 O O . GLN A 1 657 ? -47.603 -15.121 49.289 1.00 82.56 657 GLN A O 1
ATOM 5301 N N . LEU A 1 658 ? -49.150 -14.115 50.558 1.00 85.75 658 LEU A N 1
ATOM 5302 C CA . LEU A 1 658 ? -49.888 -13.553 49.427 1.00 85.75 658 LEU A CA 1
ATOM 5303 C C . LEU A 1 658 ? -49.100 -12.434 48.722 1.00 85.75 658 LEU A C 1
ATOM 5305 O O . LEU A 1 658 ? -49.165 -12.322 47.497 1.00 85.75 658 LEU A O 1
ATOM 5309 N N . ALA A 1 659 ? -48.371 -11.604 49.473 1.00 75.75 659 ALA A N 1
ATOM 5310 C CA . ALA A 1 659 ? -47.519 -10.554 48.913 1.00 75.75 659 ALA A CA 1
ATOM 5311 C C . ALA A 1 659 ? -46.312 -11.144 48.162 1.00 75.75 659 ALA A C 1
ATOM 5313 O O . ALA A 1 659 ? -46.032 -10.742 47.033 1.00 75.75 659 ALA A O 1
ATOM 5314 N N . GLU A 1 660 ? -45.670 -12.160 48.740 1.00 77.62 660 GLU A N 1
ATOM 5315 C CA . GLU A 1 660 ? -44.562 -12.890 48.115 1.00 77.62 660 GLU A CA 1
ATOM 5316 C C . GLU A 1 660 ? -44.991 -13.563 46.800 1.00 77.62 660 GLU A C 1
ATOM 5318 O O . GLU A 1 660 ? -44.318 -13.432 45.778 1.00 77.62 660 GLU A O 1
ATOM 5323 N N . ALA A 1 661 ? -46.175 -14.185 46.771 1.00 84.50 661 ALA A N 1
ATOM 5324 C CA . ALA A 1 661 ? -46.717 -14.790 45.555 1.00 84.50 661 ALA A CA 1
ATOM 5325 C C . ALA A 1 661 ? -46.961 -13.770 44.423 1.00 84.50 661 ALA A C 1
ATOM 5327 O O . ALA A 1 661 ? -46.796 -14.105 43.247 1.00 84.50 661 ALA A O 1
ATOM 5328 N N . LYS A 1 662 ? -47.335 -12.524 44.751 1.00 84.38 662 LYS A N 1
ATOM 5329 C CA . LYS A 1 662 ? -47.515 -11.450 43.757 1.00 84.38 662 LYS A CA 1
ATOM 5330 C C . LYS A 1 662 ? -46.183 -10.970 43.184 1.00 84.38 662 LYS A C 1
ATOM 5332 O O . LYS A 1 662 ? -46.078 -10.847 41.967 1.00 84.38 662 LYS A O 1
ATOM 5337 N N . LEU A 1 663 ? -45.176 -10.763 44.034 1.00 79.19 663 LEU A N 1
ATOM 5338 C CA . LEU A 1 663 ? -43.829 -10.385 43.593 1.00 79.19 663 LEU A CA 1
ATOM 5339 C C . LEU A 1 663 ? -43.209 -11.473 42.709 1.00 79.19 663 LEU A C 1
ATOM 5341 O O . LEU A 1 663 ? -42.677 -11.177 41.642 1.00 79.19 663 LEU A O 1
ATOM 5345 N N . GLN A 1 664 ? -43.370 -12.745 43.080 1.00 83.81 664 GLN A N 1
ATOM 5346 C CA . GLN A 1 664 ? -42.880 -13.858 42.269 1.00 83.81 664 GLN A CA 1
ATOM 5347 C C . GLN A 1 664 ? -43.560 -13.920 40.890 1.00 83.81 664 GLN A C 1
ATOM 5349 O O . GLN A 1 664 ? -42.904 -14.197 39.883 1.00 83.81 664 GLN A O 1
ATOM 5354 N N . ALA A 1 665 ? -44.866 -13.643 40.816 1.00 85.25 665 ALA A N 1
ATOM 5355 C CA . ALA A 1 665 ? -45.587 -13.590 39.546 1.00 85.25 665 ALA A CA 1
ATOM 5356 C C . ALA A 1 665 ? -45.081 -12.455 38.636 1.00 85.25 665 ALA A C 1
ATOM 5358 O O . ALA A 1 665 ? -44.979 -12.641 37.422 1.00 85.25 665 ALA A O 1
ATOM 5359 N N . GLU A 1 666 ? -44.723 -11.305 39.208 1.00 84.81 666 GLU A N 1
ATOM 5360 C CA . GLU A 1 666 ? -44.180 -10.177 38.454 1.00 84.81 666 GLU A CA 1
ATOM 5361 C C . GLU A 1 666 ? -42.741 -10.422 37.976 1.00 84.81 666 GLU A C 1
ATOM 5363 O O . GLU A 1 666 ? -42.448 -10.187 36.801 1.00 84.81 666 GLU A O 1
ATOM 5368 N N . CYS A 1 667 ? -41.880 -11.008 38.815 1.00 81.19 667 CYS A N 1
ATOM 5369 C CA . CYS A 1 667 ? -40.543 -11.458 38.413 1.00 81.19 667 CYS A CA 1
ATOM 5370 C C . CYS A 1 667 ? -40.603 -12.450 37.242 1.00 81.19 667 CYS A C 1
ATOM 5372 O O . CYS A 1 667 ? -39.865 -12.313 36.266 1.00 81.19 667 CYS A O 1
ATOM 5374 N N . ASN A 1 668 ? -41.530 -13.413 37.289 1.00 87.19 668 ASN A N 1
ATOM 5375 C CA . ASN A 1 668 ? -41.725 -14.370 36.198 1.00 87.19 668 ASN A CA 1
ATOM 5376 C C . ASN A 1 668 ? -42.210 -13.681 34.908 1.00 87.19 668 ASN A C 1
ATOM 5378 O O . ASN A 1 668 ? -41.777 -14.045 33.813 1.00 87.19 668 ASN A O 1
ATOM 5382 N N . ARG A 1 669 ? -43.076 -12.663 35.018 1.00 92.88 669 ARG A N 1
ATOM 5383 C CA . ARG A 1 669 ? -43.543 -11.865 33.871 1.00 92.88 669 ARG A CA 1
ATOM 5384 C C . ARG A 1 669 ? -42.395 -11.091 33.219 1.00 92.88 669 ARG A C 1
ATOM 5386 O O . ARG A 1 669 ? -42.261 -11.136 31.998 1.00 92.88 669 ARG A O 1
ATOM 5393 N N . LEU A 1 670 ? -41.578 -10.400 34.015 1.00 82.81 670 LEU A N 1
ATOM 5394 C CA . LEU A 1 670 ? -40.428 -9.633 33.526 1.00 82.81 670 LEU A CA 1
ATOM 5395 C C . LEU A 1 670 ? -39.364 -10.549 32.912 1.00 82.81 670 LEU A C 1
ATOM 5397 O O . LEU A 1 670 ? -38.872 -10.268 31.822 1.00 82.81 670 LEU A O 1
ATOM 5401 N N . SER A 1 671 ? -39.080 -11.692 33.542 1.00 83.75 671 SER A N 1
ATOM 5402 C CA . SER A 1 671 ? -38.181 -12.710 32.986 1.00 83.75 671 SER A CA 1
ATOM 5403 C C . SER A 1 671 ? -38.665 -13.213 31.618 1.00 83.75 671 SER A C 1
ATOM 5405 O O . SER A 1 671 ? -37.877 -13.282 30.676 1.00 83.75 671 SER A O 1
ATOM 5407 N N . GLY A 1 672 ? -39.972 -13.455 31.455 1.00 88.75 672 GLY A N 1
ATOM 5408 C CA . GLY A 1 672 ? -40.558 -13.817 30.161 1.00 88.75 672 GLY A CA 1
ATOM 5409 C C . GLY A 1 672 ? -40.405 -12.734 29.082 1.00 88.75 672 GLY A C 1
ATOM 5410 O O . GLY A 1 672 ? -40.152 -13.060 27.923 1.00 88.75 672 GLY A O 1
ATOM 5411 N N . GLN A 1 673 ? -40.507 -11.451 29.448 1.00 86.38 673 GLN A N 1
ATOM 5412 C CA . GLN A 1 673 ? -40.291 -10.335 28.516 1.00 86.38 673 GLN A CA 1
ATOM 5413 C C . GLN A 1 673 ? -38.827 -10.223 28.073 1.00 86.38 673 GLN A C 1
ATOM 5415 O O . GLN A 1 673 ? -38.568 -10.000 26.893 1.00 86.38 673 GLN A O 1
ATOM 5420 N N . VAL A 1 674 ? -37.873 -10.430 28.986 1.00 79.75 674 VAL A N 1
ATOM 5421 C CA . VAL A 1 674 ? -36.438 -10.428 28.656 1.00 79.75 674 VAL A CA 1
ATOM 5422 C C . VAL A 1 674 ? -36.102 -11.548 27.672 1.00 79.75 674 VAL A C 1
ATOM 5424 O O . VAL A 1 674 ? -35.429 -11.294 26.677 1.00 79.75 674 VAL A O 1
ATOM 5427 N N . VAL A 1 675 ? -36.630 -12.757 27.888 1.00 88.50 675 VAL A N 1
ATOM 5428 C CA . VAL A 1 675 ? -36.429 -13.884 26.961 1.00 88.50 675 VAL A CA 1
ATOM 5429 C C . VAL A 1 675 ? -37.027 -13.583 25.582 1.00 88.50 675 VAL A C 1
ATOM 5431 O O . VAL A 1 675 ? -36.387 -13.849 24.571 1.00 88.50 675 VAL A O 1
ATOM 5434 N N . GLN A 1 676 ? -38.218 -12.977 25.511 1.00 87.62 676 GLN A N 1
ATOM 5435 C CA . GLN A 1 676 ? -38.805 -12.573 24.225 1.00 87.62 676 GLN A CA 1
ATOM 5436 C C . GLN A 1 676 ? -37.964 -11.527 23.484 1.00 87.62 676 GLN A C 1
ATOM 5438 O O . GLN A 1 676 ? -37.841 -11.605 22.264 1.00 87.62 676 GLN A O 1
ATOM 5443 N N . LEU A 1 677 ? -37.395 -10.552 24.196 1.00 83.12 677 LEU A N 1
ATOM 5444 C CA . LEU A 1 677 ? -36.520 -9.549 23.587 1.00 83.12 677 LEU A CA 1
ATOM 5445 C C . LEU A 1 677 ? -35.192 -10.155 23.121 1.00 83.12 677 LEU A C 1
ATOM 5447 O O . LEU A 1 677 ? -34.718 -9.786 22.053 1.00 83.12 677 LEU A O 1
ATOM 5451 N N . GLN A 1 678 ? -34.632 -11.114 23.864 1.00 81.75 678 GLN A N 1
ATOM 5452 C CA . GLN A 1 678 ? -33.439 -11.850 23.433 1.00 81.75 678 GLN A CA 1
ATOM 5453 C C . GLN A 1 678 ? -33.683 -12.642 22.147 1.00 81.75 678 GLN A C 1
ATOM 5455 O O . GLN A 1 678 ? -32.857 -12.582 21.246 1.00 81.75 678 GLN A O 1
ATOM 5460 N N . VAL A 1 679 ? -34.827 -13.326 22.030 1.00 89.31 679 VAL A N 1
ATOM 5461 C CA . VAL A 1 679 ? -35.178 -14.059 20.802 1.00 89.31 679 VAL A CA 1
ATOM 5462 C C . VAL A 1 679 ? -35.302 -13.106 19.612 1.00 89.31 679 VAL A C 1
ATOM 5464 O O . VAL A 1 679 ? -34.713 -13.369 18.572 1.00 89.31 679 VAL A O 1
ATOM 5467 N N . LYS A 1 680 ? -35.989 -11.968 19.773 1.00 85.62 680 LYS A N 1
ATOM 5468 C CA . LYS A 1 680 ? -36.127 -10.975 18.693 1.00 85.62 680 LYS A CA 1
ATOM 5469 C C . LYS A 1 680 ? -34.802 -10.342 18.276 1.00 85.62 680 LYS A C 1
ATOM 5471 O O . LYS A 1 680 ? -34.616 -10.049 17.102 1.00 85.62 680 LYS A O 1
ATOM 5476 N N . LEU A 1 681 ? -33.903 -10.100 19.231 1.00 81.50 681 LEU A N 1
ATOM 5477 C CA . LEU A 1 681 ? -32.566 -9.593 18.932 1.00 81.50 681 LEU A CA 1
ATOM 5478 C C . LEU A 1 681 ? -31.781 -10.612 18.099 1.00 81.50 681 LEU A C 1
ATOM 5480 O O . LEU A 1 681 ? -31.200 -10.249 17.086 1.00 81.50 681 LEU A O 1
ATOM 5484 N N . GLN A 1 682 ? -31.837 -11.885 18.486 1.00 85.69 682 GLN A N 1
ATOM 5485 C CA . GLN A 1 682 ? -31.142 -12.962 17.790 1.00 85.69 682 GLN A CA 1
ATOM 5486 C C . GLN A 1 682 ? -31.722 -13.230 16.388 1.00 85.69 682 GLN A C 1
ATOM 5488 O O . GLN A 1 682 ? -30.975 -13.528 15.462 1.00 85.69 682 GLN A O 1
ATOM 5493 N N . GLU A 1 683 ? -33.039 -13.081 16.209 1.00 87.94 683 GLU A N 1
ATOM 5494 C CA . GLU A 1 683 ? -33.687 -13.109 14.888 1.00 87.94 683 GLU A CA 1
ATOM 5495 C C . GLU A 1 683 ? -33.188 -11.965 13.989 1.00 87.94 683 GLU A C 1
ATOM 5497 O O . GLU A 1 683 ? -32.838 -12.210 12.837 1.00 87.94 683 GLU A O 1
ATOM 5502 N N . ALA A 1 684 ? -33.083 -10.741 14.518 1.00 80.31 684 ALA A N 1
ATOM 5503 C CA . ALA A 1 684 ? -32.577 -9.593 13.763 1.00 80.31 684 ALA A CA 1
ATOM 5504 C C . ALA A 1 684 ? -31.087 -9.730 13.396 1.00 80.31 684 ALA A C 1
ATOM 5506 O O . ALA A 1 684 ? -30.692 -9.355 12.294 1.00 80.31 684 ALA A O 1
ATOM 5507 N N . GLU A 1 685 ? -30.264 -10.284 14.292 1.00 80.75 685 GLU A N 1
ATOM 5508 C CA . GLU A 1 685 ? -28.853 -10.591 14.015 1.00 80.75 685 GLU A CA 1
ATOM 5509 C C . GLU A 1 685 ? -28.717 -11.605 12.869 1.00 80.75 685 GLU A C 1
ATOM 5511 O O . GLU A 1 685 ? -27.929 -11.389 11.950 1.00 80.75 685 GLU A O 1
ATOM 5516 N N . TRP A 1 686 ? -29.531 -12.666 12.871 1.00 89.50 686 TRP A N 1
ATOM 5517 C CA . TRP A 1 686 ? -29.547 -13.658 11.792 1.00 89.50 686 TRP A CA 1
ATOM 5518 C C . TRP A 1 686 ? -30.034 -13.100 10.452 1.00 89.50 686 TRP A C 1
ATOM 5520 O O . TRP A 1 686 ? -29.488 -13.467 9.413 1.00 89.50 686 TRP A O 1
ATOM 5530 N N . GLU A 1 687 ? -31.041 -12.223 10.444 1.00 87.50 687 GLU A N 1
ATOM 5531 C CA . GLU A 1 687 ? -31.497 -11.563 9.212 1.00 87.50 687 GLU A CA 1
ATOM 5532 C C . GLU A 1 687 ? -30.397 -10.671 8.613 1.00 87.50 687 GLU A C 1
ATOM 5534 O O . GLU A 1 687 ? -30.144 -10.737 7.410 1.00 87.50 687 GLU A O 1
ATOM 5539 N N . LEU A 1 688 ? -29.685 -9.914 9.455 1.00 80.62 688 LEU A N 1
ATOM 5540 C CA . LEU A 1 688 ? -28.541 -9.090 9.048 1.00 80.62 688 LEU A CA 1
ATOM 5541 C C . LEU A 1 688 ? -27.367 -9.921 8.516 1.00 80.62 688 LEU A C 1
ATOM 5543 O O . LEU A 1 688 ? -26.749 -9.547 7.518 1.00 80.62 688 LEU A O 1
ATOM 5547 N N . GLU A 1 689 ? -27.045 -11.046 9.157 1.00 84.56 689 GLU A N 1
ATOM 5548 C CA . GLU A 1 689 ? -26.009 -11.966 8.670 1.00 84.56 689 GLU A CA 1
ATOM 5549 C C . GLU A 1 689 ? -26.384 -12.561 7.307 1.00 84.56 689 GLU A C 1
ATOM 5551 O O . GLU A 1 689 ? -25.559 -12.551 6.393 1.00 84.56 689 GLU A O 1
ATOM 5556 N N . ALA A 1 690 ? -27.634 -12.996 7.127 1.00 87.75 690 ALA A N 1
ATOM 5557 C CA . ALA A 1 690 ? -28.109 -13.546 5.859 1.00 87.75 690 ALA A CA 1
ATOM 5558 C C . ALA A 1 690 ? -28.089 -12.512 4.716 1.00 87.75 690 ALA A C 1
ATOM 5560 O O . ALA A 1 690 ? -27.729 -12.841 3.583 1.00 87.75 690 ALA A O 1
ATOM 5561 N N . GLU A 1 691 ? -28.449 -11.256 4.997 1.00 84.75 691 GLU A N 1
ATOM 5562 C CA . GLU A 1 691 ? -28.408 -10.170 4.011 1.00 84.75 691 GLU A CA 1
ATOM 5563 C C . GLU A 1 691 ? -26.961 -9.798 3.641 1.00 84.75 691 GLU A C 1
ATOM 5565 O O . GLU A 1 691 ? -26.636 -9.639 2.461 1.00 84.75 691 GLU A O 1
ATOM 5570 N N . ASN A 1 692 ? -26.052 -9.776 4.621 1.00 80.06 692 ASN A N 1
ATOM 5571 C CA . ASN A 1 692 ? -24.623 -9.574 4.376 1.00 80.06 692 ASN A CA 1
ATOM 5572 C C . ASN A 1 692 ? -24.006 -10.705 3.542 1.00 80.06 692 ASN A C 1
ATOM 5574 O O . ASN A 1 692 ? -23.272 -10.428 2.592 1.00 80.06 692 ASN A O 1
ATOM 5578 N N . GLU A 1 693 ? -24.316 -11.969 3.841 1.00 87.00 693 GLU A N 1
ATOM 5579 C CA . GLU A 1 693 ? -23.872 -13.109 3.028 1.00 87.00 693 GLU A CA 1
ATOM 5580 C C . GLU A 1 693 ? -24.372 -12.996 1.583 1.00 87.00 693 GLU A C 1
ATOM 5582 O O . GLU A 1 693 ? -23.623 -13.265 0.638 1.00 87.00 693 GLU A O 1
ATOM 5587 N N . HIS A 1 694 ? -25.612 -12.535 1.390 1.00 86.88 694 HIS A N 1
ATOM 5588 C CA . HIS A 1 694 ? -26.165 -12.312 0.059 1.00 86.88 694 HIS A CA 1
ATOM 5589 C C . HIS A 1 694 ? -25.420 -11.206 -0.706 1.00 86.88 694 HIS A C 1
ATOM 5591 O O . HIS A 1 694 ? -25.058 -11.403 -1.870 1.00 86.88 694 HIS A O 1
ATOM 5597 N N . HIS A 1 695 ? -25.127 -10.074 -0.057 1.00 78.88 695 HIS A N 1
ATOM 5598 C CA . HIS A 1 695 ? -24.364 -8.977 -0.659 1.00 78.88 695 HIS A CA 1
ATOM 5599 C C . HIS A 1 695 ? -22.923 -9.368 -1.001 1.00 78.88 695 HIS A C 1
ATOM 5601 O O . HIS A 1 695 ? -22.445 -9.047 -2.090 1.00 78.88 695 HIS A O 1
ATOM 5607 N N . VAL A 1 696 ? -22.241 -10.097 -0.113 1.00 83.12 696 VAL A N 1
ATOM 5608 C CA . VAL A 1 696 ? -20.886 -10.610 -0.372 1.00 83.12 696 VAL A CA 1
ATOM 5609 C C . VAL A 1 696 ? -20.900 -11.584 -1.551 1.00 83.12 696 VAL A C 1
ATOM 5611 O O . VAL A 1 696 ? -20.058 -11.477 -2.440 1.00 83.12 696 VAL A O 1
ATOM 5614 N N . GLY A 1 697 ? -21.890 -12.480 -1.619 1.00 87.25 697 GLY A N 1
ATOM 5615 C CA . GLY A 1 697 ? -22.061 -13.387 -2.755 1.00 87.25 697 GLY A CA 1
ATOM 5616 C C . GLY A 1 697 ? -22.258 -12.654 -4.086 1.00 87.25 697 GLY A C 1
ATOM 5617 O O . GLY A 1 697 ? -21.655 -13.035 -5.090 1.00 87.25 697 GLY A O 1
ATOM 5618 N N . ALA A 1 698 ? -23.042 -11.573 -4.096 1.00 83.50 698 ALA A N 1
ATOM 5619 C CA . ALA A 1 698 ? -23.222 -10.741 -5.285 1.00 83.50 698 ALA A CA 1
ATOM 5620 C C . ALA A 1 698 ? -21.916 -10.039 -5.704 1.00 83.50 698 ALA A C 1
ATOM 5622 O O . ALA A 1 698 ? -21.586 -10.024 -6.887 1.00 83.50 698 ALA A O 1
ATOM 5623 N N . LEU A 1 699 ? -21.141 -9.499 -4.753 1.00 75.62 699 LEU A N 1
ATOM 5624 C CA . LEU A 1 699 ? -19.848 -8.861 -5.040 1.00 75.62 699 LEU A CA 1
ATOM 5625 C C . LEU A 1 699 ? -18.830 -9.840 -5.637 1.00 75.62 699 LEU A C 1
ATOM 5627 O O . LEU A 1 699 ? -18.151 -9.486 -6.600 1.00 75.62 699 LEU A O 1
ATOM 5631 N N . ILE A 1 700 ? -18.774 -11.073 -5.125 1.00 85.12 700 ILE A N 1
ATOM 5632 C CA . ILE A 1 700 ? -17.911 -12.128 -5.676 1.00 85.12 700 ILE A CA 1
ATOM 5633 C C . ILE A 1 700 ? -18.285 -12.417 -7.135 1.00 85.12 700 ILE A C 1
ATOM 5635 O O . ILE A 1 700 ? -17.406 -12.452 -7.992 1.00 85.12 700 ILE A O 1
ATOM 5639 N N . GLN A 1 701 ? -19.580 -12.548 -7.445 1.00 84.50 701 GLN A N 1
ATOM 5640 C CA . GLN A 1 701 ? -20.035 -12.752 -8.827 1.00 84.50 701 GLN A CA 1
ATOM 5641 C C . GLN A 1 701 ? -19.627 -11.594 -9.749 1.00 84.50 701 GLN A C 1
ATOM 5643 O O . GLN A 1 701 ? -19.160 -11.837 -10.860 1.00 84.50 701 GLN A O 1
ATOM 5648 N N . TYR A 1 702 ? -19.726 -10.342 -9.287 1.00 76.19 702 TYR A N 1
ATOM 5649 C CA . TYR A 1 702 ? -19.265 -9.188 -10.067 1.00 76.19 702 TYR A CA 1
ATOM 5650 C C . TYR A 1 702 ? -17.757 -9.209 -10.330 1.00 76.19 702 TYR A C 1
ATOM 5652 O O . TYR A 1 702 ? -17.325 -8.865 -11.432 1.00 76.19 702 TYR A O 1
ATOM 5660 N N . GLU A 1 703 ? -16.942 -9.592 -9.347 1.00 77.38 703 GLU A N 1
ATOM 5661 C CA . GLU A 1 703 ? -15.491 -9.699 -9.531 1.00 77.38 703 GLU A CA 1
ATOM 5662 C C . GLU A 1 703 ? -15.113 -10.836 -10.485 1.00 77.38 703 GLU A C 1
ATOM 5664 O O . GLU A 1 703 ? -14.248 -10.646 -11.344 1.00 77.38 703 GLU A O 1
ATOM 5669 N N . GLU A 1 704 ? -15.800 -11.977 -10.409 1.00 86.12 704 GLU A N 1
ATOM 5670 C CA . GLU A 1 704 ? -15.623 -13.093 -11.345 1.00 86.12 704 GLU A CA 1
ATOM 5671 C C . GLU A 1 704 ? -15.990 -12.692 -12.784 1.00 86.12 704 GLU A C 1
ATOM 5673 O O . GLU A 1 704 ? -15.222 -12.935 -13.721 1.00 86.12 704 GLU A O 1
ATOM 5678 N N . GLU A 1 705 ? -17.127 -12.016 -12.978 1.00 85.44 705 GLU A N 1
ATOM 5679 C CA . GLU A 1 705 ? -17.536 -11.496 -14.287 1.00 85.44 705 GLU A CA 1
ATOM 5680 C C . GLU A 1 705 ? -16.560 -10.440 -14.819 1.00 85.44 705 GLU A C 1
ATOM 5682 O O . GLU A 1 705 ? -16.238 -10.432 -16.014 1.00 85.44 705 GLU A O 1
ATOM 5687 N N . ARG A 1 706 ? -16.038 -9.570 -13.943 1.00 78.94 706 ARG A N 1
ATOM 5688 C CA . ARG A 1 706 ? -15.014 -8.584 -14.310 1.00 78.94 706 ARG A CA 1
ATOM 5689 C C . ARG A 1 706 ? -13.734 -9.272 -14.776 1.00 78.94 706 ARG A C 1
ATOM 5691 O O . ARG A 1 706 ? -13.228 -8.916 -15.839 1.00 78.94 706 ARG A O 1
ATOM 5698 N N . GLY A 1 707 ? -13.269 -10.285 -14.046 1.00 83.50 707 GLY A N 1
ATOM 5699 C CA . GLY A 1 707 ? -12.089 -11.073 -14.407 1.00 83.50 707 GLY A CA 1
ATOM 5700 C C . GLY A 1 707 ? -12.229 -11.752 -15.773 1.00 83.50 707 GLY A C 1
ATOM 5701 O O . GLY A 1 707 ? -11.331 -11.655 -16.607 1.00 83.50 707 GLY A O 1
ATOM 5702 N N . LEU A 1 708 ? -13.390 -12.351 -16.063 1.00 85.69 708 LEU A N 1
ATOM 5703 C CA . LEU A 1 708 ? -13.667 -12.962 -17.372 1.00 85.69 708 LEU A CA 1
ATOM 5704 C C . LEU A 1 708 ? -13.666 -11.942 -18.523 1.00 85.69 708 LEU A C 1
ATOM 5706 O O . LEU A 1 708 ? -13.270 -12.263 -19.648 1.00 85.69 708 LEU A O 1
ATOM 5710 N N . LEU A 1 709 ? -14.134 -10.716 -18.278 1.00 78.50 709 LEU A N 1
ATOM 5711 C CA . LEU A 1 709 ? -14.114 -9.648 -19.281 1.00 78.50 709 LEU A CA 1
ATOM 5712 C C . LEU A 1 709 ? -12.705 -9.087 -19.500 1.00 78.50 709 LEU A C 1
ATOM 5714 O O . LEU A 1 709 ? -12.341 -8.813 -20.645 1.00 78.50 709 LEU A O 1
ATOM 5718 N N . GLU A 1 710 ? -11.911 -8.950 -18.440 1.00 78.88 710 GLU A N 1
ATOM 5719 C CA . GLU A 1 710 ? -10.500 -8.561 -18.519 1.00 78.88 710 GLU A CA 1
ATOM 5720 C C . GLU A 1 710 ? -9.683 -9.608 -19.295 1.00 78.88 710 GLU A C 1
ATOM 5722 O O . GLU A 1 710 ? -8.930 -9.248 -20.202 1.00 78.88 710 GLU A O 1
ATOM 5727 N N . GLU A 1 711 ? -9.909 -10.901 -19.041 1.00 85.31 711 GLU A N 1
ATOM 5728 C CA . GLU A 1 711 ? -9.271 -11.999 -19.777 1.00 85.31 711 GLU A CA 1
ATOM 5729 C C . GLU A 1 711 ? -9.620 -11.963 -21.275 1.00 85.31 711 GLU A C 1
ATOM 5731 O O . GLU A 1 711 ? -8.734 -12.044 -22.130 1.00 85.31 711 GLU A O 1
ATOM 5736 N N . LYS A 1 712 ? -10.903 -11.773 -21.619 1.00 84.00 712 LYS A N 1
ATOM 5737 C CA . LYS A 1 712 ? -11.341 -11.638 -23.021 1.00 84.00 712 LYS A CA 1
ATOM 5738 C C . LYS A 1 712 ? -10.730 -10.419 -23.708 1.00 84.00 712 LYS A C 1
ATOM 5740 O O . LYS A 1 712 ? -10.351 -10.506 -24.878 1.00 84.00 712 LYS A O 1
ATOM 5745 N N . LEU A 1 713 ? -10.632 -9.291 -23.003 1.00 78.88 713 LEU A N 1
ATOM 5746 C CA . LEU A 1 713 ? -10.008 -8.078 -23.525 1.00 78.88 713 LEU A CA 1
ATOM 5747 C C . LEU A 1 713 ? -8.519 -8.309 -23.808 1.00 78.88 713 LEU A C 1
ATOM 5749 O O . LEU A 1 713 ? -8.026 -7.920 -24.868 1.00 78.88 713 LEU A O 1
ATOM 5753 N N . GLU A 1 714 ? -7.811 -8.963 -22.891 1.00 79.81 714 GLU A N 1
ATOM 5754 C CA . GLU A 1 714 ? -6.381 -9.222 -23.025 1.00 79.81 714 GLU A CA 1
ATOM 5755 C C . GLU A 1 714 ? -6.086 -10.245 -24.131 1.00 79.81 714 GLU A C 1
ATOM 5757 O O . GLU A 1 714 ? -5.199 -10.025 -24.959 1.00 79.81 714 GLU A O 1
ATOM 5762 N N . ALA A 1 715 ? -6.901 -11.296 -24.250 1.00 82.75 715 ALA A N 1
ATOM 5763 C CA . ALA A 1 715 ? -6.855 -12.217 -25.385 1.00 82.75 715 ALA A CA 1
ATOM 5764 C C . ALA A 1 715 ? -7.097 -11.490 -26.724 1.00 82.75 715 ALA A C 1
ATOM 5766 O O . ALA A 1 715 ? -6.387 -11.728 -27.706 1.00 82.75 715 ALA A O 1
ATOM 5767 N N . GLY A 1 716 ? -8.049 -10.548 -26.757 1.00 83.12 716 GLY A N 1
ATOM 5768 C CA . GLY A 1 716 ? -8.304 -9.692 -27.916 1.00 83.12 716 GLY A CA 1
ATOM 5769 C C . GLY A 1 716 ? -7.093 -8.835 -28.303 1.00 83.12 716 GLY A C 1
ATOM 5770 O O . GLY A 1 716 ? -6.707 -8.807 -29.475 1.00 83.12 716 GLY A O 1
ATOM 5771 N N . LYS A 1 717 ? -6.436 -8.190 -27.328 1.00 75.81 717 LYS A N 1
ATOM 5772 C CA . LYS A 1 717 ? -5.205 -7.410 -27.556 1.00 75.81 717 LYS A CA 1
ATOM 5773 C C . LYS A 1 717 ? -4.062 -8.275 -28.080 1.00 75.81 717 LYS A C 1
ATOM 5775 O O . LYS A 1 717 ? -3.370 -7.866 -29.012 1.00 75.81 717 LYS A O 1
ATOM 5780 N N . GLN A 1 718 ? -3.865 -9.465 -27.514 1.00 77.50 718 GLN A N 1
ATOM 5781 C CA . GLN A 1 718 ? -2.813 -10.391 -27.944 1.00 77.50 718 GLN A CA 1
ATOM 5782 C C . GLN A 1 718 ? -3.033 -10.882 -29.382 1.00 77.50 718 GLN A C 1
ATOM 5784 O O . GLN A 1 718 ? -2.076 -10.958 -30.161 1.00 77.50 718 GLN A O 1
ATOM 5789 N N . GLY A 1 719 ? -4.286 -11.144 -29.770 1.00 84.69 719 GLY A N 1
ATOM 5790 C CA . GLY A 1 719 ? -4.648 -11.458 -31.154 1.00 84.69 719 GLY A CA 1
ATOM 5791 C C . GLY A 1 719 ? -4.322 -10.311 -32.116 1.00 84.69 719 GLY A C 1
ATOM 5792 O O . GLY A 1 719 ? -3.675 -10.520 -33.143 1.00 84.69 719 GLY A O 1
ATOM 5793 N N . LEU A 1 720 ? -4.679 -9.079 -31.745 1.00 73.75 720 LEU A N 1
ATOM 5794 C CA . LEU A 1 720 ? -4.372 -7.869 -32.517 1.00 73.75 720 LEU A CA 1
ATOM 5795 C C . LEU A 1 720 ? -2.863 -7.638 -32.666 1.00 73.75 720 LEU A C 1
ATOM 5797 O O . LEU A 1 720 ? -2.381 -7.398 -33.772 1.00 73.75 720 LEU A O 1
ATOM 5801 N N . HIS A 1 721 ? -2.099 -7.779 -31.582 1.00 70.88 721 HIS A N 1
ATOM 5802 C CA . HIS A 1 721 ? -0.642 -7.667 -31.620 1.00 70.88 721 HIS A CA 1
ATOM 5803 C C . HIS A 1 721 ? 0.007 -8.726 -32.514 1.00 70.88 721 HIS A C 1
ATOM 5805 O O . HIS A 1 721 ? 0.962 -8.415 -33.226 1.00 70.88 721 HIS A O 1
ATOM 5811 N N . SER A 1 722 ? -0.514 -9.954 -32.506 1.00 75.94 722 SER A N 1
ATOM 5812 C CA . SER A 1 722 ? -0.026 -11.035 -33.369 1.00 75.94 722 SER A CA 1
ATOM 5813 C C . SER A 1 722 ? -0.295 -10.737 -34.847 1.00 75.94 722 SER A C 1
ATOM 5815 O O . SER A 1 722 ? 0.603 -10.890 -35.674 1.00 75.94 722 SER A O 1
ATOM 5817 N N . ASN A 1 723 ? -1.483 -10.216 -35.170 1.00 74.75 723 ASN A N 1
ATOM 5818 C CA . ASN A 1 723 ? -1.847 -9.827 -36.534 1.00 74.75 723 ASN A CA 1
ATOM 5819 C C . ASN A 1 723 ? -1.014 -8.642 -37.046 1.00 74.75 723 ASN A C 1
ATOM 5821 O O . ASN A 1 723 ? -0.503 -8.687 -38.163 1.00 74.75 723 ASN A O 1
ATOM 5825 N N . ILE A 1 724 ? -0.803 -7.611 -36.218 1.00 70.06 724 ILE A N 1
ATOM 5826 C CA . ILE A 1 724 ? 0.058 -6.468 -36.566 1.00 70.06 724 ILE A CA 1
ATOM 5827 C C . ILE A 1 724 ? 1.497 -6.939 -36.802 1.00 70.06 724 ILE A C 1
ATOM 5829 O O . ILE A 1 724 ? 2.133 -6.529 -37.771 1.00 70.06 724 ILE A O 1
ATOM 5833 N N . ARG A 1 725 ? 2.013 -7.841 -35.959 1.00 72.00 725 ARG A N 1
ATOM 5834 C CA . ARG A 1 725 ? 3.370 -8.380 -36.106 1.00 72.00 725 ARG A CA 1
ATOM 5835 C C . ARG A 1 725 ? 3.527 -9.200 -37.392 1.00 72.00 725 ARG A C 1
ATOM 5837 O O . ARG A 1 725 ? 4.552 -9.070 -38.056 1.00 72.00 725 ARG A O 1
ATOM 5844 N N . ALA A 1 726 ? 2.512 -9.982 -37.767 1.00 68.19 726 ALA A N 1
ATOM 5845 C CA . ALA A 1 726 ? 2.492 -10.728 -39.025 1.00 68.19 726 ALA A CA 1
ATOM 5846 C C . ALA A 1 726 ? 2.473 -9.797 -40.252 1.00 68.19 726 ALA A C 1
ATOM 5848 O O . ALA A 1 726 ? 3.272 -9.983 -41.168 1.00 68.19 726 ALA A O 1
ATOM 5849 N N . LEU A 1 727 ? 1.643 -8.746 -40.235 1.00 64.25 727 LEU A N 1
ATOM 5850 C CA . LEU A 1 727 ? 1.579 -7.742 -41.308 1.00 64.25 727 LEU A CA 1
ATOM 5851 C C . LEU A 1 727 ? 2.898 -6.968 -41.472 1.00 64.25 727 LEU A C 1
ATOM 5853 O O . LEU A 1 727 ? 3.333 -6.707 -42.592 1.00 64.25 727 LEU A O 1
ATOM 5857 N N . VAL A 1 728 ? 3.571 -6.638 -40.366 1.00 61.69 728 VAL A N 1
ATOM 5858 C CA . VAL A 1 728 ? 4.869 -5.940 -40.390 1.00 61.69 728 VAL A CA 1
ATOM 5859 C C . VAL A 1 728 ? 6.000 -6.848 -40.889 1.00 61.69 728 VAL A C 1
ATOM 5861 O O . VAL A 1 728 ? 6.919 -6.366 -41.547 1.00 61.69 728 VAL A O 1
ATOM 5864 N N . HIS A 1 729 ? 5.944 -8.157 -40.620 1.00 56.19 729 HIS A N 1
ATOM 5865 C CA . HIS A 1 729 ? 6.945 -9.106 -41.120 1.00 56.19 729 HIS A CA 1
ATOM 5866 C C . HIS A 1 729 ? 6.779 -9.433 -42.612 1.00 56.19 729 HIS A C 1
ATOM 5868 O O . HIS A 1 729 ? 7.785 -9.537 -43.313 1.00 56.19 729 HIS A O 1
ATOM 5874 N N . ASP A 1 730 ? 5.551 -9.532 -43.130 1.00 50.12 730 ASP A N 1
ATOM 5875 C CA . ASP A 1 730 ? 5.326 -9.876 -44.545 1.00 50.12 730 ASP A CA 1
ATOM 5876 C C . ASP A 1 730 ? 5.600 -8.685 -45.495 1.00 50.12 730 ASP A C 1
ATOM 5878 O O . ASP A 1 730 ? 6.046 -8.859 -46.631 1.00 50.12 730 ASP A O 1
ATOM 5882 N N . GLY A 1 731 ? 5.466 -7.445 -45.002 1.00 49.94 731 GLY A N 1
ATOM 5883 C CA . GLY A 1 731 ? 5.809 -6.226 -45.748 1.00 49.94 731 GLY A CA 1
ATOM 5884 C C . GLY A 1 731 ? 7.313 -5.993 -45.976 1.00 49.94 731 GLY A C 1
ATOM 5885 O O . GLY A 1 731 ? 7.687 -5.163 -46.807 1.00 49.94 731 GLY A O 1
ATOM 5886 N N . GLY A 1 732 ? 8.190 -6.716 -45.267 1.00 48.44 732 GLY A N 1
ATOM 5887 C CA . GLY A 1 732 ? 9.641 -6.497 -45.293 1.00 48.44 732 GLY A CA 1
ATOM 5888 C C . GLY A 1 732 ? 10.421 -7.286 -46.352 1.00 48.44 732 GLY A C 1
ATOM 5889 O O . GLY A 1 732 ? 11.568 -6.942 -46.630 1.00 48.44 732 GLY A O 1
ATOM 5890 N N . GLN A 1 733 ? 9.840 -8.330 -46.960 1.00 46.38 733 GLN A N 1
ATOM 5891 C CA . GLN A 1 733 ? 10.626 -9.327 -47.712 1.00 46.38 733 GLN A CA 1
ATOM 5892 C C . GLN A 1 733 ? 10.445 -9.349 -49.241 1.00 46.38 733 GLN A C 1
ATOM 5894 O O . GLN A 1 733 ? 11.055 -10.182 -49.911 1.00 46.38 733 GLN A O 1
ATOM 5899 N N . LYS A 1 734 ? 9.686 -8.422 -49.841 1.00 46.75 734 LYS A N 1
ATOM 5900 C CA . LYS A 1 734 ? 9.524 -8.342 -51.309 1.00 46.75 734 LYS A CA 1
ATOM 5901 C C . LYS A 1 734 ? 9.742 -6.932 -51.857 1.00 46.75 734 LYS A C 1
ATOM 5903 O O . LYS A 1 734 ? 8.819 -6.285 -52.338 1.00 46.75 734 LYS A O 1
ATOM 5908 N N . ARG A 1 735 ? 10.990 -6.465 -51.844 1.00 44.12 735 ARG A N 1
ATOM 5909 C CA . ARG A 1 735 ? 11.446 -5.400 -52.754 1.00 44.12 735 ARG A CA 1
ATOM 5910 C C . ARG A 1 735 ? 12.806 -5.764 -53.338 1.00 44.12 735 ARG A C 1
ATOM 5912 O O . ARG A 1 735 ? 13.839 -5.289 -52.885 1.00 44.12 735 ARG A O 1
ATOM 5919 N N . THR A 1 736 ? 12.795 -6.607 -54.365 1.00 44.78 736 THR A N 1
ATOM 5920 C CA . THR A 1 736 ? 13.871 -6.648 -55.360 1.00 44.78 736 THR A CA 1
ATOM 5921 C C . THR A 1 736 ? 13.422 -5.857 -56.594 1.00 44.78 736 THR A C 1
ATOM 5923 O O . THR A 1 736 ? 12.267 -5.980 -57.006 1.00 44.78 736 THR A O 1
ATOM 5926 N N . PRO A 1 737 ? 14.286 -5.019 -57.193 1.00 47.47 737 PRO A N 1
ATOM 5927 C CA . PRO A 1 737 ? 13.934 -4.258 -58.380 1.00 47.47 737 PRO A CA 1
ATOM 5928 C C . PRO A 1 737 ? 14.267 -5.082 -59.629 1.00 47.47 737 PRO A C 1
ATOM 5930 O O . PRO A 1 737 ? 15.435 -5.280 -59.956 1.00 47.47 737 PRO A O 1
ATOM 5933 N N . SER A 1 738 ? 13.255 -5.545 -60.362 1.00 38.69 738 SER A N 1
ATOM 5934 C CA . SER A 1 738 ? 13.437 -5.993 -61.747 1.00 38.69 738 SER A CA 1
ATOM 5935 C C . SER A 1 738 ? 12.367 -5.390 -62.647 1.00 38.69 738 SER A C 1
ATOM 5937 O O . SER A 1 738 ? 11.199 -5.321 -62.283 1.00 38.69 738 SER A O 1
ATOM 5939 N N . HIS A 1 739 ? 12.826 -4.920 -63.801 1.00 45.69 739 HIS A N 1
ATOM 5940 C CA . HIS A 1 739 ? 12.130 -4.116 -64.797 1.00 45.69 739 HIS A CA 1
ATOM 5941 C C . HIS A 1 739 ? 10.862 -4.738 -65.404 1.00 45.69 739 HIS A C 1
ATOM 5943 O O . HIS A 1 739 ? 10.779 -5.951 -65.578 1.00 45.69 739 HIS A O 1
ATOM 5949 N N . GLY A 1 740 ? 9.968 -3.848 -65.862 1.00 47.81 740 GLY A N 1
ATOM 5950 C CA . GLY A 1 740 ? 8.740 -4.139 -66.615 1.00 47.81 740 GLY A CA 1
ATOM 5951 C C . GLY A 1 740 ? 7.609 -4.529 -65.667 1.00 47.81 740 GLY A C 1
ATOM 5952 O O . GLY A 1 740 ? 7.748 -5.461 -64.895 1.00 47.81 740 GLY A O 1
ATOM 5953 N N . VAL A 1 741 ? 6.456 -3.870 -65.648 1.00 41.09 741 VAL A N 1
ATOM 5954 C CA . VAL A 1 741 ? 5.430 -3.994 -66.687 1.00 41.09 741 VAL A CA 1
ATOM 5955 C C . VAL A 1 741 ? 4.305 -3.011 -66.331 1.00 41.09 741 VAL A C 1
ATOM 5957 O O . VAL A 1 741 ? 3.764 -3.046 -65.231 1.00 41.09 741 VAL A O 1
ATOM 5960 N N . GLU A 1 742 ? 3.922 -2.170 -67.284 1.00 43.81 742 GLU A N 1
ATOM 5961 C CA . GLU A 1 742 ? 2.904 -1.112 -67.172 1.00 43.81 742 GLU A CA 1
ATOM 5962 C C . GLU A 1 742 ? 1.460 -1.624 -67.412 1.00 43.81 742 GLU A C 1
ATOM 5964 O O . GLU A 1 742 ? 0.617 -0.909 -67.934 1.00 43.81 742 GLU A O 1
ATOM 5969 N N . SER A 1 743 ? 1.149 -2.885 -67.078 1.00 43.78 743 SER A N 1
ATOM 5970 C CA . SER A 1 743 ? -0.095 -3.552 -67.535 1.00 43.78 743 SER A CA 1
ATOM 5971 C C . SER A 1 743 ? -0.879 -4.326 -66.459 1.00 43.78 743 SER A C 1
ATOM 5973 O O . SER A 1 743 ? -1.778 -5.085 -66.809 1.00 43.78 743 SER A O 1
ATOM 5975 N N . TRP A 1 744 ? -0.564 -4.177 -65.169 1.00 43.41 744 TRP A N 1
ATOM 5976 C CA . TRP A 1 744 ? -1.197 -4.957 -64.081 1.00 43.41 744 TRP A CA 1
ATOM 5977 C C . TRP A 1 744 ? -1.895 -4.104 -63.005 1.00 43.41 744 TRP A C 1
ATOM 5979 O O . TRP A 1 744 ? -2.264 -4.612 -61.950 1.00 43.41 744 TRP A O 1
ATOM 5989 N N . LEU A 1 745 ? -2.084 -2.805 -63.256 1.00 45.78 745 LEU A N 1
ATOM 5990 C CA . LEU A 1 745 ? -2.570 -1.853 -62.248 1.00 45.78 745 LEU A CA 1
ATOM 5991 C C . LEU A 1 745 ? -4.091 -1.854 -62.013 1.00 45.78 745 LEU A C 1
ATOM 5993 O O . LEU A 1 745 ? -4.518 -1.283 -61.014 1.00 45.78 745 LEU A O 1
ATOM 5997 N N . ASP A 1 746 ? -4.890 -2.534 -62.839 1.00 47.34 746 ASP A N 1
ATOM 5998 C CA . ASP A 1 746 ? -6.356 -2.503 -62.693 1.00 47.34 746 ASP A CA 1
ATOM 5999 C C . ASP A 1 746 ? -6.952 -3.692 -61.909 1.00 47.34 746 ASP A C 1
ATOM 6001 O O . ASP A 1 746 ? -8.011 -3.533 -61.306 1.00 47.34 746 ASP A O 1
ATOM 6005 N N . ASP A 1 747 ? -6.265 -4.838 -61.803 1.00 46.28 747 ASP A N 1
ATOM 6006 C CA . ASP A 1 747 ? -6.813 -6.021 -61.104 1.00 46.28 747 ASP A CA 1
ATOM 6007 C C . ASP A 1 747 ? -6.340 -6.157 -59.640 1.00 46.28 747 ASP A C 1
ATOM 6009 O O . ASP A 1 747 ? -7.073 -6.675 -58.798 1.00 46.28 747 ASP A O 1
ATOM 6013 N N . ALA A 1 748 ? -5.160 -5.635 -59.276 1.00 49.69 748 ALA A N 1
ATOM 6014 C CA . ALA A 1 748 ? -4.635 -5.749 -57.906 1.00 49.69 748 ALA A CA 1
ATOM 6015 C C . ALA A 1 748 ? -5.227 -4.716 -56.922 1.00 49.69 748 ALA A C 1
ATOM 6017 O O . ALA A 1 748 ? -5.281 -4.962 -55.719 1.00 49.69 748 ALA A O 1
ATOM 6018 N N . ALA A 1 749 ? -5.727 -3.579 -57.419 1.00 50.31 749 ALA A N 1
ATOM 6019 C CA . ALA A 1 749 ? -6.324 -2.536 -56.580 1.00 50.31 749 ALA A CA 1
ATOM 6020 C C . ALA A 1 749 ? -7.743 -2.890 -56.081 1.00 50.31 749 ALA A C 1
ATOM 6022 O O . ALA A 1 749 ? -8.221 -2.301 -55.111 1.00 50.31 749 ALA A O 1
ATOM 6023 N N . GLY A 1 750 ? -8.425 -3.851 -56.719 1.00 51.00 750 GLY A N 1
ATOM 6024 C CA . GLY A 1 750 ? -9.789 -4.256 -56.363 1.00 51.00 750 GLY A CA 1
ATOM 6025 C C . GLY A 1 750 ? -9.871 -5.194 -55.155 1.00 51.00 750 GLY A C 1
ATOM 6026 O O . GLY A 1 750 ? -10.737 -5.016 -54.296 1.00 51.00 750 GLY A O 1
ATOM 6027 N N . GLU A 1 751 ? -8.968 -6.172 -55.047 1.00 52.22 751 GLU A N 1
ATOM 6028 C CA . GLU A 1 751 ? -9.022 -7.183 -53.977 1.00 52.22 751 GLU A CA 1
ATOM 6029 C C . GLU A 1 751 ? -8.487 -6.658 -52.634 1.00 52.22 751 GLU A C 1
ATOM 6031 O O . GLU A 1 751 ? -9.093 -6.902 -51.588 1.00 52.22 751 GLU A O 1
ATOM 6036 N N . GLU A 1 752 ? -7.423 -5.851 -52.648 1.00 54.06 752 GLU A N 1
ATOM 6037 C CA . GLU A 1 752 ? -6.827 -5.285 -51.429 1.00 54.06 752 GLU A CA 1
ATOM 6038 C C . GLU A 1 752 ? -7.733 -4.208 -50.794 1.00 54.06 752 GLU A C 1
ATOM 6040 O O . GLU A 1 752 ? -7.881 -4.124 -49.569 1.00 54.06 752 GLU A O 1
ATOM 6045 N N . LEU A 1 753 ? -8.456 -3.446 -51.626 1.00 57.22 753 LEU A N 1
ATOM 6046 C CA . LEU A 1 753 ? -9.450 -2.479 -51.161 1.00 57.22 753 LEU A CA 1
ATOM 6047 C C . LEU A 1 753 ? -10.686 -3.176 -50.568 1.00 57.22 753 LEU A C 1
ATOM 6049 O O . LEU A 1 753 ? -11.208 -2.732 -49.543 1.00 57.22 753 LEU A O 1
ATOM 6053 N N . HIS A 1 754 ? -11.142 -4.288 -51.157 1.00 57.34 754 HIS A N 1
ATOM 6054 C CA . HIS A 1 754 ? -12.269 -5.058 -50.623 1.00 57.34 754 HIS A CA 1
ATOM 6055 C C . HIS A 1 754 ? -11.948 -5.728 -49.281 1.00 57.34 754 HIS A C 1
ATOM 6057 O O . HIS A 1 754 ? -12.811 -5.743 -48.396 1.00 57.34 754 HIS A O 1
ATOM 6063 N N . TYR A 1 755 ? -10.714 -6.202 -49.094 1.00 62.28 755 TYR A N 1
ATOM 6064 C CA . TYR A 1 755 ? -10.261 -6.756 -47.817 1.00 62.28 755 TYR A CA 1
ATOM 6065 C C . TYR A 1 755 ? -10.187 -5.671 -46.727 1.00 62.28 755 TYR A C 1
ATOM 6067 O O . TYR A 1 755 ? -10.774 -5.822 -45.654 1.00 62.28 755 TYR A O 1
ATOM 6075 N N . SER A 1 756 ? -9.610 -4.504 -47.046 1.00 63.72 756 SER A N 1
ATOM 6076 C CA . SER A 1 756 ? -9.544 -3.359 -46.123 1.00 63.72 756 SER A CA 1
ATOM 6077 C C . SER A 1 756 ? -10.929 -2.805 -45.743 1.00 63.72 756 SER A C 1
ATOM 6079 O O . SER A 1 756 ? -11.161 -2.379 -44.607 1.00 63.72 756 SER A O 1
ATOM 6081 N N . ILE A 1 757 ? -11.896 -2.828 -46.667 1.00 68.19 757 ILE A N 1
ATOM 6082 C CA . ILE A 1 757 ? -13.285 -2.426 -46.389 1.00 68.19 757 ILE A CA 1
ATOM 6083 C C . ILE A 1 757 ? -13.982 -3.437 -45.463 1.00 68.19 757 ILE A C 1
ATOM 6085 O O . ILE A 1 757 ? -14.761 -3.020 -44.598 1.00 68.19 757 ILE A O 1
ATOM 6089 N N . GLY A 1 758 ? -13.691 -4.734 -45.613 1.00 74.44 758 GLY A N 1
ATOM 6090 C CA . GLY A 1 758 ? -14.187 -5.802 -44.741 1.00 74.44 758 GLY A CA 1
ATOM 6091 C C . GLY A 1 758 ? -13.696 -5.657 -43.301 1.00 74.44 758 GLY A C 1
ATOM 6092 O O . GLY A 1 758 ? -14.511 -5.625 -42.378 1.00 74.44 758 GLY A O 1
ATOM 6093 N N . GLU A 1 759 ? -12.393 -5.450 -43.110 1.00 74.69 759 GLU A N 1
ATOM 6094 C CA . GLU A 1 759 ? -11.802 -5.225 -41.783 1.00 74.69 759 GLU A CA 1
ATOM 6095 C C . GLU A 1 759 ? -12.326 -3.940 -41.136 1.00 74.69 759 GLU A C 1
ATOM 6097 O O . GLU A 1 759 ? -12.732 -3.944 -39.975 1.00 74.69 759 GLU A O 1
ATOM 6102 N N . LYS A 1 760 ? -12.442 -2.841 -41.897 1.00 70.56 760 LYS A N 1
ATOM 6103 C CA . LYS A 1 760 ? -13.057 -1.602 -41.390 1.00 70.56 760 LYS A CA 1
ATOM 6104 C C . LYS A 1 760 ? -14.518 -1.791 -40.992 1.00 70.56 760 LYS A C 1
ATOM 6106 O O . LYS A 1 760 ? -15.000 -1.079 -40.113 1.00 70.56 760 LYS A O 1
ATOM 6111 N N . LYS A 1 761 ? -15.254 -2.693 -41.646 1.00 80.25 761 LYS A N 1
ATOM 6112 C CA . LYS A 1 761 ? -16.640 -3.002 -41.279 1.00 80.25 761 LYS A CA 1
ATOM 6113 C C . LYS A 1 761 ? -16.698 -3.802 -39.976 1.00 80.25 761 LYS A C 1
ATOM 6115 O O . LYS A 1 761 ? -17.434 -3.391 -39.088 1.00 80.25 761 LYS A O 1
ATOM 6120 N N . GLN A 1 762 ? -15.875 -4.839 -39.837 1.00 78.81 762 GLN A N 1
ATOM 6121 C CA . GLN A 1 762 ? -15.776 -5.618 -38.598 1.00 78.81 762 GLN A CA 1
ATOM 6122 C C . GLN A 1 762 ? -15.329 -4.750 -37.419 1.00 78.81 762 GLN A C 1
ATOM 6124 O O . GLN A 1 762 ? -15.912 -4.816 -36.345 1.00 78.81 762 GLN A O 1
ATOM 6129 N N . MET A 1 763 ? -14.358 -3.860 -37.632 1.00 73.06 763 MET A N 1
ATOM 6130 C CA . MET A 1 763 ? -13.888 -2.951 -36.587 1.00 73.06 763 MET A CA 1
ATOM 6131 C C . MET A 1 763 ? -14.972 -1.951 -36.168 1.00 73.06 763 MET A C 1
ATOM 6133 O O . MET A 1 763 ? -15.091 -1.639 -34.989 1.00 73.06 763 MET A O 1
ATOM 6137 N N . ARG A 1 764 ? -15.805 -1.478 -37.108 1.00 77.88 764 ARG A N 1
ATOM 6138 C CA . ARG A 1 764 ? -16.970 -0.641 -36.777 1.00 77.88 764 ARG A CA 1
ATOM 6139 C C . ARG A 1 764 ? -18.027 -1.405 -35.983 1.00 77.88 764 ARG A C 1
ATOM 6141 O O . ARG A 1 764 ? -18.543 -0.846 -35.027 1.00 77.88 764 ARG A O 1
ATOM 6148 N N . GLU A 1 765 ? -18.328 -2.648 -36.351 1.00 86.75 765 GLU A N 1
ATOM 6149 C CA . GLU A 1 765 ? -19.277 -3.494 -35.607 1.00 86.75 765 GLU A CA 1
ATOM 6150 C C . GLU A 1 765 ? -18.784 -3.744 -34.172 1.00 86.75 765 GLU A C 1
ATOM 6152 O O . GLU A 1 765 ? -19.533 -3.534 -33.223 1.00 86.75 765 GLU A O 1
ATOM 6157 N N . LEU A 1 766 ? -17.494 -4.041 -34.001 1.00 84.56 766 LEU A N 1
ATOM 6158 C CA . LEU A 1 766 ? -16.877 -4.273 -32.691 1.00 84.56 766 LEU A CA 1
ATOM 6159 C C . LEU A 1 766 ? -16.831 -2.996 -31.829 1.00 84.56 766 LEU A C 1
ATOM 6161 O O . LEU A 1 766 ? -17.036 -3.045 -30.618 1.00 84.56 766 LEU A O 1
ATOM 6165 N N . ILE A 1 767 ? -16.617 -1.829 -32.449 1.00 80.69 767 ILE A N 1
ATOM 6166 C CA . ILE A 1 767 ? -16.713 -0.530 -31.765 1.00 80.69 767 ILE A CA 1
ATOM 6167 C C . ILE A 1 767 ? -18.147 -0.259 -31.293 1.00 80.69 767 ILE A C 1
ATOM 6169 O O . ILE A 1 767 ? -18.325 0.247 -30.187 1.00 80.69 767 ILE A O 1
ATOM 6173 N N . GLU A 1 768 ? -19.166 -0.573 -32.094 1.00 85.25 768 GLU A N 1
ATOM 6174 C CA . GLU A 1 768 ? -20.563 -0.376 -31.688 1.00 85.25 768 GLU A CA 1
ATOM 6175 C C . GLU A 1 768 ? -20.997 -1.360 -30.590 1.00 85.25 768 GLU A C 1
ATOM 6177 O O . GLU A 1 768 ? -21.682 -0.950 -29.654 1.00 85.25 768 GLU A O 1
ATOM 6182 N N . GLU A 1 769 ? -20.527 -2.611 -30.613 1.00 86.94 769 GLU A N 1
ATOM 6183 C CA . GLU A 1 769 ? -20.734 -3.562 -29.509 1.00 86.94 769 GLU A CA 1
ATOM 6184 C C . GLU A 1 769 ? -20.071 -3.088 -28.208 1.00 86.94 769 GLU A C 1
ATOM 6186 O O . GLU A 1 769 ? -20.697 -3.107 -27.145 1.00 86.94 769 GLU A O 1
ATOM 6191 N N . LEU A 1 770 ? -18.832 -2.585 -28.280 1.00 81.25 770 LEU A N 1
ATOM 6192 C CA . LEU A 1 770 ? -18.146 -2.017 -27.117 1.00 81.25 770 LEU A CA 1
ATOM 6193 C C . LEU A 1 770 ? -18.863 -0.777 -26.579 1.00 81.25 770 LEU A C 1
ATOM 6195 O O . LEU A 1 770 ? -19.012 -0.643 -25.367 1.00 81.25 770 LEU A O 1
ATOM 6199 N N . LYS A 1 771 ? -19.355 0.109 -27.453 1.00 83.19 771 LYS A N 1
ATOM 6200 C CA . LYS A 1 771 ? -20.163 1.263 -27.033 1.00 83.19 771 LYS A CA 1
ATOM 6201 C C . LYS A 1 771 ? -21.444 0.832 -26.334 1.00 83.19 771 LYS A C 1
ATOM 6203 O O . LYS A 1 771 ? -21.801 1.438 -25.329 1.00 83.19 771 LYS A O 1
ATOM 6208 N N . HIS A 1 772 ? -22.122 -0.197 -26.840 1.00 85.69 772 HIS A N 1
ATOM 6209 C CA . HIS A 1 772 ? -23.340 -0.698 -26.213 1.00 85.69 772 HIS A CA 1
ATOM 6210 C C . HIS A 1 772 ? -23.050 -1.294 -24.830 1.00 85.69 772 HIS A C 1
ATOM 6212 O O . HIS A 1 772 ? -23.728 -0.948 -23.868 1.00 85.69 772 HIS A O 1
ATOM 6218 N N . SER A 1 773 ? -21.973 -2.075 -24.704 1.00 87.94 773 SER A N 1
ATOM 6219 C CA . SER A 1 773 ? -21.537 -2.637 -23.421 1.00 87.94 773 SER A CA 1
ATOM 6220 C C . SER A 1 773 ? -21.119 -1.562 -22.407 1.00 87.94 773 SER A C 1
ATOM 6222 O O . SER A 1 773 ? -21.430 -1.680 -21.223 1.00 87.94 773 SER A O 1
ATOM 6224 N N . ILE A 1 774 ? -20.448 -0.492 -22.851 1.00 81.38 774 ILE A N 1
ATOM 6225 C CA . ILE A 1 774 ? -20.119 0.655 -21.989 1.00 81.38 774 ILE A CA 1
ATOM 6226 C C . ILE A 1 774 ? -21.401 1.352 -21.525 1.00 81.38 774 ILE A C 1
ATOM 6228 O O . ILE A 1 774 ? -21.537 1.631 -20.339 1.00 81.38 774 ILE A O 1
ATOM 6232 N N . LEU A 1 775 ? -22.363 1.572 -22.425 1.00 87.56 775 LEU A N 1
ATOM 6233 C CA . LEU A 1 775 ? -23.630 2.221 -22.087 1.00 87.56 775 LEU A CA 1
ATOM 6234 C C . LEU A 1 775 ? -24.446 1.406 -21.068 1.00 87.56 775 LEU A C 1
ATOM 6236 O O . LEU A 1 775 ? -24.994 1.974 -20.129 1.00 87.56 775 LEU A O 1
ATOM 6240 N N . GLU A 1 776 ? -24.509 0.081 -21.222 1.00 88.81 776 GLU A N 1
ATOM 6241 C CA . GLU A 1 776 ? -25.165 -0.807 -20.251 1.00 88.81 776 GLU A CA 1
ATOM 6242 C C . GLU A 1 776 ? -24.494 -0.735 -18.873 1.00 88.81 776 GLU A C 1
ATOM 6244 O O . GLU A 1 776 ? -25.179 -0.635 -17.853 1.00 88.81 776 GLU A O 1
ATOM 6249 N N . LYS A 1 777 ? -23.156 -0.716 -18.834 1.00 82.94 777 LYS A N 1
ATOM 6250 C CA . LYS A 1 777 ? -22.399 -0.574 -17.584 1.00 82.94 777 LYS A CA 1
ATOM 6251 C C . LYS A 1 777 ? -22.570 0.801 -16.945 1.00 82.94 777 LYS A C 1
ATOM 6253 O O . LYS A 1 777 ? -22.664 0.875 -15.725 1.00 82.94 777 LYS A O 1
ATOM 6258 N N . ASP A 1 778 ? -22.666 1.867 -17.733 1.00 81.81 778 ASP A N 1
ATOM 6259 C CA . ASP A 1 778 ? -22.935 3.214 -17.222 1.00 81.81 778 ASP A CA 1
ATOM 6260 C C . ASP A 1 778 ? -24.338 3.316 -16.610 1.00 81.81 778 ASP A C 1
ATOM 6262 O O . ASP A 1 778 ? -24.501 3.906 -15.540 1.00 81.81 778 ASP A O 1
ATOM 6266 N N . ILE A 1 779 ? -25.347 2.694 -17.232 1.00 85.56 779 ILE A N 1
ATOM 6267 C CA . ILE A 1 779 ? -26.705 2.607 -16.672 1.00 85.56 779 ILE A CA 1
ATOM 6268 C C . ILE A 1 779 ? -26.684 1.832 -15.348 1.00 85.56 779 ILE A C 1
ATOM 6270 O O . ILE A 1 779 ? -27.270 2.282 -14.363 1.00 85.56 779 ILE A O 1
ATOM 6274 N N . PHE A 1 780 ? -25.969 0.707 -15.299 1.00 83.56 780 PHE A N 1
ATOM 6275 C CA . PHE A 1 780 ? -25.831 -0.096 -14.086 1.00 83.56 780 PHE A CA 1
ATOM 6276 C C . PHE A 1 780 ? -25.103 0.660 -12.958 1.00 83.56 780 PHE A C 1
ATOM 6278 O O . PHE A 1 780 ? -25.585 0.704 -11.827 1.00 83.56 780 PHE A O 1
ATOM 6285 N N . LEU A 1 781 ? -23.987 1.332 -13.262 1.00 78.25 781 LEU A N 1
ATOM 6286 C CA . LEU A 1 781 ? -23.263 2.172 -12.303 1.00 78.25 781 LEU A CA 1
ATOM 6287 C C . LEU A 1 781 ? -24.106 3.358 -11.820 1.00 78.25 781 LEU A C 1
ATOM 6289 O O . LEU A 1 781 ? -23.972 3.776 -10.670 1.00 78.25 781 LEU A O 1
ATOM 6293 N N . SER A 1 782 ? -24.970 3.910 -12.675 1.00 81.56 782 SER A N 1
ATOM 6294 C CA . SER A 1 782 ? -25.915 4.953 -12.273 1.00 81.56 782 SER A CA 1
ATOM 6295 C C . SER A 1 782 ? -26.942 4.422 -11.270 1.00 81.56 782 SER A C 1
ATOM 6297 O O . SER A 1 782 ? -27.163 5.071 -10.252 1.00 81.56 782 SER A O 1
ATOM 6299 N N . ALA A 1 783 ? -27.500 3.228 -11.497 1.00 85.12 783 ALA A N 1
ATOM 6300 C CA . ALA A 1 783 ? -28.418 2.589 -10.551 1.00 85.12 783 ALA A CA 1
ATOM 6301 C C . ALA A 1 783 ? -27.733 2.287 -9.204 1.00 85.12 783 ALA A C 1
ATOM 6303 O O . ALA A 1 783 ? -28.251 2.637 -8.148 1.00 85.12 783 ALA A O 1
ATOM 6304 N N . GLN A 1 784 ? -26.506 1.755 -9.227 1.00 82.62 784 GLN A N 1
ATOM 6305 C CA . GLN A 1 784 ? -25.746 1.480 -8.002 1.00 82.62 784 GLN A CA 1
ATOM 6306 C C . GLN A 1 784 ? -25.411 2.761 -7.213 1.00 82.62 784 GLN A C 1
ATOM 6308 O O . GLN A 1 784 ? -25.382 2.758 -5.981 1.00 82.62 784 GLN A O 1
ATOM 6313 N N . LYS A 1 785 ? -25.167 3.883 -7.903 1.00 80.62 785 LYS A N 1
ATOM 6314 C CA . LYS A 1 785 ? -24.983 5.189 -7.251 1.00 80.62 785 LYS A CA 1
ATOM 6315 C C . LYS A 1 785 ? -26.260 5.667 -6.563 1.00 80.62 785 LYS A C 1
ATOM 6317 O O . LYS A 1 785 ? -26.160 6.233 -5.477 1.00 80.62 785 LYS A O 1
ATOM 6322 N N . GLU A 1 786 ? -27.427 5.453 -7.166 1.00 86.44 786 GLU A N 1
ATOM 6323 C CA . GLU A 1 786 ? -28.716 5.786 -6.548 1.00 86.44 786 GLU A CA 1
ATOM 6324 C C . GLU A 1 786 ? -28.958 4.953 -5.279 1.00 86.44 786 GLU A C 1
ATOM 6326 O O . GLU A 1 786 ? -29.315 5.524 -4.245 1.00 86.44 786 GLU A O 1
ATOM 6331 N N . ASP A 1 787 ? -28.640 3.656 -5.305 1.00 84.12 787 ASP A N 1
ATOM 6332 C CA . ASP A 1 787 ? -28.722 2.780 -4.127 1.00 84.12 787 ASP A CA 1
ATOM 6333 C C . ASP A 1 787 ? -27.766 3.225 -3.009 1.00 84.12 787 ASP A C 1
ATOM 6335 O O . ASP A 1 787 ? -28.154 3.309 -1.841 1.00 84.12 787 ASP A O 1
ATOM 6339 N N . LEU A 1 788 ? -26.530 3.609 -3.353 1.00 83.69 788 LEU A N 1
ATOM 6340 C CA . LEU A 1 788 ? -25.566 4.135 -2.382 1.00 83.69 788 LEU A CA 1
ATOM 6341 C C . LEU A 1 788 ? -26.046 5.457 -1.757 1.00 83.69 788 LEU A C 1
ATOM 6343 O O . LEU A 1 788 ? -25.838 5.705 -0.567 1.00 83.69 788 LEU A O 1
ATOM 6347 N N . VAL A 1 789 ? -26.678 6.330 -2.547 1.00 84.12 789 VAL A N 1
ATOM 6348 C CA . VAL A 1 789 ? -27.270 7.581 -2.049 1.00 84.12 789 VAL A CA 1
ATOM 6349 C C . VAL A 1 789 ? -28.435 7.282 -1.107 1.00 84.12 789 VAL A C 1
ATOM 6351 O O . VAL A 1 789 ? -28.514 7.891 -0.039 1.00 84.12 789 VAL A O 1
ATOM 6354 N N . PHE A 1 790 ? -29.292 6.316 -1.443 1.00 87.75 790 PHE A N 1
ATOM 6355 C CA . PHE A 1 790 ? -30.377 5.875 -0.568 1.00 87.75 790 PHE A CA 1
ATOM 6356 C C . PHE A 1 790 ? -29.849 5.297 0.752 1.00 87.75 790 PHE A C 1
ATOM 6358 O O . PHE A 1 790 ? -30.331 5.667 1.824 1.00 87.75 790 PHE A O 1
ATOM 6365 N N . GLN A 1 791 ? -28.807 4.465 0.700 1.00 84.56 791 GLN A N 1
ATOM 6366 C CA . GLN A 1 791 ? -28.171 3.901 1.891 1.00 84.56 791 GLN A CA 1
ATOM 6367 C C . GLN A 1 791 ? -27.533 4.987 2.772 1.00 84.56 791 GLN A C 1
ATOM 6369 O O . GLN A 1 791 ? -27.684 4.964 3.993 1.00 84.56 791 GLN A O 1
ATOM 6374 N N . LYS A 1 792 ? -26.870 5.988 2.177 1.00 83.81 792 LYS A N 1
ATOM 6375 C CA . LYS A 1 792 ? -26.333 7.143 2.918 1.00 83.81 792 LYS A CA 1
ATOM 6376 C C . LYS A 1 792 ? -27.433 7.960 3.591 1.00 83.81 792 LYS A C 1
ATOM 6378 O O . LYS A 1 792 ? -27.257 8.389 4.728 1.00 83.81 792 LYS A O 1
ATOM 6383 N N . GLU A 1 793 ? -28.563 8.152 2.919 1.00 89.31 793 GLU A N 1
ATOM 6384 C CA . GLU A 1 793 ? -29.722 8.845 3.484 1.00 89.31 793 GLU A CA 1
ATOM 6385 C C . GLU A 1 793 ? -30.353 8.058 4.642 1.00 89.31 793 GLU A C 1
ATOM 6387 O O . GLU A 1 793 ? -30.741 8.645 5.654 1.00 89.31 793 GLU A O 1
ATOM 6392 N N . LEU A 1 794 ? -30.420 6.728 4.530 1.00 88.75 794 LEU A N 1
ATOM 6393 C CA . LEU A 1 794 ? -30.877 5.855 5.610 1.00 88.75 794 LEU A CA 1
ATOM 6394 C C . LEU A 1 794 ? -29.934 5.919 6.820 1.00 88.75 794 LEU A C 1
ATOM 6396 O O . LEU A 1 794 ? -30.398 6.106 7.943 1.00 88.75 794 LEU A O 1
ATOM 6400 N N . ASN A 1 795 ? -28.620 5.851 6.589 1.00 81.38 795 ASN A N 1
ATOM 6401 C CA . ASN A 1 795 ? -27.612 5.982 7.642 1.00 81.38 795 ASN A CA 1
ATOM 6402 C C . ASN A 1 795 ? -27.666 7.357 8.320 1.00 81.38 795 ASN A C 1
ATOM 6404 O O . ASN A 1 795 ? -27.533 7.439 9.537 1.00 81.38 795 ASN A O 1
ATOM 6408 N N . ARG A 1 796 ? -27.927 8.432 7.563 1.00 87.88 796 ARG A N 1
ATOM 6409 C CA . ARG A 1 796 ? -28.148 9.768 8.134 1.00 87.88 796 ARG A CA 1
ATOM 6410 C C . ARG A 1 796 ? -29.350 9.781 9.078 1.00 87.88 796 ARG A C 1
ATOM 6412 O O . ARG A 1 796 ? -29.224 10.251 10.200 1.00 87.88 796 ARG A O 1
ATOM 6419 N N . LYS A 1 797 ? -30.483 9.204 8.665 1.00 88.38 797 LYS A N 1
ATOM 6420 C CA . LYS A 1 797 ? -31.682 9.105 9.517 1.00 88.38 797 LYS A CA 1
ATOM 6421 C C . LYS A 1 797 ? -31.452 8.260 10.770 1.00 88.38 797 LYS A C 1
ATOM 6423 O O . LYS A 1 797 ? -31.994 8.589 11.819 1.00 88.38 797 LYS A O 1
ATOM 6428 N N . LEU A 1 798 ? -30.672 7.184 10.664 1.00 85.00 798 LEU A N 1
ATOM 6429 C CA . LEU A 1 798 ? -30.271 6.374 11.816 1.00 85.00 798 LEU A CA 1
ATOM 6430 C C . LEU A 1 798 ? -29.405 7.183 12.788 1.00 85.00 798 LEU A C 1
ATOM 6432 O O . LEU A 1 798 ? -29.667 7.149 13.986 1.00 85.00 798 LEU A O 1
ATOM 6436 N N . MET A 1 799 ? -28.441 7.962 12.289 1.00 85.00 799 MET A N 1
ATOM 6437 C CA . MET A 1 799 ? -27.641 8.858 13.134 1.00 85.00 799 MET A CA 1
ATOM 6438 C C . MET A 1 799 ? -28.497 9.935 13.807 1.00 85.00 799 MET A C 1
ATOM 6440 O O . MET A 1 799 ? -28.373 10.127 15.010 1.00 85.00 799 MET A O 1
ATOM 6444 N N . ASP A 1 800 ? -29.440 10.552 13.090 1.00 87.88 800 ASP A N 1
ATOM 6445 C CA . ASP A 1 800 ? -30.361 11.535 13.681 1.00 87.88 800 ASP A CA 1
ATOM 6446 C C . ASP A 1 800 ? -31.201 10.927 14.828 1.00 87.88 800 ASP A C 1
ATOM 6448 O O . ASP A 1 800 ? -31.495 11.599 15.821 1.00 87.88 800 ASP A O 1
ATOM 6452 N N . GLN A 1 801 ? -31.591 9.650 14.706 1.00 87.56 801 GLN A N 1
ATOM 6453 C CA . GLN A 1 801 ? -32.297 8.911 15.760 1.00 87.56 801 GLN A CA 1
ATOM 6454 C C . GLN A 1 801 ? -31.393 8.584 16.952 1.00 87.56 801 GLN A C 1
ATOM 6456 O O . GLN A 1 801 ? -31.841 8.695 18.093 1.00 87.56 801 GLN A O 1
ATOM 6461 N N . VAL A 1 802 ? -30.136 8.206 16.708 1.00 83.62 802 VAL A N 1
ATOM 6462 C CA . VAL A 1 802 ? -29.143 7.984 17.769 1.00 83.62 802 VAL A CA 1
ATOM 6463 C C . VAL A 1 802 ? -28.905 9.279 18.545 1.00 83.62 802 VAL A C 1
ATOM 6465 O O . VAL A 1 802 ? -29.059 9.279 19.763 1.00 83.62 802 VAL A O 1
ATOM 6468 N N . ASP A 1 803 ? -28.684 10.400 17.856 1.00 86.44 803 ASP A N 1
ATOM 6469 C CA . ASP A 1 803 ? -28.499 11.716 18.480 1.00 86.44 803 ASP A CA 1
ATOM 6470 C C . ASP A 1 803 ? -29.724 12.151 19.301 1.00 86.44 803 ASP A C 1
ATOM 6472 O O . ASP A 1 803 ? -29.608 12.873 20.296 1.00 86.44 803 ASP A O 1
ATOM 6476 N N . GLN A 1 804 ? -30.931 11.767 18.874 1.00 89.62 804 GLN A N 1
ATOM 6477 C CA . GLN A 1 804 ? -32.148 12.017 19.643 1.00 89.62 804 GLN A CA 1
ATOM 6478 C C . GLN A 1 804 ? -32.192 11.168 20.921 1.00 89.62 804 GLN A C 1
ATOM 6480 O O . GLN A 1 804 ? -32.502 11.703 21.985 1.00 89.62 804 GLN A O 1
ATOM 6485 N N . LEU A 1 805 ? -31.860 9.878 20.834 1.00 86.38 805 LEU A N 1
ATOM 6486 C CA . LEU A 1 805 ? -31.811 8.985 21.995 1.00 86.38 805 LEU A CA 1
ATOM 6487 C C . LEU A 1 805 ? -30.726 9.402 22.995 1.00 86.38 805 LEU A C 1
ATOM 6489 O O . LEU A 1 805 ? -30.942 9.299 24.201 1.00 86.38 805 LEU A O 1
ATOM 6493 N N . GLU A 1 806 ? -29.587 9.908 22.523 1.00 87.75 806 GLU A N 1
ATOM 6494 C CA . GLU A 1 806 ? -28.537 10.462 23.384 1.00 87.75 806 GLU A CA 1
ATOM 6495 C C . GLU A 1 806 ? -29.020 11.711 24.131 1.00 87.75 806 GLU A C 1
ATOM 6497 O O . GLU A 1 806 ? -28.853 11.799 25.347 1.00 87.75 806 GLU A O 1
ATOM 6502 N N . ARG A 1 807 ? -29.726 12.624 23.451 1.00 90.25 807 ARG A N 1
ATOM 6503 C CA . ARG A 1 807 ? -30.354 13.791 24.098 1.00 90.25 807 ARG A CA 1
ATOM 6504 C C . ARG A 1 807 ? -31.399 13.398 25.144 1.00 90.25 807 ARG A C 1
ATOM 6506 O O . ARG A 1 807 ? -31.463 14.013 26.207 1.00 90.25 807 ARG A O 1
ATOM 6513 N N . GLU A 1 808 ? -32.214 12.382 24.866 1.00 89.88 808 GLU A N 1
ATOM 6514 C CA . GLU A 1 808 ? -33.175 11.844 25.839 1.00 89.88 808 GLU A CA 1
ATOM 6515 C C . GLU A 1 808 ? -32.460 11.199 27.039 1.00 89.88 808 GLU A C 1
ATOM 6517 O O . GLU A 1 808 ? -32.870 11.400 28.183 1.00 89.88 808 GLU A O 1
ATOM 6522 N N . LEU A 1 809 ? -31.357 10.479 26.808 1.00 85.12 809 LEU A N 1
ATOM 6523 C CA . LEU A 1 809 ? -30.540 9.886 27.867 1.00 85.12 809 LEU A CA 1
ATOM 6524 C C . LEU A 1 809 ? -29.923 10.954 28.779 1.00 85.12 809 LEU A C 1
ATOM 6526 O O . LEU A 1 809 ? -29.939 10.788 30.000 1.00 85.12 809 LEU A O 1
ATOM 6530 N N . ASP A 1 810 ? -29.399 12.035 28.208 1.00 88.38 810 ASP A N 1
ATOM 6531 C CA . ASP A 1 810 ? -28.814 13.134 28.976 1.00 88.38 810 ASP A CA 1
ATOM 6532 C C . ASP A 1 810 ? -29.875 13.889 29.784 1.00 88.38 810 ASP A C 1
ATOM 6534 O O . ASP A 1 810 ? -29.655 14.157 30.964 1.00 88.38 810 ASP A O 1
ATOM 6538 N N . SER A 1 811 ? -31.074 14.101 29.229 1.00 90.88 811 SER A N 1
ATOM 6539 C CA . SER A 1 811 ? -32.214 14.642 29.985 1.00 90.88 811 SER A CA 1
ATOM 6540 C C . SER A 1 811 ? -32.562 13.774 31.200 1.00 90.88 811 SER A C 1
ATOM 6542 O O . SER A 1 811 ? -32.785 14.291 32.292 1.00 90.88 811 SER A O 1
ATOM 6544 N N . VAL A 1 812 ? -32.581 12.445 31.042 1.00 85.81 812 VAL A N 1
ATOM 6545 C CA . VAL A 1 812 ? -32.855 11.517 32.154 1.00 85.81 812 VAL A CA 1
ATOM 6546 C C . VAL A 1 812 ? -31.721 11.525 33.186 1.00 85.81 812 VAL A C 1
ATOM 6548 O O . VAL A 1 812 ? -31.975 11.388 34.382 1.00 85.81 812 VAL A O 1
ATOM 6551 N N . ARG A 1 813 ? -30.464 11.699 32.758 1.00 87.25 813 ARG A N 1
ATOM 6552 C CA . ARG A 1 813 ? -29.317 11.844 33.671 1.00 87.25 813 ARG A CA 1
ATOM 6553 C C . ARG A 1 813 ? -29.402 13.130 34.490 1.00 87.25 813 ARG A C 1
ATOM 6555 O O . ARG A 1 813 ? -29.118 13.091 35.684 1.00 87.25 813 ARG A O 1
ATOM 6562 N N . GLU A 1 814 ? -29.808 14.242 33.883 1.00 90.25 814 GLU A N 1
ATOM 6563 C CA . GLU A 1 814 ? -30.026 15.507 34.594 1.00 90.25 814 GLU A CA 1
ATOM 6564 C C . GLU A 1 814 ? -31.156 15.394 35.628 1.00 90.25 814 GLU A C 1
ATOM 6566 O O . GLU A 1 814 ? -30.996 15.843 36.765 1.00 90.25 814 GLU A O 1
ATOM 6571 N N . GLU A 1 815 ? -32.265 14.733 35.282 1.00 88.81 815 GLU A N 1
ATOM 6572 C CA . GLU A 1 815 ? -33.350 14.445 36.231 1.00 88.81 815 GLU A CA 1
ATOM 6573 C C . GLU A 1 815 ? -32.881 13.556 37.392 1.00 88.81 815 GLU A C 1
ATOM 6575 O O . GLU A 1 815 ? -33.224 13.815 38.548 1.00 88.81 815 GLU A O 1
ATOM 6580 N N . LEU A 1 816 ? -32.054 12.543 37.114 1.00 86.31 816 LEU A N 1
ATOM 6581 C CA . LEU A 1 816 ? -31.489 11.673 38.145 1.00 86.31 816 LEU A CA 1
ATOM 6582 C C . LEU A 1 816 ? -30.579 12.451 39.103 1.00 86.31 816 LEU A C 1
ATOM 6584 O O . LEU A 1 816 ? -30.728 12.313 40.314 1.00 86.31 816 LEU A O 1
ATOM 6588 N N . LEU A 1 817 ? -29.693 13.302 38.578 1.00 88.38 817 LEU A N 1
ATOM 6589 C CA . LEU A 1 817 ? -28.818 14.158 39.389 1.00 88.38 817 LEU A CA 1
ATOM 6590 C C . LEU A 1 817 ? -29.622 15.103 40.293 1.00 88.38 817 LEU A C 1
ATOM 6592 O O . LEU A 1 817 ? -29.248 15.330 41.445 1.00 88.38 817 LEU A O 1
ATOM 6596 N N . LEU A 1 818 ? -30.749 15.626 39.803 1.00 89.94 818 LEU A N 1
ATOM 6597 C CA . LEU A 1 818 ? -31.658 16.443 40.607 1.00 89.94 818 LEU A CA 1
ATOM 6598 C C . LEU A 1 818 ? -32.319 15.625 41.730 1.00 89.94 818 LEU A C 1
ATOM 6600 O O . LEU A 1 818 ? -32.428 16.102 42.861 1.00 89.94 818 LEU A O 1
ATOM 6604 N N . CYS A 1 819 ? -32.744 14.391 41.449 1.00 83.75 819 CYS A N 1
ATOM 6605 C CA . CYS A 1 819 ? -33.283 13.491 42.471 1.00 83.75 819 CYS A CA 1
ATOM 6606 C C . CYS A 1 819 ? -32.224 13.082 43.506 1.00 83.75 819 CYS A C 1
ATOM 6608 O O . CYS A 1 819 ? -32.530 13.021 44.696 1.00 83.75 819 CYS A O 1
ATOM 6610 N N . GLU A 1 820 ? -30.984 12.838 43.082 1.00 84.69 820 GLU A N 1
ATOM 6611 C CA . GLU A 1 820 ? -29.861 12.552 43.978 1.00 84.69 820 GLU A CA 1
ATOM 6612 C C . GLU A 1 820 ? -29.568 13.743 44.898 1.00 84.69 820 GLU A C 1
ATOM 6614 O O . GLU A 1 820 ? -29.413 13.552 46.105 1.00 84.69 820 GLU A O 1
ATOM 6619 N N . SER A 1 821 ? -29.587 14.979 44.383 1.00 87.06 821 SER A N 1
ATOM 6620 C CA . SER A 1 821 ? -29.397 16.164 45.229 1.00 87.06 821 SER A CA 1
ATOM 6621 C C . SER A 1 821 ? -30.513 16.295 46.273 1.00 87.06 821 SER A C 1
ATOM 6623 O O . SER A 1 821 ? -30.238 16.505 47.455 1.00 87.06 821 SER A O 1
ATOM 6625 N N . GLN A 1 822 ? -31.772 16.090 45.874 1.00 87.25 822 GLN A N 1
ATOM 6626 C CA . GLN A 1 822 ? -32.916 16.108 46.794 1.00 87.25 822 GLN A CA 1
ATOM 6627 C C . GLN A 1 822 ? -32.808 15.020 47.868 1.00 87.25 822 GLN A C 1
ATOM 6629 O O . GLN A 1 822 ? -33.098 15.271 49.038 1.00 87.25 822 GLN A O 1
ATOM 6634 N N . ALA A 1 823 ? -32.349 13.826 47.493 1.00 79.25 823 ALA A N 1
ATOM 6635 C CA . ALA A 1 823 ? -32.090 12.741 48.426 1.00 79.25 823 ALA A CA 1
ATOM 6636 C C . ALA A 1 823 ? -31.002 13.101 49.448 1.00 79.25 823 ALA A C 1
ATOM 6638 O O . ALA A 1 823 ? -31.177 12.826 50.634 1.00 79.25 823 ALA A O 1
ATOM 6639 N N . THR A 1 824 ? -29.912 13.746 49.021 1.00 86.81 824 THR A N 1
ATOM 6640 C CA . THR A 1 824 ? -28.854 14.186 49.946 1.00 86.81 824 THR A CA 1
ATOM 6641 C C . THR A 1 824 ? -29.333 15.270 50.915 1.00 86.81 824 THR A C 1
ATOM 6643 O O . THR A 1 824 ? -28.996 15.228 52.101 1.00 86.81 824 THR A O 1
ATOM 6646 N N . ASP A 1 825 ? -30.190 16.189 50.461 1.00 86.38 825 ASP A N 1
ATOM 6647 C CA . ASP A 1 825 ? -30.811 17.200 51.325 1.00 86.38 825 ASP A CA 1
ATOM 6648 C C . ASP A 1 825 ? -31.745 16.554 52.365 1.00 86.38 825 ASP A C 1
ATOM 6650 O O . ASP A 1 825 ? -31.743 16.931 53.544 1.00 86.38 825 ASP A O 1
ATOM 6654 N N . MET A 1 826 ? -32.512 15.538 51.949 1.00 84.19 826 MET A N 1
ATOM 6655 C CA . MET A 1 826 ? -33.369 14.742 52.834 1.00 84.19 826 MET A CA 1
ATOM 6656 C C . MET A 1 826 ? -32.557 13.939 53.860 1.00 84.19 826 MET A C 1
ATOM 6658 O O . MET A 1 826 ? -32.896 13.917 55.042 1.00 84.19 826 MET A O 1
ATOM 6662 N N . GLU A 1 827 ? -31.452 13.320 53.447 1.00 85.25 827 GLU A N 1
ATOM 6663 C CA . GLU A 1 827 ? -30.543 12.606 54.350 1.00 85.25 827 GLU A CA 1
ATOM 6664 C C . GLU A 1 827 ? -29.916 13.546 55.384 1.00 85.25 827 GLU A C 1
ATOM 6666 O O . GLU A 1 827 ? -29.864 13.209 56.569 1.00 85.25 827 GLU A O 1
ATOM 6671 N N . SER A 1 828 ? -29.523 14.757 54.976 1.00 84.25 828 SER A N 1
ATOM 6672 C CA . SER A 1 828 ? -29.037 15.790 55.896 1.00 84.25 828 SER A CA 1
ATOM 6673 C C . SER A 1 828 ? -30.107 16.208 56.910 1.00 84.25 828 SER A C 1
ATOM 6675 O O . SER A 1 828 ? -29.816 16.338 58.101 1.00 84.25 828 SER A O 1
ATOM 6677 N N . THR A 1 829 ? -31.365 16.358 56.484 1.00 87.81 829 THR A N 1
ATOM 6678 C CA . THR A 1 829 ? -32.465 16.677 57.409 1.00 87.81 829 THR A CA 1
ATOM 6679 C C . THR A 1 829 ? -32.757 15.532 58.375 1.00 87.81 829 THR A C 1
ATOM 6681 O O . THR A 1 829 ? -32.960 15.785 59.562 1.00 87.81 829 THR A O 1
ATOM 6684 N N . ILE A 1 830 ? -32.719 14.278 57.913 1.00 82.19 830 ILE A N 1
ATOM 6685 C CA . ILE A 1 830 ? -32.861 13.099 58.779 1.00 82.19 830 ILE A CA 1
ATOM 6686 C C . ILE A 1 830 ? -31.722 13.035 59.802 1.00 82.19 830 ILE A C 1
ATOM 6688 O O . ILE A 1 830 ? -31.982 12.759 60.973 1.00 82.19 830 ILE A O 1
ATOM 6692 N N . ALA A 1 831 ? -30.481 13.313 59.393 1.00 84.31 831 ALA A N 1
ATOM 6693 C CA . ALA A 1 831 ? -29.331 13.340 60.293 1.00 84.31 831 ALA A CA 1
ATOM 6694 C C . ALA A 1 831 ? -29.485 14.414 61.383 1.00 84.31 831 ALA A C 1
ATOM 6696 O O . ALA A 1 831 ? -29.319 14.108 62.563 1.00 84.31 831 ALA A O 1
ATOM 6697 N N . ASN A 1 832 ? -29.901 15.629 61.010 1.00 85.38 832 ASN A N 1
ATOM 6698 C CA . ASN A 1 832 ? -30.150 16.718 61.960 1.00 85.38 832 ASN A CA 1
ATOM 6699 C C . ASN A 1 832 ? -31.274 16.368 62.951 1.00 85.38 832 ASN A C 1
ATOM 6701 O O . ASN A 1 832 ? -31.124 16.563 64.155 1.00 85.38 832 ASN A O 1
ATOM 6705 N N . LEU A 1 833 ? -32.380 15.788 62.469 1.00 84.19 833 LEU A N 1
ATOM 6706 C CA . LEU A 1 833 ? -33.476 15.328 63.330 1.00 84.19 833 LEU A CA 1
ATOM 6707 C C . LEU A 1 833 ? -33.034 14.197 64.266 1.00 84.19 833 LEU A C 1
ATOM 6709 O O . LEU A 1 833 ? -33.477 14.131 65.411 1.00 84.19 833 LEU A O 1
ATOM 6713 N N . HIS A 1 834 ? -32.159 13.302 63.804 1.00 82.69 834 HIS A N 1
ATOM 6714 C CA . HIS A 1 834 ? -31.615 12.233 64.636 1.00 82.69 834 HIS A CA 1
ATOM 6715 C C . HIS A 1 834 ? -30.714 12.780 65.751 1.00 82.69 834 HIS A C 1
ATOM 6717 O O . HIS A 1 834 ? -30.792 12.309 66.887 1.00 82.69 834 HIS A O 1
ATOM 6723 N N . GLU A 1 835 ? -29.906 13.797 65.452 1.00 85.31 835 GLU A N 1
ATOM 6724 C CA . GLU A 1 835 ? -29.072 14.488 66.435 1.00 85.31 835 GLU A CA 1
ATOM 6725 C C . GLU A 1 835 ? -29.922 15.242 67.473 1.00 85.31 835 GLU A C 1
ATOM 6727 O O . GLU A 1 835 ? -29.670 15.118 68.673 1.00 85.31 835 GLU A O 1
ATOM 6732 N N . GLU A 1 836 ? -30.992 15.926 67.053 1.00 83.31 836 GLU A N 1
ATOM 6733 C CA . GLU A 1 836 ? -31.962 16.549 67.969 1.00 83.31 836 GLU A CA 1
ATOM 6734 C C . GLU A 1 836 ? -32.645 15.522 68.885 1.00 83.31 836 GLU A C 1
ATOM 6736 O O . GLU A 1 836 ? -32.794 15.758 70.087 1.00 83.31 836 GLU A O 1
ATOM 6741 N N . LEU A 1 837 ? -33.017 14.357 68.346 1.00 80.31 837 LEU A N 1
ATOM 6742 C CA . LEU A 1 837 ? -33.684 13.287 69.093 1.00 80.31 837 LEU A CA 1
ATOM 6743 C C . LEU A 1 837 ? -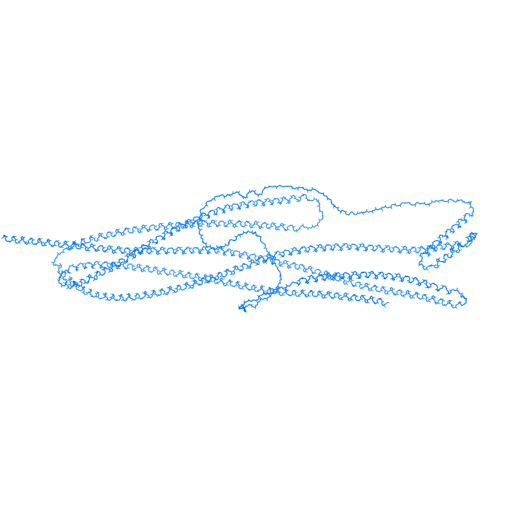32.733 12.607 70.090 1.00 80.31 837 LEU A C 1
ATOM 6745 O O . LEU A 1 837 ? -33.141 12.273 71.204 1.00 80.31 837 LEU A O 1
ATOM 6749 N N . LEU A 1 838 ? -31.453 12.453 69.736 1.00 82.56 838 LEU A N 1
ATOM 6750 C CA . LEU A 1 838 ? -30.400 12.037 70.668 1.00 82.56 838 LEU A CA 1
ATOM 6751 C C . LEU A 1 838 ? -30.206 13.065 71.786 1.00 82.56 838 LEU A C 1
ATOM 6753 O O . LEU A 1 838 ? -30.083 12.683 72.949 1.00 82.56 838 LEU A O 1
ATOM 6757 N N . LEU A 1 839 ? -30.241 14.359 71.463 1.00 82.31 839 LEU A N 1
ATOM 6758 C CA . LEU A 1 839 ? -30.131 15.428 72.454 1.00 82.31 839 LEU A CA 1
ATOM 6759 C C . LEU A 1 839 ? -31.321 15.427 73.428 1.00 82.31 839 LEU A C 1
ATOM 6761 O O . LEU A 1 839 ? -31.136 15.591 74.633 1.00 82.31 839 LEU A O 1
ATOM 6765 N N . GLU A 1 840 ? -32.539 15.219 72.924 1.00 74.81 840 GLU A N 1
ATOM 6766 C CA . GLU A 1 840 ? -33.749 15.054 73.739 1.00 74.81 840 GLU A CA 1
ATOM 6767 C C . GLU A 1 840 ? -33.693 13.785 74.596 1.00 74.81 840 GLU A C 1
ATOM 6769 O O . GLU A 1 840 ? -34.002 13.847 75.785 1.00 74.81 840 GLU A O 1
ATOM 6774 N N . ARG A 1 841 ? -33.212 12.654 74.058 1.00 76.56 841 ARG A N 1
ATOM 6775 C CA . ARG A 1 841 ? -32.987 11.434 74.852 1.00 76.56 841 ARG A CA 1
ATOM 6776 C C . ARG A 1 841 ? -31.970 11.644 75.962 1.00 76.56 841 ARG A C 1
ATOM 6778 O O . ARG A 1 841 ? -32.231 11.223 77.078 1.00 76.56 841 ARG A O 1
ATOM 6785 N N . MET A 1 842 ? -30.867 12.342 75.705 1.00 74.69 842 MET A N 1
ATOM 6786 C CA . MET A 1 842 ? -29.892 12.660 76.751 1.00 74.69 842 MET A CA 1
ATOM 6787 C C . MET A 1 842 ? -30.489 13.561 77.840 1.00 74.69 842 MET A C 1
ATOM 6789 O O . MET A 1 842 ? -30.201 13.368 79.019 1.00 74.69 842 MET A O 1
ATOM 6793 N N . LYS A 1 843 ? -31.355 14.522 77.487 1.00 74.56 843 LYS A N 1
ATOM 6794 C CA . LYS A 1 843 ? -32.095 15.325 78.479 1.00 74.56 843 LYS A CA 1
ATOM 6795 C C . LYS A 1 843 ? -33.109 14.483 79.261 1.00 74.56 843 LYS A C 1
ATOM 6797 O O . LYS A 1 843 ? -33.267 14.700 80.460 1.00 74.56 843 LYS A O 1
ATOM 6802 N N . ALA A 1 844 ? -33.779 13.539 78.601 1.00 67.94 844 ALA A N 1
ATOM 6803 C CA . ALA A 1 844 ? -34.737 12.630 79.223 1.00 67.94 844 ALA A CA 1
ATOM 6804 C C . ALA A 1 844 ? -34.047 11.636 80.170 1.00 67.94 844 ALA A C 1
ATOM 6806 O O . ALA A 1 844 ? -34.489 11.499 81.303 1.00 67.94 844 ALA A O 1
ATOM 6807 N N . GLU A 1 845 ? -32.921 11.040 79.772 1.00 69.69 845 GLU A N 1
ATOM 6808 C CA . GLU A 1 845 ? -32.091 10.176 80.625 1.00 69.69 845 GLU A CA 1
ATOM 6809 C C . GLU A 1 845 ? -31.512 10.949 81.819 1.00 69.69 845 GLU A C 1
ATOM 6811 O O . GLU A 1 845 ? -31.449 10.427 82.931 1.00 69.69 845 GLU A O 1
ATOM 6816 N N . GLN A 1 846 ? -31.157 12.225 81.635 1.00 60.69 846 GLN A N 1
ATOM 6817 C CA . GLN A 1 846 ? -30.743 13.098 82.735 1.00 60.69 846 GLN A CA 1
ATOM 6818 C C . GLN A 1 846 ? -31.901 13.368 83.721 1.00 60.69 846 GLN A C 1
ATOM 6820 O O . GLN A 1 846 ? -31.674 13.412 84.928 1.00 60.69 846 GLN A O 1
ATOM 6825 N N . ALA A 1 847 ? -33.141 13.497 83.231 1.00 56.84 847 ALA A N 1
ATOM 6826 C CA . ALA A 1 847 ? -34.341 13.640 84.061 1.00 56.84 847 ALA A CA 1
ATOM 6827 C C . ALA A 1 847 ? -34.780 12.312 84.716 1.00 56.84 847 ALA A C 1
ATOM 6829 O O . ALA A 1 847 ? -35.312 12.306 85.827 1.00 56.84 847 ALA A O 1
ATOM 6830 N N . GLU A 1 848 ? -34.530 11.179 84.061 1.00 54.09 848 GLU A N 1
ATOM 6831 C CA . GLU A 1 848 ? -34.811 9.833 84.563 1.00 54.09 848 GLU A CA 1
ATOM 6832 C C . GLU A 1 848 ? -33.814 9.430 85.662 1.00 54.09 848 GLU A C 1
ATOM 6834 O O . GLU A 1 848 ? -34.227 8.913 86.698 1.00 54.09 848 GLU A O 1
ATOM 6839 N N . ALA A 1 849 ? -32.538 9.813 85.540 1.00 55.81 849 ALA A N 1
ATOM 6840 C CA . ALA A 1 849 ? -31.530 9.660 86.594 1.00 55.81 849 ALA A CA 1
ATOM 6841 C C . ALA A 1 849 ? -31.845 10.484 87.865 1.00 55.81 849 ALA A C 1
ATOM 6843 O O . ALA A 1 849 ? -31.505 10.071 88.982 1.00 55.81 849 ALA A O 1
ATOM 6844 N N . ASP A 1 850 ? -32.528 11.625 87.718 1.00 52.75 850 ASP A N 1
ATOM 6845 C CA . ASP A 1 850 ? -33.016 12.432 88.843 1.00 52.75 850 ASP A CA 1
ATOM 6846 C C . ASP A 1 850 ? -34.302 11.846 89.470 1.00 52.75 850 ASP A C 1
ATOM 6848 O O . ASP A 1 850 ? -34.495 11.942 90.688 1.00 52.75 850 ASP A O 1
ATOM 6852 N N . ASN A 1 851 ? -35.128 11.136 88.691 1.00 49.19 851 ASN A N 1
ATOM 6853 C CA . ASN A 1 851 ? -36.341 10.454 89.163 1.00 49.19 851 ASN A CA 1
ATOM 6854 C C . ASN A 1 851 ? -36.075 9.054 89.767 1.00 49.19 851 ASN A C 1
ATOM 6856 O O . ASN A 1 851 ? -36.740 8.659 90.731 1.00 49.19 851 ASN A O 1
ATOM 6860 N N . GLU A 1 852 ? -35.051 8.323 89.312 1.00 45.19 852 GLU A N 1
ATOM 6861 C CA . GLU A 1 852 ? -34.637 7.019 89.864 1.00 45.19 852 GLU A CA 1
ATOM 6862 C C . GLU A 1 852 ? -34.124 7.105 91.314 1.00 45.19 852 GLU A C 1
ATOM 6864 O O . GLU A 1 852 ? -34.160 6.120 92.061 1.00 45.19 852 GLU A O 1
ATOM 6869 N N . ARG A 1 853 ? -33.714 8.295 91.780 1.00 47.88 853 ARG A N 1
ATOM 6870 C CA . ARG A 1 853 ? -33.418 8.532 93.205 1.00 47.88 853 ARG A CA 1
ATOM 6871 C C . ARG A 1 853 ? -34.669 8.564 94.090 1.00 47.88 853 ARG A C 1
ATOM 6873 O O . ARG A 1 853 ? -34.534 8.388 95.303 1.00 47.88 853 ARG A O 1
ATOM 6880 N N . HIS A 1 854 ? -35.867 8.708 93.520 1.00 43.31 854 HIS A N 1
ATOM 6881 C CA . HIS A 1 854 ? -37.133 8.700 94.259 1.00 43.31 854 HIS A CA 1
ATOM 6882 C C . HIS A 1 854 ? -37.962 7.411 94.117 1.00 43.31 854 HIS A C 1
ATOM 6884 O O . HIS A 1 854 ? -38.785 7.144 94.992 1.00 43.31 854 HIS A O 1
ATOM 6890 N N . ALA A 1 855 ? -37.690 6.549 93.134 1.00 41.62 855 ALA A N 1
ATOM 6891 C CA . ALA A 1 855 ? -38.493 5.347 92.864 1.00 41.62 855 ALA A CA 1
ATOM 6892 C C . ALA A 1 855 ? -38.034 4.049 93.576 1.00 41.62 855 ALA A C 1
ATOM 6894 O O . ALA A 1 855 ? -38.521 2.966 93.268 1.00 41.62 855 ALA A O 1
ATOM 6895 N N . ARG A 1 856 ? -37.145 4.105 94.583 1.00 42.66 856 ARG A N 1
ATOM 6896 C CA . ARG A 1 856 ? -36.724 2.912 95.370 1.00 42.66 856 ARG A CA 1
ATOM 6897 C C . ARG A 1 856 ? -37.646 2.547 96.546 1.00 42.66 856 ARG A C 1
ATOM 6899 O O . ARG A 1 856 ? -37.200 1.951 97.527 1.00 42.66 856 ARG A O 1
ATOM 6906 N N . LYS A 1 857 ? -38.932 2.893 96.474 1.00 47.62 857 LYS A N 1
ATOM 6907 C CA . LYS A 1 857 ? -39.964 2.451 97.426 1.00 47.62 857 LYS A CA 1
ATOM 6908 C C . LYS A 1 857 ? -41.307 2.260 96.725 1.00 47.62 857 LYS A C 1
ATOM 6910 O O . LYS A 1 857 ? -42.224 3.025 96.984 1.00 47.62 857 LYS A O 1
ATOM 6915 N N . GLN A 1 858 ? -41.429 1.241 95.883 1.00 36.94 858 GLN A N 1
ATOM 6916 C CA . GLN A 1 858 ? -42.650 0.442 95.769 1.00 36.94 858 GLN A CA 1
ATOM 6917 C C . GLN A 1 858 ? -42.392 -0.796 94.911 1.00 36.94 858 GLN A C 1
ATOM 6919 O O . GLN A 1 858 ? -41.422 -0.877 94.167 1.00 36.94 858 GLN A O 1
ATOM 6924 N N . ASN A 1 859 ? -43.189 -1.808 95.199 1.00 39.53 859 ASN A N 1
ATOM 6925 C CA . ASN A 1 859 ? -42.851 -3.218 95.222 1.00 39.53 859 ASN A CA 1
ATOM 6926 C C . ASN A 1 859 ? -43.531 -3.958 94.057 1.00 39.53 859 ASN A C 1
ATOM 6928 O O . ASN A 1 859 ? -44.444 -3.424 93.439 1.00 39.53 859 ASN A O 1
ATOM 6932 N N . GLU A 1 860 ? -43.146 -5.222 93.871 1.00 45.38 860 GLU A N 1
ATOM 6933 C CA . GLU A 1 860 ? -44.041 -6.317 93.447 1.00 45.38 860 GLU A CA 1
ATOM 6934 C C . GLU A 1 860 ? -44.777 -6.188 92.097 1.00 45.38 860 GLU A C 1
ATOM 6936 O O . GLU A 1 860 ? -45.965 -5.901 92.026 1.00 45.38 860 GLU A O 1
ATOM 6941 N N . GLY A 1 861 ? -44.086 -6.569 91.017 1.00 45.38 861 GLY A N 1
ATOM 6942 C CA . GLY A 1 861 ? -44.713 -6.890 89.723 1.00 45.38 861 GLY A CA 1
ATOM 6943 C C . GLY A 1 861 ? -43.902 -7.838 88.826 1.00 45.38 861 GLY A C 1
ATOM 6944 O O . GLY A 1 861 ? -44.202 -7.985 87.648 1.00 45.38 861 GLY A O 1
ATOM 6945 N N . TYR A 1 862 ? -42.844 -8.474 89.346 1.00 45.78 862 TYR A N 1
ATOM 6946 C CA . TYR A 1 862 ? -41.822 -9.139 88.517 1.00 45.78 862 TYR A CA 1
ATOM 6947 C C . TYR A 1 862 ? -41.994 -10.667 88.373 1.00 45.78 862 TYR A C 1
ATOM 6949 O O . TYR A 1 862 ? -41.203 -11.319 87.696 1.00 45.78 862 TYR A O 1
ATOM 6957 N N . LEU A 1 863 ? -43.027 -11.262 88.984 1.00 47.22 863 LEU A N 1
ATOM 6958 C CA . LEU A 1 863 ? -43.212 -12.724 89.011 1.00 47.22 863 LEU A CA 1
ATOM 6959 C C . LEU A 1 863 ? -44.167 -13.295 87.948 1.00 47.22 863 LEU A C 1
ATOM 6961 O O . LEU A 1 863 ? -44.198 -14.508 87.777 1.00 47.22 863 LEU A O 1
ATOM 6965 N N . GLN A 1 864 ? -44.883 -12.468 87.176 1.00 43.72 864 GLN A N 1
ATOM 6966 C CA . GLN A 1 864 ? -45.728 -12.951 86.064 1.00 43.72 864 GLN A CA 1
ATOM 6967 C C . GLN A 1 864 ? -45.053 -12.886 84.684 1.00 43.72 864 GLN A C 1
ATOM 6969 O O . GLN A 1 864 ? -45.489 -13.571 83.764 1.00 43.72 864 GLN A O 1
ATOM 6974 N N . LEU A 1 865 ? -43.960 -12.129 84.533 1.00 49.62 865 LEU A N 1
ATOM 6975 C CA . LEU A 1 865 ? -43.234 -12.015 83.259 1.00 49.62 865 LEU A CA 1
ATOM 6976 C C . LEU A 1 865 ? -42.239 -13.167 83.033 1.00 49.62 865 LEU A C 1
ATOM 6978 O O . LEU A 1 865 ? -41.892 -13.476 81.897 1.00 49.62 865 LEU A O 1
ATOM 6982 N N . LYS A 1 866 ? -41.807 -13.828 84.113 1.00 48.47 866 LYS A N 1
ATOM 6983 C CA . LYS A 1 866 ? -40.760 -14.857 84.082 1.00 48.47 866 LYS A CA 1
ATOM 6984 C C . LYS A 1 866 ? -41.228 -16.162 83.421 1.00 48.47 866 LYS A C 1
ATOM 6986 O O . LYS A 1 866 ? -40.498 -16.726 82.624 1.00 48.47 866 LYS A O 1
ATOM 6991 N N . LEU A 1 867 ? -42.490 -16.546 83.622 1.00 45.59 867 LEU A N 1
ATOM 6992 C CA . LEU A 1 867 ? -43.082 -17.763 83.045 1.00 45.59 867 LEU A CA 1
ATOM 6993 C C . LEU A 1 867 ? -43.362 -17.695 81.539 1.00 45.59 867 LEU A C 1
ATOM 6995 O O . LEU A 1 867 ? -43.463 -18.722 80.880 1.00 45.59 867 LEU A O 1
ATOM 6999 N N . SER A 1 868 ? -43.476 -16.487 80.980 1.00 50.97 868 SER A N 1
ATOM 7000 C CA . SER A 1 868 ? -43.686 -16.292 79.539 1.00 50.97 868 SER A CA 1
ATOM 7001 C C . SER A 1 868 ? -42.394 -16.434 78.726 1.00 50.97 868 SER A C 1
ATOM 7003 O O . SER A 1 868 ? -42.460 -16.471 77.497 1.00 50.97 868 SER A O 1
ATOM 7005 N N . ILE A 1 869 ? -41.232 -16.459 79.384 1.00 58.44 869 ILE A N 1
ATOM 7006 C CA . ILE A 1 869 ? -39.917 -16.479 78.733 1.00 58.44 869 ILE A CA 1
ATOM 7007 C C . ILE A 1 869 ? -39.454 -17.924 78.488 1.00 58.44 869 ILE A C 1
ATOM 7009 O O . ILE A 1 869 ? -38.849 -18.197 77.452 1.00 58.44 869 ILE A O 1
ATOM 7013 N N . ASP A 1 870 ? -39.827 -18.867 79.354 1.00 48.91 870 ASP A N 1
ATOM 7014 C CA . ASP A 1 870 ? -39.331 -20.249 79.294 1.00 48.91 870 ASP A CA 1
ATOM 7015 C C . ASP A 1 870 ? -39.972 -21.077 78.155 1.00 48.91 870 ASP A C 1
ATOM 7017 O O . ASP A 1 870 ? -39.299 -21.875 77.499 1.00 48.91 870 ASP A O 1
ATOM 7021 N N . GLU A 1 871 ? -41.231 -20.800 77.791 1.00 52.28 871 GLU A N 1
ATOM 7022 C CA . GLU A 1 871 ? -41.893 -21.402 76.614 1.00 52.28 871 GLU A CA 1
ATOM 7023 C C . GLU A 1 871 ? -41.401 -20.786 75.282 1.00 52.28 871 GLU A C 1
ATOM 7025 O O . GLU A 1 871 ? -41.338 -21.449 74.242 1.00 52.28 871 GLU A O 1
ATOM 7030 N N . LEU A 1 872 ? -40.964 -19.523 75.322 1.00 55.50 872 LEU A N 1
ATOM 7031 C CA . LEU A 1 872 ? -40.364 -18.802 74.194 1.00 55.50 872 LEU A CA 1
ATOM 7032 C C . LEU A 1 872 ? -38.948 -19.317 73.895 1.00 55.50 872 LEU A C 1
ATOM 7034 O O . LEU A 1 872 ? -38.584 -19.498 72.733 1.00 55.50 872 LEU A O 1
ATOM 7038 N N . LEU A 1 873 ? -38.179 -19.647 74.937 1.00 59.94 873 LEU A N 1
ATOM 7039 C CA . LEU A 1 873 ? -36.844 -20.234 74.812 1.00 59.94 873 LEU A CA 1
ATOM 7040 C C . LEU A 1 873 ? -36.872 -21.657 74.226 1.00 59.94 873 LEU A C 1
ATOM 7042 O O . LEU A 1 873 ? -35.974 -22.006 73.458 1.00 59.94 873 LEU A O 1
ATOM 7046 N N . SER A 1 874 ? -37.908 -22.456 74.508 1.00 64.00 874 SER A N 1
ATOM 7047 C CA . SER A 1 874 ? -38.057 -23.813 73.950 1.00 64.00 874 SER A CA 1
ATOM 7048 C C . SER A 1 874 ? -38.384 -23.812 72.443 1.00 64.00 874 SER A C 1
ATOM 7050 O O . SER A 1 874 ? -37.798 -24.572 71.662 1.00 64.00 874 SER A O 1
ATOM 7052 N N . ASN A 1 875 ? -39.241 -22.887 71.997 1.00 57.88 875 ASN A N 1
ATOM 7053 C CA . ASN A 1 875 ? -39.558 -22.701 70.574 1.00 57.88 875 ASN A CA 1
ATOM 7054 C C . ASN A 1 875 ? -38.389 -22.072 69.795 1.00 57.88 875 ASN A C 1
ATOM 7056 O O . ASN A 1 875 ? -38.069 -22.500 68.688 1.00 57.88 875 ASN A O 1
ATOM 7060 N N . MET A 1 876 ? -37.660 -21.131 70.403 1.00 65.00 876 MET A N 1
ATOM 7061 C CA . MET A 1 876 ? -36.448 -20.581 69.790 1.00 65.00 876 MET A CA 1
ATOM 7062 C C . MET A 1 876 ? -35.346 -21.632 69.633 1.00 65.00 876 MET A C 1
ATOM 7064 O O . MET A 1 876 ? -34.631 -21.599 68.640 1.00 65.00 876 MET A O 1
ATOM 7068 N N . GLN A 1 877 ? -35.202 -22.586 70.559 1.00 65.12 877 GLN A N 1
ATOM 7069 C CA . GLN A 1 877 ? -34.211 -23.666 70.445 1.00 65.12 877 GLN A CA 1
ATOM 7070 C C . GLN A 1 877 ? -34.516 -24.647 69.304 1.00 65.12 877 GLN A C 1
ATOM 7072 O O . GLN A 1 877 ? -33.585 -25.151 68.669 1.00 65.12 877 GLN A O 1
ATOM 7077 N N . THR A 1 878 ? -35.794 -24.898 69.011 1.00 67.12 878 THR A N 1
ATOM 7078 C CA . THR A 1 878 ? -36.210 -25.745 67.883 1.00 67.12 878 THR A CA 1
ATOM 7079 C C . THR A 1 878 ? -36.050 -25.025 66.541 1.00 67.12 878 THR A C 1
ATOM 7081 O O . THR A 1 878 ? -35.493 -25.611 65.611 1.00 67.12 878 THR A O 1
ATOM 7084 N N . GLU A 1 879 ? -36.382 -23.734 66.461 1.00 67.12 879 GLU A N 1
ATOM 7085 C CA . GLU A 1 879 ? -36.108 -22.900 65.279 1.00 67.12 879 GLU A CA 1
ATOM 7086 C C . GLU A 1 879 ? -34.600 -22.701 65.034 1.00 67.12 879 GLU A C 1
ATOM 7088 O O . GLU A 1 879 ? -34.148 -22.735 63.888 1.00 67.12 879 GLU A O 1
ATOM 7093 N N . LEU A 1 880 ? -33.782 -22.590 66.089 1.00 69.69 880 LEU A N 1
ATOM 7094 C CA . LEU A 1 880 ? -32.320 -22.524 65.964 1.00 69.69 880 LEU A CA 1
ATOM 7095 C C . LEU A 1 880 ? -31.727 -23.834 65.436 1.00 69.69 880 LEU A C 1
ATOM 7097 O O . LEU A 1 880 ? -30.766 -23.807 64.667 1.00 69.69 880 LEU A O 1
ATOM 7101 N N . ALA A 1 881 ? -32.278 -24.983 65.833 1.00 69.88 881 ALA A N 1
ATOM 7102 C CA . ALA A 1 881 ? -31.847 -26.283 65.324 1.00 69.88 881 ALA A CA 1
ATOM 7103 C C . ALA A 1 881 ? -32.196 -26.451 63.835 1.00 69.88 881 ALA A C 1
ATOM 7105 O O . ALA A 1 881 ? -31.386 -26.965 63.060 1.00 69.88 881 ALA A O 1
ATOM 7106 N N . GLU A 1 882 ? -33.365 -25.966 63.414 1.00 71.44 882 GLU A N 1
ATOM 7107 C CA . GLU A 1 882 ? -33.802 -26.011 62.018 1.00 71.44 882 GLU A CA 1
ATOM 7108 C C . GLU A 1 882 ? -33.052 -24.990 61.142 1.00 71.44 882 GLU A C 1
ATOM 7110 O O . GLU A 1 882 ? -32.652 -25.309 60.019 1.00 71.44 882 GLU A O 1
ATOM 7115 N N . SER A 1 883 ? -32.746 -23.807 61.683 1.00 71.88 883 SER A N 1
ATOM 7116 C CA . SER A 1 883 ? -31.871 -22.813 61.051 1.00 71.88 883 SER A CA 1
ATOM 7117 C C . SER A 1 883 ? -30.447 -23.340 60.882 1.00 71.88 883 SER A C 1
ATOM 7119 O O . SER A 1 883 ? -29.885 -23.215 59.800 1.00 71.88 883 SER A O 1
ATOM 7121 N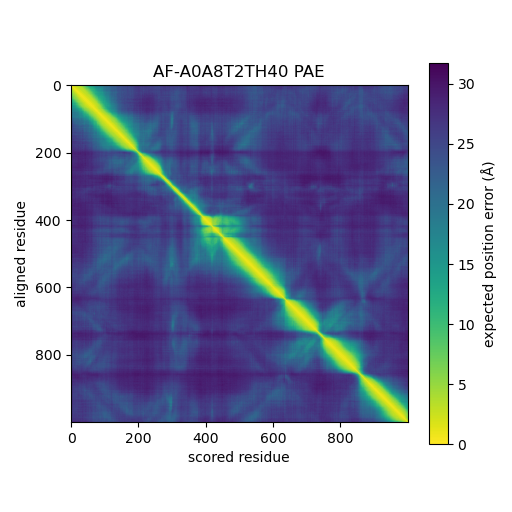 N . ARG A 1 884 ? -29.876 -24.006 61.895 1.00 72.44 884 ARG A N 1
ATOM 7122 C CA . ARG A 1 884 ? -28.546 -24.639 61.799 1.00 72.44 884 ARG A CA 1
ATOM 7123 C C . ARG A 1 884 ? -28.503 -25.762 60.766 1.00 72.44 884 ARG A C 1
ATOM 7125 O O . ARG A 1 884 ? -27.476 -25.967 60.125 1.00 72.44 884 ARG A O 1
ATOM 7132 N N . LYS A 1 885 ? -29.610 -26.487 60.579 1.00 79.94 885 LYS A N 1
ATOM 7133 C CA . LYS A 1 885 ? -29.723 -27.506 59.529 1.00 79.94 885 LYS A CA 1
ATOM 7134 C C . LYS A 1 885 ? -29.724 -26.873 58.133 1.00 79.94 885 LYS A C 1
ATOM 7136 O O . LYS A 1 885 ? -28.970 -27.320 57.275 1.00 79.94 885 LYS A O 1
ATOM 7141 N N . LYS A 1 886 ? -30.501 -25.804 57.926 1.00 76.19 886 LYS A N 1
ATOM 7142 C CA . LYS A 1 886 ? -30.506 -25.039 56.664 1.00 76.19 886 LYS A CA 1
ATOM 7143 C C . LYS A 1 886 ? -29.161 -24.358 56.399 1.00 76.19 886 LYS A C 1
ATOM 7145 O O . LYS A 1 886 ? -28.701 -24.336 55.264 1.00 76.19 886 LYS A O 1
ATOM 7150 N N . GLU A 1 887 ? -28.505 -23.860 57.443 1.00 72.75 887 GLU A N 1
ATOM 7151 C CA . GLU A 1 887 ? -27.156 -23.296 57.371 1.00 72.75 887 GLU A CA 1
ATOM 7152 C C . GLU A 1 887 ? -26.135 -24.360 56.951 1.00 72.75 887 GLU A C 1
ATOM 7154 O O . GLU A 1 887 ? -25.332 -24.100 56.063 1.00 72.75 887 GLU A O 1
ATOM 7159 N N . ALA A 1 888 ? -26.204 -25.579 57.500 1.00 75.31 888 ALA A N 1
ATOM 7160 C CA . ALA A 1 888 ? -25.345 -26.691 57.089 1.00 75.31 888 ALA A CA 1
ATOM 7161 C C . ALA A 1 888 ? -25.577 -27.115 55.624 1.00 75.31 888 ALA A C 1
ATOM 7163 O O . ALA A 1 888 ? -24.612 -27.364 54.902 1.00 75.31 888 ALA A O 1
ATOM 7164 N N . GLU A 1 889 ? -26.833 -27.148 55.167 1.00 80.38 889 GLU A N 1
ATOM 7165 C CA . GLU A 1 889 ? -27.193 -27.437 53.769 1.00 80.38 889 GLU A CA 1
ATOM 7166 C C . GLU A 1 889 ? -26.699 -26.336 52.808 1.00 80.38 889 GLU A C 1
ATOM 7168 O O . GLU A 1 889 ? -26.146 -26.638 51.746 1.00 80.38 889 GLU A O 1
ATOM 7173 N N . ALA A 1 890 ? -26.807 -25.063 53.205 1.00 73.56 890 ALA A N 1
ATOM 7174 C CA . ALA A 1 890 ? -26.245 -23.936 52.463 1.00 73.56 890 ALA A CA 1
ATOM 7175 C C . ALA A 1 890 ? -24.708 -23.990 52.420 1.00 73.56 890 ALA A C 1
ATOM 7177 O O . ALA A 1 890 ? -24.107 -23.740 51.376 1.00 73.56 890 ALA A O 1
ATOM 7178 N N . LEU A 1 891 ? -24.055 -24.380 53.519 1.00 78.94 891 LEU A N 1
ATOM 7179 C CA . LEU A 1 891 ? -22.599 -24.530 53.595 1.00 78.94 891 LEU A CA 1
ATOM 7180 C C . LEU A 1 891 ? -22.089 -25.640 52.666 1.00 78.94 891 LEU A C 1
ATOM 7182 O O . LEU A 1 891 ? -21.042 -25.480 52.037 1.00 78.94 891 LEU A O 1
ATOM 7186 N N . ASP A 1 892 ? -22.829 -26.740 52.530 1.00 81.62 892 ASP A N 1
ATOM 7187 C CA . ASP A 1 892 ? -22.500 -27.803 51.577 1.00 81.62 892 ASP A CA 1
ATOM 7188 C C . ASP A 1 892 ? -22.735 -27.381 50.116 1.00 81.62 892 ASP A C 1
ATOM 7190 O O . ASP A 1 892 ? -21.920 -27.708 49.249 1.00 81.62 892 ASP A O 1
ATOM 7194 N N . GLN A 1 893 ? -23.764 -26.575 49.828 1.00 80.94 893 GLN A N 1
ATOM 7195 C CA . GLN A 1 893 ? -23.930 -25.955 48.505 1.00 80.94 893 GLN A CA 1
ATOM 7196 C C . GLN A 1 893 ? -22.808 -24.967 48.174 1.00 80.94 893 GLN A C 1
ATOM 7198 O O . GLN A 1 893 ? -22.273 -25.005 47.066 1.00 80.94 893 GLN A O 1
ATOM 7203 N N . VAL A 1 894 ? -22.391 -24.134 49.128 1.00 77.38 894 VAL A N 1
ATOM 7204 C CA . VAL A 1 894 ? -21.264 -23.206 48.952 1.00 77.38 894 VAL A CA 1
ATOM 7205 C C . VAL A 1 894 ? -19.958 -23.968 48.728 1.00 77.38 894 VAL A C 1
ATOM 7207 O O . VAL A 1 894 ? -19.180 -23.589 47.856 1.00 77.38 894 VAL A O 1
ATOM 7210 N N . LYS A 1 895 ? -19.719 -25.083 49.432 1.00 83.25 895 LYS A N 1
ATOM 7211 C CA . LYS A 1 895 ? -18.559 -25.955 49.162 1.00 83.25 895 LYS A CA 1
ATOM 7212 C C . LYS A 1 895 ? -18.609 -26.564 47.763 1.00 83.25 895 LYS A C 1
ATOM 7214 O O . LYS A 1 895 ? -17.580 -26.608 47.090 1.00 83.25 895 LYS A O 1
ATOM 7219 N N . LYS A 1 896 ? -19.788 -27.006 47.314 1.00 87.56 896 LYS A N 1
ATOM 7220 C CA . LYS A 1 896 ? -19.981 -27.545 45.963 1.00 87.56 896 LYS A CA 1
ATOM 7221 C C . LYS A 1 896 ? -19.678 -26.485 44.898 1.00 87.56 896 LYS A C 1
ATOM 7223 O O . LYS A 1 896 ? -18.825 -26.723 44.045 1.00 87.56 896 LYS A O 1
ATOM 7228 N N . LEU A 1 897 ? -20.274 -25.299 45.007 1.00 82.25 897 LEU A N 1
ATOM 7229 C CA . LEU A 1 897 ? -20.000 -24.171 44.109 1.00 82.25 897 LEU A CA 1
ATOM 7230 C C . LEU A 1 897 ? -18.531 -23.733 44.172 1.00 82.25 897 LEU A C 1
ATOM 7232 O O . LEU A 1 897 ? -17.929 -23.446 43.144 1.00 82.25 897 LEU A O 1
ATOM 7236 N N . GLY A 1 898 ? -17.917 -23.759 45.357 1.00 86.44 898 GLY A N 1
ATOM 7237 C CA . GLY A 1 898 ? -16.491 -23.494 45.533 1.00 86.44 898 GLY A CA 1
ATOM 7238 C C . GLY A 1 898 ? -15.608 -24.483 44.769 1.00 86.44 898 GLY A C 1
ATOM 7239 O O . GLY A 1 898 ? -14.628 -24.069 44.155 1.00 86.44 898 GLY A O 1
ATOM 7240 N N . SER A 1 899 ? -15.968 -25.772 44.748 1.00 84.88 899 SER A N 1
ATOM 7241 C CA . SER A 1 899 ? -15.246 -26.789 43.972 1.00 84.88 899 SER A CA 1
ATOM 7242 C C . SER A 1 899 ? -15.439 -26.646 42.457 1.00 84.88 899 SER A C 1
ATOM 7244 O O . SER A 1 899 ? -14.474 -26.799 41.708 1.00 84.88 899 SER A O 1
ATOM 7246 N N . GLU A 1 900 ? -16.639 -26.273 42.003 1.00 85.06 900 GLU A N 1
ATOM 7247 C CA . GLU A 1 900 ? -16.933 -25.989 40.590 1.00 85.06 900 GLU A CA 1
ATOM 7248 C C . GLU A 1 900 ? -16.194 -24.729 40.106 1.00 85.06 900 GLU A C 1
ATOM 7250 O O . GLU A 1 900 ? -15.586 -24.740 39.035 1.00 85.06 900 GLU A O 1
ATOM 7255 N N . LEU A 1 901 ? -16.141 -23.678 40.934 1.00 85.50 901 LEU A N 1
ATOM 7256 C CA . LEU A 1 901 ? -15.372 -22.460 40.670 1.00 85.50 901 LEU A CA 1
ATOM 7257 C C . LEU A 1 901 ? -13.866 -22.748 40.574 1.00 85.50 901 LEU A C 1
ATOM 7259 O O . LEU A 1 901 ? -13.184 -22.209 39.703 1.00 85.50 901 LEU A O 1
ATOM 7263 N N . LEU A 1 902 ? -13.336 -23.613 41.445 1.00 85.75 902 LEU A N 1
ATOM 7264 C CA . LEU A 1 902 ? -11.932 -24.036 41.411 1.00 85.75 902 LEU A CA 1
ATOM 7265 C C . LEU A 1 902 ? -11.610 -24.798 40.120 1.00 85.75 902 LEU A C 1
ATOM 7267 O O . LEU A 1 902 ? -10.574 -24.550 39.504 1.00 85.75 902 LEU A O 1
ATOM 7271 N N . LEU A 1 903 ? -12.520 -25.669 39.678 1.00 86.75 903 LEU A N 1
ATOM 7272 C CA . LEU A 1 903 ? -12.387 -26.406 38.423 1.00 86.75 903 LEU A CA 1
ATOM 7273 C C . LEU A 1 903 ? -12.427 -25.466 37.206 1.00 86.75 903 LEU A C 1
ATOM 7275 O O . LEU A 1 903 ? -11.596 -25.590 36.306 1.00 86.75 903 LEU A O 1
ATOM 7279 N N . ALA A 1 904 ? -13.344 -24.495 37.199 1.00 82.38 904 ALA A N 1
ATOM 7280 C CA . ALA A 1 904 ? -13.440 -23.482 36.151 1.00 82.38 904 ALA A CA 1
ATOM 7281 C C . ALA A 1 904 ? -12.184 -22.594 36.100 1.00 82.38 904 ALA A C 1
ATOM 7283 O O . ALA A 1 904 ? -11.644 -22.338 35.025 1.00 82.38 904 ALA A O 1
ATOM 7284 N N . LYS A 1 905 ? -11.649 -22.192 37.261 1.00 85.25 905 LYS A N 1
ATOM 7285 C CA . LYS A 1 905 ? -10.395 -21.429 37.359 1.00 85.25 905 LYS A CA 1
ATOM 7286 C C . LYS A 1 905 ? -9.206 -22.207 36.787 1.00 85.25 905 LYS A C 1
ATOM 7288 O O . LYS A 1 905 ? -8.380 -21.631 36.081 1.00 85.25 905 LYS A O 1
ATOM 7293 N N . GLU A 1 906 ? -9.138 -23.513 37.041 1.00 90.25 906 GLU A N 1
ATOM 7294 C CA . GLU A 1 906 ? -8.103 -24.386 36.475 1.00 90.25 906 GLU A CA 1
ATOM 7295 C C . GLU A 1 906 ? -8.252 -24.531 34.948 1.00 90.25 906 GLU A C 1
ATOM 7297 O O . GLU A 1 906 ? -7.260 -24.541 34.219 1.00 90.25 906 GLU A O 1
ATOM 7302 N N . GLN A 1 907 ? -9.483 -24.591 34.428 1.00 84.25 907 GLN A N 1
ATOM 7303 C CA . GLN A 1 907 ? -9.739 -24.609 32.982 1.00 84.25 907 GLN A CA 1
ATOM 7304 C C . GLN A 1 907 ? -9.315 -23.303 32.300 1.00 84.25 907 GLN A C 1
ATOM 7306 O O . GLN A 1 907 ? -8.641 -23.360 31.271 1.00 84.25 907 GLN A O 1
ATOM 7311 N N . VAL A 1 908 ? -9.626 -22.147 32.897 1.00 83.81 908 VAL A N 1
ATOM 7312 C CA . VAL A 1 908 ? -9.198 -20.832 32.388 1.00 83.81 908 VAL A CA 1
ATOM 7313 C C . VAL A 1 908 ? -7.673 -20.734 32.369 1.00 83.81 908 VAL A C 1
ATOM 7315 O O . VAL A 1 908 ? -7.096 -20.412 31.331 1.00 83.81 908 VAL A O 1
ATOM 7318 N N . LYS A 1 909 ? -7.001 -21.127 33.457 1.00 89.19 909 LYS A N 1
ATOM 7319 C CA . LYS A 1 909 ? -5.532 -21.160 33.535 1.00 89.19 909 LYS A CA 1
ATOM 7320 C C . LYS A 1 909 ? -4.910 -22.062 32.461 1.00 89.19 909 LYS A C 1
ATOM 7322 O O . LYS A 1 909 ? -3.902 -21.713 31.854 1.00 89.19 909 LYS A O 1
ATOM 7327 N N . ASN A 1 910 ? -5.527 -23.210 32.183 1.00 85.19 910 ASN A N 1
ATOM 7328 C CA . ASN A 1 910 ? -5.078 -24.103 31.114 1.00 85.19 910 ASN A CA 1
ATOM 7329 C C . ASN A 1 910 ? -5.313 -23.514 29.714 1.00 85.19 910 ASN A C 1
ATOM 7331 O O . ASN A 1 910 ? -4.482 -23.718 28.830 1.00 85.19 910 ASN A O 1
ATOM 7335 N N . SER A 1 911 ? -6.411 -22.784 29.490 1.00 80.88 911 SER A N 1
ATOM 7336 C CA . SER A 1 911 ? -6.634 -22.073 28.223 1.00 80.88 911 SER A CA 1
ATOM 7337 C C . SER A 1 911 ? -5.670 -20.900 28.027 1.00 80.88 911 SER A C 1
ATOM 7339 O O . SER A 1 911 ? -5.149 -20.727 26.929 1.00 80.88 911 SER A O 1
ATOM 7341 N N . GLU A 1 912 ? -5.344 -20.172 29.095 1.00 87.69 912 GLU A N 1
ATOM 7342 C CA . GLU A 1 912 ? -4.352 -19.096 29.088 1.00 87.69 912 GLU A CA 1
ATOM 7343 C C . GLU A 1 912 ? -2.958 -19.636 28.743 1.00 87.69 912 GLU A C 1
ATOM 7345 O O . GLU A 1 912 ? -2.285 -19.100 27.867 1.00 87.69 912 GLU A O 1
ATOM 7350 N N . LEU A 1 913 ? -2.563 -20.769 29.335 1.00 89.31 913 LEU A N 1
ATOM 7351 C CA . LEU A 1 913 ? -1.300 -21.437 29.011 1.00 89.31 913 LEU A CA 1
ATOM 7352 C C . LEU A 1 913 ? -1.240 -21.875 27.535 1.00 89.31 913 LEU A C 1
ATOM 7354 O O . LEU A 1 913 ? -0.196 -21.772 26.892 1.00 89.31 913 LEU A O 1
ATOM 7358 N N . ARG A 1 914 ? -2.357 -22.357 26.970 1.00 86.44 914 ARG A N 1
ATOM 7359 C CA . ARG A 1 914 ? -2.436 -22.707 25.540 1.00 86.44 914 ARG A CA 1
ATOM 7360 C C . ARG A 1 914 ? -2.276 -21.474 24.653 1.00 86.44 914 ARG A C 1
ATOM 7362 O O . ARG A 1 914 ? -1.518 -21.543 23.691 1.00 86.44 914 ARG A O 1
ATOM 7369 N N . LEU A 1 915 ? -2.926 -20.361 24.993 1.00 83.38 915 LEU A N 1
ATOM 7370 C CA . LEU A 1 915 ? -2.787 -19.101 24.260 1.00 83.38 915 LEU A CA 1
ATOM 7371 C C . LEU A 1 915 ? -1.361 -18.547 24.343 1.00 83.38 915 LEU A C 1
ATOM 7373 O O . LEU A 1 915 ? -0.809 -18.155 23.320 1.00 83.38 915 LEU A O 1
ATOM 7377 N N . GLN A 1 916 ? -0.724 -18.593 25.515 1.00 85.75 916 GLN A N 1
ATOM 7378 C CA . GLN A 1 916 ? 0.679 -18.195 25.671 1.00 85.75 916 GLN A CA 1
ATOM 7379 C C . GLN A 1 916 ? 1.622 -19.048 24.811 1.00 85.75 916 GLN A C 1
ATOM 7381 O O . GLN A 1 916 ? 2.542 -18.515 24.194 1.00 85.75 916 GLN A O 1
ATOM 7386 N N . ASN A 1 917 ? 1.379 -20.358 24.708 1.00 86.62 917 ASN A N 1
ATOM 7387 C CA . ASN A 1 917 ? 2.171 -21.235 23.842 1.00 86.62 917 ASN A CA 1
ATOM 7388 C C . ASN A 1 917 ? 1.975 -20.929 22.348 1.00 86.62 917 ASN A C 1
ATOM 7390 O O . ASN A 1 917 ? 2.941 -20.978 21.590 1.00 86.62 917 ASN A O 1
ATOM 7394 N N . VAL A 1 918 ? 0.752 -20.590 21.927 1.00 86.69 918 VAL A N 1
ATOM 7395 C CA . VAL A 1 918 ? 0.456 -20.193 20.539 1.00 86.69 918 VAL A CA 1
ATOM 7396 C C . VAL A 1 918 ? 1.094 -18.842 20.206 1.00 86.69 918 VAL A C 1
ATOM 7398 O O . VAL A 1 918 ? 1.732 -18.710 19.166 1.00 86.69 918 VAL A O 1
ATOM 7401 N N . LEU A 1 919 ? 1.004 -17.859 21.108 1.00 83.62 919 LEU A N 1
ATOM 7402 C CA . LEU A 1 919 ? 1.675 -16.565 20.946 1.00 83.62 919 LEU A CA 1
ATOM 7403 C C . LEU A 1 919 ? 3.191 -16.727 20.836 1.00 83.62 919 LEU A C 1
ATOM 7405 O O . LEU A 1 919 ? 3.813 -16.104 19.982 1.00 83.62 919 LEU A O 1
ATOM 7409 N N . LYS A 1 920 ? 3.781 -17.615 21.643 1.00 89.25 920 LYS A N 1
ATOM 7410 C CA . LYS A 1 920 ? 5.206 -17.933 21.549 1.00 89.25 920 LYS A CA 1
ATOM 7411 C C . LYS A 1 920 ? 5.574 -18.553 20.196 1.00 89.25 920 LYS A C 1
ATOM 7413 O O . LYS A 1 920 ? 6.563 -18.145 19.607 1.00 89.25 920 LYS A O 1
ATOM 7418 N N . GLN A 1 921 ? 4.762 -19.472 19.668 1.00 88.06 921 GLN A N 1
ATOM 7419 C CA . GLN A 1 921 ? 4.984 -20.024 18.325 1.00 88.06 921 GLN A CA 1
ATOM 7420 C C . GLN A 1 921 ? 4.924 -18.956 17.227 1.00 88.06 921 GLN A C 1
ATOM 7422 O O . GLN A 1 921 ? 5.740 -18.996 16.311 1.00 88.06 921 GLN A O 1
ATOM 7427 N N . PHE A 1 922 ? 3.987 -18.008 17.306 1.00 85.81 922 PHE A N 1
ATOM 7428 C CA . PHE A 1 922 ? 3.925 -16.906 16.344 1.00 85.81 922 PHE A CA 1
ATOM 7429 C C . PHE A 1 922 ? 5.123 -15.964 16.460 1.00 85.81 922 PHE A C 1
ATOM 7431 O O . PHE A 1 922 ? 5.645 -15.522 15.440 1.00 85.81 922 PHE A O 1
ATOM 7438 N N . GLN A 1 923 ? 5.589 -15.700 17.682 1.00 88.31 923 GLN A N 1
ATOM 7439 C CA . GLN A 1 923 ? 6.799 -14.917 17.916 1.00 88.31 923 GLN A CA 1
ATOM 7440 C C . GLN A 1 923 ? 8.025 -15.594 17.283 1.00 88.31 923 GLN A C 1
ATOM 7442 O O . GLN A 1 923 ? 8.739 -14.959 16.513 1.00 88.31 923 GLN A O 1
ATOM 7447 N N . ASP A 1 924 ? 8.201 -16.899 17.512 1.00 88.06 924 ASP A N 1
ATOM 7448 C CA . ASP A 1 924 ? 9.302 -17.679 16.934 1.00 88.06 924 ASP A CA 1
ATOM 7449 C C . ASP A 1 924 ? 9.236 -17.705 15.386 1.00 88.06 924 ASP A C 1
ATOM 7451 O O . ASP A 1 924 ? 10.265 -17.681 14.710 1.00 88.06 924 ASP A O 1
ATOM 7455 N N . GLN A 1 925 ? 8.030 -17.723 14.797 1.00 86.81 925 GLN A N 1
ATOM 7456 C CA . GLN A 1 925 ? 7.840 -17.627 13.340 1.00 86.81 925 GLN A CA 1
ATOM 7457 C C . GLN A 1 925 ? 8.201 -16.243 12.788 1.00 86.81 925 GLN A C 1
ATOM 7459 O O . GLN A 1 925 ? 8.863 -16.158 11.754 1.00 86.81 925 GLN A O 1
ATOM 7464 N N . LEU A 1 926 ? 7.792 -15.173 13.474 1.00 86.12 926 LEU A N 1
ATOM 7465 C CA . LEU A 1 926 ? 8.128 -13.796 13.105 1.00 86.12 926 LEU A CA 1
ATOM 7466 C C . LEU A 1 926 ? 9.635 -13.548 13.167 1.00 86.12 926 LEU A C 1
ATOM 7468 O O . LEU A 1 926 ? 10.190 -12.930 12.260 1.00 86.12 926 LEU A O 1
ATOM 7472 N N . ASP A 1 927 ? 10.303 -14.056 14.200 1.00 88.25 927 ASP A N 1
ATOM 7473 C CA . ASP A 1 927 ? 11.751 -13.924 14.341 1.00 88.25 927 ASP A CA 1
ATOM 7474 C C . ASP A 1 927 ? 12.488 -14.710 13.240 1.00 88.25 927 ASP A C 1
ATOM 7476 O O . ASP A 1 927 ? 13.417 -14.186 12.625 1.00 88.25 927 ASP A O 1
ATOM 7480 N N . ALA A 1 928 ? 12.003 -15.903 12.873 1.00 87.38 928 ALA A N 1
ATOM 7481 C CA . ALA A 1 928 ? 12.543 -16.660 11.741 1.00 87.38 928 ALA A CA 1
ATOM 7482 C C . ALA A 1 928 ? 12.331 -15.962 10.379 1.00 87.38 928 ALA A C 1
ATOM 7484 O O . ALA A 1 928 ? 13.180 -16.066 9.490 1.00 87.38 928 ALA A O 1
ATOM 7485 N N . GLU A 1 929 ? 11.213 -15.257 10.174 1.00 86.12 929 GLU A N 1
ATOM 7486 C CA . GLU A 1 929 ? 11.008 -14.446 8.964 1.00 86.12 929 GLU A CA 1
ATOM 7487 C C . GLU A 1 929 ? 11.895 -13.199 8.942 1.00 86.12 929 GLU A C 1
ATOM 7489 O O . GLU A 1 929 ? 12.443 -12.863 7.889 1.00 86.12 929 GLU A O 1
ATOM 7494 N N . ARG A 1 930 ? 12.107 -12.553 10.094 1.00 86.94 930 ARG A N 1
ATOM 7495 C CA . ARG A 1 930 ? 13.049 -11.432 10.223 1.00 86.94 930 ARG A CA 1
ATOM 7496 C C . ARG A 1 930 ? 14.474 -11.853 9.887 1.00 86.94 930 ARG A C 1
ATOM 7498 O O . ARG A 1 930 ? 15.118 -11.166 9.100 1.00 86.94 930 ARG A O 1
ATOM 7505 N N . GLU A 1 931 ? 14.940 -12.995 10.391 1.00 89.31 931 GLU A N 1
ATOM 7506 C CA . GLU A 1 931 ? 16.266 -13.525 10.043 1.00 89.31 931 GLU A CA 1
ATOM 7507 C C . GLU A 1 931 ? 16.395 -13.812 8.538 1.00 89.31 931 GLU A C 1
ATOM 7509 O O . GLU A 1 931 ? 17.414 -13.481 7.925 1.00 89.31 931 GLU A O 1
ATOM 7514 N N . LYS A 1 932 ? 15.349 -14.362 7.903 1.00 87.12 932 LYS A N 1
ATOM 7515 C CA . LYS A 1 932 ? 15.336 -14.567 6.445 1.00 87.12 932 LYS A CA 1
ATOM 7516 C C . LYS A 1 932 ? 15.425 -13.247 5.688 1.00 87.12 932 LYS A C 1
ATOM 7518 O O . LYS A 1 932 ? 16.256 -13.137 4.789 1.00 87.12 932 LYS A O 1
ATOM 7523 N N . LEU A 1 933 ? 14.605 -12.257 6.040 1.00 83.62 933 LEU A N 1
ATOM 7524 C CA . LEU A 1 933 ? 14.626 -10.936 5.404 1.00 83.62 933 LEU A CA 1
ATOM 7525 C C . LEU A 1 933 ? 15.982 -10.256 5.581 1.00 83.62 933 LEU A C 1
ATOM 7527 O O . LEU A 1 933 ? 16.522 -9.723 4.618 1.00 83.62 933 LEU A O 1
ATOM 7531 N N . GLN A 1 934 ? 16.576 -10.355 6.765 1.00 89.25 934 GLN A N 1
ATOM 7532 C CA . GLN A 1 934 ? 17.900 -9.807 7.024 1.00 89.25 934 GLN A CA 1
ATOM 7533 C C . GLN A 1 934 ? 18.978 -10.495 6.175 1.00 89.25 934 GLN A C 1
ATOM 7535 O O . GLN A 1 934 ? 19.838 -9.815 5.623 1.00 89.25 934 GLN A O 1
ATOM 7540 N N . SER A 1 935 ? 18.883 -11.814 5.962 1.00 86.69 935 SER A N 1
ATOM 7541 C CA . SER A 1 935 ? 19.779 -12.514 5.030 1.00 86.69 935 SER A CA 1
ATOM 7542 C C . SER A 1 935 ? 19.612 -12.058 3.573 1.00 86.69 935 SER A C 1
ATOM 7544 O O . SER A 1 935 ? 20.602 -11.959 2.850 1.00 86.69 935 SER A O 1
ATOM 7546 N N . TYR A 1 936 ? 18.382 -11.737 3.147 1.00 84.31 936 TYR A N 1
ATOM 7547 C CA . TYR A 1 936 ? 18.111 -11.203 1.810 1.00 84.31 936 TYR A CA 1
ATOM 7548 C C . TYR A 1 936 ? 18.679 -9.797 1.635 1.00 84.31 936 TYR A C 1
ATOM 7550 O O . TYR A 1 936 ? 19.298 -9.529 0.609 1.00 84.31 936 TYR A O 1
ATOM 7558 N N . VAL A 1 937 ? 18.514 -8.928 2.636 1.00 84.62 937 VAL A N 1
ATOM 7559 C CA . VAL A 1 937 ? 19.065 -7.567 2.618 1.00 84.62 937 VAL A CA 1
ATOM 7560 C C . VAL A 1 937 ? 20.590 -7.613 2.544 1.00 84.62 937 VAL A C 1
ATOM 7562 O O . VAL A 1 937 ? 21.166 -6.995 1.658 1.00 84.62 937 VAL A O 1
ATOM 7565 N N . SER A 1 938 ? 21.250 -8.433 3.366 1.00 85.00 938 SER A N 1
ATOM 7566 C CA . SER A 1 938 ? 22.710 -8.579 3.298 1.00 85.00 938 SER A CA 1
ATOM 7567 C C . SER A 1 938 ? 23.199 -9.159 1.963 1.00 85.00 938 SER A C 1
ATOM 7569 O O . SER A 1 938 ? 24.261 -8.777 1.478 1.00 85.00 938 SER A O 1
ATOM 7571 N N . ALA A 1 939 ? 22.439 -10.066 1.337 1.00 85.06 939 ALA A N 1
ATOM 7572 C CA . ALA A 1 939 ? 22.765 -10.569 0.001 1.00 85.06 939 ALA A CA 1
ATOM 7573 C C . ALA A 1 939 ? 22.591 -9.493 -1.087 1.00 85.06 939 ALA A C 1
ATOM 7575 O O . ALA A 1 939 ? 23.383 -9.440 -2.028 1.00 85.06 939 ALA A O 1
ATOM 7576 N N . GLN A 1 940 ? 21.584 -8.626 -0.954 1.00 86.00 940 GLN A N 1
ATOM 7577 C CA . GLN A 1 940 ? 21.373 -7.494 -1.854 1.00 86.00 940 GLN A CA 1
ATOM 7578 C C . GLN A 1 940 ? 22.489 -6.450 -1.713 1.00 86.00 940 GLN A C 1
ATOM 7580 O O . GLN A 1 940 ? 23.056 -6.044 -2.723 1.00 86.00 940 GLN A O 1
ATOM 7585 N N . GLU A 1 941 ? 22.868 -6.086 -0.487 1.00 87.38 941 GLU A N 1
ATOM 7586 C CA . GLU A 1 941 ? 23.979 -5.162 -0.217 1.00 87.38 941 GLU A CA 1
ATOM 7587 C C . GLU A 1 941 ? 25.300 -5.670 -0.821 1.00 87.38 941 GLU A C 1
ATOM 7589 O O . GLU A 1 941 ? 26.056 -4.901 -1.412 1.00 87.38 941 GLU A O 1
ATOM 7594 N N . GLN A 1 942 ? 25.567 -6.980 -0.743 1.00 84.62 942 GLN A N 1
ATOM 7595 C CA . GLN A 1 942 ? 26.738 -7.585 -1.391 1.00 84.62 942 GLN A CA 1
ATOM 7596 C C . GLN A 1 942 ? 26.677 -7.514 -2.923 1.00 84.62 942 GLN A C 1
ATOM 7598 O O . GLN A 1 942 ? 27.704 -7.299 -3.567 1.00 84.62 942 GLN A O 1
ATOM 7603 N N . ALA A 1 943 ? 25.494 -7.684 -3.519 1.00 83.31 943 ALA A N 1
ATOM 7604 C CA . ALA A 1 943 ? 25.320 -7.566 -4.964 1.00 83.31 943 ALA A CA 1
ATOM 7605 C C . ALA A 1 943 ? 25.490 -6.115 -5.445 1.00 83.31 943 ALA A C 1
ATOM 7607 O O . ALA A 1 943 ? 26.111 -5.884 -6.482 1.00 83.31 943 ALA A O 1
ATOM 7608 N N . GLU A 1 944 ? 24.987 -5.140 -4.686 1.00 84.19 944 GLU A N 1
ATOM 7609 C CA . GLU A 1 944 ? 25.159 -3.711 -4.971 1.00 84.19 944 GLU A CA 1
ATOM 7610 C C . GLU A 1 944 ? 26.627 -3.280 -4.862 1.00 84.19 944 GLU A C 1
ATOM 7612 O O . GLU A 1 944 ? 27.127 -2.596 -5.755 1.00 84.19 944 GLU A O 1
ATOM 7617 N N . LEU A 1 945 ? 27.351 -3.753 -3.840 1.00 89.25 945 LEU A N 1
ATOM 7618 C CA . LEU A 1 945 ? 28.800 -3.551 -3.716 1.00 89.25 945 LEU A CA 1
ATOM 7619 C C . LEU A 1 945 ? 29.563 -4.095 -4.929 1.00 89.25 945 LEU A C 1
ATOM 7621 O O . LEU A 1 945 ? 30.395 -3.393 -5.495 1.00 89.25 945 LEU A O 1
ATOM 7625 N N . HIS A 1 946 ? 29.235 -5.306 -5.380 1.00 86.56 946 HIS A N 1
ATOM 7626 C CA . HIS A 1 946 ? 29.876 -5.898 -6.554 1.00 86.56 946 HIS A CA 1
ATOM 7627 C C . HIS A 1 946 ? 29.577 -5.115 -7.847 1.00 86.56 946 HIS A C 1
ATOM 7629 O O . HIS A 1 946 ? 30.435 -4.993 -8.720 1.00 86.56 946 HIS A O 1
ATOM 7635 N N . LEU A 1 947 ? 28.370 -4.558 -7.992 1.00 85.38 947 LEU A N 1
ATOM 7636 C CA . LEU A 1 947 ? 28.031 -3.697 -9.132 1.00 85.38 947 LEU A CA 1
ATOM 7637 C C . LEU A 1 947 ? 28.777 -2.357 -9.090 1.00 85.38 947 LEU A C 1
ATOM 7639 O O . LEU A 1 947 ? 29.179 -1.861 -10.143 1.00 85.38 947 LEU A O 1
ATOM 7643 N N . LEU A 1 948 ? 28.989 -1.788 -7.900 1.00 85.06 948 LEU A N 1
ATOM 7644 C CA . LEU A 1 948 ? 29.800 -0.581 -7.721 1.00 85.06 948 LEU A CA 1
ATOM 7645 C C . LEU A 1 948 ? 31.270 -0.830 -8.080 1.00 85.06 948 LEU A C 1
ATOM 7647 O O . LEU A 1 948 ? 31.840 -0.041 -8.831 1.00 85.06 948 LEU A O 1
ATOM 7651 N N . GLU A 1 949 ? 31.851 -1.950 -7.643 1.00 87.88 949 GLU A N 1
ATOM 7652 C CA . GLU A 1 949 ? 33.215 -2.350 -8.025 1.00 87.88 949 GLU A CA 1
ATOM 7653 C C . GLU A 1 949 ? 33.351 -2.492 -9.553 1.00 87.88 949 GLU A C 1
ATOM 7655 O O . GLU A 1 949 ? 34.279 -1.952 -10.157 1.00 87.88 949 GLU A O 1
ATOM 7660 N N . GLN A 1 950 ? 32.378 -3.127 -10.218 1.00 86.00 950 GLN A N 1
ATOM 7661 C CA . GLN A 1 950 ? 32.362 -3.227 -11.684 1.00 86.00 950 GLN A CA 1
ATOM 7662 C C . GLN A 1 950 ? 32.208 -1.866 -12.383 1.00 86.00 950 GLN A C 1
ATOM 7664 O O . GLN A 1 950 ? 32.783 -1.643 -13.453 1.00 86.00 950 GLN A O 1
ATOM 7669 N N . ALA A 1 951 ? 31.433 -0.945 -11.807 1.00 80.81 951 ALA A N 1
ATOM 7670 C CA . ALA A 1 951 ? 31.278 0.404 -12.343 1.00 80.81 951 ALA A CA 1
ATOM 7671 C C . ALA A 1 951 ? 32.579 1.218 -12.225 1.00 80.81 951 ALA A C 1
ATOM 7673 O O . ALA A 1 951 ? 32.938 1.943 -13.158 1.00 80.81 951 ALA A O 1
ATOM 7674 N N . GLU A 1 952 ? 33.315 1.069 -11.121 1.00 87.56 952 GLU A N 1
ATOM 7675 C CA . GLU A 1 952 ? 34.642 1.668 -10.952 1.00 87.56 952 GLU A CA 1
ATOM 7676 C C . GLU A 1 952 ? 35.648 1.118 -11.971 1.00 87.56 952 GLU A C 1
ATOM 7678 O O . GLU A 1 952 ? 36.331 1.904 -12.632 1.00 87.56 952 GLU A O 1
ATOM 7683 N N . GLU A 1 953 ? 35.685 -0.201 -12.192 1.00 88.56 953 GLU A N 1
ATOM 7684 C CA . GLU A 1 953 ? 36.531 -0.812 -13.227 1.00 88.56 953 GLU A CA 1
ATOM 7685 C C . GLU A 1 953 ? 36.221 -0.258 -14.629 1.00 88.56 953 GLU A C 1
ATOM 7687 O O . GLU A 1 953 ? 37.130 0.087 -15.391 1.00 88.56 953 GLU A O 1
ATOM 7692 N N . LEU A 1 954 ? 34.939 -0.101 -14.972 1.00 82.19 954 LEU A N 1
ATOM 7693 C CA . LEU A 1 954 ? 34.530 0.485 -16.252 1.00 82.19 954 LEU A CA 1
ATOM 7694 C C . LEU A 1 954 ? 34.932 1.958 -16.386 1.00 82.19 954 LEU A C 1
ATOM 7696 O O . LEU A 1 954 ? 35.294 2.395 -17.484 1.00 82.19 954 LEU A O 1
ATOM 7700 N N . ASN A 1 955 ? 34.896 2.725 -15.298 1.00 83.69 955 ASN A N 1
ATOM 7701 C CA . ASN A 1 955 ? 35.352 4.113 -15.293 1.00 83.69 955 ASN A CA 1
ATOM 7702 C C . ASN A 1 955 ? 36.869 4.215 -15.487 1.00 83.69 955 ASN A C 1
ATOM 7704 O O . ASN A 1 955 ? 37.326 5.057 -16.266 1.00 83.69 955 ASN A O 1
ATOM 7708 N N . ILE A 1 956 ? 37.645 3.318 -14.871 1.00 86.75 956 ILE A N 1
ATOM 7709 C CA . ILE A 1 956 ? 39.093 3.213 -15.100 1.00 86.75 956 ILE A CA 1
ATOM 7710 C C . ILE A 1 956 ? 39.366 2.909 -16.579 1.00 86.75 956 ILE A C 1
ATOM 7712 O O . ILE A 1 956 ? 40.117 3.639 -17.230 1.00 86.75 956 ILE A O 1
ATOM 7716 N N . LEU A 1 957 ? 38.681 1.915 -17.154 1.00 85.00 957 LEU A N 1
ATOM 7717 C CA . LEU A 1 957 ? 38.823 1.554 -18.570 1.00 85.00 957 LEU A CA 1
ATOM 7718 C C . LEU A 1 957 ? 38.404 2.691 -19.520 1.00 85.00 957 LEU A C 1
ATOM 7720 O O . LEU A 1 957 ? 39.038 2.900 -20.559 1.00 85.00 957 LEU A O 1
ATOM 7724 N N . LYS A 1 958 ? 37.367 3.471 -19.179 1.00 83.19 958 LYS A N 1
ATOM 7725 C CA . LYS A 1 958 ? 37.006 4.697 -19.916 1.00 83.19 958 LYS A CA 1
ATOM 7726 C C . LYS A 1 958 ? 38.134 5.733 -19.862 1.00 83.19 958 LYS A C 1
ATOM 7728 O O . LYS A 1 958 ? 38.472 6.304 -20.899 1.00 83.19 958 LYS A O 1
ATOM 7733 N N . GLY A 1 959 ? 38.741 5.949 -18.696 1.00 84.38 959 GLY A N 1
ATOM 7734 C CA . GLY A 1 959 ? 39.887 6.850 -18.532 1.00 84.38 959 GLY A CA 1
ATOM 7735 C C . GLY A 1 959 ? 41.108 6.418 -19.354 1.00 84.38 959 GLY A C 1
ATOM 7736 O O . GLY A 1 959 ? 41.735 7.238 -20.038 1.00 84.38 959 GLY A O 1
ATOM 7737 N N . GLU A 1 960 ? 41.411 5.120 -19.368 1.00 89.50 960 GLU A N 1
ATOM 7738 C CA . GLU A 1 960 ? 42.470 4.540 -20.200 1.00 89.50 960 GLU A CA 1
ATOM 7739 C C . GLU A 1 960 ? 42.179 4.723 -21.692 1.00 89.50 960 GLU A C 1
ATOM 7741 O O . GLU A 1 960 ? 43.049 5.178 -22.438 1.00 89.50 960 GLU A O 1
ATOM 7746 N N . ARG A 1 961 ? 40.939 4.472 -22.132 1.00 86.31 961 ARG A N 1
ATOM 7747 C CA . ARG A 1 961 ? 40.508 4.698 -23.519 1.00 86.31 961 ARG A CA 1
ATOM 7748 C C . ARG A 1 961 ? 40.679 6.156 -23.944 1.00 86.31 961 ARG A C 1
ATOM 7750 O O . ARG A 1 961 ? 41.232 6.402 -25.014 1.00 86.31 961 ARG A O 1
ATOM 7757 N N . SER A 1 962 ? 40.267 7.118 -23.118 1.00 84.50 962 SER A N 1
ATOM 7758 C CA . SER A 1 962 ? 40.457 8.552 -23.394 1.00 84.50 962 SER A CA 1
ATOM 7759 C C . SER A 1 962 ? 41.938 8.925 -23.503 1.00 84.50 962 SER A C 1
ATOM 7761 O O . SER A 1 962 ? 42.332 9.773 -24.306 1.00 84.50 962 SER A O 1
ATOM 7763 N N . THR A 1 963 ? 42.796 8.268 -22.724 1.00 87.06 963 THR A N 1
ATOM 7764 C CA . THR A 1 963 ? 44.249 8.476 -22.773 1.00 87.06 963 THR A CA 1
ATOM 7765 C C . THR A 1 963 ? 44.860 7.871 -24.037 1.00 87.06 963 THR A C 1
ATOM 7767 O O . THR A 1 963 ? 45.628 8.545 -24.723 1.00 87.06 963 THR A O 1
ATOM 7770 N N . LEU A 1 964 ? 44.450 6.659 -24.415 1.00 86.69 964 LEU A N 1
ATOM 7771 C CA . LEU A 1 964 ? 44.836 6.030 -25.680 1.00 86.69 964 LEU A CA 1
ATOM 7772 C C . LEU A 1 964 ? 44.368 6.843 -26.891 1.00 86.69 964 LEU A C 1
ATOM 7774 O O . LEU A 1 964 ? 45.113 6.978 -27.855 1.00 86.69 964 LEU A O 1
ATOM 7778 N N . GLN A 1 965 ? 43.175 7.436 -26.835 1.00 86.94 965 GLN A N 1
ATOM 7779 C CA . GLN A 1 965 ? 42.652 8.275 -27.911 1.00 86.94 965 GLN A CA 1
ATOM 7780 C C . GLN A 1 965 ? 43.466 9.568 -28.076 1.00 86.94 965 GLN A C 1
ATOM 7782 O O . GLN A 1 965 ? 43.772 9.954 -29.202 1.00 86.94 965 GLN A O 1
ATOM 7787 N N . ARG A 1 966 ? 43.906 10.194 -26.975 1.00 86.69 966 ARG A N 1
ATOM 7788 C CA . ARG A 1 966 ? 44.844 11.332 -27.027 1.00 86.69 966 ARG A CA 1
ATOM 7789 C C . ARG A 1 966 ? 46.197 10.941 -27.626 1.00 86.69 966 ARG A C 1
ATOM 7791 O O . ARG A 1 966 ? 46.716 11.670 -28.467 1.00 86.69 966 ARG A O 1
ATOM 7798 N N . LEU A 1 967 ? 46.741 9.786 -27.237 1.00 88.19 967 LEU A N 1
ATOM 7799 C CA . LEU A 1 967 ? 47.993 9.270 -27.799 1.00 88.19 967 LEU A CA 1
ATOM 7800 C C . LEU A 1 967 ? 47.861 8.944 -29.292 1.00 88.19 967 LEU A C 1
ATOM 7802 O O . LEU A 1 967 ? 48.777 9.237 -30.053 1.00 88.19 967 LEU A O 1
ATOM 7806 N N . LEU A 1 968 ? 46.722 8.399 -29.728 1.00 89.12 968 LEU A N 1
ATOM 7807 C CA . LEU A 1 968 ? 46.450 8.133 -31.141 1.00 89.12 968 LEU A CA 1
ATOM 7808 C C . LEU A 1 968 ? 46.487 9.430 -31.962 1.00 89.12 968 LEU A C 1
ATOM 7810 O O . LEU A 1 968 ? 47.205 9.497 -32.955 1.00 89.12 968 LEU A O 1
ATOM 7814 N N . VAL A 1 969 ? 45.790 10.475 -31.501 1.00 88.06 969 VAL A N 1
ATOM 7815 C CA . VAL A 1 969 ? 45.795 11.797 -32.151 1.00 88.06 969 VAL A CA 1
ATOM 7816 C C . VAL A 1 969 ? 47.210 12.381 -32.205 1.00 88.06 969 VAL A C 1
ATOM 7818 O O . VAL A 1 969 ? 47.592 12.994 -33.200 1.00 88.06 969 VAL A O 1
ATOM 7821 N N . GLN A 1 970 ? 48.015 12.185 -31.159 1.00 88.31 970 GLN A N 1
ATOM 7822 C CA . GLN A 1 970 ? 49.407 12.629 -31.155 1.00 88.31 970 GLN A CA 1
ATOM 7823 C C . GLN A 1 970 ? 50.264 11.867 -32.177 1.00 88.31 970 GLN A C 1
ATOM 7825 O O . GLN A 1 970 ? 51.002 12.495 -32.932 1.00 88.31 970 GLN A O 1
ATOM 7830 N N . VAL A 1 971 ? 50.132 10.543 -32.258 1.00 85.69 971 VAL A N 1
ATOM 7831 C CA . VAL A 1 971 ? 50.845 9.721 -33.250 1.00 85.69 971 VAL A CA 1
ATOM 7832 C C . VAL A 1 971 ? 50.428 10.084 -34.678 1.00 85.69 971 VAL A C 1
ATOM 7834 O O . VAL A 1 971 ? 51.264 10.103 -35.579 1.00 85.69 971 VAL A O 1
ATOM 7837 N N . GLU A 1 972 ? 49.153 10.403 -34.905 1.00 86.56 972 GLU A N 1
ATOM 7838 C CA . GLU A 1 972 ? 48.674 10.881 -36.206 1.00 86.56 972 GLU A CA 1
ATOM 7839 C C . GLU A 1 972 ? 49.298 12.224 -36.591 1.00 86.56 972 GLU A C 1
ATOM 7841 O O . GLU A 1 972 ? 49.742 12.372 -37.730 1.00 86.56 972 GLU A O 1
ATOM 7846 N N . ARG A 1 973 ? 49.420 13.161 -35.641 1.00 86.69 973 ARG A N 1
ATOM 7847 C CA . ARG A 1 973 ? 50.138 14.428 -35.857 1.00 86.69 973 ARG A CA 1
ATOM 7848 C C . ARG A 1 973 ? 51.610 14.197 -36.179 1.00 86.69 973 ARG A C 1
ATOM 7850 O O . ARG A 1 973 ? 52.090 14.711 -37.180 1.00 86.69 973 ARG A O 1
ATOM 7857 N N . GLU A 1 974 ? 52.304 13.371 -35.397 1.00 88.88 974 GLU A N 1
ATOM 7858 C CA . GLU A 1 974 ? 53.716 13.050 -35.639 1.00 88.88 974 GLU A CA 1
ATOM 7859 C C . GLU A 1 974 ? 53.916 12.394 -37.014 1.00 88.88 974 GLU A C 1
ATOM 7861 O O . GLU A 1 974 ? 54.842 12.738 -37.748 1.00 88.88 974 GLU A O 1
ATOM 7866 N N . ARG A 1 975 ? 53.024 11.479 -37.416 1.00 90.44 975 ARG A N 1
ATOM 7867 C CA . ARG A 1 975 ? 53.033 10.875 -38.758 1.00 90.44 975 ARG A CA 1
ATOM 7868 C C . ARG A 1 975 ? 52.890 11.933 -39.851 1.00 90.44 975 ARG A C 1
ATOM 7870 O O . ARG A 1 975 ? 53.587 11.854 -40.866 1.00 90.44 975 ARG A O 1
ATOM 7877 N N . ASP A 1 976 ? 51.982 12.883 -39.674 1.00 86.94 976 ASP A N 1
ATOM 7878 C CA . ASP A 1 976 ? 51.742 13.939 -40.652 1.00 86.94 976 ASP A CA 1
ATOM 7879 C C . ASP A 1 976 ? 52.932 14.918 -40.714 1.00 86.94 976 ASP A C 1
ATOM 7881 O O . ASP A 1 976 ? 53.363 15.270 -41.814 1.00 86.94 976 ASP A O 1
ATOM 7885 N N . ASP A 1 977 ? 53.568 15.229 -39.582 1.00 87.88 977 ASP A N 1
ATOM 7886 C CA . ASP A 1 977 ? 54.822 15.995 -39.520 1.00 87.88 977 ASP A CA 1
ATOM 7887 C C . ASP A 1 977 ? 55.967 15.276 -40.252 1.00 87.88 977 ASP A C 1
ATOM 7889 O O . ASP A 1 977 ? 56.686 15.880 -41.055 1.00 87.88 977 ASP A O 1
ATOM 7893 N N . TYR A 1 978 ? 56.115 13.960 -40.056 1.00 88.94 978 TYR A N 1
ATOM 7894 C CA . TYR A 1 978 ? 57.089 13.157 -40.801 1.00 88.94 978 TYR A CA 1
ATOM 7895 C C . TYR A 1 978 ? 56.798 13.140 -42.302 1.00 88.94 978 TYR A C 1
ATOM 7897 O O . TYR A 1 978 ? 57.728 13.168 -43.112 1.00 88.94 978 TYR A O 1
ATOM 7905 N N . ARG A 1 979 ? 55.521 13.113 -42.694 1.00 88.19 979 ARG A N 1
ATOM 7906 C CA . ARG A 1 979 ? 55.115 13.176 -44.101 1.00 88.19 979 ARG A CA 1
ATOM 7907 C C . ARG A 1 979 ? 55.491 14.521 -44.722 1.00 88.19 979 ARG A C 1
ATOM 7909 O O . ARG A 1 979 ? 56.015 14.534 -45.835 1.00 88.19 979 ARG A O 1
ATOM 7916 N N . ILE A 1 980 ? 55.277 15.626 -44.009 1.00 87.38 980 ILE A N 1
ATOM 7917 C CA . ILE A 1 980 ? 55.693 16.969 -44.442 1.00 87.38 980 ILE A CA 1
ATOM 7918 C C . ILE A 1 980 ? 57.218 17.027 -44.589 1.00 87.38 980 ILE A C 1
ATOM 7920 O O . ILE A 1 980 ? 57.716 17.381 -45.658 1.00 87.38 980 ILE A O 1
ATOM 7924 N N . ALA A 1 981 ? 57.966 16.578 -43.576 1.00 85.56 981 ALA A N 1
ATOM 7925 C CA . ALA A 1 981 ? 59.428 16.547 -43.616 1.00 85.56 981 ALA A CA 1
ATOM 7926 C C . ALA A 1 981 ? 59.972 15.688 -44.775 1.00 85.56 981 ALA A C 1
ATOM 7928 O O . ALA A 1 981 ? 60.970 16.043 -45.410 1.00 85.56 981 ALA A O 1
ATOM 7929 N N . TYR A 1 982 ? 59.308 14.572 -45.088 1.00 87.12 982 TYR A N 1
ATOM 7930 C CA . TYR A 1 982 ? 59.648 13.737 -46.238 1.00 87.12 982 TYR A CA 1
ATOM 7931 C C . TYR A 1 982 ? 59.420 14.468 -47.568 1.00 87.12 982 TYR A C 1
ATOM 7933 O O . TYR A 1 982 ? 60.311 14.465 -48.420 1.00 87.12 982 TYR A O 1
ATOM 7941 N N . MET A 1 983 ? 58.276 15.142 -47.738 1.00 84.06 983 MET A N 1
ATOM 7942 C CA . MET A 1 983 ? 57.995 15.933 -48.946 1.00 84.06 983 MET A CA 1
ATOM 7943 C C . MET A 1 983 ? 58.979 17.099 -49.125 1.00 84.06 983 MET A C 1
ATOM 7945 O O . MET A 1 983 ? 59.378 17.408 -50.253 1.00 84.06 983 MET A O 1
ATOM 7949 N N . ASP A 1 984 ? 59.429 17.717 -48.033 1.00 84.38 984 ASP A N 1
ATOM 7950 C CA . ASP A 1 984 ? 60.457 18.761 -48.064 1.00 84.38 984 ASP A CA 1
ATOM 7951 C C . ASP A 1 984 ? 61.826 18.215 -48.482 1.00 84.38 984 ASP A C 1
ATOM 7953 O O . ASP A 1 984 ? 62.520 18.828 -49.302 1.00 84.38 984 ASP A O 1
ATOM 7957 N N . LEU A 1 985 ? 62.214 17.041 -47.974 1.00 86.00 985 LEU A N 1
ATOM 7958 C CA . LEU A 1 985 ? 63.439 16.352 -48.387 1.00 86.00 985 LEU A CA 1
ATOM 7959 C C . LEU A 1 985 ? 63.389 15.935 -49.860 1.00 86.00 985 LEU A C 1
ATOM 7961 O O . LEU A 1 985 ? 64.374 16.108 -50.581 1.00 86.00 985 LEU A O 1
ATOM 7965 N N . GLU A 1 986 ? 62.250 15.439 -50.338 1.00 84.19 986 GLU A N 1
ATOM 7966 C CA . GLU A 1 986 ? 62.044 15.082 -51.744 1.00 84.19 986 GLU A CA 1
ATOM 7967 C C . GLU A 1 986 ? 62.090 16.318 -52.658 1.00 84.19 986 GLU A C 1
ATOM 7969 O O . GLU A 1 986 ? 62.731 16.312 -53.719 1.00 84.19 986 GLU A O 1
ATOM 7974 N N . SER A 1 987 ? 61.509 17.429 -52.204 1.00 81.25 987 SER A N 1
ATOM 7975 C CA . SER A 1 987 ? 61.593 18.730 -52.872 1.00 81.25 987 SER A CA 1
ATOM 7976 C C . SER A 1 987 ? 63.030 19.254 -52.914 1.00 81.25 987 SER A C 1
ATOM 7978 O O . SER A 1 987 ? 63.491 19.736 -53.954 1.00 81.25 987 SER A O 1
ATOM 7980 N N . GLN A 1 988 ? 63.785 19.130 -51.818 1.00 80.56 988 GLN A N 1
ATOM 7981 C CA . GLN A 1 988 ? 65.205 19.478 -51.787 1.00 80.56 988 GLN A CA 1
ATOM 7982 C C . GLN A 1 988 ? 66.028 18.594 -52.724 1.00 80.56 988 GLN A C 1
ATOM 7984 O O . GLN A 1 988 ? 66.824 19.135 -53.489 1.00 80.56 988 GLN A O 1
ATOM 7989 N N . ALA A 1 989 ? 65.808 17.276 -52.723 1.00 73.75 989 ALA A N 1
ATOM 7990 C CA . ALA A 1 989 ? 66.475 16.329 -53.615 1.00 73.75 989 ALA A CA 1
ATOM 7991 C C . ALA A 1 989 ? 66.200 16.643 -55.095 1.00 73.75 989 ALA A C 1
ATOM 7993 O O . ALA A 1 989 ? 67.097 16.577 -55.939 1.00 73.75 989 ALA A O 1
ATOM 7994 N N . SER A 1 990 ? 64.973 17.052 -55.414 1.00 75.31 990 SER A N 1
ATOM 7995 C CA . SER A 1 990 ? 64.580 17.487 -56.757 1.00 75.31 990 SER A CA 1
ATOM 7996 C C . SER A 1 990 ? 65.272 18.795 -57.162 1.00 75.31 990 SER A C 1
ATOM 7998 O O . SER A 1 990 ? 65.745 18.929 -58.296 1.00 75.31 990 SER A O 1
ATOM 8000 N N . ARG A 1 991 ? 65.435 19.740 -56.224 1.00 76.56 991 ARG A N 1
ATOM 8001 C CA . ARG A 1 991 ? 66.203 20.981 -56.440 1.00 76.56 991 ARG A CA 1
ATOM 8002 C C . ARG A 1 991 ? 67.700 20.715 -56.616 1.00 76.56 991 ARG A C 1
ATOM 8004 O O . ARG A 1 991 ? 68.318 21.345 -57.475 1.00 76.56 991 ARG A O 1
ATOM 8011 N N . THR A 1 992 ? 68.302 19.790 -55.866 1.00 72.56 992 THR A N 1
ATOM 8012 C CA . THR A 1 992 ? 69.713 19.404 -56.057 1.00 72.56 992 THR A CA 1
ATOM 8013 C C . THR A 1 992 ? 69.932 18.627 -57.349 1.00 72.56 992 THR A C 1
ATOM 8015 O O . THR A 1 992 ? 70.915 18.908 -58.030 1.00 72.56 992 THR A O 1
ATOM 8018 N N . ARG A 1 993 ? 69.016 17.738 -57.761 1.00 68.81 993 ARG A N 1
ATOM 8019 C CA . ARG A 1 993 ? 69.069 17.100 -59.093 1.00 68.81 993 ARG A CA 1
ATOM 8020 C C . ARG A 1 993 ? 68.977 18.130 -60.217 1.00 68.81 993 ARG A C 1
ATOM 8022 O O . ARG A 1 993 ? 69.779 18.086 -61.144 1.00 68.81 993 ARG A O 1
ATOM 8029 N N . SER A 1 994 ? 68.074 19.102 -60.090 1.00 66.56 994 SER A N 1
ATOM 8030 C CA . SER A 1 994 ? 67.928 20.189 -61.067 1.00 66.56 994 SER A CA 1
ATOM 8031 C C . SER A 1 994 ? 69.178 21.074 -61.130 1.00 66.56 994 SER A C 1
ATOM 8033 O O . SER A 1 994 ? 69.655 21.387 -62.215 1.00 66.56 994 SER A O 1
ATOM 8035 N N . ARG A 1 995 ? 69.783 21.416 -59.981 1.00 61.59 995 ARG A N 1
ATOM 8036 C CA . ARG A 1 995 ? 71.062 22.151 -59.930 1.00 61.59 995 ARG A CA 1
ATOM 8037 C C . ARG A 1 995 ? 72.240 21.342 -60.474 1.00 61.59 995 ARG A C 1
ATOM 8039 O O . ARG A 1 995 ? 73.097 21.913 -61.135 1.00 61.59 995 ARG A O 1
ATOM 8046 N N . SER A 1 996 ? 72.280 20.033 -60.231 1.00 51.44 996 SER A N 1
ATOM 8047 C CA . SER A 1 996 ? 73.313 19.144 -60.773 1.00 51.44 996 SER A CA 1
ATOM 8048 C C . SER A 1 996 ? 73.215 18.986 -62.291 1.00 51.44 996 SER A C 1
ATOM 8050 O O . SER A 1 996 ? 74.252 18.798 -62.919 1.00 51.44 996 SER A O 1
ATOM 8052 N N . MET A 1 997 ? 72.013 19.044 -62.874 1.00 51.50 997 MET A N 1
ATOM 8053 C CA . MET A 1 997 ? 71.831 19.065 -64.331 1.00 51.50 997 MET A CA 1
ATOM 8054 C C . MET A 1 997 ? 72.107 20.436 -64.953 1.00 51.50 997 MET A C 1
ATOM 8056 O O . MET A 1 997 ? 72.385 20.498 -66.136 1.00 51.50 997 MET A O 1
ATOM 8060 N N . PHE A 1 998 ? 72.059 21.517 -64.173 1.00 47.44 998 PHE A N 1
ATOM 8061 C CA . PHE A 1 998 ? 72.425 22.860 -64.639 1.00 47.44 998 PHE A CA 1
ATOM 8062 C C . PHE A 1 998 ? 73.943 23.126 -64.605 1.00 47.44 998 PHE A C 1
ATOM 8064 O O . PHE A 1 998 ? 74.411 24.076 -65.223 1.00 47.44 998 PHE A O 1
ATOM 8071 N N . PHE A 1 999 ? 74.699 22.337 -63.830 1.00 43.88 999 PHE A N 1
ATOM 8072 C CA . PHE A 1 999 ? 76.159 22.451 -63.687 1.00 43.88 999 PHE A CA 1
ATOM 8073 C C . PHE A 1 999 ? 76.956 21.451 -64.541 1.00 43.88 999 PHE A C 1
ATOM 8075 O O . PHE A 1 999 ? 78.165 21.625 -64.688 1.00 43.88 999 PHE A O 1
ATOM 8082 N N . LYS A 1 1000 ? 76.305 20.402 -65.052 1.00 38.19 1000 LYS A N 1
ATOM 8083 C CA . LYS A 1 1000 ? 76.823 19.570 -66.147 1.00 38.19 1000 LYS A CA 1
ATOM 8084 C C . LYS A 1 1000 ? 76.418 20.199 -67.467 1.00 38.19 1000 LYS A C 1
ATOM 8086 O O . LYS A 1 1000 ? 77.235 20.096 -68.404 1.00 38.19 1000 LYS A O 1
#

Organism: Ceratopteris richardii (NCBI:txid49495)

Solvent-accessible surface area (backbone atoms only — not comparable to full-atom values): 58057 Å² total; per-residue (Å²): 109,73,72,57,55,55,49,54,53,47,52,54,48,52,52,49,52,48,56,47,50,55,50,51,52,52,51,50,54,53,49,52,51,50,51,53,53,49,52,53,51,50,54,52,50,51,53,49,53,54,51,50,50,54,52,50,54,52,49,53,54,51,51,52,54,51,51,50,53,50,50,53,52,50,52,54,49,51,52,50,51,53,51,49,52,52,50,51,52,51,50,52,51,51,52,50,53,52,50,53,52,50,51,51,52,53,50,52,54,49,51,52,52,52,49,53,52,49,53,52,49,53,50,52,50,51,51,50,52,52,51,50,51,48,51,53,48,53,51,48,52,51,51,53,50,52,49,54,51,50,52,52,50,51,51,50,49,51,53,51,51,50,49,52,48,53,51,50,50,50,50,49,54,50,51,50,51,52,51,51,53,52,50,50,50,53,48,54,52,49,53,70,57,56,82,74,66,85,87,84,80,90,92,71,83,76,70,69,70,61,58,60,58,56,56,50,50,57,55,51,50,57,50,48,54,51,50,50,52,53,49,51,53,51,50,52,53,49,52,53,50,51,53,50,54,52,50,51,52,52,50,51,53,52,49,54,55,51,50,59,56,52,57,64,70,74,68,72,85,84,82,79,90,84,79,91,84,85,79,94,82,91,84,86,87,84,88,82,90,86,87,88,88,90,87,91,86,92,87,90,91,90,89,85,89,81,86,88,75,90,76,87,83,82,81,90,83,91,80,84,90,82,88,82,89,78,92,77,89,81,85,88,78,95,83,86,85,88,81,90,88,80,90,82,87,80,90,82,90,84,83,82,89,83,90,83,86,83,83,84,81,86,83,84,81,87,76,89,78,89,82,81,89,87,82,87,92,85,79,90,80,85,88,75,96,80,75,78,67,62,61,57,55,52,51,51,51,53,49,51,53,51,51,52,51,51,51,51,51,52,50,54,51,50,68,71,70,57,94,57,96,57,56,67,62,54,52,50,49,51,52,53,53,54,61,58,74,68,58,59,80,92,56,45,68,70,50,69,76,46,78,70,58,63,56,59,51,51,52,53,53,50,53,52,51,53,54,49,52,52,53,52,51,50,53,54,50,52,51,52,53,51,52,55,51,52,56,53,50,51,53,52,51,53,49,51,54,50,53,54,50,50,53,50,50,54,52,52,52,53,50,51,54,48,52,52,52,54,53,53,49,52,54,52,49,55,52,51,55,52,51,54,53,51,49,53,52,51,52,53,52,50,55,52,49,52,52,52,51,55,51,50,52,54,50,51,49,54,49,52,52,51,49,52,50,51,53,52,51,49,53,53,49,51,53,49,52,54,51,51,49,54,49,50,54,50,50,53,52,52,50,51,53,51,51,50,54,50,49,56,50,50,48,56,48,48,61,49,50,52,52,53,48,51,55,47,47,56,53,44,56,58,49,49,56,57,43,56,63,51,58,76,72,60,88,75,86,64,66,71,61,56,59,56,54,57,55,56,53,56,51,56,52,52,56,51,53,54,51,51,54,52,52,52,53,49,53,53,50,52,53,52,51,50,55,53,50,52,52,54,50,53,51,52,52,51,53,53,51,53,51,49,54,51,53,52,54,51,52,51,51,52,52,54,54,47,51,55,51,51,51,54,51,51,52,50,52,53,52,50,52,52,52,52,51,51,57,61,56,65,72,70,78,79,83,79,95,72,87,82,78,101,79,64,77,78,67,62,60,55,59,58,51,52,51,54,51,48,53,54,48,52,53,49,52,52,50,52,52,51,51,50,53,50,52,55,50,51,54,50,53,52,53,53,50,52,53,51,51,50,51,52,53,50,50,48,54,50,48,55,51,50,58,48,52,50,53,53,49,50,53,53,48,54,54,48,54,53,51,51,51,52,50,52,54,50,51,51,51,52,51,52,51,50,52,53,50,50,52,50,46,53,52,48,52,55,53,45,61,63,47,59,76,68,62,86,80,76,79,91,80,75,78,73,62,58,70,65,46,60,62,50,52,56,54,51,52,54,52,50,53,53,49,51,50,53,50,50,55,49,51,52,49,51,50,50,52,51,52,52,51,51,52,51,52,52,50,50,53,53,51,49,54,51,51,53,52,51,52,50,53,50,50,57,50,52,52,53,50,50,53,51,52,52,54,50,52,56,52,49,54,53,50,50,50,53,52,50,54,53,50,51,52,50,49,51,53,49,54,50,49,56,51,52,52,52,50,49,54,48,51,52,50,53,52,50,51,52,50,52,54,49,51,51,51,52,51,48,51,51,52,50,51,53,51,55,64,72,73,104

Foldseek 3Di:
DVVVVVVVVVVVVVVVVVVVVVVVVVVVVVVVVVVVVVVVVVVVVVVVVVVVVVVVVVVVVVVVVVVVVVVVVVVVVVVVVVVVVVVVVVVVVVVVVVVVVVVVVVVVVVVVVVVVVVVVVVVVVVVVVVVVVVVVVVVVVVVVVVVVVVVVVVVVVVVVVVVVVVVVVVVVVVVVVVVVVVVVVVVVVVVVVVVPDDDDDDDDPPPVVVVVVVVVVVVVVVVVVVVVVVVVVVVVVVVVVVVVVVVVVVVVVVVVVVVVVVVVVVDDDDDDDDDDDDDDDDDDPDPDDDDDDDDDDDDDDDDDDDDDDDDDDDDDDDDDDDDDDDDDDDDDDPDPDPDPDDDDDDDDDDDDDDDDDDDDDDDDDDDDDDDDDDDDDDDDDDDDPPDDDPVVLVVVVVVVVVVLVVVLVVLVVVQVPDPDPPVVVSVVVNVVSVVVVPDPSVCVVVVVPPDDPVVVVVVVVVVVVVVVVVVVVVVVVVVVVVVVVVVVVVVVVVVVVVVVVVVVVVVVVVVVVVVVVVVVVVVVVVVVVVVVVVVVVVVVVVVVVVVVVVVVVVVVVVVVVVVVVVVVVVVVVVVVVVVVVVVVVVVVVVVVVVVVVVVVVVVVVVVVVVVVVVVVVVVVVVVVVVVVVVCVPDDDDPPVVVVVVVVVVVVVVVVVVVVVVVVVVVVVVVVVVVVVVVVVVVVVVVVVVVVVVVVVVVVVVVVVVVVVVVVVVVVVVVVVVVVVVVVVVVVPPDDDDDDDDPPDPPPPVVPVVVVVVVVVVVVVVVVVVVVVVVVVVVVVVVVVVVVVVVVVVVVVVVVVVVVVVVVVVVVVVVVVVVVVVVVVVVVVVVVVVVVVVVVVVVVVVVVVVVCVVVPPDDDDDPPPVSVVVVVVVVVVVVVVVVVVVVVVVVVVVVVVVVVVVVVVVVVVVVVVVVVVVVVVVVVVVVVVVVVVVVVVVVVVVVVVVVVVVVVVVVVVVVVVVVVVVVVVVVVVVVVVVVVVVVVVVVVVVVVVVVVVVVVD